Protein AF-0000000068499503 (afdb_homodimer)

Secondary structure (DSSP, 8-state):
--HHHHHHHHHHHHHHHHHHHHHHHHHHHHHHHHHHHHHHHHHHHHHH--THHHHHHHHHHHHHHHHHHHHHHHHHHHHHHHHHHHHHHHHHHTTTTGGGG-S---GGG--TT-HHHHHTT-SSTT-HHHHH----SHHHHHHHHHHHT-SS--HHHHHHHHHHHHHHHH-HHHHHHHHHHHHHHHHHHHTS-THHHHHHHHHHHSPPP---HHHHHHHHHHHHHHHHHHHHHHTTSS-HHHHHHHHHHHHHHHHHTHHHHHHHHHHHHHHHHHHHHHHHHHHHHHHS---SHHHHHHHHHHHSTT-HHHHHHHHHHHHHHHGGGGSHHHHHHHHHHH-HHHHHHHHHHHHHHHHGGGHHHHHHHHHHHHHHHHHHHHHHH-SS-B--EEE--SS-EEEEEEE--TTS-TTT---EEEEEES-EEEEEE-TTSSHHHHHHHHHHHHHHHHHT--BSSSEEEEE--EEEEES----BGGGTB-HHHHHHHHHHHHHHHHTT---EEEEEESTTTTS-HHHHHHHHHHHHHHH--TTEEEEEEES-GGGGGGGGSSSS-EEEEEE-EEEETTEEEE----EES------HHHHHHHTT--/--HHHHHHHHHHHHHHHHHHHHHHHHHHHHHHHHHHHHHHHHHHHHHH--THHHHHHHHHHHHHHHHHHHHHHHHHHHHHHHHHHHHHHHHHHTTTTGGGG-S---GGG--TT-HHHHHTT-SSTT-HHHHH----SHHHHHHHHHHHT-SS--HHHHHHHHHHHHHHHH-HHHHHHHHHHHHHHHHHHHTS-THHHHHHHHHHHSPPP---HHHHHHHHHHHHHHHHHHHHHHTTSS-HHHHHHHHHHHHHHHHHTHHHHHHHHHHHHHHHHHHHHHHHHHHHHHHS---SHHHHHHHHHHHSTT-HHHHHHHHHHHHHHHGGGGSHHHHHHHHHHH-HHHHHHHHHHHHHHHHGGGHHHHHHHHHHHHHHHHHHHHHHH-SS-B--EEE--SS-EEEEEEE--TTS-TTT---EEEEEES-EEEEEE-TTSSHHHHHHHHHHHHHHHHHT--BSSSEEEEE--EEEEES----BGGGTB-HHHHHHHHHHHHHHHHTT---EEEEEESTTTTS-HHHHHHHHHHHHHHT--TTEEEEEEES-GGGGGGGGSSSS-EEEEEE-EEEETTEEEE----EES------HHHHHHHTT--

Nearest PDB structures (foldseek):
  8r7v-assembly1_A  TM=6.347E-01  e=1.970E-17  Homo sapiens
  8oma-assembly1_A  TM=6.744E-01  e=1.283E-16  Homo sapiens
  3thz-assembly1_A  TM=5.945E-01  e=3.744E-16  Homo sapiens
  8rz9-assembly1_B  TM=5.810E-01  e=3.424E-16  Homo sapiens
  8oma-assembly1_B  TM=6.176E-01  e=1.035E-13  Homo sapiens

Foldseek 3Di:
DDLVVLVVVLVVLVVLLVVLVVVLVVLVVVLVVLVVQLVVLVVCCVPVVDPRSVVSNVVSVVVNVVSVVVSVVSVVVSLLSVLLSVLSVCLSCLLDVNLLPQPAFAPVLDDPVDPLCVLLQCGDGLRPLSNLALAQAPLQSVVLSVLLPCQFFDQVVLQLLLQVLVQVLVVVVLLSSLSSLRSSLNVLCVVPPSVLLVVLLVLLPDDFDDDDPVVVCVLAVLLVVLVVQVVCVVVVNHPCVVNVVSLVVLLVVCVVCVVVLCVLCVSCVRCLVSLVSLLVSQVSLQPDDDDRPVSVVLNCLQQPDPGVNVLSVLSNVLSVLVCCVVVVVVVSVCSSNRVSSSVSSVSVSVSSVRCSNSSVSSVNSSSVSSSSSSLSSLVVNPDAWDQAAEAADLFKWKWFAQQWASSDNPVPIGGETDIDTLAEEEEEEAPPQCLSRVLSSVSSQVSSNSSNHIGRGNYIYIYRAREAEADDFDADVVVPGDRQNSLVVSLVVLLVVVVVSAAHEYYYEARRPPDDPVVRLVVVLVSSLSQSDRRYYYYYYHNDQVNVCSCPPVSGPYFYKYFYWDDDPLRIGHPSYIGGDTDDDYCVVVVCVVVVND/DDLVVLVVVLVVLVVLLVVLVVVLVVLVVVLVVLVVQLVVLVVCCVPVVDVRSVVSNVVSVVVNVVSVVVSVVSVVSSLLSVLLSVLSVCLSCLLDVNLLPQPAFAPVLDDPVDPLCVLLQCGDGLRPLSNLALAQAPLQSVVLSVLLPCQFFDQVVLQLLLQVLVQVLVVVVLLSSLSSLRSSLNVLCVVPPSVLLVVLLVLLVDDFDDDDPVVVCVLAVLLVVLVVQVVCVVVVNDPCVVNVVSLVVLLVVCVVCVVVLCVLCVSCVRCLVSLVSLLVSQVSLQPDDDDRPVSVVLNCLQQPDPGVNVLSVLSNVLSVLVCCVVVVVVVSNCSSNRVSSSVSSVSVSVSSVRCSNSSVSSVNSSSVSSSSSSLNSLVVNPDAWDQAAEAADLKKWKWFAQQWASSDNPVPIGGETDIDTLAEEEEEEAPPQCQSRVLSSVSSQVSSNSSNHIGRGNYIYIYRAREAEADDFDADVVVPGDSQNSLVVSLVVLLVVVVVSAAHEYYYEARRPPDDPVVRLVVVLVSSLSQSDRRYYYYYYHNDQVNLCSCPPVSGPYFYKYFYWDDDPLRIGHPSYIGGDTDDDYCVVVVCVVVVND

Radius of gyration: 36.88 Å; Cα contacts (8 Å, |Δi|>4): 2017; chains: 2; bounding box: 77×113×89 Å

Solvent-accessible surface area (backbone atoms only — not comparable to full-atom values): 60510 Å² total; per-residue (Å²): 80,59,69,63,57,44,50,51,52,29,52,54,31,46,51,51,25,51,52,34,50,51,50,38,51,52,44,52,51,50,36,51,52,29,51,51,44,24,54,51,15,46,49,43,21,70,72,68,69,36,71,66,16,51,55,47,18,54,53,25,46,54,52,30,51,51,43,50,54,51,40,52,53,40,47,50,51,27,53,47,29,50,30,39,31,52,53,33,47,53,53,54,26,54,64,57,75,54,37,62,69,52,85,67,19,50,52,88,73,61,51,90,84,45,54,52,44,64,53,49,32,40,41,20,84,78,10,52,40,23,66,33,58,61,39,49,48,71,48,6,45,48,42,38,52,52,38,60,60,61,74,74,64,47,53,68,62,22,51,44,38,29,47,33,35,55,51,48,65,74,33,55,67,59,49,52,51,52,41,20,50,37,48,51,46,33,64,59,33,76,78,42,68,78,62,43,60,55,48,34,40,50,58,28,61,43,81,78,78,84,73,62,69,67,54,55,49,51,48,52,45,51,27,50,51,32,53,49,38,44,52,35,27,73,72,66,79,37,66,66,61,62,31,52,50,45,28,49,52,30,37,48,52,48,58,70,43,35,66,64,47,45,60,69,44,42,47,47,64,74,43,42,80,46,36,60,53,49,30,53,52,40,42,51,56,67,69,52,88,68,84,36,67,56,51,40,51,45,43,46,59,36,46,55,82,86,28,47,41,54,54,37,48,51,47,38,50,47,37,54,60,59,50,35,62,77,40,57,68,62,32,52,51,33,23,26,46,46,36,40,63,60,52,45,49,49,52,50,50,54,47,33,72,74,45,13,80,48,46,57,51,44,49,46,38,53,8,47,50,30,22,46,53,17,44,40,40,53,51,38,59,41,88,61,51,26,75,50,49,65,40,80,46,72,56,27,38,40,39,35,35,45,35,31,48,84,75,39,52,76,90,74,53,58,51,38,65,53,74,44,66,29,30,29,34,42,35,27,33,28,77,77,18,43,68,64,55,51,54,35,23,55,52,44,34,49,37,32,36,54,46,20,19,51,22,43,13,70,39,43,38,33,36,49,48,38,80,42,62,46,63,71,74,67,58,36,74,76,75,68,38,37,46,45,55,45,48,51,53,51,52,38,49,51,50,58,50,52,72,69,70,50,24,28,36,37,40,31,44,48,65,62,53,63,53,44,65,70,54,24,50,52,49,44,50,39,43,48,54,70,46,57,38,66,24,20,30,30,40,36,33,37,65,58,65,72,62,62,54,47,43,74,65,76,82,45,74,42,46,48,24,16,24,48,68,48,73,55,97,89,35,84,41,63,75,45,45,77,39,83,36,75,47,91,63,80,45,63,62,57,52,35,36,76,59,64,51,90,80,59,70,63,59,42,51,51,51,30,52,55,31,48,51,50,25,51,53,34,50,52,51,37,51,52,43,53,50,50,34,52,52,29,49,51,44,24,53,52,14,46,48,43,20,71,73,68,70,37,70,66,17,50,54,47,17,52,53,25,47,53,51,31,52,51,41,50,54,52,39,53,53,41,47,52,50,26,52,46,29,48,31,39,30,52,53,35,49,52,55,54,26,54,62,57,74,55,36,60,69,50,85,67,18,50,52,88,74,61,52,90,84,46,56,51,44,63,54,48,31,40,43,20,84,77,11,54,39,24,66,35,60,62,38,49,48,70,47,6,45,49,42,38,52,51,39,60,60,58,74,74,63,46,54,67,63,21,51,43,39,29,46,33,35,56,51,47,65,74,33,53,67,59,51,53,50,52,41,20,48,37,47,50,45,33,62,60,34,76,77,43,67,78,64,42,60,55,49,34,39,49,58,26,61,42,80,79,78,85,74,61,69,67,55,53,50,50,48,52,45,49,26,51,51,34,54,50,38,43,52,36,27,74,73,66,78,37,67,67,63,62,32,52,49,43,29,49,50,31,37,48,52,48,59,72,43,35,67,63,46,46,62,70,44,42,47,47,63,71,43,44,80,46,36,60,53,49,29,51,53,40,44,51,57,67,69,52,87,65,84,36,67,55,52,39,51,45,41,47,58,37,47,55,82,87,28,47,40,54,54,37,47,51,47,36,51,47,38,56,59,58,51,35,61,76,40,58,69,63,30,50,51,34,23,26,47,47,37,41,65,60,53,48,48,49,52,50,50,54,46,34,72,75,44,13,79,48,45,57,51,43,51,46,39,53,9,45,50,30,21,47,53,16,42,38,40,53,51,38,59,41,87,61,50,27,74,52,50,67,39,77,46,73,56,26,38,39,40,34,34,45,35,32,48,83,75,40,50,76,90,75,54,57,52,40,65,54,74,45,67,30,30,27,34,42,36,27,34,28,78,79,18,41,67,65,56,52,55,38,21,54,52,44,34,48,38,31,35,55,46,19,22,50,24,43,12,70,38,41,39,34,36,51,49,37,79,44,60,47,64,71,72,67,58,36,74,75,75,69,38,35,46,44,56,44,48,51,50,52,53,38,51,50,49,58,52,53,72,68,69,50,23,29,38,37,41,32,45,46,63,60,52,64,55,42,65,70,54,24,51,54,51,46,51,37,44,50,54,70,46,56,36,66,25,20,31,29,40,37,32,37,65,58,66,71,62,62,56,48,43,74,65,77,82,44,74,42,46,48,26,16,24,49,67,46,72,56,97,89,35,85,41,63,75,43,46,77,39,83,36,75,47,90,64,78,46,63,62,58,54,35,35,77,60,63,51,91

pLDDT: mean 88.37, std 8.7, range [48.41, 98.44]

Sequence (1196 aa):
MGIEYFSKLLESSTEKELLLSKKSNNISTARLISFLIVIAGFAIRFYNKNIVGIFVGVLSIIIFIALLVIHSKVKEEETYFKSKSEVLNKYIKRFGDGWKEFKIDGKEYLKDENSQAKDLDLFGRASLYQYICVANTSYGKNFLAKYLWNENPDENVILERQRAIKELLSKDDFSIHIQTLSNIIGKEQKNNSDSSIESFIEYGENKNVYIPKWMHIFTWGLPTATILSFIFCMLGFLPVLPVFLLFIIQLGFSGFGYPRLMQTLAPLFSFSRSIQVYEKMFEVLEKETFESAYLKELQDKLSKGSGVSRGVKQLNSIGNAVNLRYNQILYIIACGVLMWNYHCAEALERWKGIYGNQIRDWFESIGEFEALISLTVVSHVKENTCFPVIKYEDTPRLKVEEVYHPLIAEKSVIANSIQLNSQTCIITGSNMSGKTTFLRSIGVNLVLAYAGAPVCAKSFDATCMAIFTSMRIQDDVSQGISTFYAEILRIKSMIQYSLKELPMLVLVDEIFKGTNSADRIIGASEAVKKLSKPWVISMVTTHDFELCDLSGSGDVEVVNYHFSEYYVDDKIHFDYKIKDGRCKTTNAKQLMRMAGILMGIEYFSKLLESSTEKELLLSKKSNNISTARLISFLIVIAGFAIRFYNKNIVGIFVGVLSIIIFIALLVIHSKVKEEETYFKSKSEVLNKYIKRFGDGWKEFKIDGKEYLKDENSQAKDLDLFGRASLYQYICVANTSYGKNFLAKYLWNENPDENVILERQRAIKELLSKDDFSIHIQTLSNIIGKEQKNNSDSSIESFIEYGENKNVYIPKWMHIFTWGLPTATILSFIFCMLGFLPVLPVFLLFIIQLGFSGFGYPRLMQTLAPLFSFSRSIQVYEKMFEVLEKETFESAYLKELQDKLSKGSGVSRGVKQLNSIGNAVNLRYNQILYIIACGVLMWNYHCAEALERWKGIYGNQIRDWFESIGEFEALISLTVVSHVKENTCFPVIKYEDTPRLKVEEVYHPLIAEKSVIANSIQLNSQTCIITGSNMSGKTTFLRSIGVNLVLAYAGAPVCAKSFDATCMAIFTSMRIQDDVSQGISTFYAEILRIKSMIQYSLKELPMLVLVDEIFKGTNSADRIIGASEAVKKLSKPWVISMVTTHDFELCDLSGSGDVEVVNYHFSEYYVDDKIHFDYKIKDGRCKTTNAKQLMRMAGIL

Organism: Clostridioides difficile (strain 630) (NCBI:txid272563)

InterPro domains:
  IPR000432 DNA mismatch repair protein MutS, C-terminal [PF00488] (425-596)
  IPR000432 DNA mismatch repair protein MutS, C-terminal [SM00534] (422-597)
  IPR027417 P-loop containing nucleoside triphosphate hydrolase [G3DSA:3.40.50.300] (388-598)
  IPR027417 P-loop containing nucleoside triphosphate hydrolase [SSF52540] (393-597)
  IPR036187 DNA mismatch repair protein MutS, core domain superfamily [SSF48334] (125-185)
  IPR045076 DNA mismatch repair MutS [PTHR11361] (355-597)

Structure (mmCIF, N/CA/C/O backbone):
data_AF-0000000068499503-model_v1
#
loop_
_entity.id
_entity.type
_entity.pdbx_description
1 polymer 'DNA mismatch repair ATPase MutS'
#
loop_
_atom_site.group_PDB
_atom_site.id
_atom_site.type_symbol
_atom_site.label_atom_id
_atom_site.label_alt_id
_atom_site.label_comp_id
_atom_site.label_asym_id
_atom_site.label_entity_id
_atom_site.label_seq_id
_atom_site.pdbx_PDB_ins_code
_atom_site.Cartn_x
_atom_site.Cartn_y
_atom_site.Cartn_z
_atom_site.occupancy
_atom_site.B_iso_or_equiv
_atom_site.auth_seq_id
_atom_site.auth_comp_id
_atom_site.auth_asym_id
_atom_site.auth_atom_id
_atom_site.pdbx_PDB_model_num
ATOM 1 N N . MET A 1 1 ? 31.562 -6.883 7.07 1 72.88 1 MET A N 1
ATOM 2 C CA . MET A 1 1 ? 31.844 -6.656 8.484 1 72.88 1 MET A CA 1
ATOM 3 C C . MET A 1 1 ? 31.047 -7.613 9.359 1 72.88 1 MET A C 1
ATOM 5 O O . MET A 1 1 ? 29.969 -8.055 8.984 1 72.88 1 MET A O 1
ATOM 9 N N . GLY A 1 2 ? 31.719 -8.438 10.281 1 81.44 2 GLY A N 1
ATOM 10 C CA . GLY A 1 2 ? 31.109 -9.43 11.148 1 81.44 2 GLY A CA 1
ATOM 11 C C . GLY A 1 2 ? 30.094 -8.844 12.117 1 81.44 2 GLY A C 1
ATOM 12 O O . GLY A 1 2 ? 30.094 -7.633 12.352 1 81.44 2 GLY A O 1
ATOM 13 N N . ILE A 1 3 ? 29.078 -9.523 12.492 1 89 3 ILE A N 1
ATOM 14 C CA . ILE A 1 3 ? 28.062 -9.117 13.453 1 89 3 ILE A CA 1
ATOM 15 C C . ILE A 1 3 ? 28.719 -8.523 14.695 1 89 3 ILE A C 1
ATOM 17 O O . ILE A 1 3 ? 28.188 -7.602 15.312 1 89 3 ILE A O 1
ATOM 21 N N . GLU A 1 4 ? 29.938 -8.883 15 1 90.94 4 GLU A N 1
ATOM 22 C CA . GLU A 1 4 ? 30.656 -8.422 16.188 1 90.94 4 GLU A CA 1
ATOM 23 C C . GLU A 1 4 ? 31.062 -6.957 16.047 1 90.94 4 GLU A C 1
ATOM 25 O O . GLU A 1 4 ? 31.016 -6.199 17.016 1 90.94 4 GLU A O 1
ATOM 30 N N . TYR A 1 5 ? 31.453 -6.586 14.883 1 91.19 5 TYR A N 1
ATOM 31 C CA . TYR A 1 5 ? 31.828 -5.207 14.617 1 91.19 5 TYR A CA 1
ATOM 32 C C . TYR A 1 5 ? 30.672 -4.254 14.898 1 91.19 5 TYR A C 1
ATOM 34 O O . TYR A 1 5 ? 30.828 -3.273 15.633 1 91.19 5 TYR A O 1
ATOM 42 N N . PHE A 1 6 ? 29.547 -4.59 14.43 1 93.5 6 PHE A N 1
ATOM 43 C CA . PHE A 1 6 ? 28.391 -3.734 14.594 1 93.5 6 PHE A CA 1
ATOM 44 C C . PHE A 1 6 ? 27.875 -3.779 16.031 1 93.5 6 PHE A C 1
ATOM 46 O O . PHE A 1 6 ? 27.391 -2.773 16.562 1 93.5 6 PHE A O 1
ATOM 53 N N . SER A 1 7 ? 28 -4.926 16.656 1 94.56 7 SER A N 1
ATOM 54 C CA . SER A 1 7 ? 27.578 -5.047 18.031 1 94.56 7 SER A CA 1
ATOM 55 C C . SER A 1 7 ? 28.438 -4.184 18.953 1 94.56 7 SER A C 1
ATOM 57 O O . SER A 1 7 ? 27.906 -3.545 19.875 1 94.56 7 SER A O 1
ATOM 59 N N . LYS A 1 8 ? 29.688 -4.152 18.688 1 94.62 8 LYS A N 1
ATOM 60 C CA . LYS A 1 8 ? 30.578 -3.318 19.484 1 94.62 8 LYS A CA 1
ATOM 61 C C . LYS A 1 8 ? 30.281 -1.836 19.281 1 94.62 8 LYS A C 1
ATOM 63 O O . LYS A 1 8 ? 30.266 -1.061 20.234 1 94.62 8 LYS A O 1
ATOM 68 N N . LEU A 1 9 ? 30.125 -1.485 18.078 1 94 9 LEU A N 1
ATOM 69 C CA . LEU A 1 9 ? 29.797 -0.097 17.766 1 94 9 LEU A CA 1
ATOM 70 C C . LEU A 1 9 ? 28.469 0.303 18.391 1 94 9 LEU A C 1
ATOM 72 O O . LEU A 1 9 ? 28.312 1.435 18.859 1 94 9 LEU A O 1
ATOM 76 N N . LEU A 1 10 ? 27.531 -0.616 18.391 1 95.88 10 LEU A N 1
ATOM 77 C CA . LEU A 1 10 ? 26.219 -0.362 18.969 1 95.88 10 LEU A CA 1
ATOM 78 C C . LEU A 1 10 ? 26.328 -0.153 20.484 1 95.88 10 LEU A C 1
ATOM 80 O O . LEU A 1 10 ? 25.703 0.751 21.031 1 95.88 10 LEU A O 1
ATOM 84 N N . GLU A 1 11 ? 27.125 -0.979 21.109 1 95.56 11 GLU A N 1
ATOM 85 C CA . GLU A 1 11 ? 27.328 -0.837 22.547 1 95.56 11 GLU A CA 1
ATOM 86 C C . GLU A 1 11 ? 27.922 0.52 22.891 1 95.56 11 GLU A C 1
ATOM 88 O O . GLU A 1 11 ? 27.484 1.188 23.828 1 95.56 11 GLU A O 1
ATOM 93 N N . SER A 1 12 ? 28.906 0.936 22.156 1 95.31 12 SER A N 1
ATOM 94 C CA . SER A 1 12 ? 29.562 2.225 22.375 1 95.31 12 SER A CA 1
ATOM 95 C C . SER A 1 12 ? 28.578 3.377 22.156 1 95.31 12 SER A C 1
ATOM 97 O O . SER A 1 12 ? 28.562 4.336 22.922 1 95.31 12 SER A O 1
ATOM 99 N N . SER A 1 13 ? 27.859 3.291 21.078 1 95.25 13 SER A N 1
ATOM 100 C CA . SER A 1 13 ? 26.891 4.336 20.75 1 95.25 13 SER A CA 1
ATOM 101 C C . SER A 1 13 ? 25.781 4.426 21.797 1 95.25 13 SER A C 1
ATOM 103 O O . SER A 1 13 ? 25.375 5.52 22.188 1 95.25 13 SER A O 1
ATOM 105 N N . THR A 1 14 ? 25.328 3.312 22.312 1 95 14 THR A N 1
ATOM 106 C CA . THR A 1 14 ? 24.281 3.275 23.312 1 95 14 THR A CA 1
ATOM 107 C C . THR A 1 14 ? 24.766 3.854 24.641 1 95 14 THR A C 1
ATOM 109 O O . THR A 1 14 ? 24.016 4.539 25.344 1 95 14 THR A O 1
ATOM 112 N N . GLU A 1 15 ? 25.984 3.523 24.922 1 95.25 15 GLU A N 1
ATOM 113 C CA . GLU A 1 15 ? 26.578 4.098 26.125 1 95.25 15 GLU A CA 1
ATOM 114 C C . GLU A 1 15 ? 26.641 5.617 26.031 1 95.25 15 GLU A C 1
ATOM 116 O O . GLU A 1 15 ? 26.328 6.316 27 1 95.25 15 GLU A O 1
ATOM 121 N N . LYS A 1 16 ? 27.078 6.109 24.922 1 95.69 16 LYS A N 1
ATOM 122 C CA . LYS A 1 16 ? 27.156 7.555 24.719 1 95.69 16 LYS A CA 1
ATOM 123 C C . LYS A 1 16 ? 25.766 8.188 24.766 1 95.69 16 LYS A C 1
ATOM 125 O O . LYS A 1 16 ? 25.594 9.281 25.297 1 95.69 16 LYS A O 1
ATOM 130 N N . GLU A 1 17 ? 24.828 7.535 24.203 1 95.12 17 GLU A N 1
ATOM 131 C CA . GLU A 1 17 ? 23.438 8.008 24.234 1 95.12 17 GLU A CA 1
ATOM 132 C C . GLU A 1 17 ? 22.938 8.141 25.672 1 95.12 17 GLU A C 1
ATOM 134 O O . GLU A 1 17 ? 22.312 9.148 26.016 1 95.12 17 GLU A O 1
ATOM 139 N N . LEU A 1 18 ? 23.234 7.172 26.484 1 93.69 18 LEU A N 1
ATOM 140 C CA . LEU A 1 18 ? 22.781 7.176 27.859 1 93.69 18 LEU A CA 1
ATOM 141 C C . LEU A 1 18 ? 23.453 8.289 28.656 1 93.69 18 LEU A C 1
ATOM 143 O O . LEU A 1 18 ? 22.812 8.961 29.469 1 93.69 18 LEU A O 1
ATOM 147 N N . LEU A 1 19 ? 24.719 8.469 28.391 1 95 19 LEU A N 1
ATOM 148 C CA . LEU A 1 19 ? 25.438 9.547 29.062 1 95 19 LEU A CA 1
ATOM 149 C C . LEU A 1 19 ? 24.859 10.906 28.672 1 95 19 LEU A C 1
ATOM 151 O O . LEU A 1 19 ? 24.703 11.781 29.531 1 95 19 LEU A O 1
ATOM 155 N N . LEU A 1 20 ? 24.609 11.07 27.469 1 95.19 20 LEU A N 1
ATOM 156 C CA . LEU A 1 20 ? 24.062 12.336 26.969 1 95.19 20 LEU A CA 1
ATOM 157 C C . LEU A 1 20 ? 22.641 12.555 27.484 1 95.19 20 LEU A C 1
ATOM 159 O O . LEU A 1 20 ? 22.25 13.688 27.766 1 95.19 20 LEU A O 1
ATOM 163 N N . SER A 1 21 ? 21.859 11.5 27.625 1 93.81 21 SER A N 1
ATOM 164 C CA . SER A 1 21 ? 20.516 11.609 28.188 1 93.81 21 SER A CA 1
ATOM 165 C C . SER A 1 21 ? 20.547 12.078 29.641 1 93.81 21 SER A C 1
ATOM 167 O O . SER A 1 21 ? 19.75 12.93 30.031 1 93.81 21 SER A O 1
ATOM 169 N N . LYS A 1 22 ? 21.5 11.562 30.359 1 94.12 22 LYS A N 1
ATOM 170 C CA . LYS A 1 22 ? 21.688 11.992 31.734 1 94.12 22 LYS A CA 1
ATOM 171 C C . LYS A 1 22 ? 22.109 13.453 31.812 1 94.12 22 LYS A C 1
ATOM 173 O O . LYS A 1 22 ? 21.609 14.219 32.625 1 94.12 22 LYS A O 1
ATOM 178 N N . LYS A 1 23 ? 23.047 13.797 30.953 1 94.75 23 LYS A N 1
ATOM 179 C CA . LYS A 1 23 ? 23.516 15.18 30.891 1 94.75 23 LYS A CA 1
ATOM 180 C C . LYS A 1 23 ? 22.375 16.125 30.531 1 94.75 23 LYS A C 1
ATOM 182 O O . LYS A 1 23 ? 22.266 17.219 31.094 1 94.75 23 LYS A O 1
ATOM 187 N N . SER A 1 24 ? 21.562 15.75 29.562 1 93.38 24 SER A N 1
ATOM 188 C CA . SER A 1 24 ? 20.422 16.547 29.141 1 93.38 24 SER A CA 1
ATOM 189 C C . SER A 1 24 ? 19.438 16.766 30.281 1 93.38 24 SER A C 1
ATOM 191 O O . SER A 1 24 ? 18.953 17.875 30.484 1 93.38 24 SER A O 1
ATOM 193 N N . ASN A 1 25 ? 19.25 15.719 31.047 1 91.38 25 ASN A N 1
ATOM 194 C CA . ASN A 1 25 ? 18.328 15.82 32.188 1 91.38 25 ASN A CA 1
ATOM 195 C C . ASN A 1 25 ? 18.891 16.734 33.25 1 91.38 25 ASN A C 1
ATOM 197 O O . ASN A 1 25 ? 18.156 17.5 33.875 1 91.38 25 ASN A O 1
ATOM 201 N N . ASN A 1 26 ? 20.172 16.625 33.469 1 93.06 26 ASN A N 1
ATOM 202 C CA . ASN A 1 26 ? 20.812 17.484 34.438 1 93.06 26 ASN A CA 1
ATOM 203 C C . ASN A 1 26 ? 20.734 18.953 34.031 1 93.06 26 ASN A C 1
ATOM 205 O O . ASN A 1 26 ? 20.469 19.812 34.875 1 93.06 26 ASN A O 1
ATOM 209 N N . ILE A 1 27 ? 20.906 19.172 32.781 1 92.44 27 ILE A N 1
ATOM 210 C CA . ILE A 1 27 ? 20.859 20.547 32.312 1 92.44 27 ILE A CA 1
ATOM 211 C C . ILE A 1 27 ? 19.422 21.062 32.375 1 92.44 27 ILE A C 1
ATOM 213 O O . ILE A 1 27 ? 19.203 22.234 32.688 1 92.44 27 ILE A O 1
ATOM 217 N N . SER A 1 28 ? 18.484 20.188 32.094 1 90 28 SER A N 1
ATOM 218 C CA . SER A 1 28 ? 17.078 20.562 32.188 1 90 28 SER A CA 1
ATOM 219 C C . SER A 1 28 ? 16.703 20.969 33.625 1 90 28 SER A C 1
ATOM 221 O O . SER A 1 28 ? 15.992 21.969 33.812 1 90 28 SER A O 1
ATOM 223 N N . THR A 1 29 ? 17.25 20.281 34.594 1 89.38 29 THR A N 1
ATOM 224 C CA . THR A 1 29 ? 17.016 20.609 36 1 89.38 29 THR A CA 1
ATOM 225 C C . THR A 1 29 ? 17.688 21.922 36.344 1 89.38 29 THR A C 1
ATOM 227 O O . THR A 1 29 ? 17.109 22.75 37.062 1 89.38 29 THR A O 1
ATOM 230 N N . ALA A 1 30 ? 18.844 22.109 35.844 1 91.38 30 ALA A N 1
ATOM 231 C CA . ALA A 1 30 ? 19.562 23.359 36.094 1 91.38 30 ALA A CA 1
ATOM 232 C C . ALA A 1 30 ? 18.828 24.547 35.5 1 91.38 30 ALA A C 1
ATOM 234 O O . ALA A 1 30 ? 18.812 25.625 36.094 1 91.38 30 ALA A O 1
ATOM 235 N N . ARG A 1 31 ? 18.234 24.312 34.375 1 89.19 31 ARG A N 1
ATOM 236 C CA . ARG A 1 31 ? 17.422 25.359 33.719 1 89.19 31 ARG A CA 1
ATOM 237 C C . ARG A 1 31 ? 16.219 25.719 34.594 1 89.19 31 ARG A C 1
ATOM 239 O O . ARG A 1 31 ? 15.891 26.891 34.75 1 89.19 31 ARG A O 1
ATOM 246 N N . LEU A 1 32 ? 15.68 24.703 35.188 1 87.69 32 LEU A N 1
ATOM 247 C CA . LEU A 1 32 ? 14.523 24.938 36.062 1 87.69 32 LEU A CA 1
ATOM 248 C C . LEU A 1 32 ? 14.914 25.734 37.281 1 87.69 32 LEU A C 1
ATOM 250 O O . LEU A 1 32 ? 14.219 26.656 37.688 1 87.69 32 LEU A O 1
ATOM 254 N N . ILE A 1 33 ? 16 25.391 37.844 1 89.56 33 ILE A N 1
ATOM 255 C CA . ILE A 1 33 ? 16.5 26.062 39.031 1 89.56 33 ILE A CA 1
ATOM 256 C C . ILE A 1 33 ? 16.844 27.516 38.688 1 89.56 33 ILE A C 1
ATOM 258 O O . ILE A 1 33 ? 16.484 28.422 39.438 1 89.56 33 ILE A O 1
ATOM 262 N N . SER A 1 34 ? 17.5 27.719 37.594 1 89.94 34 SER A N 1
ATOM 263 C CA . SER A 1 34 ? 17.859 29.062 37.188 1 89.94 34 SER A CA 1
ATOM 264 C C . SER A 1 34 ? 16.625 29.922 36.938 1 89.94 34 SER A C 1
ATOM 266 O O . SER A 1 34 ? 16.625 31.109 37.25 1 89.94 34 SER A O 1
ATOM 268 N N . PHE A 1 35 ? 15.656 29.281 36.406 1 86.31 35 PHE A N 1
ATOM 269 C CA . PHE A 1 35 ? 14.406 29.969 36.156 1 86.31 35 PHE A CA 1
ATOM 270 C C . PHE A 1 35 ? 13.734 30.391 37.469 1 86.31 35 PHE A C 1
ATOM 272 O O . PHE A 1 35 ? 13.219 31.5 37.562 1 86.31 35 PHE A O 1
ATOM 279 N N . LEU A 1 36 ? 13.828 29.562 38.531 1 85.5 36 LEU A N 1
ATOM 280 C CA . LEU A 1 36 ? 13.266 29.859 39.844 1 85.5 36 LEU A CA 1
ATOM 281 C C . LEU A 1 36 ? 14.039 30.984 40.5 1 85.5 36 LEU A C 1
ATOM 283 O O . LEU A 1 36 ? 13.445 31.828 41.188 1 85.5 36 LEU A O 1
ATOM 287 N N . ILE A 1 37 ? 15.211 31.094 40.25 1 88.88 37 ILE A N 1
ATOM 288 C CA . ILE A 1 37 ? 16.047 32.125 40.812 1 88.88 37 ILE A CA 1
ATOM 289 C C . ILE A 1 37 ? 15.727 33.469 40.156 1 88.88 37 ILE A C 1
ATOM 291 O O . ILE A 1 37 ? 15.758 34.531 40.812 1 88.88 37 ILE A O 1
ATOM 295 N N . VAL A 1 38 ? 15.438 33.438 38.875 1 83.44 38 VAL A N 1
ATOM 296 C CA . VAL A 1 38 ? 15.031 34.656 38.156 1 83.44 38 VAL A CA 1
ATOM 297 C C . VAL A 1 38 ? 13.766 35.219 38.812 1 83.44 38 VAL A C 1
ATOM 299 O O . VAL A 1 38 ? 13.703 36.406 39.125 1 83.44 38 VAL A O 1
ATOM 302 N N . ILE A 1 39 ? 12.805 34.344 39.094 1 81.88 39 ILE A N 1
ATOM 303 C CA . ILE A 1 39 ? 11.531 34.75 39.688 1 81.88 39 ILE A CA 1
ATOM 304 C C . ILE A 1 39 ? 11.766 35.281 41.094 1 81.88 39 ILE A C 1
ATOM 306 O O . ILE A 1 39 ? 11.234 36.312 41.469 1 81.88 39 ILE A O 1
ATOM 310 N N . ALA A 1 40 ? 12.586 34.562 41.812 1 83.88 40 ALA A N 1
ATOM 311 C CA . ALA A 1 40 ? 12.883 34.969 43.188 1 83.88 40 ALA A CA 1
ATOM 312 C C . ALA A 1 40 ? 13.617 36.312 43.219 1 83.88 40 ALA A C 1
ATOM 314 O O . ALA A 1 40 ? 13.336 37.125 44.094 1 83.88 40 ALA A O 1
ATOM 315 N N . GLY A 1 41 ? 14.469 36.5 42.312 1 82.69 41 GLY A N 1
ATOM 316 C CA . GLY A 1 41 ? 15.195 37.781 42.25 1 82.69 41 GLY A CA 1
ATOM 317 C C . GLY A 1 41 ? 14.312 38.969 41.969 1 82.69 41 GLY A C 1
ATOM 318 O O . GLY A 1 41 ? 14.375 39.969 42.688 1 82.69 41 GLY A O 1
ATOM 319 N N . PHE A 1 42 ? 13.391 38.812 41.094 1 80.81 42 PHE A N 1
ATOM 320 C CA . PHE A 1 42 ? 12.492 39.938 40.75 1 80.81 42 PHE A CA 1
ATOM 321 C C . PHE A 1 42 ? 11.445 40.125 41.844 1 80.81 42 PHE A C 1
ATOM 323 O O . PHE A 1 42 ? 11.016 41.25 42.094 1 80.81 42 PHE A O 1
ATOM 330 N N . ALA A 1 43 ? 11.07 39 42.531 1 80.81 43 ALA A N 1
ATOM 331 C CA . ALA A 1 43 ? 10.141 39.125 43.656 1 80.81 43 ALA A CA 1
ATOM 332 C C . ALA A 1 43 ? 10.758 39.875 44.812 1 80.81 43 ALA A C 1
ATOM 334 O O . ALA A 1 43 ? 10.086 40.719 45.469 1 80.81 43 ALA A O 1
ATOM 335 N N . ILE A 1 44 ? 11.969 39.719 45.094 1 82.38 44 ILE A N 1
ATOM 336 C CA . ILE A 1 44 ? 12.68 40.406 46.156 1 82.38 44 ILE A CA 1
ATOM 337 C C . ILE A 1 44 ? 12.758 41.906 45.844 1 82.38 44 ILE A C 1
ATOM 339 O O . ILE A 1 44 ? 12.586 42.719 46.75 1 82.38 44 ILE A O 1
ATOM 343 N N . ARG A 1 45 ? 12.93 42.219 44.625 1 78 45 ARG A N 1
ATOM 344 C CA . ARG A 1 45 ? 12.945 43.625 44.219 1 78 45 ARG A CA 1
ATOM 345 C C . ARG A 1 45 ? 11.562 44.25 44.406 1 78 45 ARG A C 1
ATOM 347 O O . ARG A 1 45 ? 11.445 45.375 44.875 1 78 45 ARG A O 1
ATOM 354 N N . PHE A 1 46 ? 10.617 43.562 44 1 75.94 46 PHE A N 1
ATOM 355 C CA . PHE A 1 46 ? 9.258 44.094 44.031 1 75.94 46 PHE A CA 1
ATOM 356 C C . PHE A 1 46 ? 8.773 44.281 45.469 1 75.94 46 PHE A C 1
ATOM 358 O O . PHE A 1 46 ? 8.141 45.281 45.781 1 75.94 46 PHE A O 1
ATOM 365 N N . TYR A 1 47 ? 9.156 43.375 46.25 1 77.12 47 TYR A N 1
ATOM 366 C CA . TYR A 1 47 ? 8.633 43.438 47.625 1 77.12 47 TYR A CA 1
ATOM 367 C C . TYR A 1 47 ? 9.547 44.25 48.531 1 77.12 47 TYR A C 1
ATOM 369 O O . TYR A 1 47 ? 9.086 45.031 49.344 1 77.12 47 TYR A O 1
ATOM 377 N N . ASN A 1 48 ? 10.82 44.188 48.438 1 79.12 48 ASN A N 1
ATOM 378 C CA . ASN A 1 48 ? 11.734 44.781 49.375 1 79.12 48 ASN A CA 1
ATOM 379 C C . ASN A 1 48 ? 12.438 46 48.781 1 79.12 48 ASN A C 1
ATOM 381 O O . ASN A 1 48 ? 13.227 46.688 49.438 1 79.12 48 ASN A O 1
ATOM 385 N N . LYS A 1 49 ? 12.062 46.344 47.406 1 75.44 49 LYS A N 1
ATOM 386 C CA . LYS A 1 49 ? 12.633 47.469 46.656 1 75.44 49 LYS A CA 1
ATOM 387 C C . LYS A 1 49 ? 14.156 47.406 46.688 1 75.44 49 LYS A C 1
ATOM 389 O O . LYS A 1 49 ? 14.82 48.438 46.719 1 75.44 49 LYS A O 1
ATOM 394 N N . ASN A 1 50 ? 14.75 46.25 46.969 1 79.69 50 ASN A N 1
ATOM 395 C CA . ASN A 1 50 ? 16.188 46.031 47 1 79.69 50 ASN A CA 1
ATOM 396 C C . ASN A 1 50 ? 16.766 45.875 45.625 1 79.69 50 ASN A C 1
ATOM 398 O O . ASN A 1 50 ? 16.297 45.031 44.844 1 79.69 50 ASN A O 1
ATOM 402 N N . ILE A 1 51 ? 17.734 46.688 45.188 1 79.75 51 ILE A N 1
ATOM 403 C CA . ILE A 1 51 ? 18.359 46.75 43.875 1 79.75 51 ILE A CA 1
ATOM 404 C C . ILE A 1 51 ? 19.094 45.438 43.594 1 79.75 51 ILE A C 1
ATOM 406 O O . ILE A 1 51 ? 19.266 45.031 42.438 1 79.75 51 ILE A O 1
ATOM 410 N N . VAL A 1 52 ? 19.516 44.719 44.688 1 82.62 52 VAL A N 1
ATOM 411 C CA . VAL A 1 52 ? 20.25 43.438 44.562 1 82.62 52 VAL A CA 1
ATOM 412 C C . VAL A 1 52 ? 19.375 42.406 43.875 1 82.62 52 VAL A C 1
ATOM 414 O O . VAL A 1 52 ? 19.875 41.594 43.094 1 82.62 52 VAL A O 1
ATOM 417 N N . GLY A 1 53 ? 18.141 42.531 44 1 82.94 53 GLY A N 1
ATOM 418 C CA . GLY A 1 53 ? 17.203 41.625 43.375 1 82.94 53 GLY A CA 1
ATOM 419 C C . GLY A 1 53 ? 17.219 41.719 41.844 1 82.94 53 GLY A C 1
ATOM 420 O O . GLY A 1 53 ? 17.125 40.719 41.156 1 82.94 53 GLY A O 1
ATOM 421 N N . ILE A 1 54 ? 17.422 42.875 41.375 1 81.38 54 ILE A N 1
ATOM 422 C CA . ILE A 1 54 ? 17.453 43.062 39.938 1 81.38 54 ILE A CA 1
ATOM 423 C C . ILE A 1 54 ? 18.734 42.438 39.344 1 81.38 54 ILE A C 1
ATOM 425 O O . ILE A 1 54 ? 18.688 41.812 38.281 1 81.38 54 ILE A O 1
ATOM 429 N N . PHE A 1 55 ? 19.812 42.625 40.125 1 85.81 55 PHE A N 1
ATOM 430 C CA . PHE A 1 55 ? 21.078 42.094 39.656 1 85.81 55 PHE A CA 1
ATOM 431 C C . PHE A 1 55 ? 21.031 40.562 39.594 1 85.81 55 PHE A C 1
ATOM 433 O O . PHE A 1 55 ? 21.484 39.938 38.625 1 85.81 55 PHE A O 1
ATOM 440 N N . VAL A 1 56 ? 20.5 39.969 40.594 1 86 56 VAL A N 1
ATOM 441 C CA . VAL A 1 56 ? 20.375 38.5 40.656 1 86 56 VAL A CA 1
ATOM 442 C C . VAL A 1 56 ? 19.422 38.031 39.562 1 86 56 VAL A C 1
ATOM 444 O O . VAL A 1 56 ? 19.672 37 38.938 1 86 56 VAL A O 1
ATOM 447 N N . GLY A 1 57 ? 18.453 38.688 39.312 1 84.88 57 GLY A N 1
ATOM 448 C CA . GLY A 1 57 ? 17.5 38.344 38.281 1 84.88 57 GLY A CA 1
ATOM 449 C C . GLY A 1 57 ? 18.094 38.375 36.875 1 84.88 57 GLY A C 1
ATOM 450 O O . GLY A 1 57 ? 17.953 37.438 36.125 1 84.88 57 GLY A O 1
ATOM 451 N N . VAL A 1 58 ? 18.797 39.438 36.656 1 83.62 58 VAL A N 1
ATOM 452 C CA . VAL A 1 58 ? 19.391 39.594 35.312 1 83.62 58 VAL A CA 1
ATOM 453 C C . VAL A 1 58 ? 20.484 38.562 35.094 1 83.62 58 VAL A C 1
ATOM 455 O O . VAL A 1 58 ? 20.578 37.969 34.031 1 83.62 58 VAL A O 1
ATOM 458 N N . LEU A 1 59 ? 21.297 38.344 36.125 1 89.19 59 LEU A N 1
ATOM 459 C CA . LEU A 1 59 ? 22.344 37.312 36.031 1 89.19 59 LEU A CA 1
ATOM 460 C C . LEU A 1 59 ? 21.75 35.938 35.781 1 89.19 59 LEU A C 1
ATOM 462 O O . LEU A 1 59 ? 22.266 35.156 35 1 89.19 59 LEU A O 1
ATOM 466 N N . SER A 1 60 ? 20.688 35.656 36.406 1 89.5 60 SER A N 1
ATOM 467 C CA . SER A 1 60 ? 20.031 34.344 36.281 1 89.5 60 SER A CA 1
ATOM 468 C C . SER A 1 60 ? 19.406 34.188 34.906 1 89.5 60 SER A C 1
ATOM 470 O O . SER A 1 60 ? 19.328 33.062 34.375 1 89.5 60 SER A O 1
ATOM 472 N N . ILE A 1 61 ? 19.031 35.188 34.344 1 86 61 ILE A N 1
ATOM 473 C CA . ILE A 1 61 ? 18.484 35.125 33 1 86 61 ILE A CA 1
ATOM 474 C C . ILE A 1 61 ? 19.594 34.781 32 1 86 61 ILE A C 1
ATOM 476 O O . ILE A 1 61 ? 19.391 33.969 31.109 1 86 61 ILE A O 1
ATOM 480 N N . ILE A 1 62 ? 20.766 35.406 32.219 1 89.19 62 ILE A N 1
ATOM 481 C CA . ILE A 1 62 ? 21.906 35.125 31.359 1 89.19 62 ILE A CA 1
ATOM 482 C C . ILE A 1 62 ? 22.281 33.656 31.484 1 89.19 62 ILE A C 1
ATOM 484 O O . ILE A 1 62 ? 22.516 32.969 30.484 1 89.19 62 ILE A O 1
ATOM 488 N N . ILE A 1 63 ? 22.297 33.188 32.688 1 91.56 63 ILE A N 1
ATOM 489 C CA . ILE A 1 63 ? 22.625 31.781 32.906 1 91.56 63 ILE A CA 1
ATOM 490 C C . ILE A 1 63 ? 21.562 30.875 32.312 1 91.56 63 ILE A C 1
ATOM 492 O O . ILE A 1 63 ? 21.891 29.844 31.703 1 91.56 63 ILE A O 1
ATOM 496 N N . PHE A 1 64 ? 20.359 31.188 32.375 1 88.62 64 PHE A N 1
ATOM 497 C CA . PHE A 1 64 ? 19.25 30.422 31.812 1 88.62 64 PHE A CA 1
ATOM 498 C C . PHE A 1 64 ? 19.406 30.328 30.297 1 88.62 64 PHE A C 1
ATOM 500 O O . PHE A 1 64 ? 19.25 29.234 29.734 1 88.62 64 PHE A O 1
ATOM 507 N N . ILE A 1 65 ? 19.719 31.391 29.719 1 84.81 65 ILE A N 1
ATOM 508 C CA . ILE A 1 65 ? 19.875 31.406 28.266 1 84.81 65 ILE A CA 1
ATOM 509 C C . ILE A 1 65 ? 21.078 30.547 27.875 1 84.81 65 ILE A C 1
ATOM 511 O O . ILE A 1 65 ? 21.016 29.781 26.891 1 84.81 65 ILE A O 1
ATOM 515 N N . ALA A 1 66 ? 22.094 30.734 28.641 1 89.81 66 ALA A N 1
ATOM 516 C CA . ALA A 1 66 ? 23.281 29.922 28.359 1 89.81 66 ALA A CA 1
ATOM 517 C C . ALA A 1 66 ? 22.969 28.438 28.484 1 89.81 66 ALA A C 1
ATOM 519 O O . ALA A 1 66 ? 23.391 27.625 27.656 1 89.81 66 ALA A O 1
ATOM 520 N N . LEU A 1 67 ? 22.234 28.094 29.484 1 89.62 67 LEU A N 1
ATOM 521 C CA . LEU A 1 67 ? 21.859 26.688 29.703 1 89.62 67 LEU A CA 1
ATOM 522 C C . LEU A 1 67 ? 20.938 26.203 28.594 1 89.62 67 LEU A C 1
ATOM 524 O O . LEU A 1 67 ? 20.984 25.031 28.219 1 89.62 67 LEU A O 1
ATOM 528 N N . LEU A 1 68 ? 20.203 27.062 28.109 1 86.75 68 LEU A N 1
ATOM 529 C CA . LEU A 1 68 ? 19.297 26.719 27 1 86.75 68 LEU A CA 1
ATOM 530 C C . LEU A 1 68 ? 20.094 26.359 25.75 1 86.75 68 LEU A C 1
ATOM 532 O O . LEU A 1 68 ? 19.766 25.391 25.062 1 86.75 68 LEU A O 1
ATOM 536 N N . VAL A 1 69 ? 21.062 27.094 25.469 1 86.12 69 VAL A N 1
ATOM 537 C CA . VAL A 1 69 ? 21.891 26.859 24.297 1 86.12 69 VAL A CA 1
ATOM 538 C C . VAL A 1 69 ? 22.656 25.547 24.453 1 86.12 69 VAL A C 1
ATOM 540 O O . VAL A 1 69 ? 22.703 24.734 23.531 1 86.12 69 VAL A O 1
ATOM 543 N N . ILE A 1 70 ? 23.141 25.406 25.656 1 91.56 70 ILE A N 1
ATOM 544 C CA . ILE A 1 70 ? 23.891 24.172 25.922 1 91.56 70 ILE A CA 1
ATOM 545 C C . ILE A 1 70 ? 22.953 22.969 25.844 1 91.56 70 ILE A C 1
ATOM 547 O O . ILE A 1 70 ? 23.328 21.922 25.297 1 91.56 70 ILE A O 1
ATOM 551 N N . HIS A 1 71 ? 21.797 23.109 26.359 1 89.88 71 HIS A N 1
ATOM 552 C CA . HIS A 1 71 ? 20.812 22.031 26.344 1 89.88 71 HIS A CA 1
ATOM 553 C C . HIS A 1 71 ? 20.469 21.641 24.906 1 89.88 71 HIS A C 1
ATOM 555 O O . HIS A 1 71 ? 20.328 20.453 24.594 1 89.88 71 HIS A O 1
ATOM 561 N N . SER A 1 72 ? 20.344 22.609 24.062 1 86.69 72 SER A N 1
ATOM 562 C CA . SER A 1 72 ? 20.016 22.344 22.672 1 86.69 72 SER A CA 1
ATOM 563 C C . SER A 1 72 ? 21.109 21.547 21.969 1 86.69 72 SER A C 1
ATOM 565 O O . SER A 1 72 ? 20.828 20.641 21.188 1 86.69 72 SER A O 1
ATOM 567 N N . LYS A 1 73 ? 22.266 21.875 22.281 1 89.19 73 LYS A N 1
ATOM 568 C CA . LYS A 1 73 ? 23.406 21.188 21.688 1 89.19 73 LYS A CA 1
ATOM 569 C C . LYS A 1 73 ? 23.484 19.75 22.172 1 89.19 73 LYS A C 1
ATOM 571 O O . LYS A 1 73 ? 23.734 18.828 21.391 1 89.19 73 LYS A O 1
ATOM 576 N N . VAL A 1 74 ? 23.25 19.609 23.438 1 92.44 74 VAL A N 1
ATOM 577 C CA . VAL A 1 74 ? 23.312 18.266 24.031 1 92.44 74 VAL A CA 1
ATOM 578 C C . VAL A 1 74 ? 22.172 17.406 23.484 1 92.44 74 VAL A C 1
ATOM 580 O O . VAL A 1 74 ? 22.359 16.219 23.203 1 92.44 74 VAL A O 1
ATOM 583 N N . LYS A 1 75 ? 21.062 17.984 23.344 1 90.62 75 LYS A N 1
ATOM 584 C CA . LYS A 1 75 ? 19.906 17.25 22.812 1 90.62 75 LYS A CA 1
ATOM 585 C C . LYS A 1 75 ? 20.156 16.844 21.359 1 90.62 75 LYS A C 1
ATOM 587 O O . LYS A 1 75 ? 19.734 15.75 20.953 1 90.62 75 LYS A O 1
ATOM 592 N N . GLU A 1 76 ? 20.75 17.672 20.656 1 90.31 76 GLU A N 1
ATOM 593 C CA . GLU A 1 76 ? 21.109 17.359 19.281 1 90.31 76 GLU A CA 1
ATOM 594 C C . GLU A 1 76 ? 22.062 16.172 19.203 1 90.31 76 GLU A C 1
ATOM 596 O O . GLU A 1 76 ? 21.891 15.281 18.359 1 90.31 76 GLU A O 1
ATOM 601 N N . GLU A 1 77 ? 22.984 16.172 20.078 1 93.75 77 GLU A N 1
ATOM 602 C CA . GLU A 1 77 ? 23.938 15.07 20.125 1 93.75 77 GLU A CA 1
ATOM 603 C C . GLU A 1 77 ? 23.25 13.781 20.562 1 93.75 77 GLU A C 1
ATOM 605 O O . GLU A 1 77 ? 23.562 12.703 20.047 1 93.75 77 GLU A O 1
ATOM 610 N N . GLU A 1 78 ? 22.438 13.93 21.469 1 94.81 78 GLU A N 1
ATOM 611 C CA . GLU A 1 78 ? 21.672 12.773 21.938 1 94.81 78 GLU A CA 1
ATOM 612 C C . GLU A 1 78 ? 20.859 12.156 20.812 1 94.81 78 GLU A C 1
ATOM 614 O O . GLU A 1 78 ? 20.844 10.938 20.641 1 94.81 78 GLU A O 1
ATOM 619 N N . THR A 1 79 ? 20.203 13.008 20.047 1 93.69 79 THR A N 1
ATOM 620 C CA . THR A 1 79 ? 19.391 12.547 18.922 1 93.69 79 THR A CA 1
ATOM 621 C C . THR A 1 79 ? 20.266 11.844 17.891 1 93.69 79 THR A C 1
ATOM 623 O O . THR A 1 79 ? 19.859 10.836 17.297 1 93.69 79 THR A O 1
ATOM 626 N N . TYR A 1 80 ? 21.406 12.344 17.75 1 94.81 80 TYR A N 1
ATOM 627 C CA . TYR A 1 80 ? 22.344 11.758 16.797 1 94.81 80 TYR A CA 1
ATOM 628 C C . TYR A 1 80 ? 22.719 10.336 17.203 1 94.81 80 TYR A C 1
ATOM 630 O O . TYR A 1 80 ? 22.656 9.406 16.406 1 94.81 80 TYR A O 1
ATOM 638 N N . PHE A 1 81 ? 23.078 10.164 18.438 1 96.31 81 PHE A N 1
ATOM 639 C CA . PHE A 1 81 ? 23.562 8.859 18.875 1 96.31 81 PHE A CA 1
ATOM 640 C C . PHE A 1 81 ? 22.406 7.875 19 1 96.31 81 PHE A C 1
ATOM 642 O O . PHE A 1 81 ? 22.578 6.676 18.766 1 96.31 81 PHE A O 1
ATOM 649 N N . LYS A 1 82 ? 21.297 8.375 19.297 1 96.25 82 LYS A N 1
ATOM 650 C CA . LYS A 1 82 ? 20.125 7.512 19.25 1 96.25 82 LYS A CA 1
ATOM 651 C C . LYS A 1 82 ? 19.875 6.988 17.844 1 96.25 82 LYS A C 1
ATOM 653 O O . LYS A 1 82 ? 19.625 5.793 17.656 1 96.25 82 LYS A O 1
ATOM 658 N N . SER A 1 83 ? 19.969 7.875 16.891 1 96.56 83 SER A N 1
ATOM 659 C CA . SER A 1 83 ? 19.812 7.496 15.492 1 96.56 83 SER A CA 1
ATOM 660 C C . SER A 1 83 ? 20.906 6.531 15.055 1 96.56 83 SER A C 1
ATOM 662 O O . SER A 1 83 ? 20.641 5.566 14.336 1 96.56 83 SER A O 1
ATOM 664 N N . LYS A 1 84 ? 22.094 6.809 15.508 1 97.06 84 LYS A N 1
ATOM 665 C CA . LYS A 1 84 ? 23.219 5.93 15.172 1 97.06 84 LYS A CA 1
ATOM 666 C C . LYS A 1 84 ? 22.984 4.52 15.711 1 97.06 84 LYS A C 1
ATOM 668 O O . LYS A 1 84 ? 23.234 3.533 15.008 1 97.06 84 LYS A O 1
ATOM 673 N N . SER A 1 85 ? 22.484 4.449 16.891 1 96.94 85 SER A N 1
ATOM 674 C CA . SER A 1 85 ? 22.172 3.152 17.484 1 96.94 85 SER A CA 1
ATOM 675 C C . SER A 1 85 ? 21.109 2.414 16.672 1 96.94 85 SER A C 1
ATOM 677 O O . SER A 1 85 ? 21.188 1.196 16.5 1 96.94 85 SER A O 1
ATOM 679 N N . GLU A 1 86 ? 20.172 3.115 16.188 1 96.62 86 GLU A N 1
ATOM 680 C CA . GLU A 1 86 ? 19.125 2.508 15.383 1 96.62 86 GLU A CA 1
ATOM 681 C C . GLU A 1 86 ? 19.688 1.973 14.062 1 96.62 86 GLU A C 1
ATOM 683 O O . GLU A 1 86 ? 19.312 0.881 13.625 1 96.62 86 GLU A O 1
ATOM 688 N N . VAL A 1 87 ? 20.547 2.756 13.453 1 97.38 87 VAL A N 1
ATOM 689 C CA . VAL A 1 87 ? 21.172 2.361 12.195 1 97.38 87 VAL A CA 1
ATOM 690 C C . VAL A 1 87 ? 22 1.094 12.398 1 97.38 87 VAL A C 1
ATOM 692 O O . VAL A 1 87 ? 21.891 0.143 11.617 1 97.38 87 VAL A O 1
ATOM 695 N N . LEU A 1 88 ? 22.734 1.062 13.484 1 97.19 88 LEU A N 1
ATOM 696 C CA . LEU A 1 88 ? 23.578 -0.088 13.781 1 97.19 88 LEU A CA 1
ATOM 697 C C . LEU A 1 88 ? 22.734 -1.313 14.117 1 97.19 88 LEU A C 1
ATOM 699 O O . LEU A 1 88 ? 23.078 -2.434 13.734 1 97.19 88 LEU A O 1
ATOM 703 N N . ASN A 1 89 ? 21.688 -1.089 14.773 1 96.56 89 ASN A N 1
ATOM 704 C CA . ASN A 1 89 ? 20.781 -2.186 15.07 1 96.56 89 ASN A CA 1
ATOM 705 C C . ASN A 1 89 ? 20.188 -2.781 13.805 1 96.56 89 ASN A C 1
ATOM 707 O O . ASN A 1 89 ? 19.938 -3.99 13.727 1 96.56 89 ASN A O 1
ATOM 711 N N . LYS A 1 90 ? 19.875 -2.004 12.836 1 96.56 90 LYS A N 1
ATOM 712 C CA . LYS A 1 90 ? 19.344 -2.492 11.562 1 96.56 90 LYS A CA 1
ATOM 713 C C . LYS A 1 90 ? 20.375 -3.379 10.852 1 96.56 90 LYS A C 1
ATOM 715 O O . LYS A 1 90 ? 20 -4.367 10.219 1 96.56 90 LYS A O 1
ATOM 720 N N . TYR A 1 91 ? 21.625 -3.039 10.969 1 96.44 91 TYR A N 1
ATOM 721 C CA . TYR A 1 91 ? 22.656 -3.902 10.406 1 96.44 91 TYR A CA 1
ATOM 722 C C . TYR A 1 91 ? 22.672 -5.258 11.102 1 96.44 91 TYR A C 1
ATOM 724 O O . TYR A 1 91 ? 22.75 -6.297 10.445 1 96.44 91 TYR A O 1
ATOM 732 N N . ILE A 1 92 ? 22.531 -5.234 12.398 1 95.69 92 ILE A N 1
ATOM 733 C CA . ILE A 1 92 ? 22.562 -6.465 13.18 1 95.69 92 ILE A CA 1
ATOM 734 C C . ILE A 1 92 ? 21.375 -7.344 12.812 1 95.69 92 ILE A C 1
ATOM 736 O O . ILE A 1 92 ? 21.5 -8.562 12.664 1 95.69 92 ILE A O 1
ATOM 740 N N . LYS A 1 93 ? 20.234 -6.766 12.594 1 95.19 93 LYS A N 1
ATOM 741 C CA . LYS A 1 93 ? 19.016 -7.496 12.25 1 95.19 93 LYS A CA 1
ATOM 742 C C . LYS A 1 93 ? 19.156 -8.188 10.891 1 95.19 93 LYS A C 1
ATOM 744 O O . LYS A 1 93 ? 18.5 -9.188 10.625 1 95.19 93 LYS A O 1
ATOM 749 N N . ARG A 1 94 ? 20.016 -7.719 10.062 1 94.69 94 ARG A N 1
ATOM 750 C CA . ARG A 1 94 ? 20.188 -8.258 8.719 1 94.69 94 ARG A CA 1
ATOM 751 C C . ARG A 1 94 ? 20.953 -9.57 8.742 1 94.69 94 ARG A C 1
ATOM 753 O O . ARG A 1 94 ? 20.969 -10.305 7.758 1 94.69 94 ARG A O 1
ATOM 760 N N . PHE A 1 95 ? 21.625 -9.836 9.883 1 92.88 95 PHE A N 1
ATOM 761 C CA . PHE A 1 95 ? 22.344 -11.102 10.016 1 92.88 95 PHE A CA 1
ATOM 762 C C . PHE A 1 95 ? 21.359 -12.234 10.328 1 92.88 95 PHE A C 1
ATOM 764 O O . PHE A 1 95 ? 21.703 -13.406 10.172 1 92.88 95 PHE A O 1
ATOM 771 N N . GLY A 1 96 ? 20.172 -11.859 10.711 1 88.94 96 GLY A N 1
ATOM 772 C CA . GLY A 1 96 ? 19.078 -12.789 10.953 1 88.94 96 GLY A CA 1
ATOM 773 C C . GLY A 1 96 ? 17.844 -12.492 10.133 1 88.94 96 GLY A C 1
ATOM 774 O O . GLY A 1 96 ? 17.938 -12.078 8.977 1 88.94 96 GLY A O 1
ATOM 775 N N . ASP A 1 97 ? 16.656 -12.766 10.672 1 89 97 ASP A N 1
ATOM 776 C CA . ASP A 1 97 ? 15.398 -12.57 9.938 1 89 97 ASP A CA 1
ATOM 777 C C . ASP A 1 97 ? 14.695 -11.289 10.391 1 89 97 ASP A C 1
ATOM 779 O O . ASP A 1 97 ? 13.57 -11.008 9.969 1 89 97 ASP A O 1
ATOM 783 N N . GLY A 1 98 ? 15.43 -10.531 11.156 1 92.81 98 GLY A N 1
ATOM 784 C CA . GLY A 1 98 ? 14.797 -9.344 11.703 1 92.81 98 GLY A CA 1
ATOM 785 C C . GLY A 1 98 ? 14.508 -8.281 10.656 1 92.81 98 GLY A C 1
ATOM 786 O O . GLY A 1 98 ? 13.648 -7.426 10.859 1 92.81 98 GLY A O 1
ATOM 787 N N . TRP A 1 99 ? 15.242 -8.328 9.539 1 94.62 99 TRP A N 1
ATOM 788 C CA . TRP A 1 99 ? 15.102 -7.324 8.492 1 94.62 99 TRP A CA 1
ATOM 789 C C . TRP A 1 99 ? 13.719 -7.402 7.848 1 94.62 99 TRP A C 1
ATOM 791 O O . TRP A 1 99 ? 13.25 -6.43 7.25 1 94.62 99 TRP A O 1
ATOM 801 N N . LYS A 1 100 ? 12.969 -8.469 7.988 1 92.88 100 LYS A N 1
ATOM 802 C CA . LYS A 1 100 ? 11.656 -8.664 7.375 1 92.88 100 LYS A CA 1
ATOM 803 C C . LYS A 1 100 ? 10.602 -7.773 8.031 1 92.88 100 LYS A C 1
ATOM 805 O O . LYS A 1 100 ? 9.508 -7.594 7.488 1 92.88 100 LYS A O 1
ATOM 810 N N . GLU A 1 101 ? 11.016 -7.203 9.102 1 92.81 101 GLU A N 1
ATOM 811 C CA . GLU A 1 101 ? 10.094 -6.336 9.82 1 92.81 101 GLU A CA 1
ATOM 812 C C . GLU A 1 101 ? 10.305 -4.871 9.445 1 92.81 101 GLU A C 1
ATOM 814 O O . GLU A 1 101 ? 9.555 -3.998 9.891 1 92.81 101 GLU A O 1
ATOM 819 N N . PHE A 1 102 ? 11.359 -4.648 8.641 1 95.69 102 PHE A N 1
ATOM 820 C CA . PHE A 1 102 ? 11.617 -3.271 8.242 1 95.69 102 PHE A CA 1
ATOM 821 C C . PHE A 1 102 ? 10.406 -2.674 7.535 1 95.69 102 PHE A C 1
ATOM 823 O O . PHE A 1 102 ? 9.75 -3.348 6.734 1 95.69 102 PHE A O 1
ATOM 830 N N . LYS A 1 103 ? 10.086 -1.432 7.73 1 91.56 103 LYS A N 1
ATOM 831 C CA . LYS A 1 103 ? 8.891 -0.781 7.199 1 91.56 103 LYS A CA 1
ATOM 832 C C . LYS A 1 103 ? 9.07 -0.415 5.73 1 91.56 103 LYS A C 1
ATOM 834 O O . LYS A 1 103 ? 8.125 -0.48 4.949 1 91.56 103 LYS A O 1
ATOM 839 N N . ILE A 1 104 ? 10.305 -0.003 5.355 1 94.69 104 ILE A N 1
ATOM 840 C CA . ILE A 1 104 ? 10.586 0.377 3.973 1 94.69 104 ILE A CA 1
ATOM 841 C C . ILE A 1 104 ? 10.891 -0.871 3.146 1 94.69 104 ILE A C 1
ATOM 843 O O . ILE A 1 104 ? 11.992 -1.419 3.219 1 94.69 104 ILE A O 1
ATOM 847 N N . ASP A 1 105 ? 9.898 -1.328 2.332 1 94 105 ASP A N 1
ATOM 848 C CA . ASP A 1 105 ? 10.078 -2.572 1.59 1 94 105 ASP A CA 1
ATOM 849 C C . ASP A 1 105 ? 9.961 -2.338 0.086 1 94 105 ASP A C 1
ATOM 851 O O . ASP A 1 105 ? 10.148 -3.262 -0.709 1 94 105 ASP A O 1
ATOM 855 N N . GLY A 1 106 ? 9.602 -1.14 -0.382 1 93.88 106 GLY A N 1
ATOM 856 C CA . GLY A 1 106 ? 9.555 -0.78 -1.79 1 93.88 106 GLY A CA 1
ATOM 857 C C . GLY A 1 106 ? 8.344 -1.336 -2.51 1 93.88 106 GLY A C 1
ATOM 858 O O . GLY A 1 106 ? 8.344 -1.466 -3.734 1 93.88 106 GLY A O 1
ATOM 859 N N . LYS A 1 107 ? 7.25 -1.679 -1.843 1 89.75 107 LYS A N 1
ATOM 860 C CA . LYS A 1 107 ? 6.035 -2.234 -2.436 1 89.75 107 LYS A CA 1
ATOM 861 C C . LYS A 1 107 ? 5.453 -1.292 -3.482 1 89.75 107 LYS A C 1
ATOM 863 O O . LYS A 1 107 ? 4.855 -1.738 -4.465 1 89.75 107 LYS A O 1
ATOM 868 N N . GLU A 1 108 ? 5.676 -0.021 -3.363 1 87.25 108 GLU A N 1
ATOM 869 C CA . GLU A 1 108 ? 5.141 0.985 -4.277 1 87.25 108 GLU A CA 1
ATOM 870 C C . GLU A 1 108 ? 5.812 0.905 -5.645 1 87.25 108 GLU A C 1
ATOM 872 O O . GLU A 1 108 ? 5.277 1.407 -6.633 1 87.25 108 GLU A O 1
ATOM 877 N N . TYR A 1 109 ? 6.941 0.247 -5.703 1 91.5 109 TYR A N 1
ATOM 878 C CA . TYR A 1 109 ? 7.688 0.189 -6.953 1 91.5 109 TYR A CA 1
ATOM 879 C C . TYR A 1 109 ? 7.332 -1.065 -7.742 1 91.5 109 TYR A C 1
ATOM 881 O O . TYR A 1 109 ? 7.793 -1.248 -8.867 1 91.5 109 TYR A O 1
ATOM 889 N N . LEU A 1 110 ? 6.496 -1.889 -7.066 1 87.25 110 LEU A N 1
ATOM 890 C CA . LEU A 1 110 ? 6.051 -3.104 -7.742 1 87.25 110 LEU A CA 1
ATOM 891 C C . LEU A 1 110 ? 4.914 -2.801 -8.711 1 87.25 110 LEU A C 1
ATOM 893 O O . LEU A 1 110 ? 3.816 -2.428 -8.289 1 87.25 110 LEU A O 1
ATOM 897 N N . LYS A 1 111 ? 5.219 -2.758 -9.938 1 76.25 111 LYS A N 1
ATOM 898 C CA . LYS A 1 111 ? 4.203 -2.555 -10.969 1 76.25 111 LYS A CA 1
ATOM 899 C C . LYS A 1 111 ? 3.738 -3.887 -11.555 1 76.25 111 LYS A C 1
ATOM 901 O O . LYS A 1 111 ? 4.516 -4.84 -11.633 1 76.25 111 LYS A O 1
ATOM 906 N N . ASP A 1 112 ? 2.547 -4.051 -11.953 1 67.56 112 ASP A N 1
ATOM 907 C CA . ASP A 1 112 ? 1.93 -5.289 -12.406 1 67.56 112 ASP A CA 1
ATOM 908 C C . ASP A 1 112 ? 2.617 -5.812 -13.672 1 67.56 112 ASP A C 1
ATOM 910 O O . ASP A 1 112 ? 2.719 -7.023 -13.867 1 67.56 112 ASP A O 1
ATOM 914 N N . GLU A 1 113 ? 3.152 -4.926 -14.367 1 69.94 113 GLU A N 1
ATOM 915 C CA . GLU A 1 113 ? 3.703 -5.324 -15.664 1 69.94 113 GLU A CA 1
ATOM 916 C C . GLU A 1 113 ? 5.105 -5.91 -15.508 1 69.94 113 GLU A C 1
ATOM 918 O O . GLU A 1 113 ? 5.598 -6.602 -16.406 1 69.94 113 GLU A O 1
ATOM 923 N N . ASN A 1 114 ? 5.66 -5.773 -14.359 1 79.19 114 ASN A N 1
ATOM 924 C CA . ASN A 1 114 ? 7.043 -6.211 -14.203 1 79.19 114 ASN A CA 1
ATOM 925 C C . ASN A 1 114 ? 7.125 -7.59 -13.562 1 79.19 114 ASN A C 1
ATOM 927 O O . ASN A 1 114 ? 7.32 -7.707 -12.352 1 79.19 114 ASN A O 1
ATOM 931 N N . SER A 1 115 ? 7.129 -8.531 -14.32 1 85.5 115 SER A N 1
ATOM 932 C CA . SER A 1 115 ? 7.129 -9.922 -13.875 1 85.5 115 SER A CA 1
ATOM 933 C C . SER A 1 115 ? 8.484 -10.312 -13.289 1 85.5 115 SER A C 1
ATOM 935 O O . SER A 1 115 ? 8.547 -11.102 -12.344 1 85.5 115 SER A O 1
ATOM 937 N N . GLN A 1 116 ? 9.539 -9.695 -13.773 1 90.44 116 GLN A N 1
ATOM 938 C CA . GLN A 1 116 ? 10.883 -10.008 -13.305 1 90.44 116 GLN A CA 1
ATOM 939 C C . GLN A 1 116 ? 11.047 -9.633 -11.836 1 90.44 116 GLN A C 1
ATOM 941 O O . GLN A 1 116 ? 11.602 -10.406 -11.055 1 90.44 116 GLN A O 1
ATOM 946 N N . ALA A 1 117 ? 10.516 -8.469 -11.508 1 92.44 117 ALA A N 1
ATOM 947 C CA . ALA A 1 117 ? 10.633 -7.984 -10.141 1 92.44 117 ALA A CA 1
ATOM 948 C C . ALA A 1 117 ? 9.883 -8.883 -9.164 1 92.44 117 ALA A C 1
ATOM 950 O O . ALA A 1 117 ? 10.359 -9.133 -8.055 1 92.44 117 ALA A O 1
ATOM 951 N N . LYS A 1 118 ? 8.789 -9.422 -9.594 1 90.38 118 LYS A N 1
ATOM 952 C CA . LYS A 1 118 ? 8.008 -10.32 -8.758 1 90.38 118 LYS A CA 1
ATOM 953 C C . LYS A 1 118 ? 8.68 -11.688 -8.641 1 90.38 118 LYS A C 1
ATOM 955 O O . LYS A 1 118 ? 8.781 -12.234 -7.539 1 90.38 118 LYS A O 1
ATOM 960 N N . ASP A 1 119 ? 9.164 -12.125 -9.703 1 93 119 ASP A N 1
ATOM 961 C CA . ASP A 1 119 ? 9.766 -13.453 -9.75 1 93 119 ASP A CA 1
ATOM 962 C C . ASP A 1 119 ? 11.039 -13.508 -8.914 1 93 119 ASP A C 1
ATOM 964 O O . ASP A 1 119 ? 11.336 -14.531 -8.289 1 93 119 ASP A O 1
ATOM 968 N N . LEU A 1 120 ? 11.766 -12.398 -8.844 1 94.56 120 LEU A N 1
ATOM 969 C CA . LEU A 1 120 ? 13.07 -12.391 -8.188 1 94.56 120 LEU A CA 1
ATOM 970 C C . LEU A 1 120 ? 12.977 -11.758 -6.805 1 94.56 120 LEU A C 1
ATOM 972 O O . LEU A 1 120 ? 14 -11.539 -6.148 1 94.56 120 LEU A O 1
ATOM 976 N N . ASP A 1 121 ? 11.812 -11.367 -6.359 1 93.44 121 ASP A N 1
ATOM 977 C CA . ASP A 1 121 ? 11.578 -10.75 -5.055 1 93.44 121 ASP A CA 1
ATOM 978 C C . ASP A 1 121 ? 12.398 -9.469 -4.898 1 93.44 121 ASP A C 1
ATOM 980 O O . ASP A 1 121 ? 13.102 -9.297 -3.898 1 93.44 121 ASP A O 1
ATOM 984 N N . LEU A 1 122 ? 12.289 -8.617 -5.871 1 95.69 122 LEU A N 1
ATOM 985 C CA . LEU A 1 122 ? 13.086 -7.395 -5.84 1 95.69 122 LEU A CA 1
ATOM 986 C C . LEU A 1 122 ? 12.453 -6.355 -4.922 1 95.69 122 LEU A C 1
ATOM 988 O O . LEU A 1 122 ? 13.164 -5.613 -4.234 1 95.69 122 LEU A O 1
ATOM 992 N N . PHE A 1 123 ? 11.141 -6.312 -4.922 1 94.75 123 PHE A N 1
ATOM 993 C CA . PHE A 1 123 ? 10.406 -5.34 -4.121 1 94.75 123 PHE A CA 1
ATOM 994 C C . PHE A 1 123 ? 9.32 -6.02 -3.309 1 94.75 123 PHE A C 1
ATOM 996 O O . PHE A 1 123 ? 8.914 -7.141 -3.623 1 94.75 123 PHE A O 1
ATOM 1003 N N . GLY A 1 124 ? 8.883 -5.371 -2.197 1 91.31 124 GLY A N 1
ATOM 1004 C CA . GLY A 1 124 ? 7.824 -5.91 -1.356 1 91.31 124 GLY A CA 1
ATOM 1005 C C . GLY A 1 124 ? 8.344 -6.559 -0.087 1 91.31 124 GLY A C 1
ATOM 1006 O O . GLY A 1 124 ? 9.492 -6.336 0.306 1 91.31 124 GLY A O 1
ATOM 1007 N N . ARG A 1 125 ? 7.484 -7.359 0.487 1 88.5 125 ARG A N 1
ATOM 1008 C CA . ARG A 1 125 ? 7.859 -8.008 1.74 1 88.5 125 ARG A CA 1
ATOM 1009 C C . ARG A 1 125 ? 8.898 -9.102 1.503 1 88.5 125 ARG A C 1
ATOM 1011 O O . ARG A 1 125 ? 8.789 -9.875 0.548 1 88.5 125 ARG A O 1
ATOM 1018 N N . ALA A 1 126 ? 9.898 -9.07 2.348 1 91.5 126 ALA A N 1
ATOM 1019 C CA . ALA A 1 126 ? 10.969 -10.062 2.297 1 91.5 126 ALA A CA 1
ATOM 1020 C C . ALA A 1 126 ? 11.68 -10.031 0.946 1 91.5 126 ALA A C 1
ATOM 1022 O O . ALA A 1 126 ? 11.938 -11.078 0.348 1 91.5 126 ALA A O 1
ATOM 1023 N N . SER A 1 127 ? 11.922 -8.812 0.467 1 94.88 127 SER A N 1
ATOM 1024 C CA . SER A 1 127 ? 12.516 -8.609 -0.85 1 94.88 127 SER A CA 1
ATOM 1025 C C . SER A 1 127 ? 13.945 -8.086 -0.737 1 94.88 127 SER A C 1
ATOM 1027 O O . SER A 1 127 ? 14.398 -7.742 0.355 1 94.88 127 SER A O 1
ATOM 1029 N N . LEU A 1 128 ? 14.609 -8.039 -1.881 1 96.81 128 LEU A N 1
ATOM 1030 C CA . LEU A 1 128 ? 15.969 -7.523 -1.948 1 96.81 128 LEU A CA 1
ATOM 1031 C C . LEU A 1 128 ? 16.016 -6.051 -1.547 1 96.81 128 LEU A C 1
ATOM 1033 O O . LEU A 1 128 ? 16.891 -5.637 -0.785 1 96.81 128 LEU A O 1
ATOM 1037 N N . TYR A 1 129 ? 15.07 -5.277 -1.963 1 97.69 129 TYR A N 1
ATOM 1038 C CA . TYR A 1 129 ? 14.969 -3.861 -1.628 1 97.69 129 TYR A CA 1
ATOM 1039 C C . TYR A 1 129 ? 14.859 -3.664 -0.121 1 97.69 129 TYR A C 1
ATOM 1041 O O . TYR A 1 129 ? 15.578 -2.852 0.462 1 97.69 129 TYR A O 1
ATOM 1049 N N . GLN A 1 130 ? 13.961 -4.371 0.483 1 96.56 130 GLN A N 1
ATOM 1050 C CA . GLN A 1 130 ? 13.766 -4.27 1.926 1 96.56 130 GLN A CA 1
ATOM 1051 C C . GLN A 1 130 ? 15.039 -4.641 2.68 1 96.56 130 GLN A C 1
ATOM 1053 O O . GLN A 1 130 ? 15.352 -4.039 3.709 1 96.56 130 GLN A O 1
ATOM 1058 N N . TYR A 1 131 ? 15.75 -5.555 2.131 1 96.75 131 TYR A N 1
ATOM 1059 C CA . TYR A 1 131 ? 16.938 -6.086 2.775 1 96.75 131 TYR A CA 1
ATOM 1060 C C . TYR A 1 131 ? 18.078 -5.074 2.729 1 96.75 131 TYR A C 1
ATOM 1062 O O . TYR A 1 131 ? 18.781 -4.871 3.725 1 96.75 131 TYR A O 1
ATOM 1070 N N . ILE A 1 132 ? 18.203 -4.344 1.626 1 97.88 132 ILE A N 1
ATOM 1071 C CA . ILE A 1 132 ? 19.438 -3.578 1.458 1 97.88 132 ILE A CA 1
ATOM 1072 C C . ILE A 1 132 ? 19.156 -2.09 1.653 1 97.88 132 ILE A C 1
ATOM 1074 O O . ILE A 1 132 ? 20.078 -1.29 1.82 1 97.88 132 ILE A O 1
ATOM 1078 N N . CYS A 1 133 ? 17.984 -1.641 1.681 1 98.19 133 CYS A N 1
ATOM 1079 C CA . CYS A 1 133 ? 17.641 -0.222 1.652 1 98.19 133 CYS A CA 1
ATOM 1080 C C . CYS A 1 133 ? 18 0.448 2.975 1 98.19 133 CYS A C 1
ATOM 1082 O O . CYS A 1 133 ? 17.516 0.039 4.031 1 98.19 133 CYS A O 1
ATOM 1084 N N . VAL A 1 134 ? 18.766 1.467 2.898 1 97.62 134 VAL A N 1
ATOM 1085 C CA . VAL A 1 134 ? 19.078 2.289 4.062 1 97.62 134 VAL A CA 1
ATOM 1086 C C . VAL A 1 134 ? 18.656 3.736 3.799 1 97.62 134 VAL A C 1
ATOM 1088 O O . VAL A 1 134 ? 18.938 4.625 4.609 1 97.62 134 VAL A O 1
ATOM 1091 N N . ALA A 1 135 ? 18.094 3.943 2.631 1 96.94 135 ALA A N 1
ATOM 1092 C CA . ALA A 1 135 ? 17.641 5.281 2.266 1 96.94 135 ALA A CA 1
ATOM 1093 C C . ALA A 1 135 ? 16.359 5.648 3.018 1 96.94 135 ALA A C 1
ATOM 1095 O O . ALA A 1 135 ? 15.5 4.797 3.234 1 96.94 135 ALA A O 1
ATOM 1096 N N . ASN A 1 136 ? 16.281 6.891 3.404 1 94.38 136 ASN A N 1
ATOM 1097 C CA . ASN A 1 136 ? 15.094 7.367 4.098 1 94.38 136 ASN A CA 1
ATOM 1098 C C . ASN A 1 136 ? 14.406 8.484 3.326 1 94.38 136 ASN A C 1
ATOM 1100 O O . ASN A 1 136 ? 13.211 8.727 3.506 1 94.38 136 ASN A O 1
ATOM 1104 N N . THR A 1 137 ? 15.133 9.164 2.48 1 92.44 137 THR A N 1
ATOM 1105 C CA . THR A 1 137 ? 14.547 10.227 1.674 1 92.44 137 THR A CA 1
ATOM 1106 C C . THR A 1 137 ? 13.82 9.648 0.463 1 92.44 137 THR A C 1
ATOM 1108 O O . THR A 1 137 ? 14.148 8.555 0.001 1 92.44 137 THR A O 1
ATOM 1111 N N . SER A 1 138 ? 12.883 10.328 -0.082 1 91.56 138 SER A N 1
ATOM 1112 C CA . SER A 1 138 ? 12.148 9.875 -1.26 1 91.56 138 SER A CA 1
ATOM 1113 C C . SER A 1 138 ? 13.078 9.688 -2.453 1 91.56 138 SER A C 1
ATOM 1115 O O . SER A 1 138 ? 12.969 8.711 -3.191 1 91.56 138 SER A O 1
ATOM 1117 N N . TYR A 1 139 ? 14.008 10.594 -2.561 1 93.81 139 TYR A N 1
ATOM 1118 C CA . TYR A 1 139 ? 14.961 10.508 -3.666 1 93.81 139 TYR A CA 1
ATOM 1119 C C . TYR A 1 139 ? 15.852 9.281 -3.521 1 93.81 139 TYR A C 1
ATOM 1121 O O . TYR A 1 139 ? 16.094 8.562 -4.496 1 93.81 139 TYR A O 1
ATOM 1129 N N . GLY A 1 140 ? 16.297 9.094 -2.301 1 96.75 140 GLY A N 1
ATOM 1130 C CA . GLY A 1 140 ? 17.125 7.926 -2.072 1 96.75 140 GLY A CA 1
ATOM 1131 C C . GLY A 1 140 ? 16.422 6.617 -2.367 1 96.75 140 GLY A C 1
ATOM 1132 O O . GLY A 1 140 ? 16.984 5.738 -3.021 1 96.75 140 GLY A O 1
ATOM 1133 N N . LYS A 1 141 ? 15.258 6.52 -1.934 1 96.44 141 LYS A N 1
ATOM 1134 C CA . LYS A 1 141 ? 14.461 5.324 -2.17 1 96.44 141 LYS A CA 1
ATOM 1135 C C . LYS A 1 141 ? 14.211 5.113 -3.66 1 96.44 141 LYS A C 1
ATOM 1137 O O . LYS A 1 141 ? 14.359 3.998 -4.168 1 96.44 141 LYS A O 1
ATOM 1142 N N . ASN A 1 142 ? 13.922 6.191 -4.348 1 95.81 142 ASN A N 1
ATOM 1143 C CA . ASN A 1 142 ? 13.641 6.125 -5.777 1 95.81 142 ASN A CA 1
ATOM 1144 C C . ASN A 1 142 ? 14.875 5.727 -6.578 1 95.81 142 ASN A C 1
ATOM 1146 O O . ASN A 1 142 ? 14.781 4.922 -7.508 1 95.81 142 ASN A O 1
ATOM 1150 N N . PHE A 1 143 ? 15.938 6.277 -6.215 1 96.69 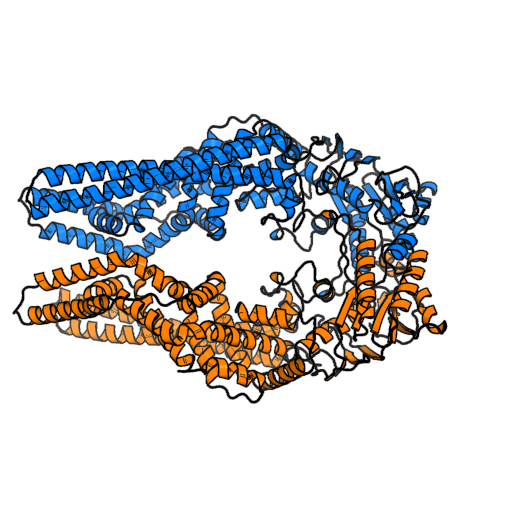143 PHE A N 1
ATOM 1151 C CA . PHE A 1 143 ? 17.156 5.957 -6.938 1 96.69 143 PHE A CA 1
ATOM 1152 C C . PHE A 1 143 ? 17.547 4.496 -6.738 1 96.69 143 PHE A C 1
ATOM 1154 O O . PHE A 1 143 ? 17.953 3.82 -7.688 1 96.69 143 PHE A O 1
ATOM 1161 N N . LEU A 1 144 ? 17.422 4.035 -5.523 1 97.94 144 LEU A N 1
ATOM 1162 C CA . LEU A 1 144 ? 17.719 2.631 -5.281 1 97.94 144 LEU A CA 1
ATOM 1163 C C . LEU A 1 144 ? 16.828 1.727 -6.117 1 97.94 144 LEU A C 1
ATOM 1165 O O . LEU A 1 144 ? 17.297 0.756 -6.715 1 97.94 144 LEU A O 1
ATOM 1169 N N . ALA A 1 145 ? 15.531 2.043 -6.168 1 96.81 145 ALA A N 1
ATOM 1170 C CA . ALA A 1 145 ? 14.586 1.276 -6.98 1 96.81 145 ALA A CA 1
ATOM 1171 C C . ALA A 1 145 ? 15 1.279 -8.445 1 96.81 145 ALA A C 1
ATOM 1173 O O . ALA A 1 145 ? 14.969 0.24 -9.109 1 96.81 145 ALA A O 1
ATOM 1174 N N . LYS A 1 146 ? 15.445 2.416 -8.898 1 95.19 146 LYS A N 1
ATOM 1175 C CA . LYS A 1 146 ? 15.883 2.553 -10.289 1 95.19 146 LYS A CA 1
ATOM 1176 C C . LYS A 1 146 ? 17.109 1.688 -10.57 1 95.19 146 LYS A C 1
ATOM 1178 O O . LYS A 1 146 ? 17.203 1.078 -11.633 1 95.19 146 LYS A O 1
ATOM 1183 N N . TYR A 1 147 ? 17.984 1.646 -9.609 1 96.12 147 TYR A N 1
ATOM 1184 C CA . TYR A 1 147 ? 19.188 0.84 -9.773 1 96.12 147 TYR A CA 1
ATOM 1185 C C . TYR A 1 147 ? 18.844 -0.641 -9.883 1 96.12 147 TYR A C 1
ATOM 1187 O O . TYR A 1 147 ? 19.484 -1.383 -10.625 1 96.12 147 TYR A O 1
ATOM 1195 N N . LEU A 1 148 ? 17.797 -1.074 -9.219 1 95.5 148 LEU A N 1
ATOM 1196 C CA . LEU A 1 148 ? 17.438 -2.486 -9.188 1 95.5 148 LEU A CA 1
ATOM 1197 C C . LEU A 1 148 ? 16.578 -2.859 -10.391 1 95.5 148 LEU A C 1
ATOM 1199 O O . LEU A 1 148 ? 16.547 -4.023 -10.805 1 95.5 148 LEU A O 1
ATOM 1203 N N . TRP A 1 149 ? 15.883 -1.866 -10.938 1 87.62 149 TRP A N 1
ATOM 1204 C CA . TRP A 1 149 ? 15.039 -2.08 -12.109 1 87.62 149 TRP A CA 1
ATOM 1205 C C . TRP A 1 149 ? 15.836 -1.924 -13.391 1 87.62 149 TRP A C 1
ATOM 1207 O O . TRP A 1 149 ? 15.273 -1.873 -14.484 1 87.62 149 TRP A O 1
ATOM 1217 N N . ASN A 1 150 ? 17.016 -2.164 -13.492 1 77.69 150 ASN A N 1
ATOM 1218 C CA . ASN A 1 150 ? 17.859 -1.891 -14.656 1 77.69 150 ASN A CA 1
ATOM 1219 C C . ASN A 1 150 ? 17.594 -2.883 -15.781 1 77.69 150 ASN A C 1
ATOM 1221 O O . ASN A 1 150 ? 18.141 -3.984 -15.789 1 77.69 150 ASN A O 1
ATOM 1225 N N . GLU A 1 151 ? 16.766 -2.449 -16.766 1 75.44 151 GLU A N 1
ATOM 1226 C CA . GLU A 1 151 ? 16.391 -3.281 -17.906 1 75.44 151 GLU A CA 1
ATOM 1227 C C . GLU A 1 151 ? 17.469 -3.248 -18.984 1 75.44 151 GLU A C 1
ATOM 1229 O O . GLU A 1 151 ? 17.594 -4.18 -19.781 1 75.44 151 GLU A O 1
ATOM 1234 N N . ASN A 1 152 ? 18.266 -2.176 -19 1 83.94 152 ASN A N 1
ATOM 1235 C CA . ASN A 1 152 ? 19.312 -2.025 -20 1 83.94 152 ASN A CA 1
ATOM 1236 C C . ASN A 1 152 ? 20.672 -1.771 -19.344 1 83.94 152 ASN A C 1
ATOM 1238 O O . ASN A 1 152 ? 21.156 -0.634 -19.312 1 83.94 152 ASN A O 1
ATOM 1242 N N . PRO A 1 153 ? 21.203 -2.893 -18.984 1 91.25 153 PRO A N 1
ATOM 1243 C CA . PRO A 1 153 ? 22.5 -2.721 -18.312 1 91.25 153 PRO A CA 1
ATOM 1244 C C . PRO A 1 153 ? 23.578 -2.203 -19.266 1 91.25 153 PRO A C 1
ATOM 1246 O O . PRO A 1 153 ? 23.656 -2.627 -20.422 1 91.25 153 PRO A O 1
ATOM 1249 N N . ASP A 1 154 ? 24.328 -1.236 -18.797 1 93.31 154 ASP A N 1
ATOM 1250 C CA . ASP A 1 154 ? 25.469 -0.659 -19.5 1 93.31 154 ASP A CA 1
ATOM 1251 C C . ASP A 1 154 ? 26.766 -0.892 -18.734 1 93.31 154 ASP A C 1
ATOM 1253 O O . ASP A 1 154 ? 26.891 -0.517 -17.562 1 93.31 154 ASP A O 1
ATOM 1257 N N . GLU A 1 155 ? 27.703 -1.487 -19.469 1 95.12 155 GLU A N 1
ATOM 1258 C CA . GLU A 1 155 ? 28.969 -1.884 -18.844 1 95.12 155 GLU A CA 1
ATOM 1259 C C . GLU A 1 155 ? 29.656 -0.695 -18.188 1 95.12 155 GLU A C 1
ATOM 1261 O O . GLU A 1 155 ? 30.094 -0.793 -17.031 1 95.12 155 GLU A O 1
ATOM 1266 N N . ASN A 1 156 ? 29.688 0.451 -18.797 1 95.31 156 ASN A N 1
ATOM 1267 C CA . ASN A 1 156 ? 30.391 1.622 -18.281 1 95.31 156 ASN A CA 1
ATOM 1268 C C . ASN A 1 156 ? 29.703 2.184 -17.047 1 95.31 156 ASN A C 1
ATOM 1270 O O . ASN A 1 156 ? 30.375 2.562 -16.078 1 95.31 156 ASN A O 1
ATOM 1274 N N . VAL A 1 157 ? 28.453 2.223 -17.078 1 95 157 VAL A N 1
ATOM 1275 C CA . VAL A 1 157 ? 27.688 2.74 -15.961 1 95 157 VAL A CA 1
ATOM 1276 C C . VAL A 1 157 ? 27.875 1.838 -14.742 1 95 157 VAL A C 1
ATOM 1278 O O . VAL A 1 157 ? 28.047 2.324 -13.625 1 95 157 VAL A O 1
ATOM 1281 N N . ILE A 1 158 ? 27.859 0.556 -15.008 1 96.62 158 ILE A N 1
ATOM 1282 C CA . ILE A 1 158 ? 28.016 -0.423 -13.938 1 96.62 158 ILE A CA 1
ATOM 1283 C C . ILE A 1 158 ? 29.391 -0.299 -13.312 1 96.62 158 ILE A C 1
ATOM 1285 O O . ILE A 1 158 ? 29.531 -0.267 -12.086 1 96.62 158 ILE A O 1
ATOM 1289 N N . LEU A 1 159 ? 30.375 -0.163 -14.148 1 96.75 159 LEU A N 1
ATOM 1290 C CA . LEU A 1 159 ? 31.75 -0.068 -13.672 1 96.75 159 LEU A CA 1
ATOM 1291 C C . LEU A 1 159 ? 31.953 1.201 -12.852 1 96.75 159 LEU A C 1
ATOM 1293 O O . LEU A 1 159 ? 32.656 1.179 -11.828 1 96.75 159 LEU A O 1
ATOM 1297 N N . GLU A 1 160 ? 31.422 2.275 -13.312 1 96.75 160 GLU A N 1
ATOM 1298 C CA . GLU A 1 160 ? 31.531 3.535 -12.586 1 96.75 160 GLU A CA 1
ATOM 1299 C C . GLU A 1 160 ? 30.875 3.434 -11.211 1 96.75 160 GLU A C 1
ATOM 1301 O O . GLU A 1 160 ? 31.406 3.928 -10.219 1 96.75 160 GLU A O 1
ATOM 1306 N N . ARG A 1 161 ? 29.781 2.836 -11.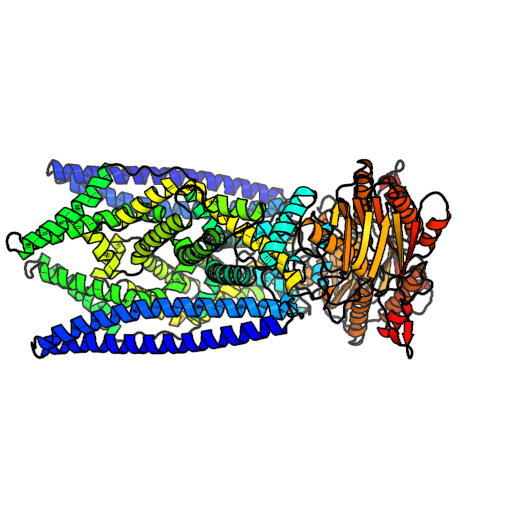18 1 97.19 161 ARG A N 1
ATOM 1307 C CA . ARG A 1 161 ? 29.094 2.672 -9.914 1 97.19 161 ARG A CA 1
ATOM 1308 C C . ARG A 1 161 ? 29.844 1.729 -8.984 1 97.19 161 ARG A C 1
ATOM 1310 O O . ARG A 1 161 ? 29.875 1.934 -7.77 1 97.19 161 ARG A O 1
ATOM 1317 N N . GLN A 1 162 ? 30.438 0.705 -9.57 1 97.94 162 GLN A N 1
ATOM 1318 C CA . GLN A 1 162 ? 31.234 -0.22 -8.773 1 97.94 162 GLN A CA 1
ATOM 1319 C C . GLN A 1 162 ? 32.375 0.502 -8.094 1 97.94 162 GLN A C 1
ATOM 1321 O O . GLN A 1 162 ? 32.656 0.262 -6.914 1 97.94 162 GLN A O 1
ATOM 1326 N N . ARG A 1 163 ? 33 1.352 -8.82 1 97.94 163 ARG A N 1
ATOM 1327 C CA . ARG A 1 163 ? 34.125 2.115 -8.258 1 97.94 163 ARG A CA 1
ATOM 1328 C C . ARG A 1 163 ? 33.656 2.996 -7.105 1 97.94 163 ARG A C 1
ATOM 1330 O O . ARG A 1 163 ? 34.312 3.107 -6.082 1 97.94 163 ARG A O 1
ATOM 1337 N N . ALA A 1 164 ? 32.531 3.588 -7.312 1 98.12 164 ALA A N 1
ATOM 1338 C CA . ALA A 1 164 ? 31.969 4.43 -6.266 1 98.12 164 ALA A CA 1
ATOM 1339 C C . ALA A 1 164 ? 31.656 3.617 -5.012 1 98.12 164 ALA A C 1
ATOM 1341 O O . ALA A 1 164 ? 31.969 4.039 -3.898 1 98.12 164 ALA A O 1
ATOM 1342 N N . ILE A 1 165 ? 31.062 2.447 -5.184 1 98.12 165 ILE A N 1
ATOM 1343 C CA . ILE A 1 165 ? 30.656 1.599 -4.07 1 98.12 165 ILE A CA 1
ATOM 1344 C C . ILE A 1 165 ? 31.906 1.075 -3.35 1 98.12 165 ILE A C 1
ATOM 1346 O O . ILE A 1 165 ? 31.938 1.035 -2.117 1 98.12 165 ILE A O 1
ATOM 1350 N N . LYS A 1 166 ? 32.938 0.704 -4.102 1 97.38 166 LYS A N 1
ATOM 1351 C CA . LYS A 1 166 ? 34.219 0.262 -3.514 1 97.38 166 LYS A CA 1
ATOM 1352 C C . LYS A 1 166 ? 34.812 1.346 -2.621 1 97.38 166 LYS A C 1
ATOM 1354 O O . LYS A 1 166 ? 35.312 1.054 -1.533 1 97.38 166 LYS A O 1
ATOM 1359 N N . GLU A 1 167 ? 34.75 2.514 -3.09 1 97.75 167 GLU A N 1
ATOM 1360 C CA . GLU A 1 167 ? 35.25 3.631 -2.309 1 97.75 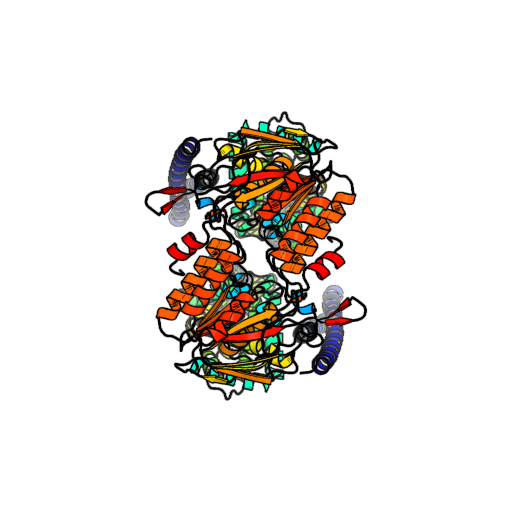167 GLU A CA 1
ATOM 1361 C C . GLU A 1 167 ? 34.438 3.842 -1.035 1 97.75 167 GLU A C 1
ATOM 1363 O O . GLU A 1 167 ? 35 4.039 0.043 1 97.75 167 GLU A O 1
ATOM 1368 N N . LEU A 1 168 ? 33.188 3.779 -1.142 1 97.12 168 LEU A N 1
ATOM 1369 C CA . LEU A 1 168 ? 32.312 3.965 0.016 1 97.12 168 LEU A CA 1
ATOM 1370 C C . LEU A 1 168 ? 32.531 2.85 1.036 1 97.12 168 LEU A C 1
ATOM 1372 O O . LEU A 1 168 ? 32.406 3.076 2.242 1 97.12 168 LEU A O 1
ATOM 1376 N N . LEU A 1 169 ? 32.812 1.671 0.545 1 95.88 169 LEU A N 1
ATOM 1377 C CA . LEU A 1 169 ? 33.062 0.538 1.426 1 95.88 169 LEU A CA 1
ATOM 1378 C C . LEU A 1 169 ? 34.344 0.759 2.236 1 95.88 169 LEU A C 1
ATOM 1380 O O . LEU A 1 169 ? 34.469 0.215 3.332 1 95.88 169 LEU A O 1
ATOM 1384 N N . SER A 1 170 ? 35.219 1.564 1.711 1 95.12 170 SER A N 1
ATOM 1385 C CA . SER A 1 170 ? 36.438 1.884 2.426 1 95.12 170 SER A CA 1
ATOM 1386 C C . SER A 1 170 ? 36.219 3.02 3.42 1 95.12 170 SER A C 1
ATOM 1388 O O . SER A 1 170 ? 37.094 3.283 4.266 1 95.12 170 SER A O 1
ATOM 1390 N N . LYS A 1 171 ? 35.094 3.643 3.33 1 94.88 171 LYS A N 1
ATOM 1391 C CA . LYS A 1 171 ? 34.75 4.766 4.203 1 94.88 171 LYS A CA 1
ATOM 1392 C C . LYS A 1 171 ? 33.531 4.441 5.07 1 94.88 171 LYS A C 1
ATOM 1394 O O . LYS A 1 171 ? 32.5 5.121 4.996 1 94.88 171 LYS A O 1
ATOM 1399 N N . ASP A 1 172 ? 33.688 3.588 5.977 1 92.12 172 ASP A N 1
ATOM 1400 C CA . ASP A 1 172 ? 32.594 3.074 6.781 1 92.12 172 ASP A CA 1
ATOM 1401 C C . ASP A 1 172 ? 32.031 4.156 7.707 1 92.12 172 ASP A C 1
ATOM 1403 O O . ASP A 1 172 ? 30.828 4.285 7.859 1 92.12 172 ASP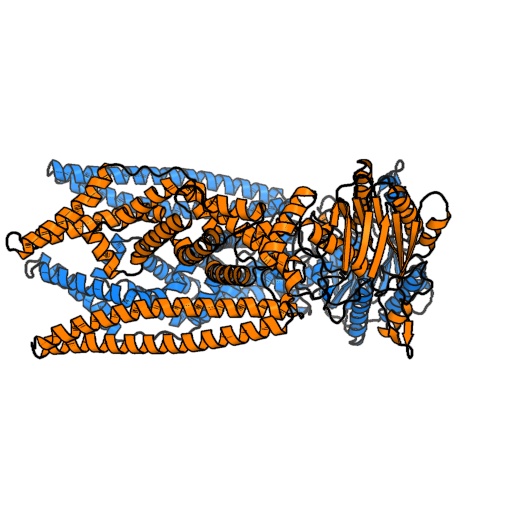 A O 1
ATOM 1407 N N . ASP A 1 173 ? 32.906 4.922 8.25 1 93.25 173 ASP A N 1
ATOM 1408 C CA . ASP A 1 173 ? 32.469 5.969 9.172 1 93.25 173 ASP A CA 1
ATOM 1409 C C . ASP A 1 173 ? 31.625 7.008 8.453 1 93.25 173 ASP A C 1
ATOM 1411 O O . ASP A 1 173 ? 30.625 7.48 9.008 1 93.25 173 ASP A O 1
ATOM 1415 N N . PHE A 1 174 ? 32.125 7.254 7.227 1 95.56 174 PHE A N 1
ATOM 1416 C CA . PHE A 1 174 ? 31.375 8.211 6.414 1 95.56 174 PHE A CA 1
ATOM 1417 C C . PHE A 1 174 ? 29.969 7.691 6.109 1 95.56 174 PHE A C 1
ATOM 1419 O O . PHE A 1 174 ? 28.984 8.406 6.285 1 95.56 174 PHE A O 1
ATOM 1426 N N . SER A 1 175 ? 29.875 6.43 5.723 1 95.56 175 SER A N 1
ATOM 1427 C CA . SER A 1 175 ? 28.609 5.832 5.332 1 95.56 175 SER A CA 1
ATOM 1428 C C . SER A 1 175 ? 27.656 5.742 6.516 1 95.56 175 SER A C 1
ATOM 1430 O O . SER A 1 175 ? 26.469 6.055 6.387 1 95.56 175 SER A O 1
ATOM 1432 N N . ILE A 1 176 ? 28.141 5.359 7.648 1 95.56 176 ILE A N 1
ATOM 1433 C CA . ILE A 1 176 ? 27.312 5.238 8.844 1 95.56 176 ILE A CA 1
ATOM 1434 C C . ILE A 1 176 ? 26.828 6.617 9.281 1 95.56 176 ILE A C 1
ATOM 1436 O O . ILE A 1 176 ? 25.688 6.777 9.695 1 95.56 176 ILE A O 1
ATOM 1440 N N . HIS A 1 177 ? 27.75 7.609 9.18 1 96.56 177 HIS A N 1
ATOM 1441 C CA . HIS A 1 177 ? 27.391 8.977 9.547 1 96.56 177 HIS A CA 1
ATOM 1442 C C . HIS A 1 177 ? 26.266 9.508 8.68 1 96.56 177 HIS A C 1
ATOM 1444 O O . HIS A 1 177 ? 25.297 10.078 9.195 1 96.56 177 HIS A O 1
ATOM 1450 N N . ILE A 1 178 ? 26.344 9.273 7.375 1 96.94 178 ILE A N 1
ATOM 1451 C CA . ILE A 1 178 ? 25.328 9.734 6.449 1 96.94 178 ILE A CA 1
ATOM 1452 C C . ILE A 1 178 ? 24.016 9.008 6.73 1 96.94 178 ILE A C 1
ATOM 1454 O O . ILE A 1 178 ? 22.938 9.625 6.734 1 96.94 178 ILE A O 1
ATOM 1458 N N . GLN A 1 179 ? 24.078 7.73 6.984 1 97.25 179 GLN A N 1
ATOM 1459 C CA . GLN A 1 179 ? 22.891 6.949 7.293 1 97.25 179 GLN A CA 1
ATOM 1460 C C . GLN A 1 179 ? 22.219 7.449 8.57 1 97.25 179 GLN A C 1
ATOM 1462 O O . GLN A 1 179 ? 21 7.492 8.656 1 97.25 179 GLN A O 1
ATOM 1467 N N . THR A 1 180 ? 23.047 7.766 9.531 1 97.19 180 THR A N 1
ATOM 1468 C CA . THR A 1 180 ? 22.531 8.258 10.812 1 97.19 180 THR A CA 1
ATOM 1469 C C . THR A 1 180 ? 21.75 9.555 10.617 1 97.19 180 THR A C 1
ATOM 1471 O O . THR A 1 180 ? 20.641 9.695 11.133 1 97.19 180 THR A O 1
ATOM 1474 N N . LEU A 1 181 ? 22.359 10.445 9.859 1 95.81 181 LEU A N 1
ATOM 1475 C CA . LEU A 1 181 ? 21.688 11.711 9.578 1 95.81 181 LEU A CA 1
ATOM 1476 C C . LEU A 1 181 ? 20.422 11.492 8.758 1 95.81 181 LEU A C 1
ATOM 1478 O O . LEU A 1 181 ? 19.391 12.094 9.039 1 95.81 181 LEU A O 1
ATOM 1482 N N . SER A 1 182 ? 20.516 10.617 7.77 1 95.38 182 SER A N 1
ATOM 1483 C CA . SER A 1 182 ? 19.375 10.281 6.934 1 95.38 182 SER A CA 1
ATOM 1484 C C . SER A 1 182 ? 18.234 9.703 7.766 1 95.38 182 SER A C 1
ATOM 1486 O O . SER A 1 182 ? 17.062 10 7.516 1 95.38 182 SER A O 1
ATOM 1488 N N . ASN A 1 183 ? 18.578 8.875 8.703 1 95.5 183 ASN A N 1
ATOM 1489 C CA . ASN A 1 183 ? 17.578 8.266 9.578 1 95.5 183 ASN A CA 1
ATOM 1490 C C . ASN A 1 183 ? 16.828 9.312 10.391 1 95.5 183 ASN A C 1
ATOM 1492 O O . ASN A 1 183 ? 15.633 9.156 10.648 1 95.5 183 ASN A O 1
ATOM 1496 N N . ILE A 1 184 ? 17.516 10.375 10.82 1 93.44 184 ILE A N 1
ATOM 1497 C CA . ILE A 1 184 ? 16.875 11.469 11.547 1 93.44 184 ILE A CA 1
ATOM 1498 C C . ILE A 1 184 ? 15.859 12.156 10.656 1 93.44 184 ILE A C 1
ATOM 1500 O O . ILE A 1 184 ? 14.734 12.438 11.078 1 93.44 184 ILE A O 1
ATOM 1504 N N . ILE A 1 185 ? 16.25 12.352 9.406 1 88.75 185 ILE A N 1
ATOM 1505 C CA . ILE A 1 185 ? 15.367 12.984 8.43 1 88.75 185 ILE A CA 1
ATOM 1506 C C . ILE A 1 185 ? 14.117 12.141 8.242 1 88.75 185 ILE A C 1
ATOM 1508 O O . ILE A 1 185 ? 13 12.672 8.211 1 88.75 185 ILE A O 1
ATOM 1512 N N . GLY A 1 186 ? 14.281 10.852 8.133 1 87.19 186 GLY A N 1
ATOM 1513 C CA . GLY A 1 186 ? 13.164 9.938 7.93 1 87.19 186 GLY A CA 1
ATOM 1514 C C . GLY A 1 186 ? 12.18 9.945 9.078 1 87.19 186 GLY A C 1
ATOM 1515 O O . GLY A 1 186 ? 10.969 9.859 8.867 1 87.19 186 GLY A O 1
ATOM 1516 N N . LYS A 1 187 ? 12.57 10.07 10.219 1 84.38 187 LYS A N 1
ATOM 1517 C CA . LYS A 1 187 ? 11.711 10.07 11.398 1 84.38 187 LYS A CA 1
ATOM 1518 C C . LYS A 1 187 ? 10.906 11.367 11.484 1 84.38 187 LYS A C 1
ATOM 1520 O O . LYS A 1 187 ? 9.75 11.359 11.906 1 84.38 187 LYS A O 1
ATOM 1525 N N . GLU A 1 188 ? 11.578 12.398 11.055 1 72.75 188 GLU A N 1
ATOM 1526 C CA . GLU A 1 188 ? 10.914 13.703 11.078 1 72.75 188 GLU A CA 1
ATOM 1527 C C . GLU A 1 188 ? 9.852 13.797 9.992 1 72.75 188 GLU A C 1
ATOM 1529 O O . GLU A 1 188 ? 8.797 14.406 10.195 1 72.75 188 GLU A O 1
ATOM 1534 N N . GLN A 1 189 ? 10.078 13.203 8.867 1 63.34 189 GLN A N 1
ATOM 1535 C CA . GLN A 1 189 ? 9.18 13.266 7.719 1 63.34 189 GLN A CA 1
ATOM 1536 C C . GLN A 1 189 ? 7.977 12.352 7.91 1 63.34 189 GLN A C 1
ATOM 1538 O O . GLN A 1 189 ? 6.918 12.57 7.32 1 63.34 189 GLN A O 1
ATOM 1543 N N . LYS A 1 190 ? 8.094 11.234 8.461 1 59.03 190 LYS A N 1
ATOM 1544 C CA . LYS A 1 190 ? 6.949 10.359 8.703 1 59.03 190 LYS A CA 1
ATOM 1545 C C . LYS A 1 190 ? 5.77 11.141 9.273 1 59.03 190 LYS A C 1
ATOM 1547 O O . LYS A 1 190 ? 4.613 10.844 8.961 1 59.03 190 LYS A O 1
ATOM 1552 N N . ASN A 1 191 ? 6.199 12.109 9.891 1 48.47 191 ASN A N 1
ATOM 1553 C CA . ASN A 1 191 ? 5.164 12.953 10.477 1 48.47 191 ASN A CA 1
ATOM 1554 C C . ASN A 1 191 ? 4.645 13.984 9.477 1 48.47 191 ASN A C 1
ATOM 1556 O O . ASN A 1 191 ? 3.584 14.578 9.68 1 48.47 191 ASN A O 1
ATOM 1560 N N . ASN A 1 192 ? 5.531 14.164 8.367 1 50.91 192 ASN A N 1
ATOM 1561 C CA . ASN A 1 192 ? 5.176 15.148 7.344 1 50.91 192 ASN A CA 1
ATOM 1562 C C . ASN A 1 192 ? 5.18 14.531 5.949 1 50.91 192 ASN A C 1
ATOM 1564 O O . ASN A 1 192 ? 5.945 13.602 5.676 1 50.91 192 ASN A O 1
ATOM 1568 N N . SER A 1 193 ? 4.211 14.531 5.16 1 53.09 193 SER A N 1
ATOM 1569 C CA . SER A 1 193 ? 3.959 13.914 3.861 1 53.09 193 SER A CA 1
ATOM 1570 C C . SER A 1 193 ? 5.086 14.219 2.879 1 53.09 193 SER A C 1
ATOM 1572 O O . SER A 1 193 ? 5.723 15.266 2.961 1 53.09 193 SER A O 1
ATOM 1574 N N . ASP A 1 194 ? 5.812 13.305 2.139 1 57.28 194 ASP A N 1
ATOM 1575 C CA . ASP A 1 194 ? 6.68 13.398 0.969 1 57.28 194 ASP A CA 1
ATOM 1576 C C . ASP A 1 194 ? 6.293 14.586 0.092 1 57.28 194 ASP A C 1
ATOM 1578 O O . ASP A 1 194 ? 7.145 15.18 -0.57 1 57.28 194 ASP A O 1
ATOM 1582 N N . SER A 1 195 ? 5.234 15.016 0.307 1 61.53 195 SER A N 1
ATOM 1583 C CA . SER A 1 195 ? 4.688 16.109 -0.487 1 61.53 195 SER A CA 1
ATOM 1584 C C . SER A 1 195 ? 5.332 17.438 -0.11 1 61.53 195 SER A C 1
ATOM 1586 O O . SER A 1 195 ? 5.441 18.344 -0.943 1 61.53 195 SER A O 1
ATOM 1588 N N . SER A 1 196 ? 6.094 17.453 0.946 1 70.12 196 SER A N 1
ATOM 1589 C CA . SER A 1 196 ? 6.648 18.719 1.423 1 70.12 196 SER A CA 1
ATOM 1590 C C . SER A 1 196 ? 7.926 19.078 0.673 1 70.12 196 SER A C 1
ATOM 1592 O O . SER A 1 196 ? 8.117 20.234 0.29 1 70.12 196 SER A O 1
ATOM 1594 N N . ILE A 1 197 ? 8.781 18.109 0.312 1 78.25 197 ILE A N 1
ATOM 1595 C CA . ILE A 1 197 ? 10.047 18.375 -0.367 1 78.25 197 ILE A CA 1
ATOM 1596 C C . ILE A 1 197 ? 9.781 18.781 -1.812 1 78.25 197 ILE A C 1
ATOM 1598 O O . ILE A 1 197 ? 10.414 19.703 -2.328 1 78.25 197 ILE A O 1
ATOM 1602 N N . GLU A 1 198 ? 8.836 18.125 -2.344 1 78.69 198 GLU A N 1
ATOM 1603 C CA . GLU A 1 198 ? 8.5 18.453 -3.727 1 78.69 198 GLU A CA 1
ATOM 1604 C C . GLU A 1 198 ? 7.934 19.859 -3.836 1 78.69 198 GLU A C 1
ATOM 1606 O O . GLU A 1 198 ? 8.242 20.594 -4.785 1 78.69 198 GLU A O 1
ATOM 1611 N N . SER A 1 199 ? 7.145 20.219 -2.846 1 76.69 199 SER A N 1
ATOM 1612 C CA . SER A 1 199 ? 6.586 21.562 -2.826 1 76.69 199 SER A CA 1
ATOM 1613 C C . SER A 1 199 ? 7.684 22.609 -2.658 1 76.69 199 SER A C 1
ATOM 1615 O O . SER A 1 199 ? 7.617 23.688 -3.258 1 76.69 199 SER A O 1
ATOM 1617 N N . PHE A 1 200 ? 8.648 22.25 -1.89 1 83.19 200 PHE A N 1
ATOM 1618 C CA . PHE A 1 200 ? 9.766 23.172 -1.677 1 83.19 200 PHE A CA 1
ATOM 1619 C C . PHE A 1 200 ? 10.602 23.312 -2.941 1 83.19 200 PHE A C 1
ATOM 1621 O O . PHE A 1 200 ? 11.062 24.406 -3.275 1 83.19 200 PHE A O 1
ATOM 1628 N N . ILE A 1 201 ? 10.781 22.234 -3.621 1 86.19 201 ILE A N 1
ATOM 1629 C CA . ILE A 1 201 ? 11.531 22.25 -4.875 1 86.19 201 ILE A CA 1
ATOM 1630 C C . ILE A 1 201 ? 10.781 23.062 -5.918 1 86.19 201 ILE A C 1
ATOM 1632 O O . ILE A 1 201 ? 11.375 23.891 -6.617 1 86.19 201 ILE A O 1
ATOM 1636 N N . GLU A 1 202 ? 9.539 22.844 -5.949 1 82.31 202 GLU A N 1
ATOM 1637 C CA . GLU A 1 202 ? 8.711 23.609 -6.883 1 82.31 202 GLU A CA 1
ATOM 1638 C C . GLU A 1 202 ? 8.773 25.094 -6.574 1 82.31 202 GLU A C 1
ATOM 1640 O O . GLU A 1 202 ? 8.828 25.922 -7.488 1 82.31 202 GLU A O 1
ATOM 1645 N N . TYR A 1 203 ? 8.727 25.391 -5.328 1 82.5 203 TYR A N 1
ATOM 1646 C CA . TYR A 1 203 ? 8.867 26.766 -4.895 1 82.5 203 TYR A CA 1
ATOM 1647 C C . TYR A 1 203 ? 10.18 27.359 -5.395 1 82.5 203 TYR A C 1
ATOM 1649 O O . TYR A 1 203 ? 10.211 28.484 -5.918 1 82.5 203 TYR A O 1
ATOM 1657 N N . GLY A 1 204 ? 11.219 26.625 -5.219 1 84.44 204 GLY A N 1
ATOM 1658 C CA . GLY A 1 204 ? 12.523 27.109 -5.645 1 84.44 204 GLY A CA 1
ATOM 1659 C C . GLY A 1 204 ? 12.617 27.328 -7.145 1 84.44 204 GLY A C 1
ATOM 1660 O O . GLY A 1 204 ? 13.273 28.266 -7.605 1 84.44 204 GLY A O 1
ATOM 1661 N N . GLU A 1 205 ? 11.953 26.453 -7.844 1 86.19 205 GLU A N 1
ATOM 1662 C CA . GLU A 1 205 ? 12.062 26.484 -9.297 1 86.19 205 GLU A CA 1
ATOM 1663 C C . GLU A 1 205 ? 11.117 27.5 -9.914 1 86.19 205 GLU A C 1
ATOM 1665 O O . GLU A 1 205 ? 11.289 27.906 -11.062 1 86.19 205 GLU A O 1
ATOM 1670 N N . ASN A 1 206 ? 10.148 27.844 -9.172 1 80.06 206 ASN A N 1
ATOM 1671 C CA . ASN A 1 206 ? 9.195 28.844 -9.672 1 80.06 206 ASN A CA 1
ATOM 1672 C C . ASN A 1 206 ? 9.828 30.234 -9.742 1 80.06 206 ASN A C 1
ATOM 1674 O O . ASN A 1 206 ? 10.891 30.469 -9.172 1 80.06 206 ASN A O 1
ATOM 1678 N N . LYS A 1 207 ? 9.148 31.125 -10.57 1 75.81 207 LYS A N 1
ATOM 1679 C CA . LYS A 1 207 ? 9.656 32.469 -10.75 1 75.81 207 LYS A CA 1
ATOM 1680 C C . LYS A 1 207 ? 9.578 33.281 -9.445 1 75.81 207 LYS A C 1
ATOM 1682 O O . LYS A 1 207 ? 8.672 33.062 -8.641 1 75.81 207 LYS A O 1
ATOM 1687 N N . ASN A 1 208 ? 10.586 34 -9.219 1 70.56 208 ASN A N 1
ATOM 1688 C CA . ASN A 1 208 ? 10.648 34.844 -8.031 1 70.56 208 ASN A CA 1
ATOM 1689 C C . ASN A 1 208 ? 9.484 35.812 -7.977 1 70.56 208 ASN A C 1
ATOM 1691 O O . ASN A 1 208 ? 9.055 36.344 -9.008 1 70.56 208 ASN A O 1
ATOM 1695 N N . VAL A 1 209 ? 8.93 35.844 -6.77 1 65.38 209 VAL A N 1
ATOM 1696 C CA . VAL A 1 209 ? 7.887 36.844 -6.578 1 65.38 209 VAL A CA 1
ATOM 1697 C C . VAL A 1 209 ? 8.516 38.219 -6.457 1 65.38 209 VAL A C 1
ATOM 1699 O O . VAL A 1 209 ? 9.516 38.406 -5.754 1 65.38 209 VAL A O 1
ATOM 1702 N N . TYR A 1 210 ? 8.148 39.094 -7.375 1 62.03 210 TYR A N 1
ATOM 1703 C CA . TYR A 1 210 ? 8.633 40.469 -7.371 1 62.03 210 TYR A CA 1
ATOM 1704 C C . TYR A 1 210 ? 8.172 41.188 -6.121 1 62.03 210 TYR A C 1
ATOM 1706 O O . TYR A 1 210 ? 6.969 41.281 -5.848 1 62.03 210 TYR A O 1
ATOM 1714 N N . ILE A 1 211 ? 9.141 41.469 -5.227 1 66.31 211 ILE A N 1
ATOM 1715 C CA . ILE A 1 211 ? 8.836 42.312 -4.09 1 66.31 211 ILE A CA 1
ATOM 1716 C C . ILE A 1 211 ? 9.07 43.781 -4.473 1 66.31 211 ILE A C 1
ATOM 1718 O O . ILE A 1 211 ? 10.203 44.188 -4.758 1 66.31 211 ILE A O 1
ATOM 1722 N N . PRO A 1 212 ? 8.047 44.562 -4.633 1 66.44 212 PRO A N 1
ATOM 1723 C CA . PRO A 1 212 ? 8.211 45.969 -5.039 1 66.44 212 PRO A CA 1
ATOM 1724 C C . PRO A 1 212 ? 9.188 46.719 -4.148 1 66.44 212 PRO A C 1
ATOM 1726 O O . PRO A 1 212 ? 9.281 46.438 -2.949 1 66.44 212 PRO A O 1
ATOM 1729 N N . LYS A 1 213 ? 9.938 47.625 -4.676 1 70.88 213 LYS A N 1
ATOM 1730 C CA . LYS A 1 213 ? 10.977 48.406 -4.004 1 70.88 213 LYS A CA 1
ATOM 1731 C C . LYS A 1 213 ? 10.398 49.219 -2.855 1 70.88 213 LYS A C 1
ATOM 1733 O O . LYS A 1 213 ? 11.07 49.438 -1.84 1 70.88 213 LYS A O 1
ATOM 1738 N N . TRP A 1 214 ? 9.141 49.625 -3.094 1 69.44 214 TRP A N 1
ATOM 1739 C CA . TRP A 1 214 ? 8.539 50.469 -2.061 1 69.44 214 TRP A CA 1
ATOM 1740 C C . TRP A 1 214 ? 8.352 49.688 -0.765 1 69.44 214 TRP A C 1
ATOM 1742 O O . TRP A 1 214 ? 8.359 50.25 0.324 1 69.44 214 TRP A O 1
ATOM 1752 N N . MET A 1 215 ? 8.25 48.406 -0.861 1 73.44 215 MET A N 1
ATOM 1753 C CA . MET A 1 215 ? 8.102 47.562 0.329 1 73.44 215 MET A CA 1
ATOM 1754 C C . MET A 1 215 ? 9.375 47.562 1.157 1 73.44 215 MET A C 1
ATOM 1756 O O . MET A 1 215 ? 9.328 47.5 2.387 1 73.44 215 MET A O 1
ATOM 1760 N N . HIS A 1 216 ? 10.484 47.812 0.445 1 77.31 216 HIS A N 1
ATOM 1761 C CA . HIS A 1 216 ? 11.766 47.875 1.147 1 77.31 216 HIS A CA 1
ATOM 1762 C C . HIS A 1 216 ? 11.852 49.156 1.995 1 77.31 216 HIS A C 1
ATOM 1764 O O . HIS A 1 216 ? 12.352 49.125 3.121 1 77.31 216 HIS A O 1
ATOM 1770 N N . ILE A 1 217 ? 11.25 50.125 1.457 1 77 217 ILE A N 1
ATOM 1771 C CA . ILE A 1 217 ? 11.273 51.406 2.17 1 77 217 ILE A CA 1
ATOM 1772 C C . ILE A 1 217 ? 10.438 51.312 3.438 1 77 217 ILE A C 1
ATOM 1774 O O . ILE A 1 217 ? 10.859 51.75 4.508 1 77 217 ILE A O 1
ATOM 1778 N N . PHE A 1 218 ? 9.422 50.625 3.252 1 79.19 218 PHE A N 1
ATOM 1779 C CA . PHE A 1 218 ? 8.508 50.5 4.383 1 79.19 218 PHE A CA 1
ATOM 1780 C C . PHE A 1 218 ? 9.055 49.531 5.414 1 79.19 218 PHE A C 1
ATOM 1782 O O . PHE A 1 218 ? 8.945 49.75 6.621 1 79.19 218 PHE A O 1
ATOM 1789 N N . THR A 1 219 ? 9.68 48.531 4.922 1 84.31 219 THR A N 1
ATOM 1790 C CA . THR A 1 219 ? 10.133 47.438 5.809 1 84.31 219 THR A CA 1
ATOM 1791 C C . THR A 1 219 ? 11.32 47.906 6.645 1 84.31 219 THR A C 1
ATOM 1793 O O . THR A 1 219 ? 11.492 47.469 7.785 1 84.31 219 THR A O 1
ATOM 1796 N N . TRP A 1 220 ? 12.07 48.844 6.152 1 85.81 220 TRP A N 1
ATOM 1797 C CA . TRP A 1 220 ? 13.219 49.344 6.902 1 85.81 220 TRP A CA 1
ATOM 1798 C C . TRP A 1 220 ? 12.891 50.688 7.555 1 85.81 220 TRP A C 1
ATOM 1800 O O . TRP A 1 220 ? 13.406 51 8.633 1 85.81 220 TRP A O 1
ATOM 1810 N N . GLY A 1 221 ? 12.008 51.438 6.902 1 86.56 221 GLY A N 1
ATOM 1811 C CA . GLY A 1 221 ? 11.672 52.75 7.371 1 86.56 221 GLY A CA 1
ATOM 1812 C C . GLY A 1 221 ? 10.875 52.75 8.656 1 86.56 221 GLY A C 1
ATOM 1813 O O . GLY A 1 221 ? 11.211 53.469 9.609 1 86.56 221 GLY A O 1
ATOM 1814 N N . LEU A 1 222 ? 9.914 51.938 8.656 1 87.94 222 LEU A N 1
ATOM 1815 C CA . LEU A 1 222 ? 9 51.969 9.797 1 87.94 222 LEU A CA 1
ATOM 1816 C C . LEU A 1 222 ? 9.711 51.5 11.062 1 87.94 222 LEU A C 1
ATOM 1818 O O . LEU A 1 222 ? 9.602 52.125 12.117 1 87.94 222 LEU A O 1
ATOM 1822 N N . PRO A 1 223 ? 10.438 50.406 10.984 1 90.75 223 PRO A N 1
ATOM 1823 C CA . PRO A 1 223 ? 11.188 50 12.172 1 90.75 223 PRO A CA 1
ATOM 1824 C C . PRO A 1 223 ? 12.188 51.031 12.648 1 90.75 223 PRO A C 1
ATOM 1826 O O . PRO A 1 223 ? 12.328 51.25 13.852 1 90.75 223 PRO A O 1
ATOM 1829 N N . THR A 1 224 ? 12.828 51.719 11.727 1 90.12 224 THR A N 1
ATOM 1830 C CA . THR A 1 224 ? 13.766 52.781 12.086 1 90.12 224 THR A CA 1
ATOM 1831 C C . THR A 1 224 ? 13.047 53.906 12.781 1 90.12 224 THR A C 1
ATOM 1833 O O . THR A 1 224 ? 13.523 54.438 13.797 1 90.12 224 THR A O 1
ATOM 1836 N N . ALA A 1 225 ? 11.914 54.25 12.281 1 89.38 225 ALA A N 1
ATOM 1837 C CA . ALA A 1 225 ? 11.102 55.281 12.883 1 89.38 225 ALA A CA 1
ATOM 1838 C C . ALA A 1 225 ? 10.648 54.906 14.289 1 89.38 225 ALA A C 1
ATOM 1840 O O . ALA A 1 225 ? 10.633 55.719 15.203 1 89.38 225 ALA A O 1
ATOM 1841 N N . THR A 1 226 ? 10.359 53.656 14.422 1 89.94 226 THR A N 1
ATOM 1842 C CA . THR A 1 226 ? 9.898 53.156 15.719 1 89.94 226 THR A CA 1
ATOM 1843 C C . THR A 1 226 ? 11.039 53.188 16.734 1 89.94 226 THR A C 1
ATOM 1845 O O . THR A 1 226 ? 10.859 53.625 17.875 1 89.94 226 THR A O 1
ATOM 1848 N N . ILE A 1 227 ? 12.164 52.75 16.344 1 89.19 227 ILE A N 1
ATOM 1849 C CA . ILE A 1 227 ? 13.32 52.719 17.234 1 89.19 227 ILE A CA 1
ATOM 1850 C C . ILE A 1 227 ? 13.75 54.125 17.609 1 89.19 227 ILE A C 1
ATOM 1852 O O . ILE A 1 227 ? 14.023 54.406 18.766 1 89.19 227 ILE A O 1
ATOM 1856 N N . LEU A 1 228 ? 13.711 55.031 16.625 1 89.62 228 LEU A N 1
ATOM 1857 C CA . LEU A 1 228 ? 14.07 56.438 16.875 1 89.62 228 LEU A CA 1
ATOM 1858 C C . LEU A 1 228 ? 13.07 57.094 17.812 1 89.62 228 LEU A C 1
ATOM 1860 O O . LEU A 1 228 ? 13.453 57.844 18.719 1 89.62 228 LEU A O 1
ATOM 1864 N N . SER A 1 229 ? 11.805 56.781 17.547 1 89.88 229 SER A N 1
ATOM 1865 C CA . SER A 1 229 ? 10.773 57.375 18.406 1 89.88 229 SER A CA 1
ATOM 1866 C C . SER A 1 229 ? 10.906 56.844 19.828 1 89.88 229 SER A C 1
ATOM 1868 O O . SER A 1 229 ? 10.648 57.594 20.781 1 89.88 229 SER A O 1
ATOM 1870 N N . PHE A 1 230 ? 11.328 55.688 19.906 1 87.38 230 PHE A N 1
ATOM 1871 C CA . PHE A 1 230 ? 11.531 55.094 21.219 1 87.38 230 PHE A CA 1
ATOM 1872 C C . PHE A 1 230 ? 12.711 55.75 21.922 1 87.38 230 PHE A C 1
ATOM 1874 O O . PHE A 1 230 ? 12.625 56.094 23.109 1 87.38 230 PHE A O 1
ATOM 1881 N N . ILE A 1 231 ? 13.773 56 21.234 1 85.69 231 ILE A N 1
ATOM 1882 C CA . ILE A 1 231 ? 14.961 56.656 21.781 1 85.69 231 ILE A CA 1
ATOM 1883 C C . ILE A 1 231 ? 14.633 58.062 22.203 1 85.69 231 ILE A C 1
ATOM 1885 O O . ILE A 1 231 ? 15 58.5 23.297 1 85.69 231 ILE A O 1
ATOM 1889 N N . PHE A 1 232 ? 13.844 58.781 21.359 1 87.69 232 PHE A N 1
ATOM 1890 C CA . PHE A 1 232 ? 13.477 60.156 21.656 1 87.69 232 PHE A CA 1
ATOM 1891 C C . PHE A 1 232 ? 12.539 60.219 22.859 1 87.69 232 PHE A C 1
ATOM 1893 O O . PHE A 1 232 ? 12.586 61.188 23.641 1 87.69 232 PHE A O 1
ATOM 1900 N N . CYS A 1 233 ? 11.82 59.188 22.984 1 84.12 233 CYS A N 1
ATOM 1901 C CA . CYS A 1 233 ? 10.938 59.125 24.141 1 84.12 233 CYS A CA 1
ATOM 1902 C C . CYS A 1 233 ? 11.727 58.906 25.422 1 84.12 233 CYS A C 1
ATOM 1904 O O . CYS A 1 233 ? 11.469 59.562 26.438 1 84.12 233 CYS A O 1
ATOM 1906 N N . MET A 1 234 ? 12.734 58.125 25.328 1 80.94 234 MET A N 1
ATOM 1907 C CA . MET A 1 234 ? 13.57 57.844 26.484 1 80.94 234 MET A CA 1
ATOM 1908 C C . MET A 1 234 ? 14.383 59.062 26.891 1 80.94 234 MET A C 1
ATOM 1910 O O . MET A 1 234 ? 14.664 59.25 28.062 1 80.94 234 MET A O 1
ATOM 1914 N N . LEU A 1 235 ? 14.656 59.875 25.922 1 82.19 235 LEU A N 1
ATOM 1915 C CA . LEU A 1 235 ? 15.43 61.094 26.172 1 82.19 235 LEU A CA 1
ATOM 1916 C C . LEU A 1 235 ? 14.516 62.219 26.609 1 82.19 235 LEU A C 1
ATOM 1918 O O . LEU A 1 235 ? 15 63.312 26.969 1 82.19 235 LEU A O 1
ATOM 1922 N N . GLY A 1 236 ? 13.188 62.031 26.594 1 79.75 236 GLY A N 1
ATOM 1923 C CA . GLY A 1 236 ? 12.227 62.969 27.094 1 79.75 236 GLY A CA 1
ATOM 1924 C C . GLY A 1 236 ? 11.734 63.938 26.047 1 79.75 236 GLY A C 1
ATOM 1925 O O . GLY A 1 236 ? 11.016 64.875 26.344 1 79.75 236 GLY A O 1
ATOM 1926 N N . PHE A 1 237 ? 12.078 63.75 24.797 1 84.5 237 PHE A N 1
ATOM 1927 C CA . PHE A 1 237 ? 11.758 64.688 23.734 1 84.5 237 PHE A CA 1
ATOM 1928 C C . PHE A 1 237 ? 10.383 64.375 23.141 1 84.5 237 PHE A C 1
ATOM 1930 O O . PHE A 1 237 ? 9.75 65.25 22.547 1 84.5 237 PHE A O 1
ATOM 1937 N N . LEU A 1 238 ? 9.945 63.125 23.219 1 84.44 238 LEU A N 1
ATOM 1938 C CA . LEU A 1 238 ? 8.68 62.688 22.641 1 84.44 238 LEU A CA 1
ATOM 1939 C C . LEU A 1 238 ? 7.848 61.906 23.656 1 84.44 238 LEU A C 1
ATOM 1941 O O . LEU A 1 238 ? 8.398 61.219 24.5 1 84.44 238 LEU A O 1
ATOM 1945 N N . PRO A 1 239 ? 6.559 62.188 23.609 1 82.88 239 PRO A N 1
ATOM 1946 C CA . PRO A 1 239 ? 5.719 61.344 24.453 1 82.88 239 PRO A CA 1
ATOM 1947 C C . PRO A 1 239 ? 5.652 59.906 23.969 1 82.88 239 PRO A C 1
ATOM 1949 O O . PRO A 1 239 ? 6.117 59.594 22.875 1 82.88 239 PRO A O 1
ATOM 1952 N N . VAL A 1 240 ? 5.148 58.969 24.75 1 80.69 240 VAL A N 1
ATOM 1953 C CA . VAL A 1 240 ? 5.133 57.531 24.5 1 80.69 240 VAL A CA 1
ATOM 1954 C C . VAL A 1 240 ? 4.117 57.219 23.406 1 80.69 240 VAL A C 1
ATOM 1956 O O . VAL A 1 240 ? 4.25 56.219 22.703 1 80.69 240 VAL A O 1
ATOM 1959 N N . LEU A 1 241 ? 3.215 58.094 23.125 1 80.06 241 LEU A N 1
ATOM 1960 C CA . LEU A 1 241 ? 2.09 57.844 22.234 1 80.06 241 LEU A CA 1
ATOM 1961 C C . LEU A 1 241 ? 2.574 57.594 20.812 1 80.06 241 LEU A C 1
ATOM 1963 O O . LEU A 1 241 ? 2.139 56.656 20.172 1 80.06 241 LEU A O 1
ATOM 1967 N N . PRO A 1 242 ? 3.502 58.375 20.359 1 81.31 242 PRO A N 1
ATOM 1968 C CA . PRO A 1 242 ? 3.973 58.125 18.984 1 81.31 242 PRO A CA 1
ATOM 1969 C C . PRO A 1 242 ? 4.633 56.75 18.859 1 81.31 242 PRO A C 1
ATOM 1971 O O . PRO A 1 242 ? 4.5 56.094 17.812 1 81.31 242 PRO A O 1
ATOM 1974 N N . VAL A 1 243 ? 5.336 56.344 19.859 1 83.12 243 VAL A N 1
ATOM 1975 C CA . VAL A 1 243 ? 5.988 55.031 19.828 1 83.12 243 VAL A CA 1
ATOM 1976 C C . VAL A 1 243 ? 4.934 53.938 19.734 1 83.12 243 VAL A C 1
ATOM 1978 O O . VAL A 1 243 ? 5.062 53 18.938 1 83.12 243 VAL A O 1
ATOM 1981 N N . PHE A 1 244 ? 3.902 54.094 20.406 1 82.94 244 PHE A N 1
ATOM 1982 C CA . PHE A 1 244 ? 2.824 53.125 20.453 1 82.94 244 PHE A CA 1
ATOM 1983 C C . PHE A 1 244 ? 2.066 53.094 19.125 1 82.94 244 PHE A C 1
ATOM 1985 O O . PHE A 1 244 ? 1.68 52.031 18.641 1 82.94 244 PHE A O 1
ATOM 1992 N N . LEU A 1 245 ? 1.902 54.219 18.562 1 79.88 245 LEU A N 1
ATOM 1993 C CA . LEU A 1 245 ? 1.196 54.312 17.297 1 79.88 245 LEU A CA 1
ATOM 1994 C C . LEU A 1 245 ? 1.984 53.625 16.188 1 79.88 245 LEU A C 1
ATOM 1996 O O . LEU A 1 245 ? 1.412 52.906 15.367 1 79.88 245 LEU A O 1
ATOM 2000 N N . LEU A 1 246 ? 3.236 53.875 16.234 1 85.31 246 LEU A N 1
ATOM 2001 C CA . LEU A 1 246 ? 4.074 53.219 15.227 1 85.31 246 LEU A CA 1
ATOM 2002 C C . LEU A 1 246 ? 4.098 51.719 15.414 1 85.31 246 LEU A C 1
ATOM 2004 O O . LEU A 1 246 ? 4.102 50.969 14.438 1 85.31 246 LEU A O 1
ATOM 2008 N N . PHE A 1 247 ? 4.082 51.25 16.609 1 86.94 247 PHE A N 1
ATOM 2009 C CA . PHE A 1 247 ? 4.039 49.812 16.938 1 86.94 247 PHE A CA 1
ATOM 2010 C C . PHE A 1 247 ? 2.758 49.188 16.422 1 86.94 247 PHE A C 1
ATOM 2012 O O . PHE A 1 247 ? 2.797 48.125 15.781 1 86.94 247 PHE A O 1
ATOM 2019 N N . ILE A 1 248 ? 1.684 49.906 16.5 1 77 248 ILE A N 1
ATOM 2020 C CA . ILE A 1 248 ? 0.382 49.375 16.094 1 77 248 ILE A CA 1
ATOM 2021 C C . ILE A 1 248 ? 0.292 49.375 14.562 1 77 248 ILE A C 1
ATOM 2023 O O . ILE A 1 248 ? -0.267 48.469 13.977 1 77 248 ILE A O 1
ATOM 2027 N N . ILE A 1 249 ? 0.85 50.406 14.016 1 78.81 249 ILE A N 1
ATOM 2028 C CA . ILE A 1 249 ? 0.843 50.5 12.555 1 78.81 249 ILE A CA 1
ATOM 2029 C C . ILE A 1 249 ? 1.621 49.312 11.969 1 78.81 249 ILE A C 1
ATOM 2031 O O . ILE A 1 249 ? 1.163 48.688 11.016 1 78.81 249 ILE A O 1
ATOM 2035 N N . GLN A 1 250 ? 2.648 49 12.609 1 83.38 250 GLN A N 1
ATOM 2036 C CA . GLN A 1 250 ? 3.473 47.906 12.117 1 83.38 250 GLN A CA 1
ATOM 2037 C C . GLN A 1 250 ? 2.791 46.562 12.344 1 83.38 250 GLN A C 1
ATOM 2039 O O . GLN A 1 250 ? 2.869 45.688 11.492 1 83.38 250 GLN A O 1
ATOM 2044 N N . LEU A 1 251 ? 2.141 46.469 13.383 1 80.88 251 LEU A N 1
ATOM 2045 C CA . LEU A 1 251 ? 1.387 45.25 13.641 1 80.88 251 LEU A CA 1
ATOM 2046 C C . LEU A 1 251 ? 0.246 45.062 12.641 1 80.88 251 LEU A C 1
ATOM 2048 O O . LEU A 1 251 ? -0.046 43.969 12.203 1 80.88 251 LEU A O 1
ATOM 2052 N N . GLY A 1 252 ? -0.308 46.188 12.359 1 74.69 252 GLY A N 1
ATOM 2053 C CA . GLY A 1 252 ? -1.355 46.188 11.352 1 74.69 252 GLY A CA 1
ATOM 2054 C C . GLY A 1 252 ? -0.865 45.75 9.984 1 74.69 252 GLY A C 1
ATOM 2055 O O . GLY A 1 252 ? -1.488 44.906 9.336 1 74.69 252 GLY A O 1
ATOM 2056 N N . PHE A 1 253 ? 0.257 46.281 9.672 1 76.5 253 PHE A N 1
ATOM 2057 C CA . PHE A 1 253 ? 0.847 45.875 8.391 1 76.5 253 PHE A CA 1
ATOM 2058 C C . PHE A 1 253 ? 1.2 44.406 8.383 1 76.5 253 PHE A C 1
ATOM 2060 O O . PHE A 1 253 ? 0.99 43.719 7.379 1 76.5 253 PHE A O 1
ATOM 2067 N N . SER A 1 254 ? 1.754 43.938 9.43 1 79.19 254 SER A N 1
ATOM 2068 C CA . SER A 1 254 ? 2.115 42.531 9.547 1 79.19 254 SER A CA 1
ATOM 2069 C C . SER A 1 254 ? 0.879 41.625 9.5 1 79.19 254 SER A C 1
ATOM 2071 O O . SER A 1 254 ? 0.914 40.562 8.922 1 79.19 254 SER A O 1
ATOM 2073 N N . GLY A 1 255 ? -0.128 42.094 10.07 1 73.25 255 GLY A N 1
ATOM 2074 C CA . GLY A 1 255 ? -1.369 41.344 10.07 1 73.25 255 GLY A CA 1
ATOM 2075 C C . GLY A 1 255 ? -2.041 41.312 8.711 1 73.25 255 GLY A C 1
ATOM 2076 O O . GLY A 1 255 ? -2.482 40.219 8.273 1 73.25 255 GLY A O 1
ATOM 2077 N N . PHE A 1 256 ? -1.992 42.438 8.047 1 67.75 256 PHE A N 1
ATOM 2078 C CA . PHE A 1 256 ? -2.645 42.531 6.746 1 67.75 256 PHE A CA 1
ATOM 2079 C C . PHE A 1 256 ? -1.893 41.719 5.699 1 67.75 256 PHE A C 1
ATOM 2081 O O . PHE A 1 256 ? -2.502 41.125 4.801 1 67.75 256 PHE A O 1
ATOM 2088 N N . GLY A 1 257 ? -0.679 41.688 5.812 1 72 257 GLY A N 1
ATOM 2089 C CA . GLY A 1 257 ? 0.113 40.938 4.844 1 72 257 GLY A CA 1
ATOM 2090 C C . GLY A 1 257 ? 0.338 39.5 5.234 1 72 257 GLY A C 1
ATOM 2091 O O . GLY A 1 257 ? 0.943 38.719 4.48 1 72 257 GLY A O 1
ATOM 2092 N N . TYR A 1 258 ? -0.195 39.125 6.285 1 76.62 258 TYR A N 1
ATOM 2093 C CA . TYR A 1 258 ? 0.141 37.844 6.898 1 76.62 258 TYR A CA 1
ATOM 2094 C C . TYR A 1 258 ? -0.197 36.688 5.965 1 76.62 258 TYR A C 1
ATOM 2096 O O . TYR A 1 258 ? 0.649 35.812 5.699 1 76.62 258 TYR A O 1
ATOM 2104 N N . PRO A 1 259 ? -1.384 36.625 5.32 1 68.06 259 PRO A N 1
ATOM 2105 C CA . PRO A 1 259 ? -1.697 35.469 4.48 1 68.06 259 PRO A CA 1
ATOM 2106 C C . PRO A 1 259 ? -0.752 35.344 3.291 1 68.06 259 PRO A C 1
ATOM 2108 O O . PRO A 1 259 ? -0.322 34.219 2.965 1 68.06 259 PRO A O 1
ATOM 2111 N N . ARG A 1 260 ? -0.485 36.375 2.713 1 72.94 260 ARG A N 1
ATOM 2112 C CA . ARG A 1 260 ? 0.409 36.344 1.56 1 72.94 260 ARG A CA 1
ATOM 2113 C C . ARG A 1 260 ? 1.825 35.969 1.976 1 72.94 260 ARG A C 1
ATOM 2115 O O . ARG A 1 260 ? 2.488 35.188 1.291 1 72.94 260 ARG A O 1
ATOM 2122 N N . LEU A 1 261 ? 2.193 36.594 3.111 1 79.25 261 LEU A N 1
ATOM 2123 C CA . LEU A 1 261 ? 3.541 36.312 3.592 1 79.25 261 LEU A CA 1
ATOM 2124 C C . LEU A 1 261 ? 3.662 34.875 4.047 1 79.25 261 LEU A C 1
ATOM 2126 O O . LEU A 1 261 ? 4.672 34.219 3.783 1 79.25 261 LEU A O 1
ATOM 2130 N N . MET A 1 262 ? 2.621 34.406 4.629 1 76.06 262 MET A N 1
ATOM 2131 C CA . MET A 1 262 ? 2.635 33 5.098 1 76.06 262 MET A CA 1
ATOM 2132 C C . MET A 1 262 ? 2.604 32.031 3.928 1 76.06 262 MET A C 1
ATOM 2134 O O . MET A 1 262 ? 3.223 30.969 3.982 1 76.06 262 MET A O 1
ATOM 2138 N N . GLN A 1 263 ? 1.959 32.344 2.873 1 74.75 263 GLN A N 1
ATOM 2139 C CA . GLN A 1 263 ? 1.971 31.531 1.669 1 74.75 263 GLN A CA 1
ATOM 2140 C C . GLN A 1 263 ? 3.373 31.453 1.072 1 74.75 263 GLN A C 1
ATOM 2142 O O . GLN A 1 263 ? 3.791 30.391 0.601 1 74.75 263 GLN A O 1
ATOM 2147 N N . THR A 1 264 ? 4.016 32.594 1.201 1 77.38 264 THR A N 1
ATOM 2148 C CA . THR A 1 264 ? 5.379 32.656 0.685 1 77.38 264 THR A CA 1
ATOM 2149 C C . THR A 1 264 ? 6.316 31.828 1.564 1 77.38 264 THR A C 1
ATOM 2151 O O . THR A 1 264 ? 7.246 31.188 1.064 1 77.38 264 THR A O 1
ATOM 2154 N N . LEU A 1 265 ? 6 31.766 2.838 1 83.44 265 LEU A N 1
ATOM 2155 C CA . LEU A 1 265 ? 6.902 31.109 3.781 1 83.44 265 LEU A CA 1
ATOM 2156 C C . LEU A 1 265 ? 6.484 29.672 4.023 1 83.44 265 LEU A C 1
ATOM 2158 O O . LEU A 1 265 ? 7.23 28.891 4.621 1 83.44 265 LEU A O 1
ATOM 2162 N N . ALA A 1 266 ? 5.406 29.297 3.486 1 77.62 266 ALA A N 1
ATOM 2163 C CA . ALA A 1 266 ? 4.777 28.016 3.762 1 77.62 266 ALA A CA 1
ATOM 2164 C C . ALA A 1 266 ? 5.715 26.859 3.416 1 77.62 266 ALA A C 1
ATOM 2166 O O . ALA A 1 266 ? 5.863 25.906 4.195 1 77.62 266 ALA A O 1
ATOM 2167 N N . PRO A 1 267 ? 6.352 26.906 2.289 1 76.31 267 PRO A N 1
ATOM 2168 C CA . PRO A 1 267 ? 7.234 25.797 1.946 1 76.31 267 PRO A CA 1
ATOM 2169 C C . PRO A 1 267 ? 8.344 25.578 2.971 1 76.31 267 PRO A C 1
ATOM 2171 O O . PRO A 1 267 ? 8.812 24.453 3.158 1 76.31 267 PRO A O 1
ATOM 2174 N N . LEU A 1 268 ? 8.672 26.656 3.609 1 79.81 268 LEU A N 1
ATOM 2175 C CA . LEU A 1 268 ? 9.758 26.578 4.582 1 79.81 268 LEU A CA 1
ATOM 2176 C C . LEU A 1 268 ? 9.273 25.953 5.887 1 79.81 268 LEU A C 1
ATOM 2178 O O . LEU A 1 268 ? 10.055 25.344 6.617 1 79.81 268 LEU A O 1
ATOM 2182 N N . PHE A 1 269 ? 7.953 26.062 6.137 1 73.81 269 PHE A N 1
ATOM 2183 C CA . PHE A 1 269 ? 7.391 25.547 7.375 1 73.81 269 PHE A CA 1
ATOM 2184 C C . PHE A 1 269 ? 7.488 24.016 7.418 1 73.81 269 PHE A C 1
ATOM 2186 O O . PHE A 1 269 ? 7.836 23.438 8.453 1 73.81 269 PHE A O 1
ATOM 2193 N N . SER A 1 270 ? 7.145 23.453 6.352 1 68.19 270 SER A N 1
ATOM 2194 C CA . SER A 1 270 ? 7.117 21.984 6.309 1 68.19 270 SER A CA 1
ATOM 2195 C C . SER A 1 270 ? 8.531 21.406 6.273 1 68.19 270 SER A C 1
ATOM 2197 O O . SER A 1 270 ? 8.758 20.297 6.758 1 68.19 270 SER A O 1
ATOM 2199 N N . PHE A 1 271 ? 9.469 22.25 5.836 1 73.94 271 PHE A N 1
ATOM 2200 C CA . PHE A 1 271 ? 10.836 21.781 5.602 1 73.94 271 PHE A CA 1
ATOM 2201 C C . PHE A 1 271 ? 11.758 22.219 6.734 1 73.94 271 PHE A C 1
ATOM 2203 O O . PHE A 1 271 ? 12.828 21.641 6.93 1 73.94 271 PHE A O 1
ATOM 2210 N N . SER A 1 272 ? 11.336 23.109 7.617 1 72.19 272 SER A N 1
ATOM 2211 C CA . SER A 1 272 ? 12.219 23.797 8.555 1 72.19 272 SER A CA 1
ATOM 2212 C C . SER A 1 272 ? 12.797 22.828 9.586 1 72.19 272 SER A C 1
ATOM 2214 O O . SER A 1 272 ? 13.93 22.984 10.031 1 72.19 272 SER A O 1
ATOM 2216 N N . ARG A 1 273 ? 12.109 21.781 9.836 1 71.31 273 ARG A N 1
ATOM 2217 C CA . ARG A 1 273 ? 12.57 20.875 10.883 1 71.31 273 ARG A CA 1
ATOM 2218 C C . ARG A 1 273 ? 13.727 20.016 10.391 1 71.31 273 ARG A C 1
ATOM 2220 O O . ARG A 1 273 ? 14.586 19.625 11.18 1 71.31 273 ARG A O 1
ATOM 2227 N N . SER A 1 274 ? 13.781 19.797 9.125 1 81.06 274 SER A N 1
ATOM 2228 C CA . SER A 1 274 ? 14.789 18.891 8.586 1 81.06 274 SER A CA 1
ATOM 2229 C C . SER A 1 274 ? 15.977 19.641 8.016 1 81.06 274 SER A C 1
ATOM 2231 O O . SER A 1 274 ? 17 19.047 7.668 1 81.06 274 SER A O 1
ATOM 2233 N N . ILE A 1 275 ? 15.906 20.969 7.973 1 84.5 275 ILE A N 1
ATOM 2234 C CA . ILE A 1 275 ? 16.922 21.766 7.289 1 84.5 275 ILE A CA 1
ATOM 2235 C C . ILE A 1 275 ? 18.25 21.656 8.039 1 84.5 275 ILE A C 1
ATOM 2237 O O . ILE A 1 275 ? 19.312 21.625 7.418 1 84.5 275 ILE A O 1
ATOM 2241 N N . GLN A 1 276 ? 18.141 21.641 9.305 1 85.38 276 GLN A N 1
ATOM 2242 C CA . GLN A 1 276 ? 19.359 21.594 10.102 1 85.38 276 GLN A CA 1
ATOM 2243 C C . GLN A 1 276 ? 20.125 20.297 9.828 1 85.38 276 GLN A C 1
ATOM 2245 O O . GLN A 1 276 ? 21.359 20.312 9.734 1 85.38 276 GLN A O 1
ATOM 2250 N N . VAL A 1 277 ? 19.422 19.219 9.727 1 89.69 277 VAL A N 1
ATOM 2251 C CA . VAL A 1 277 ? 20.062 17.938 9.492 1 89.69 277 VAL A CA 1
ATOM 2252 C C . VAL A 1 277 ? 20.609 17.891 8.078 1 89.69 277 VAL A C 1
ATOM 2254 O O . VAL A 1 277 ? 21.719 17.375 7.848 1 89.69 277 VAL A O 1
ATOM 2257 N N . TYR A 1 278 ? 19.906 18.453 7.125 1 89.62 278 TYR A N 1
ATOM 2258 C CA . TYR A 1 278 ? 20.406 18.547 5.758 1 89.62 278 TYR A CA 1
ATOM 2259 C C . TYR A 1 278 ? 21.688 19.375 5.688 1 89.62 278 TYR A C 1
ATOM 2261 O O . TYR A 1 278 ? 22.594 19.062 4.926 1 89.62 278 TYR A O 1
ATOM 2269 N N . GLU A 1 279 ? 21.625 20.438 6.469 1 90.69 279 GLU A N 1
ATOM 2270 C CA . GLU A 1 279 ? 22.812 21.266 6.531 1 90.69 279 GLU A CA 1
ATOM 2271 C C . GLU A 1 279 ? 24.047 20.453 6.941 1 90.69 279 GLU A C 1
ATOM 2273 O O . GLU A 1 279 ? 25.094 20.547 6.316 1 90.69 279 GLU A O 1
ATOM 2278 N N . LYS A 1 280 ? 23.906 19.625 7.918 1 91.69 280 LYS A N 1
ATOM 2279 C CA . LYS A 1 280 ? 25 18.781 8.383 1 91.69 280 LYS A CA 1
ATOM 2280 C C . LYS A 1 280 ? 25.406 17.75 7.328 1 91.69 280 LYS A C 1
ATOM 2282 O O . LYS A 1 280 ? 26.594 17.5 7.125 1 91.69 280 LYS A O 1
ATOM 2287 N N . MET A 1 281 ? 24.453 17.188 6.684 1 92.62 281 MET A N 1
ATOM 2288 C CA . MET A 1 281 ? 24.719 16.188 5.641 1 92.62 281 MET A CA 1
ATOM 2289 C C . MET A 1 281 ? 25.516 16.812 4.496 1 92.62 281 MET A C 1
ATOM 2291 O O . MET A 1 281 ? 26.484 16.219 4.023 1 92.62 281 MET A O 1
ATOM 2295 N N . PHE A 1 282 ? 25.125 18.016 4.133 1 92.38 282 PHE A N 1
ATOM 2296 C CA . PHE A 1 282 ? 25.812 18.688 3.035 1 92.38 282 PHE A CA 1
ATOM 2297 C C . PHE A 1 282 ? 27.219 19.094 3.438 1 92.38 282 PHE A C 1
ATOM 2299 O O . PHE A 1 282 ? 28.141 19.047 2.619 1 92.38 282 PHE A O 1
ATOM 2306 N N . GLU A 1 283 ? 27.344 19.484 4.656 1 91.75 283 GLU A N 1
ATOM 2307 C CA . GLU A 1 283 ? 28.672 19.844 5.145 1 91.75 283 GLU A CA 1
ATOM 2308 C C . GLU A 1 283 ? 29.625 18.656 5.074 1 91.75 283 GLU A C 1
ATOM 2310 O O . GLU A 1 283 ? 30.781 18.797 4.637 1 91.75 283 GLU A O 1
ATOM 2315 N N . VAL A 1 284 ? 29.125 17.516 5.418 1 93.19 284 VAL A N 1
ATOM 2316 C CA . VAL A 1 284 ? 29.938 16.297 5.402 1 93.19 284 VAL A CA 1
ATOM 2317 C C . VAL A 1 284 ? 30.266 15.906 3.963 1 93.19 284 VAL A C 1
ATOM 2319 O O . VAL A 1 284 ? 31.391 15.539 3.656 1 93.19 284 VAL A O 1
ATOM 2322 N N . LEU A 1 285 ? 29.328 16.016 3.068 1 93.62 285 LEU A N 1
ATOM 2323 C CA . LEU A 1 285 ? 29.5 15.633 1.672 1 93.62 285 LEU A CA 1
ATOM 2324 C C . LEU A 1 285 ? 30.484 16.578 0.968 1 93.62 285 LEU A C 1
ATOM 2326 O O . LEU A 1 285 ? 31.266 16.141 0.117 1 93.62 285 LEU A O 1
ATOM 2330 N N . GLU A 1 286 ? 30.422 17.812 1.378 1 90.81 286 GLU A N 1
ATOM 2331 C CA . GLU A 1 286 ? 31.297 18.812 0.766 1 90.81 286 GLU A CA 1
ATOM 2332 C C . GLU A 1 286 ? 32.719 18.656 1.261 1 90.81 286 GLU A C 1
ATOM 2334 O O . GLU A 1 286 ? 33.688 18.875 0.505 1 90.81 286 GLU A O 1
ATOM 2339 N N . LYS A 1 287 ? 32.875 18.281 2.508 1 90.06 287 LYS A N 1
ATOM 2340 C CA . LYS A 1 287 ? 34.219 18.25 3.121 1 90.06 287 LYS A CA 1
ATOM 2341 C C . LYS A 1 287 ? 34.938 16.938 2.811 1 90.06 287 LYS A C 1
ATOM 2343 O O . LYS A 1 287 ? 36.156 16.875 2.809 1 90.06 287 LYS A O 1
ATOM 2348 N N . GLU A 1 288 ? 34.188 15.922 2.498 1 94 288 GLU A N 1
ATOM 2349 C CA . GLU A 1 288 ? 34.781 14.617 2.225 1 94 288 GLU A CA 1
ATOM 2350 C C . GLU A 1 288 ? 35.531 14.625 0.901 1 94 288 GLU A C 1
ATOM 2352 O O . GLU A 1 288 ? 35.188 15.352 -0.023 1 94 288 GLU A O 1
ATOM 2357 N N . THR A 1 289 ? 36.656 13.82 0.795 1 95.12 289 THR A N 1
ATOM 2358 C CA . THR A 1 289 ? 37.406 13.688 -0.44 1 95.12 289 THR A CA 1
ATOM 2359 C C . THR A 1 289 ? 37.094 12.367 -1.132 1 95.12 289 THR A C 1
ATOM 2361 O O . THR A 1 289 ? 37.25 11.297 -0.537 1 95.12 289 THR A O 1
ATOM 2364 N N . PHE A 1 290 ? 36.625 12.523 -2.352 1 96.44 290 PHE A N 1
ATOM 2365 C CA . PHE A 1 290 ? 36.281 11.336 -3.127 1 96.44 290 PHE A CA 1
ATOM 2366 C C . PHE A 1 290 ? 37.281 11.141 -4.27 1 96.44 290 PHE A C 1
ATOM 2368 O O . PHE A 1 290 ? 37.812 12.117 -4.797 1 96.44 290 PHE A O 1
ATOM 2375 N N . GLU A 1 291 ? 37.5 9.922 -4.668 1 96.38 291 GLU A N 1
ATOM 2376 C CA . GLU A 1 291 ? 38.438 9.586 -5.746 1 96.38 291 GLU A CA 1
ATOM 2377 C C . GLU A 1 291 ? 37.688 9.133 -6.996 1 96.38 291 GLU A C 1
ATOM 2379 O O . GLU A 1 291 ? 38.094 9.438 -8.117 1 96.38 291 GLU A O 1
ATOM 2384 N N . SER A 1 292 ? 36.594 8.43 -6.797 1 96.75 292 SER A N 1
ATOM 2385 C CA . SER A 1 292 ? 35.844 7.922 -7.934 1 96.75 292 SER A CA 1
ATOM 2386 C C . SER A 1 292 ? 35.156 9.055 -8.703 1 96.75 292 SER A C 1
ATOM 2388 O O . SER A 1 292 ? 34.688 10.023 -8.102 1 96.75 292 SER A O 1
ATOM 2390 N N . ALA A 1 293 ? 35.062 8.891 -10 1 96.44 293 ALA A N 1
ATOM 2391 C CA . ALA A 1 293 ? 34.5 9.922 -10.875 1 96.44 293 ALA A CA 1
ATOM 2392 C C . ALA A 1 293 ? 33.031 10.172 -10.547 1 96.44 293 ALA A C 1
ATOM 2394 O O . ALA A 1 293 ? 32.594 11.312 -10.547 1 96.44 293 ALA A O 1
ATOM 2395 N N . TYR A 1 294 ? 32.344 9.102 -10.258 1 96.62 294 TYR A N 1
ATOM 2396 C CA . TYR A 1 294 ? 30.922 9.211 -9.992 1 96.62 294 TYR A CA 1
ATOM 2397 C C . TYR A 1 294 ? 30.656 10.016 -8.727 1 96.62 294 TYR A C 1
ATOM 2399 O O . TYR A 1 294 ? 29.812 10.922 -8.727 1 96.62 294 TYR A O 1
ATOM 2407 N N . LEU A 1 295 ? 31.344 9.734 -7.688 1 97.06 295 LEU A N 1
ATOM 2408 C CA . LEU A 1 295 ? 31.156 10.445 -6.426 1 97.06 295 LEU A CA 1
ATOM 2409 C C . LEU A 1 295 ? 31.625 11.891 -6.543 1 97.06 295 LEU A C 1
ATOM 2411 O O . LEU A 1 295 ? 31.031 12.789 -5.945 1 97.06 295 LEU A O 1
ATOM 2415 N N . LYS A 1 296 ? 32.625 12.102 -7.305 1 95.75 296 LYS A N 1
ATOM 2416 C CA . LYS A 1 296 ? 33.094 13.469 -7.543 1 95.75 296 LYS A CA 1
ATOM 2417 C C . LYS A 1 296 ? 32.062 14.281 -8.297 1 95.75 296 LYS A C 1
ATOM 2419 O O . LYS A 1 296 ? 31.844 15.461 -8.008 1 95.75 296 LYS A O 1
ATOM 2424 N N . GLU A 1 297 ? 31.516 13.656 -9.234 1 95.06 297 GLU A N 1
ATOM 2425 C CA . GLU A 1 297 ? 30.453 14.328 -9.984 1 95.06 297 GLU A CA 1
ATOM 2426 C C . GLU A 1 297 ? 29.297 14.727 -9.07 1 95.06 297 GLU A C 1
ATOM 2428 O O . GLU A 1 297 ? 28.766 15.836 -9.188 1 95.06 297 GLU A O 1
ATOM 2433 N N . LEU A 1 298 ? 28.906 13.844 -8.188 1 94.5 298 LEU A N 1
ATOM 2434 C CA . LEU A 1 298 ? 27.828 14.133 -7.246 1 94.5 298 LEU A CA 1
ATOM 2435 C C . LEU A 1 298 ? 28.219 15.273 -6.312 1 94.5 298 LEU A C 1
ATOM 2437 O O . LEU A 1 298 ? 27.406 16.156 -6.027 1 94.5 298 LEU A O 1
ATOM 2441 N N . GLN A 1 299 ? 29.422 15.234 -5.898 1 93.69 299 GLN A N 1
ATOM 2442 C CA . GLN A 1 299 ? 29.922 16.297 -5.023 1 93.69 299 GLN A CA 1
ATOM 2443 C C . GLN A 1 299 ? 29.984 17.625 -5.754 1 93.69 299 GLN A C 1
ATOM 2445 O O . GLN A 1 299 ? 29.688 18.672 -5.168 1 93.69 299 GLN A O 1
ATOM 2450 N N . ASP A 1 300 ? 30.344 17.594 -6.992 1 90.94 300 ASP A N 1
ATOM 2451 C CA . ASP A 1 300 ? 30.422 18.812 -7.797 1 90.94 300 ASP A CA 1
ATOM 2452 C C . ASP A 1 300 ? 29.047 19.453 -7.965 1 90.94 300 ASP A C 1
ATOM 2454 O O . ASP A 1 300 ? 28.922 20.672 -7.996 1 90.94 300 ASP A O 1
ATOM 2458 N N . LYS A 1 301 ? 28.062 18.641 -8.047 1 89.19 301 LYS A N 1
ATOM 2459 C CA . LYS A 1 301 ? 26.703 19.156 -8.141 1 89.19 301 LYS A CA 1
ATOM 2460 C C . LYS A 1 301 ? 26.312 19.906 -6.875 1 89.19 301 LYS A C 1
ATOM 2462 O O . LYS A 1 301 ? 25.531 20.859 -6.926 1 89.19 301 LYS A O 1
ATOM 2467 N N . LEU A 1 302 ? 26.891 19.531 -5.797 1 88.5 302 LEU A N 1
ATOM 2468 C CA . LEU A 1 302 ? 26.594 20.156 -4.512 1 88.5 302 LEU A CA 1
ATOM 2469 C C . LEU A 1 302 ? 27.453 21.406 -4.309 1 88.5 302 LEU A C 1
ATOM 2471 O O . LEU A 1 302 ? 27.062 22.297 -3.561 1 88.5 302 LEU A O 1
ATOM 2475 N N . SER A 1 303 ? 28.594 21.391 -4.957 1 79.56 303 SER A N 1
ATOM 2476 C CA . SER A 1 303 ? 29.531 22.484 -4.727 1 79.56 303 SER A CA 1
ATOM 2477 C C . SER A 1 303 ? 29.375 23.578 -5.781 1 79.56 303 SER A C 1
ATOM 2479 O O . SER A 1 303 ? 30.062 24.609 -5.734 1 79.56 303 SER A O 1
ATOM 2481 N N . LYS A 1 304 ? 28.453 23.469 -6.652 1 72.44 304 LYS A N 1
ATOM 2482 C CA . LYS A 1 304 ? 28.266 24.484 -7.691 1 72.44 304 LYS A CA 1
ATOM 2483 C C . LYS A 1 304 ? 27.875 25.828 -7.082 1 72.44 304 LYS A C 1
ATOM 2485 O O . LYS A 1 304 ? 27.016 25.891 -6.203 1 72.44 304 LYS A O 1
ATOM 2490 N N . GLY A 1 305 ? 28.578 26.859 -7.516 1 61.84 305 GLY A N 1
ATOM 2491 C CA . GLY A 1 305 ? 28.297 28.219 -7.09 1 61.84 305 GLY A CA 1
ATOM 2492 C C . GLY A 1 305 ? 28.906 28.562 -5.742 1 61.84 305 GLY A C 1
ATOM 2493 O O . GLY A 1 305 ? 30.109 28.375 -5.527 1 61.84 305 GLY A O 1
ATOM 2494 N N . SER A 1 306 ? 28.047 29.141 -4.777 1 64.81 306 SER A N 1
ATOM 2495 C CA . SER A 1 306 ? 28.516 29.609 -3.473 1 64.81 306 SER A CA 1
ATOM 2496 C C . SER A 1 306 ? 28.578 28.453 -2.473 1 64.81 306 SER A C 1
ATOM 2498 O O . SER A 1 306 ? 29.031 28.641 -1.338 1 64.81 306 SER A O 1
ATOM 2500 N N . GLY A 1 307 ? 28.438 27.203 -2.951 1 74.94 307 GLY A N 1
ATOM 2501 C CA . GLY A 1 307 ? 28.5 26.047 -2.078 1 74.94 307 GLY A CA 1
ATOM 2502 C C . GLY A 1 307 ? 27.172 25.703 -1.428 1 74.94 307 GLY A C 1
ATOM 2503 O O . GLY A 1 307 ? 26.469 26.609 -0.932 1 74.94 307 GLY A O 1
ATOM 2504 N N . VAL A 1 308 ? 26.703 24.547 -1.383 1 83.62 308 VAL A N 1
ATOM 2505 C CA . VAL A 1 308 ? 25.422 24.078 -0.859 1 83.62 308 VAL A CA 1
ATOM 2506 C C . VAL A 1 308 ? 25.359 24.312 0.649 1 83.62 308 VAL A C 1
ATOM 2508 O O . VAL A 1 308 ? 24.312 24.688 1.186 1 83.62 308 VAL A O 1
ATOM 2511 N N . SER A 1 309 ? 26.484 24.156 1.271 1 85.69 309 SER A N 1
ATOM 2512 C CA . SER A 1 309 ? 26.5 24.297 2.723 1 85.69 309 SER A CA 1
ATOM 2513 C C . SER A 1 309 ? 26.156 25.734 3.135 1 85.69 309 SER A C 1
ATOM 2515 O O . SER A 1 309 ? 25.375 25.938 4.074 1 85.69 309 SER A O 1
ATOM 2517 N N . ARG A 1 310 ? 26.672 26.688 2.387 1 85.69 310 ARG A N 1
ATOM 2518 C CA . ARG A 1 310 ? 26.359 28.094 2.68 1 85.69 310 ARG A CA 1
ATOM 2519 C C . ARG A 1 310 ? 24.891 28.391 2.404 1 85.69 310 ARG A C 1
ATOM 2521 O O . ARG A 1 310 ? 24.234 29.062 3.195 1 85.69 310 ARG A O 1
ATOM 2528 N N . GLY A 1 311 ? 24.438 27.906 1.323 1 88.25 311 GLY A N 1
ATOM 2529 C CA . GLY A 1 311 ? 23.047 28.125 0.972 1 88.25 311 GLY A CA 1
ATOM 2530 C C . GLY A 1 311 ? 22.078 27.516 1.978 1 88.25 311 GLY A C 1
ATOM 2531 O O . GLY A 1 311 ? 21.125 28.172 2.393 1 88.25 311 GLY A O 1
ATOM 2532 N N . VAL A 1 312 ? 22.406 26.391 2.406 1 89.5 312 VAL A N 1
ATOM 2533 C CA . VAL A 1 312 ? 21.516 25.703 3.334 1 89.5 312 VAL A CA 1
ATOM 2534 C C . VAL A 1 312 ? 21.625 26.328 4.723 1 89.5 312 VAL A C 1
ATOM 2536 O O . VAL A 1 312 ? 20.641 26.406 5.453 1 89.5 312 VAL A O 1
ATOM 2539 N N . LYS A 1 313 ? 22.797 26.75 5.027 1 88.88 313 LYS A N 1
ATOM 2540 C CA . LYS A 1 313 ? 22.969 27.453 6.289 1 88.88 313 LYS A CA 1
ATOM 2541 C C . LYS A 1 313 ? 22.141 28.734 6.328 1 88.88 313 LYS A C 1
ATOM 2543 O O . LYS A 1 313 ? 21.516 29.047 7.348 1 88.88 313 LYS A O 1
ATOM 2548 N N . GLN A 1 314 ? 22.156 29.438 5.23 1 90.38 314 GLN A N 1
ATOM 2549 C CA . GLN A 1 314 ? 21.328 30.625 5.117 1 90.38 314 GLN A CA 1
ATOM 2550 C C . GLN A 1 314 ? 19.844 30.281 5.234 1 90.38 314 GLN A C 1
ATOM 2552 O O . GLN A 1 314 ? 19.094 30.984 5.902 1 90.38 314 GLN A O 1
ATOM 2557 N N . LEU A 1 315 ? 19.547 29.266 4.594 1 89.88 315 LEU A N 1
ATOM 2558 C CA . LEU A 1 315 ? 18.172 28.812 4.656 1 89.88 315 LEU A CA 1
ATOM 2559 C C . LEU A 1 315 ? 17.781 28.438 6.082 1 89.88 315 LEU A C 1
ATOM 2561 O O . LEU A 1 315 ? 16.672 28.734 6.531 1 89.88 315 LEU A O 1
ATOM 2565 N N . ASN A 1 316 ? 18.688 27.75 6.715 1 89 316 ASN A N 1
ATOM 2566 C CA . ASN A 1 316 ? 18.453 27.375 8.109 1 89 316 ASN A CA 1
ATOM 2567 C C . ASN A 1 316 ? 18.266 28.609 8.992 1 89 316 ASN A C 1
ATOM 2569 O O . ASN A 1 316 ? 17.422 28.609 9.891 1 89 316 ASN A O 1
ATOM 2573 N N . SER A 1 317 ? 19.031 29.594 8.75 1 89.19 317 SER A N 1
ATOM 2574 C CA . SER A 1 317 ? 18.906 30.844 9.5 1 89.19 317 SER A CA 1
ATOM 2575 C C . SER A 1 317 ? 17.547 31.5 9.25 1 89.19 317 SER A C 1
ATOM 2577 O O . SER A 1 317 ? 16.906 31.984 10.188 1 89.19 317 SER A O 1
ATOM 2579 N N . ILE A 1 318 ? 17.141 31.469 8.016 1 89.62 318 ILE A N 1
ATOM 2580 C CA . ILE A 1 318 ? 15.836 32.031 7.672 1 89.62 318 ILE A CA 1
ATOM 2581 C C . ILE A 1 318 ? 14.742 31.203 8.344 1 89.62 318 ILE A C 1
ATOM 2583 O O . ILE A 1 318 ? 13.789 31.766 8.906 1 89.62 318 ILE A O 1
ATOM 2587 N N . GLY A 1 319 ? 14.938 29.891 8.266 1 88.06 319 GLY A N 1
ATOM 2588 C CA . GLY A 1 319 ? 13.984 29.016 8.914 1 88.06 319 GLY A CA 1
ATOM 2589 C C . GLY A 1 319 ? 13.859 29.281 10.406 1 88.06 319 GLY A C 1
ATOM 2590 O O . GLY A 1 319 ? 12.758 29.312 10.945 1 88.06 319 GLY A O 1
ATOM 2591 N N . ASN A 1 320 ? 14.961 29.5 11.047 1 83.44 320 ASN A N 1
ATOM 2592 C CA . ASN A 1 320 ? 14.961 29.797 12.477 1 83.44 320 ASN A CA 1
ATOM 2593 C C . ASN A 1 320 ? 14.266 31.125 12.766 1 83.44 320 ASN A C 1
ATOM 2595 O O . ASN A 1 320 ? 13.562 31.25 13.773 1 83.44 320 ASN A O 1
ATOM 2599 N N . ALA A 1 321 ? 14.5 32.031 11.898 1 86.38 321 ALA A N 1
ATOM 2600 C CA . ALA A 1 321 ? 13.836 33.344 12.047 1 86.38 321 ALA A CA 1
ATOM 2601 C C . ALA A 1 321 ? 12.32 33.188 11.922 1 86.38 321 ALA A C 1
ATOM 2603 O O . ALA A 1 321 ? 11.57 33.781 12.703 1 86.38 321 ALA A O 1
ATOM 2604 N N . VAL A 1 322 ? 11.961 32.406 11 1 85.12 322 VAL A N 1
ATOM 2605 C CA . VAL A 1 322 ? 10.539 32.219 10.742 1 85.12 322 VAL A CA 1
ATOM 2606 C C . VAL A 1 322 ? 9.906 31.453 11.914 1 85.12 322 VAL A C 1
ATOM 2608 O O . VAL A 1 322 ? 8.742 31.688 12.25 1 85.12 322 VAL A O 1
ATOM 2611 N N . ASN A 1 323 ? 10.68 30.625 12.578 1 81 323 ASN A N 1
ATOM 2612 C CA . ASN A 1 323 ? 10.18 29.812 13.68 1 81 323 ASN A CA 1
ATOM 2613 C C . ASN A 1 323 ? 9.906 30.656 14.922 1 81 323 ASN A C 1
ATOM 2615 O O . ASN A 1 323 ? 9.297 30.188 15.883 1 81 323 ASN A O 1
ATOM 2619 N N . LEU A 1 324 ? 10.281 31.875 14.859 1 77.56 324 LEU A N 1
ATOM 2620 C CA . LEU A 1 324 ? 9.93 32.781 15.945 1 77.56 324 LEU A CA 1
ATOM 2621 C C . LEU A 1 324 ? 8.422 32.875 16.125 1 77.56 324 LEU A C 1
ATOM 2623 O O . LEU A 1 324 ? 7.938 33.25 17.188 1 77.56 324 LEU A O 1
ATOM 2627 N N . ARG A 1 325 ? 7.77 32.469 15.062 1 74.69 325 ARG A N 1
ATOM 2628 C CA . ARG A 1 325 ? 6.309 32.531 15.078 1 74.69 325 ARG A CA 1
ATOM 2629 C C . ARG A 1 325 ? 5.75 31.594 16.156 1 74.69 325 ARG A C 1
ATOM 2631 O O . ARG A 1 325 ? 4.637 31.797 16.641 1 74.69 325 ARG A O 1
ATOM 2638 N N . TYR A 1 326 ? 6.586 30.641 16.469 1 66.75 326 TYR A N 1
ATOM 2639 C CA . TYR A 1 326 ? 6.133 29.703 17.484 1 66.75 326 TYR A CA 1
ATOM 2640 C C . TYR A 1 326 ? 6.266 30.312 18.891 1 66.75 326 TYR A C 1
ATOM 2642 O O . TYR A 1 326 ? 5.656 29.812 19.844 1 66.75 326 TYR A O 1
ATOM 2650 N N . ASN A 1 327 ? 7.168 31.375 19 1 67.88 327 ASN A N 1
ATOM 2651 C CA . ASN A 1 327 ? 7.234 32.188 20.219 1 67.88 327 ASN A CA 1
ATOM 2652 C C . ASN A 1 327 ? 6.336 33.406 20.109 1 67.88 327 ASN A C 1
ATOM 2654 O O . ASN A 1 327 ? 6.75 34.469 19.578 1 67.88 327 ASN A O 1
ATOM 2658 N N . GLN A 1 328 ? 5.219 33.219 20.547 1 62.94 328 GLN A N 1
ATOM 2659 C CA . GLN A 1 328 ? 4.152 34.188 20.281 1 62.94 328 GLN A CA 1
ATOM 2660 C C . GLN A 1 328 ? 4.543 35.562 20.766 1 62.94 328 GLN A C 1
ATOM 2662 O O . GLN A 1 328 ? 4.336 36.562 20.047 1 62.94 328 GLN A O 1
ATOM 2667 N N . ILE A 1 329 ? 5.148 35.75 21.938 1 66.25 329 ILE A N 1
ATOM 2668 C CA . ILE A 1 329 ? 5.477 37.031 22.516 1 66.25 329 ILE A CA 1
ATOM 2669 C C . ILE A 1 329 ? 6.57 37.719 21.688 1 66.25 329 ILE A C 1
ATOM 2671 O O . ILE A 1 329 ? 6.406 38.844 21.234 1 66.25 329 ILE A O 1
ATOM 2675 N N . LEU A 1 330 ? 7.582 36.969 21.5 1 75.5 330 LEU A N 1
ATOM 2676 C CA . LEU A 1 330 ? 8.695 37.5 20.734 1 75.5 330 LEU A CA 1
ATOM 2677 C C . LEU A 1 330 ? 8.289 37.812 19.297 1 75.5 330 LEU A C 1
ATOM 2679 O O . LEU A 1 330 ? 8.758 38.75 18.688 1 75.5 330 LEU A O 1
ATOM 2683 N N . TYR A 1 331 ? 7.367 37 18.875 1 81.62 331 TYR A N 1
ATOM 2684 C CA . TYR A 1 331 ? 6.887 37.125 17.5 1 81.62 331 TYR A CA 1
ATOM 2685 C C . TYR A 1 331 ? 6.113 38.438 17.344 1 81.62 331 TYR A C 1
ATOM 2687 O O . TYR A 1 331 ? 6.324 39.188 16.375 1 81.62 331 TYR A O 1
ATOM 2695 N N . ILE A 1 332 ? 5.305 38.812 18.312 1 78.31 332 ILE A N 1
ATOM 2696 C CA . ILE A 1 332 ? 4.504 40.031 18.25 1 78.31 332 ILE A CA 1
ATOM 2697 C C . ILE A 1 332 ? 5.418 41.25 18.359 1 78.31 332 ILE A C 1
ATOM 2699 O O . ILE A 1 332 ? 5.258 42.219 17.609 1 78.31 332 ILE A O 1
ATOM 2703 N N . ILE A 1 333 ? 6.367 41.188 19.234 1 80.75 333 ILE A N 1
ATOM 2704 C CA . ILE A 1 333 ? 7.324 42.25 19.406 1 80.75 333 ILE A CA 1
ATOM 2705 C C . ILE A 1 333 ? 8.133 42.438 18.125 1 80.75 333 ILE A C 1
ATOM 2707 O O . ILE A 1 333 ? 8.297 43.562 17.641 1 80.75 333 ILE A O 1
ATOM 2711 N N . ALA A 1 334 ? 8.469 41.344 17.547 1 88.5 334 ALA A N 1
ATOM 2712 C CA . ALA A 1 334 ? 9.281 41.406 16.344 1 88.5 334 ALA A CA 1
ATOM 2713 C C . ALA A 1 334 ? 8.484 41.969 15.172 1 88.5 334 ALA A C 1
ATOM 2715 O O . ALA A 1 334 ? 9.008 42.75 14.367 1 88.5 334 ALA A O 1
ATOM 2716 N N . CYS A 1 335 ? 7.293 41.656 15.117 1 85.69 335 CYS A N 1
ATOM 2717 C CA . CYS A 1 335 ? 6.43 42.156 14.055 1 85.69 335 CYS A CA 1
ATOM 2718 C C . CYS A 1 335 ? 6.121 43.625 14.258 1 85.69 335 CYS A C 1
ATOM 2720 O O . CYS A 1 335 ? 6.07 44.375 13.289 1 85.69 335 CYS A O 1
ATOM 2722 N N . GLY A 1 336 ? 5.996 44.031 15.547 1 83.94 336 GLY A N 1
ATOM 2723 C CA . GLY A 1 336 ? 5.613 45.406 15.852 1 83.94 336 GLY A CA 1
ATOM 2724 C C . GLY A 1 336 ? 6.785 46.375 15.828 1 83.94 336 GLY A C 1
ATOM 2725 O O . GLY A 1 336 ? 6.598 47.594 15.711 1 83.94 336 GLY A O 1
ATOM 2726 N N . VAL A 1 337 ? 7.984 45.781 15.914 1 88.75 337 VAL A N 1
ATOM 2727 C CA . VAL A 1 337 ? 9.141 46.656 16.016 1 88.75 337 VAL A CA 1
ATOM 2728 C C . VAL A 1 337 ? 9.984 46.562 14.742 1 88.75 337 VAL A C 1
ATOM 2730 O O . VAL A 1 337 ? 10.547 47.531 14.273 1 88.75 337 VAL A O 1
ATOM 2733 N N . LEU A 1 338 ? 9.969 45.375 14.133 1 90.56 338 LEU A N 1
ATOM 2734 C CA . LEU A 1 338 ? 10.969 45.156 13.094 1 90.56 338 LEU A CA 1
ATOM 2735 C C . LEU A 1 338 ? 10.312 44.719 11.789 1 90.56 338 LEU A C 1
ATOM 2737 O O . LEU A 1 338 ? 11.008 44.438 10.805 1 90.56 338 LEU A O 1
ATOM 2741 N N . MET A 1 339 ? 9.039 44.656 11.664 1 88.25 339 MET A N 1
ATOM 2742 C CA . MET A 1 339 ? 8.391 44.125 10.477 1 88.25 339 MET A CA 1
ATOM 2743 C C . MET A 1 339 ? 8.977 42.75 10.109 1 88.25 339 MET A C 1
ATOM 2745 O O . MET A 1 339 ? 9.328 42.5 8.953 1 88.25 339 MET A O 1
ATOM 2749 N N . TRP A 1 340 ? 9.023 41.875 10.992 1 88.38 340 TRP A N 1
ATOM 2750 C CA . TRP A 1 340 ? 9.797 40.625 11.016 1 88.38 340 TRP A CA 1
ATOM 2751 C C . TRP A 1 340 ? 9.422 39.719 9.844 1 88.38 340 TRP A C 1
ATOM 2753 O O . TRP A 1 340 ? 10.297 39.25 9.125 1 88.38 340 TRP A O 1
ATOM 2763 N N . ASN A 1 341 ? 8.141 39.562 9.5 1 87.5 341 ASN A N 1
ATOM 2764 C CA . ASN A 1 341 ? 7.688 38.656 8.445 1 87.5 341 ASN A CA 1
ATOM 2765 C C . ASN A 1 341 ? 8.133 39.156 7.07 1 87.5 341 ASN A C 1
ATOM 2767 O O . ASN A 1 341 ? 8.43 38.344 6.188 1 87.5 341 ASN A O 1
ATOM 2771 N N . TYR A 1 342 ? 8.133 40.406 6.957 1 87.19 342 TYR A N 1
ATOM 2772 C CA . TYR A 1 342 ? 8.539 41 5.672 1 87.19 342 TYR A CA 1
ATOM 2773 C C . TYR A 1 342 ? 10.023 40.75 5.422 1 87.19 342 TYR A C 1
ATOM 2775 O O . TYR A 1 342 ? 10.422 40.438 4.301 1 87.19 342 TYR A O 1
ATOM 2783 N N . HIS A 1 343 ? 10.773 40.938 6.539 1 89.25 343 HIS A N 1
ATOM 2784 C CA . HIS A 1 343 ? 12.195 40.656 6.41 1 89.25 343 HIS A CA 1
ATOM 2785 C C . HIS A 1 343 ? 12.453 39.188 6.098 1 89.25 343 HIS A C 1
ATOM 2787 O O . HIS A 1 343 ? 13.328 38.875 5.293 1 89.25 343 HIS A O 1
ATOM 2793 N N . CYS A 1 344 ? 11.695 38.312 6.738 1 90.31 344 CYS A N 1
ATOM 2794 C CA . CYS A 1 344 ? 11.852 36.875 6.496 1 90.31 344 CYS A CA 1
ATOM 2795 C C . CYS A 1 344 ? 11.5 36.531 5.055 1 90.31 344 CYS A C 1
ATOM 2797 O O . CYS A 1 344 ? 12.219 35.781 4.402 1 90.31 344 CYS A O 1
ATOM 2799 N N . ALA A 1 345 ? 10.414 37.062 4.559 1 87.69 345 ALA A N 1
ATOM 2800 C CA . ALA A 1 345 ? 9.969 36.781 3.195 1 87.69 345 ALA A CA 1
ATOM 2801 C C . ALA A 1 345 ? 10.977 37.312 2.174 1 87.69 345 ALA A C 1
ATOM 2803 O O . ALA A 1 345 ? 11.266 36.625 1.185 1 87.69 345 ALA A O 1
ATOM 2804 N N . GLU A 1 346 ? 11.469 38.469 2.488 1 87.31 346 GLU A N 1
ATOM 2805 C CA . GLU A 1 346 ? 12.469 39.062 1.592 1 87.31 346 GLU A CA 1
ATOM 2806 C C . GLU A 1 346 ? 13.75 38.219 1.58 1 87.31 346 GLU A C 1
ATOM 2808 O O . GLU A 1 346 ? 14.352 38 0.525 1 87.31 346 GLU A O 1
ATOM 2813 N N . ALA A 1 347 ? 14.141 37.875 2.717 1 90.12 347 ALA A N 1
ATOM 2814 C CA . ALA A 1 347 ? 15.344 37.062 2.822 1 90.12 347 ALA A CA 1
ATOM 2815 C C . ALA A 1 347 ? 15.172 35.719 2.066 1 90.12 347 ALA A C 1
ATOM 2817 O O . ALA A 1 347 ? 16.094 35.281 1.372 1 90.12 347 ALA A O 1
ATOM 2818 N N . LEU A 1 348 ? 14.008 35.125 2.17 1 90.81 348 LEU A N 1
ATOM 2819 C CA . LEU A 1 348 ? 13.734 33.844 1.496 1 90.81 348 LEU A CA 1
ATOM 2820 C C . LEU A 1 348 ? 13.719 34.031 -0.018 1 90.81 348 LEU A C 1
ATOM 2822 O O . LEU A 1 348 ? 14.25 33.188 -0.754 1 90.81 348 LEU A O 1
ATOM 2826 N N . GLU A 1 349 ? 13.172 35.094 -0.436 1 88.5 349 GLU A N 1
ATOM 2827 C CA . GLU A 1 349 ? 13.109 35.375 -1.868 1 88.5 349 GLU A CA 1
ATOM 2828 C C . GLU A 1 349 ? 14.508 35.656 -2.436 1 88.5 349 GLU A C 1
ATOM 2830 O O . GLU A 1 349 ? 14.812 35.25 -3.561 1 88.5 349 GLU A O 1
ATOM 2835 N N . ARG A 1 350 ? 15.242 36.375 -1.74 1 88.06 350 ARG A N 1
ATOM 2836 C CA . ARG A 1 350 ? 16.625 36.594 -2.162 1 88.06 350 ARG A CA 1
ATOM 2837 C C . ARG A 1 350 ? 17.391 35.281 -2.242 1 88.06 350 ARG A C 1
ATOM 2839 O O . ARG A 1 350 ? 18.125 35.031 -3.201 1 88.06 350 ARG A O 1
ATOM 2846 N N . TRP A 1 351 ? 17.188 34.5 -1.228 1 91.12 351 TRP A N 1
ATOM 2847 C CA . TRP A 1 351 ? 17.812 33.188 -1.205 1 91.12 351 TRP A CA 1
ATOM 2848 C C . TRP A 1 351 ? 17.375 32.344 -2.41 1 91.12 351 TRP A C 1
ATOM 2850 O O . TRP A 1 351 ? 18.203 31.703 -3.062 1 91.12 351 TRP A O 1
ATOM 2860 N N . LYS A 1 352 ? 16.094 32.375 -2.68 1 90.88 352 LYS A N 1
ATOM 2861 C CA . LYS A 1 352 ? 15.523 31.641 -3.82 1 90.88 352 LYS A CA 1
ATOM 2862 C C . LYS A 1 352 ? 16.172 32.094 -5.129 1 90.88 352 LYS A C 1
ATOM 2864 O O . LYS A 1 352 ? 16.438 31.281 -6.004 1 90.88 352 LYS A O 1
ATOM 2869 N N . GLY A 1 353 ? 16.344 33.344 -5.211 1 88 353 GLY A N 1
ATOM 2870 C CA . GLY A 1 353 ? 16.969 33.875 -6.41 1 88 353 GLY A CA 1
ATOM 2871 C C . GLY A 1 353 ? 18.375 33.344 -6.645 1 88 353 GLY A C 1
ATOM 2872 O O . GLY A 1 353 ? 18.797 33.156 -7.789 1 88 353 GLY A O 1
ATOM 2873 N N . ILE A 1 354 ? 19.062 33.094 -5.605 1 88.38 354 ILE A N 1
ATOM 2874 C CA . ILE A 1 354 ? 20.453 32.656 -5.703 1 88.38 354 ILE A CA 1
ATOM 2875 C C . ILE A 1 354 ? 20.5 31.141 -5.84 1 88.38 354 ILE A C 1
ATOM 2877 O O . ILE A 1 354 ? 21.234 30.625 -6.691 1 88.38 354 ILE A O 1
ATOM 2881 N N . TYR A 1 355 ? 19.672 30.406 -5.039 1 89.62 355 TYR A N 1
ATOM 2882 C CA . TYR A 1 355 ? 19.875 28.969 -4.902 1 89.62 355 TYR A CA 1
ATOM 2883 C C . TYR A 1 355 ? 18.672 28.203 -5.438 1 89.62 355 TYR A C 1
ATOM 2885 O O . TYR A 1 355 ? 18.703 26.969 -5.535 1 89.62 355 TYR A O 1
ATOM 2893 N N . GLY A 1 356 ? 17.641 28.812 -5.75 1 88 356 GLY A N 1
ATOM 2894 C CA . GLY A 1 356 ? 16.375 28.172 -6.094 1 88 356 GLY A CA 1
ATOM 2895 C C . GLY A 1 356 ? 16.531 27.078 -7.148 1 88 356 GLY A C 1
ATOM 2896 O O . GLY A 1 356 ? 16 25.984 -6.996 1 88 356 GLY A O 1
ATOM 2897 N N . ASN A 1 357 ? 17.297 27.312 -8.133 1 87.81 357 ASN A N 1
ATOM 2898 C CA . ASN A 1 357 ? 17.438 26.391 -9.266 1 87.81 357 ASN A CA 1
ATOM 2899 C C . ASN A 1 357 ? 18.359 25.234 -8.93 1 87.81 357 ASN A C 1
ATOM 2901 O O . ASN A 1 357 ? 18.453 24.25 -9.688 1 87.81 357 ASN A O 1
ATOM 2905 N N . GLN A 1 358 ? 18.984 25.312 -7.848 1 90.38 358 GLN A N 1
ATOM 2906 C CA . GLN A 1 358 ? 19.969 24.281 -7.496 1 90.38 358 GLN A CA 1
ATOM 2907 C C . GLN A 1 358 ? 19.375 23.297 -6.492 1 90.38 358 GLN A C 1
ATOM 2909 O O . GLN A 1 358 ? 19.953 22.234 -6.242 1 90.38 358 GLN A O 1
ATOM 2914 N N . ILE A 1 359 ? 18.234 23.547 -6.012 1 89.38 359 ILE A N 1
ATOM 2915 C CA . ILE A 1 359 ? 17.672 22.797 -4.898 1 89.38 359 ILE A CA 1
ATOM 2916 C C . ILE A 1 359 ? 17.438 21.359 -5.324 1 89.38 359 ILE A C 1
ATOM 2918 O O . ILE A 1 359 ? 17.734 20.422 -4.578 1 89.38 359 ILE A O 1
ATOM 2922 N N . ARG A 1 360 ? 16.922 21.172 -6.5 1 89.81 360 ARG A N 1
ATOM 2923 C CA . ARG A 1 360 ? 16.656 19.828 -6.988 1 89.81 360 ARG A CA 1
ATOM 2924 C C . ARG A 1 360 ? 17.938 19 -7.039 1 89.81 360 ARG A C 1
ATOM 2926 O O . ARG A 1 360 ? 17.953 17.859 -6.582 1 89.81 360 ARG A O 1
ATOM 2933 N N . ASP A 1 361 ? 18.953 19.594 -7.539 1 91.06 361 ASP A N 1
ATOM 2934 C CA . ASP A 1 361 ? 20.234 18.906 -7.633 1 91.06 361 ASP A CA 1
ATOM 2935 C C . ASP A 1 361 ? 20.75 18.5 -6.254 1 91.06 361 ASP A C 1
ATOM 2937 O O . ASP A 1 361 ? 21.391 17.453 -6.098 1 91.06 361 ASP A O 1
ATOM 2941 N N . TRP A 1 362 ? 20.484 19.359 -5.348 1 90.88 362 TRP A N 1
ATOM 2942 C CA . TRP A 1 362 ? 20.922 19.078 -3.982 1 90.88 362 TRP A CA 1
ATOM 2943 C C . TRP A 1 362 ? 20.266 17.812 -3.451 1 90.88 362 TRP A C 1
ATOM 2945 O O . TRP A 1 362 ? 20.953 16.891 -3.004 1 90.88 362 TRP A O 1
ATOM 2955 N N . PHE A 1 363 ? 19.016 17.734 -3.654 1 90.88 363 PHE A N 1
ATOM 2956 C CA . PHE A 1 363 ? 18.281 16.609 -3.076 1 90.88 363 PHE A CA 1
ATOM 2957 C C . PHE A 1 363 ? 18.5 15.344 -3.889 1 90.88 363 PHE A C 1
ATOM 2959 O O . PHE A 1 363 ? 18.578 14.25 -3.328 1 90.88 363 PHE A O 1
ATOM 2966 N N . GLU A 1 364 ? 18.656 15.477 -5.113 1 93.75 364 GLU A N 1
ATOM 2967 C CA . GLU A 1 364 ? 18.969 14.32 -5.949 1 93.75 364 GLU A CA 1
ATOM 2968 C C . GLU A 1 364 ? 20.312 13.719 -5.586 1 93.75 364 GLU A C 1
ATOM 2970 O O . GLU A 1 364 ? 20.469 12.5 -5.539 1 93.75 364 GLU A O 1
ATOM 2975 N N . SER A 1 365 ? 21.25 14.578 -5.379 1 94.38 365 SER A N 1
ATOM 2976 C CA . SER A 1 365 ? 22.578 14.117 -5.012 1 94.38 365 SER A CA 1
ATOM 2977 C C . SER A 1 365 ? 22.562 13.359 -3.686 1 94.38 365 SER A C 1
ATOM 2979 O O . SER A 1 365 ? 23.188 12.305 -3.557 1 94.38 365 SER A O 1
ATOM 2981 N N . ILE A 1 366 ? 21.844 13.867 -2.764 1 93.81 366 ILE A N 1
ATOM 2982 C CA . ILE A 1 366 ? 21.703 13.188 -1.483 1 93.81 366 ILE A CA 1
ATOM 2983 C C . ILE A 1 366 ? 21.062 11.82 -1.697 1 93.81 366 ILE A C 1
ATOM 2985 O O . ILE A 1 366 ? 21.484 10.828 -1.114 1 93.81 366 ILE A O 1
ATOM 2989 N N . GLY A 1 367 ? 20.031 11.867 -2.502 1 96.19 367 GLY A N 1
ATOM 2990 C CA . GLY A 1 367 ? 19.344 10.625 -2.803 1 96.19 367 GLY A CA 1
ATOM 2991 C C . GLY A 1 367 ? 20.25 9.578 -3.432 1 96.19 367 GLY A C 1
ATOM 2992 O O . GLY A 1 367 ? 20.203 8.406 -3.055 1 96.19 367 GLY A O 1
ATOM 2993 N N . GLU A 1 368 ? 21.031 9.977 -4.352 1 97.31 368 GLU A N 1
ATOM 2994 C CA . GLU A 1 368 ? 21.953 9.062 -5.016 1 97.31 368 GLU A CA 1
ATOM 2995 C C . GLU A 1 368 ? 22.984 8.508 -4.031 1 97.31 368 GLU A C 1
ATOM 2997 O O . GLU A 1 368 ? 23.344 7.328 -4.09 1 97.31 368 GLU A O 1
ATOM 3002 N N . PHE A 1 369 ? 23.453 9.367 -3.162 1 97.31 369 PHE A N 1
ATOM 3003 C CA . PHE A 1 369 ? 24.375 8.898 -2.135 1 97.31 369 PHE A CA 1
ATOM 3004 C C . PHE A 1 369 ? 23.719 7.832 -1.266 1 97.31 369 PHE A C 1
ATOM 3006 O O . PHE A 1 369 ? 24.328 6.801 -0.974 1 97.31 369 PHE A O 1
ATOM 3013 N N . GLU A 1 370 ? 22.5 8.094 -0.89 1 97.5 370 GLU A N 1
ATOM 3014 C CA . GLU A 1 370 ? 21.766 7.121 -0.087 1 97.5 370 GLU A CA 1
ATOM 3015 C C . GLU A 1 370 ? 21.641 5.789 -0.821 1 97.5 370 GLU A C 1
ATOM 3017 O O . GLU A 1 370 ? 21.812 4.727 -0.226 1 97.5 370 GLU A O 1
ATOM 3022 N N . ALA A 1 371 ? 21.312 5.875 -2.062 1 98.06 371 ALA A N 1
ATOM 3023 C CA . ALA A 1 371 ? 21.156 4.676 -2.877 1 98.06 371 ALA A CA 1
ATOM 3024 C C . ALA A 1 371 ? 22.469 3.904 -2.992 1 98.06 371 ALA A C 1
ATOM 3026 O O . ALA A 1 371 ? 22.484 2.68 -2.857 1 98.06 371 ALA A O 1
ATOM 3027 N N . LEU A 1 372 ? 23.547 4.617 -3.229 1 98.38 372 LEU A N 1
ATOM 3028 C CA . LEU A 1 372 ? 24.844 3.982 -3.34 1 98.38 372 LEU A CA 1
ATOM 3029 C C . LEU A 1 372 ? 25.25 3.326 -2.023 1 98.38 372 LEU A C 1
ATOM 3031 O O . LEU A 1 372 ? 25.781 2.217 -2.018 1 98.38 372 LEU A O 1
ATOM 3035 N N . ILE A 1 373 ? 24.984 3.975 -0.945 1 98.12 373 ILE A N 1
ATOM 3036 C CA . ILE A 1 373 ? 25.297 3.428 0.37 1 98.12 373 ILE A CA 1
ATOM 3037 C C . ILE A 1 373 ? 24.469 2.172 0.62 1 98.12 373 ILE A C 1
ATOM 3039 O O . ILE A 1 373 ? 24.953 1.208 1.218 1 98.12 373 ILE A O 1
ATOM 3043 N N . SER A 1 374 ? 23.25 2.174 0.146 1 98.44 374 SER A N 1
ATOM 3044 C CA . SER A 1 374 ? 22.391 0.994 0.261 1 98.44 374 SER A CA 1
ATOM 3045 C C . SER A 1 374 ? 23.031 -0.212 -0.425 1 98.44 374 SER A C 1
ATOM 3047 O O . SER A 1 374 ? 22.922 -1.337 0.07 1 98.44 374 SER A O 1
ATOM 3049 N N . LEU A 1 375 ? 23.672 0.049 -1.528 1 98.12 375 LEU A N 1
ATOM 3050 C CA . LEU A 1 375 ? 24.266 -1.026 -2.311 1 98.12 375 LEU A CA 1
ATOM 3051 C C . LEU A 1 375 ? 25.516 -1.575 -1.617 1 98.12 375 LEU A C 1
ATOM 3053 O O . LEU A 1 375 ? 26.016 -2.645 -1.979 1 98.12 375 LEU A O 1
ATOM 3057 N N . THR A 1 376 ? 26.031 -0.913 -0.58 1 97.25 376 THR A N 1
ATOM 3058 C CA . THR A 1 376 ? 27.188 -1.394 0.172 1 97.25 376 THR A CA 1
ATOM 3059 C C . THR A 1 376 ? 26.766 -2.369 1.263 1 97.25 376 THR A C 1
ATOM 3061 O O . THR A 1 376 ? 27.594 -3.09 1.822 1 97.25 376 THR A O 1
ATOM 3064 N N . VAL A 1 377 ? 25.516 -2.447 1.574 1 96.56 377 VAL A N 1
ATOM 3065 C CA . VAL A 1 377 ? 24.984 -3.184 2.719 1 96.56 377 VAL A CA 1
ATOM 3066 C C . VAL A 1 377 ? 25.312 -4.668 2.578 1 96.56 377 VAL A C 1
ATOM 3068 O O . VAL A 1 377 ? 25.719 -5.312 3.547 1 96.56 377 VAL A O 1
ATOM 3071 N N . VAL A 1 378 ? 25.172 -5.16 1.365 1 95.31 378 VAL A N 1
ATOM 3072 C CA . VAL A 1 378 ? 25.391 -6.582 1.117 1 95.31 378 VAL A CA 1
ATOM 3073 C C . VAL A 1 378 ? 26.812 -6.973 1.545 1 95.31 378 VAL A C 1
ATOM 3075 O O . VAL A 1 378 ? 27 -8.016 2.174 1 95.31 378 VAL A O 1
ATOM 3078 N N . SER A 1 379 ? 27.766 -6.141 1.245 1 94.38 379 SER A N 1
ATOM 3079 C CA . SER A 1 379 ? 29.156 -6.426 1.582 1 94.38 379 SER A CA 1
ATOM 3080 C C . SER A 1 379 ? 29.391 -6.359 3.088 1 94.38 379 SER A C 1
ATOM 3082 O O . SER A 1 379 ? 30.281 -7.016 3.613 1 94.38 379 SER A O 1
ATOM 3084 N N . HIS A 1 380 ? 28.609 -5.602 3.775 1 94.12 380 HIS A N 1
ATOM 3085 C CA . HIS A 1 380 ? 28.766 -5.43 5.215 1 94.12 380 HIS A CA 1
ATOM 3086 C C . HIS A 1 380 ? 28.156 -6.602 5.98 1 94.12 380 HIS A C 1
ATOM 3088 O O . HIS A 1 380 ? 28.656 -6.988 7.035 1 94.12 380 HIS A O 1
ATOM 3094 N N . VAL A 1 381 ? 27.125 -7.184 5.434 1 93.88 381 VAL A N 1
ATOM 3095 C CA . VAL A 1 381 ? 26.344 -8.109 6.246 1 93.88 381 VAL A CA 1
ATOM 3096 C C . VAL A 1 381 ? 26.578 -9.547 5.773 1 93.88 381 VAL A C 1
ATOM 3098 O O . VAL A 1 381 ? 26.297 -10.5 6.496 1 93.88 381 VAL A O 1
ATOM 3101 N N . LYS A 1 382 ? 27.062 -9.703 4.57 1 93.94 382 LYS A N 1
ATOM 3102 C CA . LYS A 1 382 ? 27.359 -11.031 4.047 1 93.94 382 LYS A CA 1
ATOM 3103 C C . LYS A 1 382 ? 28.859 -11.305 4.066 1 93.94 382 LYS A C 1
ATOM 3105 O O . LYS A 1 382 ? 29.672 -10.398 3.854 1 93.94 382 LYS A O 1
ATOM 3110 N N . GLU A 1 383 ? 29.25 -12.469 4.32 1 88.19 383 GLU A N 1
ATOM 3111 C CA . GLU A 1 383 ? 30.656 -12.82 4.492 1 88.19 383 GLU A CA 1
ATOM 3112 C C . GLU A 1 383 ? 31.328 -13.055 3.146 1 88.19 383 GLU A C 1
ATOM 3114 O O . GLU A 1 383 ? 32.469 -12.594 2.92 1 88.19 383 GLU A O 1
ATOM 3119 N N . ASN A 1 384 ? 30.656 -13.797 2.305 1 91.62 384 ASN A N 1
ATOM 3120 C CA . ASN A 1 384 ? 31.25 -14.141 1.019 1 91.62 384 ASN A CA 1
ATOM 3121 C C . ASN A 1 384 ? 30.641 -13.336 -0.122 1 91.62 384 ASN A C 1
ATOM 3123 O O . ASN A 1 384 ? 29.625 -13.742 -0.694 1 91.62 384 ASN A O 1
ATOM 3127 N N . THR A 1 385 ? 31.266 -12.234 -0.472 1 96.44 385 THR A N 1
ATOM 3128 C CA . THR A 1 385 ? 30.797 -11.391 -1.563 1 96.44 385 THR A CA 1
ATOM 3129 C C . THR A 1 385 ? 31.938 -11.016 -2.496 1 96.44 385 THR A C 1
ATOM 3131 O O . THR A 1 385 ? 33.125 -11.117 -2.125 1 96.44 385 THR A O 1
ATOM 3134 N N . CYS A 1 386 ? 31.672 -10.68 -3.676 1 97.75 386 CYS A N 1
ATOM 3135 C CA . CYS A 1 386 ? 32.656 -10.211 -4.629 1 97.75 386 CYS A CA 1
ATOM 3136 C C . CYS A 1 386 ? 32.094 -9.164 -5.566 1 97.75 386 CYS A C 1
ATOM 3138 O O . CYS A 1 386 ? 30.859 -9.055 -5.699 1 97.75 386 CYS A O 1
ATOM 3140 N N . PHE A 1 387 ? 32.938 -8.328 -6.059 1 98.06 387 PHE A N 1
ATOM 3141 C CA . PHE A 1 387 ? 32.5 -7.473 -7.156 1 98.06 387 PHE A CA 1
ATOM 3142 C C . PHE A 1 387 ? 32.469 -8.242 -8.469 1 98.06 387 PHE A C 1
ATOM 3144 O O . PHE A 1 387 ? 33.5 -8.805 -8.883 1 98.06 387 PHE A O 1
ATOM 3151 N N . PRO A 1 388 ? 31.359 -8.32 -9.109 1 98 388 PRO A N 1
ATOM 3152 C CA . PRO A 1 388 ? 31.266 -9.086 -10.359 1 98 388 PRO A CA 1
ATOM 3153 C C . PRO A 1 388 ? 32.031 -8.445 -11.508 1 98 388 PRO A C 1
ATOM 3155 O O . PRO A 1 388 ? 32.25 -7.227 -11.508 1 98 388 PRO A O 1
ATOM 3158 N N . VAL A 1 389 ? 32.438 -9.25 -12.406 1 97.56 389 VAL A N 1
ATOM 3159 C CA . VAL A 1 389 ? 33.031 -8.781 -13.664 1 97.56 389 VAL A CA 1
ATOM 3160 C C . VAL A 1 389 ? 31.969 -8.789 -14.758 1 97.56 389 VAL A C 1
ATOM 3162 O O . VAL A 1 389 ? 31.531 -9.852 -15.203 1 97.56 389 VAL A O 1
ATOM 3165 N N . ILE A 1 390 ? 31.562 -7.621 -15.188 1 96.06 390 ILE A N 1
ATOM 3166 C CA . ILE A 1 390 ? 30.516 -7.477 -16.188 1 96.06 390 ILE A CA 1
ATOM 3167 C C . ILE A 1 390 ? 31.094 -6.883 -17.469 1 96.06 390 ILE A C 1
ATOM 3169 O O . ILE A 1 390 ? 31.719 -5.816 -17.438 1 96.06 390 ILE A O 1
ATOM 3173 N N . LYS A 1 391 ? 30.906 -7.555 -18.531 1 93.94 391 LYS A N 1
ATOM 3174 C CA . LYS A 1 391 ? 31.406 -7.086 -19.828 1 93.94 391 LYS A CA 1
ATOM 3175 C C . LYS A 1 391 ? 30.328 -7.176 -20.891 1 93.94 391 LYS A C 1
ATOM 3177 O O . LYS A 1 391 ? 29.422 -8.008 -20.797 1 93.94 391 LYS A O 1
ATOM 3182 N N . TYR A 1 392 ? 30.391 -6.289 -21.781 1 92.12 392 TYR A N 1
ATOM 3183 C CA . TYR A 1 392 ? 29.5 -6.414 -22.938 1 92.12 392 TYR A CA 1
ATOM 3184 C C . TYR A 1 392 ? 30.156 -7.262 -24.031 1 92.12 392 TYR A C 1
ATOM 3186 O O . TYR A 1 392 ? 31.25 -6.965 -24.484 1 92.12 392 TYR A O 1
ATOM 3194 N N . GLU A 1 393 ? 29.484 -8.32 -24.328 1 91.19 393 GLU A N 1
ATOM 3195 C CA . GLU A 1 393 ? 29.859 -9.211 -25.422 1 91.19 393 GLU A CA 1
ATOM 3196 C C . GLU A 1 393 ? 28.641 -9.648 -26.234 1 91.19 393 GLU A C 1
ATOM 3198 O O . GLU A 1 393 ? 27.516 -9.664 -25.719 1 91.19 393 GLU A O 1
ATOM 3203 N N . ASP A 1 394 ? 28.875 -9.992 -27.531 1 90.19 394 ASP A N 1
ATOM 3204 C CA . ASP A 1 394 ? 27.766 -10.43 -28.375 1 90.19 394 ASP A CA 1
ATOM 3205 C C . ASP A 1 394 ? 27.25 -11.797 -27.953 1 90.19 394 ASP A C 1
ATOM 3207 O O . ASP A 1 394 ? 26.062 -12.086 -28.078 1 90.19 394 ASP A O 1
ATOM 3211 N N . THR A 1 395 ? 28.234 -12.578 -27.484 1 92 395 THR A N 1
ATOM 3212 C CA . THR A 1 395 ? 27.859 -13.906 -27.016 1 92 395 THR A CA 1
ATOM 3213 C C . THR A 1 395 ? 27.75 -13.938 -25.484 1 92 395 THR A C 1
ATOM 3215 O O . THR A 1 395 ? 28.719 -13.625 -24.797 1 92 395 THR A O 1
ATOM 3218 N N . PRO A 1 396 ? 26.594 -14.344 -25.031 1 95.38 396 PRO A N 1
ATOM 3219 C CA . PRO A 1 396 ? 26.422 -14.305 -23.578 1 95.38 396 PRO A CA 1
ATOM 3220 C C . PRO A 1 396 ? 27.219 -15.383 -22.859 1 95.38 396 PRO A C 1
ATOM 3222 O O . PRO A 1 396 ? 27.312 -16.516 -23.328 1 95.38 396 PRO A O 1
ATOM 3225 N N . ARG A 1 397 ? 27.797 -15.008 -21.781 1 95.94 397 ARG A N 1
ATOM 3226 C CA . ARG A 1 397 ? 28.562 -15.891 -20.906 1 95.94 397 ARG A CA 1
ATOM 3227 C C . ARG A 1 397 ? 28.203 -15.664 -19.453 1 95.94 397 ARG A C 1
ATOM 3229 O O . ARG A 1 397 ? 27.969 -14.523 -19.031 1 95.94 397 ARG A O 1
ATOM 3236 N N . LEU A 1 398 ? 28.141 -16.75 -18.688 1 97.31 398 LEU A N 1
ATOM 3237 C CA . LEU A 1 398 ? 27.875 -16.719 -17.25 1 97.31 398 LEU A CA 1
ATOM 3238 C C . LEU A 1 398 ? 28.75 -17.734 -16.516 1 97.31 398 LEU A C 1
ATOM 3240 O O . LEU A 1 398 ? 28.656 -18.938 -16.766 1 97.31 398 LEU A O 1
ATOM 3244 N N . LYS A 1 399 ? 29.641 -17.266 -15.797 1 97.88 399 LYS A N 1
ATOM 3245 C CA . LYS A 1 399 ? 30.5 -18.109 -14.961 1 97.88 399 LYS A CA 1
ATOM 3246 C C . LYS A 1 399 ? 30.438 -17.656 -13.5 1 97.88 399 LYS A C 1
ATOM 3248 O O . LYS A 1 399 ? 30.953 -16.594 -13.156 1 97.88 399 LYS A O 1
ATOM 3253 N N . VAL A 1 400 ? 29.875 -18.484 -12.633 1 97.75 400 VAL A N 1
ATOM 3254 C CA . VAL A 1 400 ? 29.719 -18.141 -11.227 1 97.75 400 VAL A CA 1
ATOM 3255 C C . VAL A 1 400 ? 30.266 -19.25 -10.344 1 97.75 400 VAL A C 1
ATOM 3257 O O . VAL A 1 400 ? 30.094 -20.438 -10.648 1 97.75 400 VAL A O 1
ATOM 3260 N N . GLU A 1 401 ? 30.969 -18.859 -9.336 1 97.94 401 GLU A N 1
ATOM 3261 C CA . GLU A 1 401 ? 31.5 -19.797 -8.344 1 97.94 401 GLU A CA 1
ATOM 3262 C C . GLU A 1 401 ? 30.891 -19.531 -6.969 1 97.94 401 GLU A C 1
ATOM 3264 O O . GLU A 1 401 ? 30.953 -18.406 -6.461 1 97.94 401 GLU A O 1
ATOM 3269 N N . GLU A 1 402 ? 30.297 -20.547 -6.41 1 97.31 402 GLU A N 1
ATOM 3270 C CA . GLU A 1 402 ? 29.719 -20.531 -5.07 1 97.31 402 GLU A CA 1
ATOM 3271 C C . GLU A 1 402 ? 28.719 -19.375 -4.918 1 97.31 402 GLU A C 1
ATOM 3273 O O . GLU A 1 402 ? 28.812 -18.594 -3.975 1 97.31 402 GLU A O 1
ATOM 3278 N N . VAL A 1 403 ? 27.859 -19.281 -5.855 1 97.88 403 VAL A N 1
ATOM 3279 C CA . VAL A 1 403 ? 26.812 -18.281 -5.789 1 97.88 403 VAL A CA 1
ATOM 3280 C C . VAL A 1 403 ? 25.719 -18.75 -4.832 1 97.88 403 VAL A C 1
ATOM 3282 O O . VAL A 1 403 ? 25.391 -19.938 -4.785 1 97.88 403 VAL A O 1
ATOM 3285 N N . TYR A 1 404 ? 25.203 -17.891 -4 1 96.56 404 TYR A N 1
ATOM 3286 C CA . TYR A 1 404 ? 24.109 -18.219 -3.084 1 96.56 404 TYR A CA 1
ATOM 3287 C C . TYR A 1 404 ? 23.109 -17.078 -3.021 1 96.56 404 TYR A C 1
ATOM 3289 O O . TYR A 1 404 ? 23.375 -15.977 -3.506 1 96.56 404 TYR A O 1
ATOM 3297 N N . HIS A 1 405 ? 21.922 -17.359 -2.59 1 95.69 405 HIS A N 1
ATOM 3298 C CA . HIS A 1 405 ? 20.828 -16.391 -2.574 1 95.69 405 HIS A CA 1
ATOM 3299 C C . HIS A 1 405 ? 21 -15.398 -1.427 1 95.69 405 HIS A C 1
ATOM 3301 O O . HIS A 1 405 ? 21.141 -15.797 -0.27 1 95.69 405 HIS A O 1
ATOM 3307 N N . PRO A 1 406 ? 20.891 -14.133 -1.647 1 95.19 406 PRO A N 1
ATOM 3308 C CA . PRO A 1 406 ? 21.156 -13.117 -0.628 1 95.19 406 PRO A CA 1
ATOM 3309 C C . PRO A 1 406 ? 20.094 -13.086 0.47 1 95.19 406 PRO A C 1
ATOM 3311 O O . PRO A 1 406 ? 20.375 -12.648 1.591 1 95.19 406 PRO A O 1
ATOM 3314 N N . LEU A 1 407 ? 18.922 -13.555 0.244 1 93.81 407 LEU A N 1
ATOM 3315 C CA . LEU A 1 407 ? 17.812 -13.391 1.188 1 93.81 407 LEU A CA 1
ATOM 3316 C C . LEU A 1 407 ? 17.719 -14.594 2.117 1 93.81 407 LEU A C 1
ATOM 3318 O O . LEU A 1 407 ? 16.844 -14.633 2.994 1 93.81 407 LEU A O 1
ATOM 3322 N N . ILE A 1 408 ? 18.516 -15.609 1.92 1 91.62 408 ILE A N 1
ATOM 3323 C CA . ILE A 1 408 ? 18.578 -16.766 2.807 1 91.62 408 ILE A CA 1
ATOM 3324 C C . ILE A 1 408 ? 19.703 -16.594 3.814 1 91.62 408 ILE A C 1
ATOM 3326 O O . ILE A 1 408 ? 20.766 -16.078 3.475 1 91.62 408 ILE A O 1
ATOM 3330 N N . ALA A 1 409 ? 19.484 -17.062 5.008 1 86.69 409 ALA A N 1
ATOM 3331 C CA . ALA A 1 409 ? 20.469 -16.906 6.074 1 86.69 409 ALA A CA 1
ATOM 3332 C C . ALA A 1 409 ? 21.781 -17.594 5.707 1 86.69 409 ALA A C 1
ATOM 3334 O O . ALA A 1 409 ? 21.781 -18.688 5.133 1 86.69 409 ALA A O 1
ATOM 3335 N N . GLU A 1 410 ? 22.828 -16.969 6.074 1 84.44 410 GLU A N 1
ATOM 3336 C CA . GLU A 1 410 ? 24.156 -17.422 5.703 1 84.44 410 GLU A CA 1
ATOM 3337 C C . GLU A 1 410 ? 24.438 -18.828 6.254 1 84.44 410 GLU A C 1
ATOM 3339 O O . GLU A 1 410 ? 25.125 -19.625 5.613 1 84.44 410 GLU A O 1
ATOM 3344 N N . LYS A 1 411 ? 23.875 -19.094 7.387 1 82.5 411 LYS A N 1
ATOM 3345 C CA . LYS A 1 411 ? 24.141 -20.375 8.039 1 82.5 411 LYS A CA 1
ATOM 3346 C C . LYS A 1 411 ? 23.406 -21.5 7.332 1 82.5 411 LYS A C 1
ATOM 3348 O O . LYS A 1 411 ? 23.828 -22.656 7.398 1 82.5 411 LYS A O 1
ATOM 3353 N N . SER A 1 412 ? 22.391 -21.188 6.594 1 86.44 412 SER A N 1
ATOM 3354 C CA . SER A 1 412 ? 21.531 -22.234 6.035 1 86.44 412 SER A CA 1
ATOM 3355 C C . SER A 1 412 ? 21.641 -22.297 4.516 1 86.44 412 SER A C 1
ATOM 3357 O O . SER A 1 412 ? 21.297 -23.297 3.9 1 86.44 412 SER A O 1
ATOM 3359 N N . VAL A 1 413 ? 22.203 -21.266 3.938 1 90.06 413 VAL A N 1
ATOM 3360 C CA . VAL A 1 413 ? 22.203 -21.188 2.48 1 90.06 413 VAL A CA 1
ATOM 3361 C C . VAL A 1 413 ? 23.359 -22.016 1.916 1 90.06 413 VAL A C 1
ATOM 3363 O O . VAL A 1 413 ? 24.438 -22.078 2.508 1 90.06 413 VAL A O 1
ATOM 3366 N N . ILE A 1 414 ? 23.141 -22.719 0.908 1 93.31 414 ILE A N 1
ATOM 3367 C CA . ILE A 1 414 ? 24.156 -23.531 0.238 1 93.31 414 ILE A CA 1
ATOM 3368 C C . ILE A 1 414 ? 24.531 -22.891 -1.094 1 93.31 414 ILE A C 1
ATOM 3370 O O . ILE A 1 414 ? 23.656 -22.5 -1.872 1 93.31 414 ILE A O 1
ATOM 3374 N N . ALA A 1 415 ? 25.812 -22.75 -1.335 1 96.31 415 ALA A N 1
ATOM 3375 C CA . ALA A 1 415 ? 26.312 -22.125 -2.549 1 96.31 415 ALA A CA 1
ATOM 3376 C C . ALA A 1 415 ? 26.531 -23.156 -3.656 1 96.31 415 ALA A C 1
ATOM 3378 O O . ALA A 1 415 ? 26.781 -24.328 -3.381 1 96.31 415 ALA A O 1
ATOM 3379 N N . ASN A 1 416 ? 26.328 -22.734 -4.891 1 97.56 416 ASN A N 1
ATOM 3380 C CA . ASN A 1 416 ? 26.516 -23.578 -6.062 1 97.56 416 ASN A CA 1
ATOM 3381 C C . ASN A 1 416 ? 27.328 -22.859 -7.141 1 97.56 416 ASN A C 1
ATOM 3383 O O . ASN A 1 416 ? 27.453 -21.641 -7.117 1 97.56 416 ASN A O 1
ATOM 3387 N N . SER A 1 417 ? 27.953 -23.625 -8.062 1 97.44 417 SER A N 1
ATOM 3388 C CA . SER A 1 417 ? 28.766 -23.094 -9.156 1 97.44 417 SER A CA 1
ATOM 3389 C C . SER A 1 417 ? 28.281 -23.625 -10.508 1 97.44 417 SER A C 1
ATOM 3391 O O . SER A 1 417 ? 27.828 -24.766 -10.609 1 97.44 417 SER A O 1
ATOM 3393 N N . ILE A 1 418 ? 28.328 -22.781 -11.508 1 96.69 418 ILE A N 1
ATOM 3394 C CA . ILE A 1 418 ? 27.922 -23.203 -12.844 1 96.69 418 ILE A CA 1
ATOM 3395 C C . ILE A 1 418 ? 28.609 -22.312 -13.891 1 96.69 418 ILE A C 1
ATOM 3397 O O . ILE A 1 418 ? 28.953 -21.172 -13.602 1 96.69 418 ILE A O 1
ATOM 3401 N N . GLN A 1 419 ? 28.891 -22.812 -15.016 1 96.19 419 GLN A N 1
ATOM 3402 C CA . GLN A 1 419 ? 29.406 -22.078 -16.172 1 96.19 419 GLN A CA 1
ATOM 3403 C C . GLN A 1 419 ? 28.594 -22.375 -17.422 1 96.19 419 GLN A C 1
ATOM 3405 O O . GLN A 1 419 ? 28.391 -23.531 -17.781 1 96.19 419 GLN A O 1
ATOM 3410 N N . LEU A 1 420 ? 28.047 -21.344 -18.062 1 94.75 420 LEU A N 1
ATOM 3411 C CA . LEU A 1 420 ? 27.25 -21.469 -19.281 1 94.75 420 LEU A CA 1
ATOM 3412 C C . LEU A 1 420 ? 27.75 -20.516 -20.359 1 94.75 420 LEU A C 1
ATOM 3414 O O . LEU A 1 420 ? 28 -19.344 -20.078 1 94.75 420 LEU A O 1
ATOM 3418 N N . ASN A 1 421 ? 27.906 -20.984 -21.531 1 92.88 421 ASN A N 1
ATOM 3419 C CA . ASN A 1 421 ? 28.266 -20.203 -22.719 1 92.88 421 ASN A CA 1
ATOM 3420 C C . ASN A 1 421 ? 27.219 -20.344 -23.828 1 92.88 421 ASN A C 1
ATOM 3422 O O . ASN A 1 421 ? 27.312 -21.234 -24.656 1 92.88 421 ASN A O 1
ATOM 3426 N N . SER A 1 422 ? 26.375 -19.422 -23.922 1 91.06 422 SER A N 1
ATOM 3427 C CA . SER A 1 422 ? 25.297 -19.469 -24.922 1 91.06 422 SER A CA 1
ATOM 3428 C C . SER A 1 422 ? 24.656 -20.844 -24.984 1 91.06 422 SER A C 1
ATOM 3430 O O . SER A 1 422 ? 24.484 -21.406 -26.062 1 91.06 422 SER A O 1
ATOM 3432 N N . GLN A 1 423 ? 24.391 -21.375 -23.828 1 91.19 423 GLN A N 1
ATOM 3433 C CA . GLN A 1 423 ? 23.859 -22.734 -23.75 1 91.19 423 GLN A CA 1
ATOM 3434 C C . GLN A 1 423 ? 22.531 -22.781 -23 1 91.19 423 GLN A C 1
ATOM 3436 O O . GLN A 1 423 ? 22.219 -21.859 -22.234 1 91.19 423 GLN A O 1
ATOM 3441 N N . THR A 1 424 ? 21.859 -23.797 -23.422 1 93.12 424 THR A N 1
ATOM 3442 C CA . THR A 1 424 ? 20.641 -24.094 -22.688 1 93.12 424 THR A CA 1
ATOM 3443 C C . THR A 1 424 ? 20.875 -25.188 -21.656 1 93.12 424 THR A C 1
ATOM 3445 O O . THR A 1 424 ? 21.5 -26.203 -21.938 1 93.12 424 THR A O 1
ATOM 3448 N N . CYS A 1 425 ? 20.438 -24.797 -20.516 1 93.69 425 CYS A N 1
ATOM 3449 C CA . CYS A 1 425 ? 20.594 -25.719 -19.391 1 93.69 425 CYS A CA 1
ATOM 3450 C C . CYS A 1 425 ? 19.25 -26.188 -18.859 1 93.69 425 CYS A C 1
ATOM 3452 O O . CYS A 1 425 ? 18.375 -25.359 -18.578 1 93.69 425 CYS A O 1
ATOM 3454 N N . ILE A 1 426 ? 19.109 -27.531 -18.766 1 94.44 426 ILE A N 1
ATOM 3455 C CA . ILE A 1 426 ? 17.906 -28.109 -18.172 1 94.44 426 ILE A CA 1
ATOM 3456 C C . ILE A 1 426 ? 18.234 -28.672 -16.797 1 94.44 426 ILE A C 1
ATOM 3458 O O . ILE A 1 426 ? 19.156 -29.484 -16.641 1 94.44 426 ILE A O 1
ATOM 3462 N N . ILE A 1 427 ? 17.578 -28.188 -15.844 1 94.44 427 ILE A N 1
ATOM 3463 C CA . ILE A 1 427 ? 17.812 -28.594 -14.461 1 94.44 427 ILE A CA 1
ATOM 3464 C C . ILE A 1 427 ? 16.641 -29.422 -13.961 1 94.44 427 ILE A C 1
ATOM 3466 O O . ILE A 1 427 ? 15.508 -28.938 -13.883 1 94.44 427 ILE A O 1
ATOM 3470 N N . THR A 1 428 ? 16.875 -30.656 -13.617 1 91 428 THR A N 1
ATOM 3471 C CA . THR A 1 428 ? 15.859 -31.547 -13.062 1 91 428 THR A CA 1
ATOM 3472 C C . THR A 1 428 ? 16.109 -31.797 -11.578 1 91 428 THR A C 1
ATOM 3474 O O . THR A 1 428 ? 17.172 -31.438 -11.055 1 91 428 THR A O 1
ATOM 3477 N N . GLY A 1 429 ? 15.141 -32.281 -10.922 1 86.06 429 GLY A N 1
ATOM 3478 C CA . GLY A 1 429 ? 15.328 -32.562 -9.508 1 86.06 429 GLY A CA 1
ATOM 3479 C C . GLY A 1 429 ? 14.023 -32.75 -8.758 1 86.06 429 GLY A C 1
ATOM 3480 O O . GLY A 1 429 ? 12.953 -32.469 -9.289 1 86.06 429 GLY A O 1
ATOM 3481 N N . SER A 1 430 ? 14.281 -33.25 -7.543 1 83.81 430 SER A N 1
ATOM 3482 C CA . SER A 1 430 ? 13.125 -33.469 -6.676 1 83.81 430 SER A CA 1
ATOM 3483 C C . SER A 1 430 ? 12.547 -32.156 -6.156 1 83.81 430 SER A C 1
ATOM 3485 O O . SER A 1 430 ? 13.156 -31.109 -6.324 1 83.81 430 SER A O 1
ATOM 3487 N N . ASN A 1 431 ? 11.344 -32.219 -5.656 1 82.69 431 ASN A N 1
ATOM 3488 C CA . ASN A 1 431 ? 10.695 -31.047 -5.062 1 82.69 431 ASN A CA 1
ATOM 3489 C C . ASN A 1 431 ? 11.438 -30.578 -3.816 1 82.69 431 ASN A C 1
ATOM 3491 O O . ASN A 1 431 ? 11.898 -31.391 -3.014 1 82.69 431 ASN A O 1
ATOM 3495 N N . MET A 1 432 ? 11.648 -29.266 -3.693 1 82.94 432 MET A N 1
ATOM 3496 C CA . MET A 1 432 ? 12.258 -28.609 -2.543 1 82.94 432 MET A CA 1
ATOM 3497 C C . MET A 1 432 ? 13.773 -28.828 -2.531 1 82.94 432 MET A C 1
ATOM 3499 O O . MET A 1 432 ? 14.422 -28.594 -1.512 1 82.94 432 MET A O 1
ATOM 3503 N N . SER A 1 433 ? 14.258 -29.297 -3.596 1 86.94 433 SER A N 1
ATOM 3504 C CA . SER A 1 433 ? 15.68 -29.609 -3.617 1 86.94 433 SER A CA 1
ATOM 3505 C C . SER A 1 433 ? 16.516 -28.359 -3.869 1 86.94 433 SER A C 1
ATOM 3507 O O . SER A 1 433 ? 17.75 -28.406 -3.764 1 86.94 433 SER A O 1
ATOM 3509 N N . GLY A 1 434 ? 15.844 -27.25 -4.258 1 89.81 434 GLY A N 1
ATOM 3510 C CA . GLY A 1 434 ? 16.562 -26 -4.395 1 89.81 434 GLY A CA 1
ATOM 3511 C C . GLY A 1 434 ? 16.609 -25.5 -5.824 1 89.81 434 GLY A C 1
ATOM 3512 O O . GLY A 1 434 ? 17.297 -24.516 -6.113 1 89.81 434 GLY A O 1
ATOM 3513 N N . LYS A 1 435 ? 15.914 -26.141 -6.777 1 91.75 435 LYS A N 1
ATOM 3514 C CA . LYS A 1 435 ? 15.922 -25.75 -8.188 1 91.75 435 LYS A CA 1
ATOM 3515 C C . LYS A 1 435 ? 15.539 -24.281 -8.367 1 91.75 435 LYS A C 1
ATOM 3517 O O . LYS A 1 435 ? 16.281 -23.516 -8.977 1 91.75 435 LYS A O 1
ATOM 3522 N N . THR A 1 436 ? 14.445 -23.891 -7.801 1 92.12 436 THR A N 1
ATOM 3523 C CA . THR A 1 436 ? 13.914 -22.547 -7.934 1 92.12 436 THR A CA 1
ATOM 3524 C C . THR A 1 436 ? 14.836 -21.531 -7.25 1 92.12 436 THR A C 1
ATOM 3526 O O . THR A 1 436 ? 15.109 -20.469 -7.797 1 92.12 436 THR A O 1
ATOM 3529 N N . THR A 1 437 ? 15.32 -21.891 -6.09 1 93.19 437 THR A N 1
ATOM 3530 C CA . THR A 1 437 ? 16.203 -21.016 -5.336 1 93.19 437 THR A CA 1
ATOM 3531 C C . THR A 1 437 ? 17.5 -20.75 -6.113 1 93.19 437 THR A C 1
ATOM 3533 O O . THR A 1 437 ? 18 -19.625 -6.117 1 93.19 437 THR A O 1
ATOM 3536 N N . PHE A 1 438 ? 17.984 -21.828 -6.73 1 95.38 438 PHE A N 1
ATOM 3537 C CA . PHE A 1 438 ? 19.219 -21.688 -7.508 1 95.38 438 PHE A CA 1
ATOM 3538 C C . PHE A 1 438 ? 19.016 -20.719 -8.672 1 95.38 438 PHE A C 1
ATOM 3540 O O . PHE A 1 438 ? 19.812 -19.812 -8.875 1 95.38 438 PHE A O 1
ATOM 3547 N N . LEU A 1 439 ? 17.922 -20.844 -9.461 1 95.88 439 LEU A N 1
ATOM 3548 C CA . LEU A 1 439 ? 17.609 -19.938 -10.555 1 95.88 439 LEU A CA 1
ATOM 3549 C C . LEU A 1 439 ? 17.5 -18.5 -10.047 1 95.88 439 LEU A C 1
ATOM 3551 O O . LEU A 1 439 ? 18.047 -17.578 -10.656 1 95.88 439 LEU A O 1
ATOM 3555 N N . ARG A 1 440 ? 16.844 -18.375 -8.953 1 95.81 440 ARG A N 1
ATOM 3556 C CA . ARG A 1 440 ? 16.641 -17.047 -8.383 1 95.81 440 ARG A CA 1
ATOM 3557 C C . ARG A 1 440 ? 17.953 -16.438 -7.922 1 95.81 440 ARG A C 1
ATOM 3559 O O . ARG A 1 440 ? 18.156 -15.227 -8 1 95.81 440 ARG A O 1
ATOM 3566 N N . SER A 1 441 ? 18.812 -17.312 -7.383 1 96.81 441 SER A N 1
ATOM 3567 C CA . SER A 1 441 ? 20.125 -16.828 -6.953 1 96.81 441 SER A CA 1
ATOM 3568 C C . SER A 1 441 ? 20.891 -16.219 -8.109 1 96.81 441 SER A C 1
ATOM 3570 O O . SER A 1 441 ? 21.531 -15.172 -7.957 1 96.81 441 SER A O 1
ATOM 3572 N N . ILE A 1 442 ? 20.797 -16.859 -9.234 1 97.31 442 ILE A N 1
ATOM 3573 C CA . ILE A 1 442 ? 21.469 -16.344 -10.414 1 97.31 442 ILE A CA 1
ATOM 3574 C C . ILE A 1 442 ? 20.859 -15.016 -10.828 1 97.31 442 ILE A C 1
ATOM 3576 O O . ILE A 1 442 ? 21.562 -14.031 -11.039 1 97.31 442 ILE A O 1
ATOM 3580 N N . GLY A 1 443 ? 19.562 -14.969 -10.914 1 96.88 443 GLY A N 1
ATOM 3581 C CA . GLY A 1 443 ? 18.844 -13.773 -11.352 1 96.88 443 GLY A CA 1
ATOM 3582 C C . GLY A 1 443 ? 19.062 -12.586 -10.438 1 96.88 443 GLY A C 1
ATOM 3583 O O . GLY A 1 443 ? 19.406 -11.492 -10.906 1 96.88 443 GLY A O 1
ATOM 3584 N N . VAL A 1 444 ? 18.891 -12.781 -9.117 1 97.12 444 VAL A N 1
ATOM 3585 C CA . VAL A 1 444 ? 18.969 -11.688 -8.148 1 97.12 444 VAL A CA 1
ATOM 3586 C C . VAL A 1 444 ? 20.391 -11.148 -8.086 1 97.12 444 VAL A C 1
ATOM 3588 O O . VAL A 1 444 ? 20.594 -9.93 -7.977 1 97.12 444 VAL A O 1
ATOM 3591 N N . ASN A 1 445 ? 21.359 -12.031 -8.141 1 97.94 445 ASN A N 1
ATOM 3592 C CA . ASN A 1 445 ? 22.75 -11.57 -8.125 1 97.94 445 ASN A CA 1
ATOM 3593 C C . ASN A 1 445 ? 23.109 -10.812 -9.398 1 97.94 445 ASN A C 1
ATOM 3595 O O . ASN A 1 445 ? 23.906 -9.875 -9.367 1 97.94 445 ASN A O 1
ATOM 3599 N N . LEU A 1 446 ? 22.562 -11.203 -10.477 1 97.19 446 LEU A N 1
ATOM 3600 C CA . LEU A 1 446 ? 22.797 -10.453 -11.711 1 97.19 446 LEU A CA 1
ATOM 3601 C C . LEU A 1 446 ? 22.188 -9.055 -11.617 1 97.19 446 LEU A C 1
ATOM 3603 O O . LEU A 1 446 ? 22.797 -8.086 -12.078 1 97.19 446 LEU A O 1
ATOM 3607 N N . VAL A 1 447 ? 21.016 -8.969 -11.031 1 97 447 VAL A N 1
ATOM 3608 C CA . VAL A 1 447 ? 20.391 -7.668 -10.805 1 97 447 VAL A CA 1
ATOM 3609 C C . VAL A 1 447 ? 21.297 -6.805 -9.93 1 97 447 VAL A C 1
ATOM 3611 O O . VAL A 1 447 ? 21.516 -5.625 -10.219 1 97 447 VAL A O 1
ATOM 3614 N N . LEU A 1 448 ? 21.797 -7.387 -8.891 1 97.44 448 LEU A N 1
ATOM 3615 C CA . LEU A 1 448 ? 22.734 -6.691 -8.023 1 97.44 448 LEU A CA 1
ATOM 3616 C C . LEU A 1 448 ? 23.969 -6.238 -8.805 1 97.44 448 LEU A C 1
ATOM 3618 O O . LEU A 1 448 ? 24.438 -5.109 -8.648 1 97.44 448 LEU A O 1
ATOM 3622 N N . ALA A 1 449 ? 24.438 -7.121 -9.625 1 97.38 449 ALA A N 1
ATOM 3623 C CA . ALA A 1 449 ? 25.609 -6.816 -10.445 1 97.38 449 ALA A CA 1
ATOM 3624 C C . ALA A 1 449 ? 25.359 -5.602 -11.328 1 97.38 449 ALA A C 1
ATOM 3626 O O . ALA A 1 449 ? 26.203 -4.707 -11.422 1 97.38 449 ALA A O 1
ATOM 3627 N N . TYR A 1 450 ? 24.203 -5.586 -11.938 1 97.12 450 TYR A N 1
ATOM 3628 C CA . TYR A 1 450 ? 23.859 -4.492 -12.844 1 97.12 450 TYR A CA 1
ATOM 3629 C C . TYR A 1 450 ? 23.703 -3.184 -12.078 1 97.12 450 TYR A C 1
ATOM 3631 O O . TYR A 1 450 ? 23.922 -2.105 -12.633 1 97.12 450 TYR A O 1
ATOM 3639 N N . ALA A 1 451 ? 23.359 -3.289 -10.797 1 97.06 451 ALA A N 1
ATOM 3640 C CA . ALA A 1 451 ? 23.25 -2.102 -9.953 1 97.06 451 ALA A CA 1
ATOM 3641 C C . ALA A 1 451 ? 24.625 -1.591 -9.523 1 97.06 451 ALA A C 1
ATOM 3643 O O . ALA A 1 451 ? 24.734 -0.492 -8.977 1 97.06 451 ALA A O 1
ATOM 3644 N N . GLY A 1 452 ? 25.625 -2.367 -9.75 1 96.75 452 GLY A N 1
ATOM 3645 C CA . GLY A 1 452 ? 26.984 -2.01 -9.375 1 96.75 452 GLY A CA 1
ATOM 3646 C C . GLY A 1 452 ? 27.391 -2.523 -8.008 1 96.75 452 GLY A C 1
ATOM 3647 O O . GLY A 1 452 ? 28.5 -2.26 -7.539 1 96.75 452 GLY A O 1
ATOM 3648 N N . ALA A 1 453 ? 26.531 -3.303 -7.367 1 97.19 453 ALA A N 1
ATOM 3649 C CA . ALA A 1 453 ? 26.75 -3.799 -6.012 1 97.19 453 ALA A CA 1
ATOM 3650 C C . ALA A 1 453 ? 27.594 -5.066 -6.012 1 97.19 453 ALA A C 1
ATOM 3652 O O . ALA A 1 453 ? 27.719 -5.734 -7.039 1 97.19 453 ALA A O 1
ATOM 3653 N N . PRO A 1 454 ? 28.219 -5.34 -4.879 1 97.5 454 PRO A N 1
ATOM 3654 C CA . PRO A 1 454 ? 28.781 -6.684 -4.727 1 97.5 454 PRO A CA 1
ATOM 3655 C C . PRO A 1 454 ? 27.703 -7.77 -4.73 1 97.5 454 PRO A C 1
ATOM 3657 O O . PRO A 1 454 ? 26.562 -7.52 -4.332 1 97.5 454 PRO A O 1
ATOM 3660 N N . VAL A 1 455 ? 28.062 -8.922 -5.242 1 98.19 455 VAL A N 1
ATOM 3661 C CA . VAL A 1 455 ? 27.125 -10.031 -5.328 1 98.19 455 VAL A CA 1
ATOM 3662 C C . VAL A 1 455 ? 27.516 -11.125 -4.34 1 98.19 455 VAL A C 1
ATOM 3664 O O . VAL A 1 455 ? 28.641 -11.125 -3.82 1 98.19 455 VAL A O 1
ATOM 3667 N N . CYS A 1 456 ? 26.641 -11.992 -4.016 1 97.69 456 CYS A N 1
ATOM 3668 C CA . CYS A 1 456 ? 26.859 -13.102 -3.09 1 97.69 456 CYS A CA 1
ATOM 3669 C C . CYS A 1 456 ? 27.453 -14.312 -3.812 1 97.69 456 CYS A C 1
ATOM 3671 O O . CYS A 1 456 ? 26.719 -15.242 -4.16 1 97.69 456 CYS A O 1
ATOM 3673 N N . ALA A 1 457 ? 28.672 -14.305 -4.023 1 98 457 ALA A N 1
ATOM 3674 C CA . ALA A 1 457 ? 29.422 -15.359 -4.707 1 98 457 ALA A CA 1
ATOM 3675 C C . ALA A 1 457 ? 30.922 -15.219 -4.453 1 98 457 ALA A C 1
ATOM 3677 O O . ALA A 1 457 ? 31.391 -14.172 -3.994 1 98 457 ALA A O 1
ATOM 3678 N N . LYS A 1 458 ? 31.625 -16.266 -4.66 1 97.5 458 LYS A N 1
ATOM 3679 C CA . LYS A 1 458 ? 33.094 -16.203 -4.637 1 97.5 458 LYS A CA 1
ATOM 3680 C C . LYS A 1 458 ? 33.625 -15.492 -5.875 1 97.5 458 LYS A C 1
ATOM 3682 O O . LYS A 1 458 ? 34.531 -14.688 -5.781 1 97.5 458 LYS A O 1
ATOM 3687 N N . SER A 1 459 ? 33.062 -15.805 -6.949 1 97.94 459 SER A N 1
ATOM 3688 C CA . SER A 1 459 ? 33.344 -15.109 -8.203 1 97.94 459 SER A CA 1
ATOM 3689 C C . SER A 1 459 ? 32.094 -15.07 -9.094 1 97.94 459 SER A C 1
ATOM 3691 O O . SER A 1 459 ? 31.266 -15.969 -9.047 1 97.94 459 SER A O 1
ATOM 3693 N N . PHE A 1 460 ? 32 -14.047 -9.906 1 98.31 460 PHE A N 1
ATOM 3694 C CA . PHE A 1 460 ? 30.828 -13.836 -10.742 1 98.31 460 PHE A CA 1
ATOM 3695 C C . PHE A 1 460 ? 31.203 -13.094 -12.023 1 98.31 460 PHE A C 1
ATOM 3697 O O . PHE A 1 460 ? 31.531 -11.906 -11.992 1 98.31 460 PHE A O 1
ATOM 3704 N N . ASP A 1 461 ? 31.266 -13.781 -13.094 1 97.75 461 ASP A N 1
ATOM 3705 C CA . ASP A 1 461 ? 31.578 -13.234 -14.414 1 97.75 461 ASP A CA 1
ATOM 3706 C C . ASP A 1 461 ? 30.375 -13.375 -15.359 1 97.75 461 ASP A C 1
ATOM 3708 O O . ASP A 1 461 ? 29.922 -14.492 -15.625 1 97.75 461 ASP A O 1
ATOM 3712 N N . ALA A 1 462 ? 29.906 -12.273 -15.875 1 96.81 462 ALA A N 1
ATOM 3713 C CA . ALA A 1 462 ? 28.719 -12.359 -16.734 1 96.81 462 ALA A CA 1
ATOM 3714 C C . ALA A 1 462 ? 28.75 -11.289 -17.812 1 96.81 462 ALA A C 1
ATOM 3716 O O . ALA A 1 462 ? 29.375 -10.234 -17.641 1 96.81 462 ALA A O 1
ATOM 3717 N N . THR A 1 463 ? 28.156 -11.516 -18.891 1 95.62 463 THR A N 1
ATOM 3718 C CA . THR A 1 463 ? 27.891 -10.555 -19.969 1 95.62 463 THR A CA 1
ATOM 3719 C C . THR A 1 463 ? 26.656 -9.727 -19.641 1 95.62 463 THR A C 1
ATOM 3721 O O . THR A 1 463 ? 25.766 -10.18 -18.922 1 95.62 463 THR A O 1
ATOM 3724 N N . CYS A 1 464 ? 26.609 -8.516 -20.172 1 94.81 464 CYS A N 1
ATOM 3725 C CA . CYS A 1 464 ? 25.375 -7.73 -20.094 1 94.81 464 CYS A CA 1
ATOM 3726 C C . CYS A 1 464 ? 24.266 -8.375 -20.891 1 94.81 464 CYS A C 1
ATOM 3728 O O . CYS A 1 464 ? 24.359 -8.516 -22.109 1 94.81 464 CYS A O 1
ATOM 3730 N N . MET A 1 465 ? 23.297 -8.781 -20.172 1 94.75 465 MET A N 1
ATOM 3731 C CA . MET A 1 465 ? 22.203 -9.492 -20.812 1 94.75 465 MET A CA 1
ATOM 3732 C C . MET A 1 465 ? 20.844 -8.992 -20.297 1 94.75 465 MET A C 1
ATOM 3734 O O . MET A 1 465 ? 20.734 -8.578 -19.141 1 94.75 465 MET A O 1
ATOM 3738 N N . ALA A 1 466 ? 19.875 -9.078 -21.234 1 94.38 466 ALA A N 1
ATOM 3739 C CA . ALA A 1 466 ? 18.5 -8.883 -20.766 1 94.38 466 ALA A CA 1
ATOM 3740 C C . ALA A 1 466 ? 18.031 -10.094 -19.953 1 94.38 466 ALA A C 1
ATOM 3742 O O . ALA A 1 466 ? 18.266 -11.234 -20.344 1 94.38 466 ALA A O 1
ATOM 3743 N N . ILE A 1 467 ? 17.406 -9.82 -18.828 1 95.44 467 ILE A N 1
ATOM 3744 C CA . ILE A 1 467 ? 16.969 -10.906 -17.953 1 95.44 467 ILE A CA 1
ATOM 3745 C C . ILE A 1 467 ? 15.477 -11.156 -18.156 1 95.44 467 ILE A C 1
ATOM 3747 O O . ILE A 1 467 ? 14.664 -10.242 -18.016 1 95.44 467 ILE A O 1
ATOM 3751 N N . PHE A 1 468 ? 15.109 -12.328 -18.531 1 95.5 468 PHE A N 1
ATOM 3752 C CA . PHE A 1 468 ? 13.719 -12.75 -18.625 1 95.5 468 PHE A CA 1
ATOM 3753 C C . PHE A 1 468 ? 13.43 -13.891 -17.656 1 95.5 468 PHE A C 1
ATOM 3755 O O . PHE A 1 468 ? 14.234 -14.812 -17.516 1 95.5 468 PHE A O 1
ATOM 3762 N N . THR A 1 469 ? 12.336 -13.781 -16.953 1 95.69 469 THR A N 1
ATOM 3763 C CA . THR A 1 469 ? 12 -14.805 -15.969 1 95.69 469 THR A CA 1
ATOM 3764 C C . THR A 1 469 ? 10.555 -15.266 -16.156 1 95.69 469 THR A C 1
ATOM 3766 O O . THR A 1 469 ? 9.703 -14.5 -16.609 1 95.69 469 THR A O 1
ATOM 3769 N N . SER A 1 470 ? 10.289 -16.484 -15.875 1 94.56 470 SER A N 1
ATOM 3770 C CA . SER A 1 470 ? 8.961 -17.094 -15.758 1 94.56 470 SER A CA 1
ATOM 3771 C C . SER A 1 470 ? 8.906 -18.062 -14.586 1 94.56 470 SER A C 1
ATOM 3773 O O . SER A 1 470 ? 9.219 -19.25 -14.734 1 94.56 470 SER A O 1
ATOM 3775 N N . MET A 1 471 ? 8.562 -17.547 -13.453 1 90.44 471 MET A N 1
ATOM 3776 C CA . MET A 1 471 ? 8.562 -18.359 -12.234 1 90.44 471 MET A CA 1
ATOM 3777 C C . MET A 1 471 ? 7.215 -18.281 -11.523 1 90.44 471 MET A C 1
ATOM 3779 O O . MET A 1 471 ? 6.621 -19.312 -11.195 1 90.44 471 MET A O 1
ATOM 3783 N N . ARG A 1 472 ? 6.75 -17.078 -11.328 1 86.12 472 ARG A N 1
ATOM 3784 C CA . ARG A 1 472 ? 5.453 -16.844 -10.703 1 86.12 472 ARG A CA 1
ATOM 3785 C C . ARG A 1 472 ? 4.449 -16.297 -11.719 1 86.12 472 ARG A C 1
ATOM 3787 O O . ARG A 1 472 ? 4.551 -15.148 -12.148 1 86.12 472 ARG A O 1
ATOM 3794 N N . ILE A 1 473 ? 3.586 -17.141 -11.984 1 83.12 473 ILE A N 1
ATOM 3795 C CA . ILE A 1 473 ? 2.592 -16.75 -12.977 1 83.12 473 ILE A CA 1
ATOM 3796 C C . ILE A 1 473 ? 1.225 -16.609 -12.312 1 83.12 473 ILE A C 1
ATOM 3798 O O . ILE A 1 473 ? 0.821 -17.469 -11.516 1 83.12 473 ILE A O 1
ATOM 3802 N N . GLN A 1 474 ? 0.666 -15.484 -12.547 1 76.75 474 GLN A N 1
ATOM 3803 C CA . GLN A 1 474 ? -0.654 -15.242 -11.969 1 76.75 474 GLN A CA 1
ATOM 3804 C C . GLN A 1 474 ? -1.703 -15.047 -13.062 1 76.75 474 GLN A C 1
ATOM 3806 O O . GLN A 1 474 ? -1.429 -14.43 -14.094 1 76.75 474 GLN A O 1
ATOM 3811 N N . ASP A 1 475 ? -2.83 -15.57 -12.797 1 78.12 475 ASP A N 1
ATOM 3812 C CA . ASP A 1 475 ? -3.967 -15.375 -13.695 1 78.12 475 ASP A CA 1
ATOM 3813 C C . ASP A 1 475 ? -4.641 -14.031 -13.438 1 78.12 475 ASP A C 1
ATOM 3815 O O . ASP A 1 475 ? -4.227 -13.281 -12.547 1 78.12 475 ASP A O 1
ATOM 3819 N N . ASP A 1 476 ? -5.469 -13.68 -14.461 1 75.06 476 ASP A N 1
ATOM 3820 C CA . ASP A 1 476 ? -6.277 -12.477 -14.344 1 75.06 476 ASP A CA 1
ATOM 3821 C C . ASP A 1 476 ? -7.715 -12.734 -14.797 1 75.06 476 ASP A C 1
ATOM 3823 O O . ASP A 1 476 ? -8.016 -12.68 -15.992 1 75.06 476 ASP A O 1
ATOM 3827 N N . VAL A 1 477 ? -8.586 -12.875 -13.828 1 74.19 477 VAL A N 1
ATOM 3828 C CA . VAL A 1 477 ? -9.977 -13.203 -14.133 1 74.19 477 VAL A CA 1
ATOM 3829 C C . VAL A 1 477 ? -10.633 -12.039 -14.875 1 74.19 477 VAL A C 1
ATOM 3831 O O . VAL A 1 477 ? -11.391 -12.25 -15.828 1 74.19 477 VAL A O 1
ATOM 3834 N N . SER A 1 478 ? -10.258 -10.883 -14.445 1 73.56 478 SER A N 1
ATOM 3835 C CA . SER A 1 478 ? -10.906 -9.711 -15.023 1 73.56 478 SER A CA 1
ATOM 3836 C C . SER A 1 478 ? -10.547 -9.555 -16.5 1 73.56 478 SER A C 1
ATOM 3838 O O . SER A 1 478 ? -11.328 -8.992 -17.266 1 73.56 478 SER A O 1
ATOM 3840 N N . GLN A 1 479 ? -9.43 -10.172 -16.906 1 74.62 479 GLN A N 1
ATOM 3841 C CA . GLN A 1 479 ? -9 -10.07 -18.297 1 74.62 479 GLN A CA 1
ATOM 3842 C C . GLN A 1 479 ? -9.188 -11.398 -19.031 1 74.62 479 GLN A C 1
ATOM 3844 O O . GLN A 1 479 ? -8.844 -11.516 -20.203 1 74.62 479 GLN A O 1
ATOM 3849 N N . GLY A 1 480 ? -9.664 -12.359 -18.344 1 75.75 480 GLY A N 1
ATOM 3850 C CA . GLY A 1 480 ? -9.93 -13.656 -18.938 1 75.75 480 GLY A CA 1
ATOM 3851 C C . GLY A 1 480 ? -8.664 -14.43 -19.25 1 75.75 480 GLY A C 1
ATOM 3852 O O . GLY A 1 480 ? -8.617 -15.188 -20.219 1 75.75 480 GLY A O 1
ATOM 3853 N N . ILE A 1 481 ? -7.641 -14.125 -18.609 1 79.75 481 ILE A N 1
ATOM 3854 C CA . ILE A 1 481 ? -6.363 -14.781 -18.859 1 79.75 481 ILE A CA 1
ATOM 3855 C C . ILE A 1 481 ? -6.129 -15.867 -17.812 1 79.75 481 ILE A C 1
ATOM 3857 O O . ILE A 1 481 ? -6.125 -15.594 -16.609 1 79.75 481 ILE A O 1
ATOM 3861 N N . SER A 1 482 ? -5.984 -17.094 -18.344 1 84.19 482 SER A N 1
ATOM 3862 C CA . SER A 1 482 ? -5.668 -18.203 -17.438 1 84.19 482 SER A CA 1
ATOM 3863 C C . SER A 1 482 ? -4.18 -18.219 -17.109 1 84.19 482 SER A C 1
ATOM 3865 O O . SER A 1 482 ? -3.381 -17.531 -17.734 1 84.19 482 SER A O 1
ATOM 3867 N N . THR A 1 483 ? -3.832 -19 -16.125 1 84.69 483 THR A N 1
ATOM 3868 C CA . THR A 1 483 ? -2.439 -19.141 -15.719 1 84.69 483 THR A CA 1
ATOM 3869 C C . THR A 1 483 ? -1.597 -19.734 -16.844 1 84.69 483 THR A C 1
ATOM 3871 O O . THR A 1 483 ? -0.501 -19.234 -17.125 1 84.69 483 THR A O 1
ATOM 3874 N N . PHE A 1 484 ? -2.129 -20.75 -17.562 1 87.94 484 PHE A N 1
ATOM 3875 C CA . PHE A 1 484 ? -1.403 -21.391 -18.656 1 87.94 484 PHE A CA 1
ATOM 3876 C C . PHE A 1 484 ? -1.182 -20.422 -19.812 1 87.94 484 PHE A C 1
ATOM 3878 O O . PHE A 1 484 ? -0.07 -20.328 -20.328 1 87.94 484 PHE A O 1
ATOM 3885 N N . TYR A 1 485 ? -2.186 -19.766 -20.141 1 87.81 485 TYR A N 1
ATOM 3886 C CA . TYR A 1 485 ? -2.062 -18.828 -21.25 1 87.81 485 TYR A CA 1
ATOM 3887 C C . TYR A 1 485 ? -1.107 -17.688 -20.891 1 87.81 485 TYR A C 1
ATOM 3889 O O . TYR A 1 485 ? -0.36 -17.203 -21.75 1 87.81 485 TYR A O 1
ATOM 3897 N N . ALA A 1 486 ? -1.21 -17.281 -19.672 1 88.56 486 ALA A N 1
ATOM 3898 C CA . ALA A 1 486 ? -0.264 -16.266 -19.219 1 88.56 486 ALA A CA 1
ATOM 3899 C C . ALA A 1 486 ? 1.175 -16.734 -19.375 1 88.56 486 ALA A C 1
ATOM 3901 O O . ALA A 1 486 ? 2.059 -15.969 -19.75 1 88.56 486 ALA A O 1
ATOM 3902 N N . GLU A 1 487 ? 1.41 -17.938 -19.109 1 91.69 487 GLU A N 1
ATOM 3903 C CA . GLU A 1 487 ? 2.742 -18.516 -19.266 1 91.69 487 GLU A CA 1
ATOM 3904 C C . GLU A 1 487 ? 3.162 -18.562 -20.734 1 91.69 487 GLU A C 1
ATOM 3906 O O . GLU A 1 487 ? 4.309 -18.25 -21.062 1 91.69 487 GLU A O 1
ATOM 3911 N N . ILE A 1 488 ? 2.23 -18.938 -21.562 1 92.88 488 ILE A N 1
ATOM 3912 C CA . ILE A 1 488 ? 2.486 -18.969 -23 1 92.88 488 ILE A CA 1
ATOM 3913 C C . ILE A 1 488 ? 2.902 -17.578 -23.484 1 92.88 488 ILE A C 1
ATOM 3915 O O . ILE A 1 488 ? 3.871 -17.453 -24.234 1 92.88 488 ILE A O 1
ATOM 3919 N N . LEU A 1 489 ? 2.186 -16.641 -23 1 91.19 489 LEU A N 1
ATOM 3920 C CA . LEU A 1 489 ? 2.477 -15.273 -23.406 1 91.19 489 LEU A CA 1
ATOM 3921 C C . LEU A 1 489 ? 3.861 -14.844 -22.938 1 91.19 489 LEU A C 1
ATOM 3923 O O . LEU A 1 489 ? 4.566 -14.125 -23.641 1 91.19 489 LEU A O 1
ATOM 3927 N N . ARG A 1 490 ? 4.23 -15.266 -21.781 1 93.38 490 ARG A N 1
ATOM 3928 C CA . ARG A 1 490 ? 5.559 -14.961 -21.266 1 93.38 490 ARG A CA 1
ATOM 3929 C C . ARG A 1 490 ? 6.648 -15.57 -22.125 1 93.38 490 ARG A C 1
ATOM 3931 O O . ARG A 1 490 ? 7.609 -14.891 -22.5 1 93.38 490 ARG A O 1
ATOM 3938 N N . ILE A 1 491 ? 6.504 -16.797 -22.438 1 95.12 491 ILE A N 1
ATOM 3939 C CA . ILE A 1 491 ? 7.492 -17.5 -23.266 1 95.12 491 ILE A CA 1
ATOM 3940 C C . ILE A 1 491 ? 7.531 -16.891 -24.656 1 95.12 491 ILE A C 1
ATOM 3942 O O . ILE A 1 491 ? 8.609 -16.703 -25.234 1 95.12 491 ILE A O 1
ATOM 3946 N N . LYS A 1 492 ? 6.344 -16.562 -25.156 1 94.81 492 LYS A N 1
ATOM 3947 C CA . LYS A 1 492 ? 6.266 -15.898 -26.453 1 94.81 492 LYS A CA 1
ATOM 3948 C C . LYS A 1 492 ? 7.074 -14.602 -26.469 1 94.81 492 LYS A C 1
ATOM 3950 O O . LYS A 1 492 ? 7.789 -14.32 -27.438 1 94.81 492 LYS A O 1
ATOM 3955 N N . SER A 1 493 ? 6.965 -13.875 -25.438 1 94.62 493 SER A N 1
ATOM 3956 C CA . SER A 1 493 ? 7.695 -12.609 -25.344 1 94.62 493 SER A CA 1
ATOM 3957 C C . SER A 1 493 ? 9.203 -12.844 -25.359 1 94.62 493 SER A C 1
ATOM 3959 O O . SER A 1 493 ? 9.953 -12.055 -25.953 1 94.62 493 SER A O 1
ATOM 3961 N N . MET A 1 494 ? 9.664 -13.875 -24.75 1 95.75 494 MET A N 1
ATOM 3962 C CA . MET A 1 494 ? 11.078 -14.234 -24.75 1 95.75 494 MET A CA 1
ATOM 3963 C C . MET A 1 494 ? 11.547 -14.586 -26.156 1 95.75 494 MET A C 1
ATOM 3965 O O . MET A 1 494 ? 12.609 -14.133 -26.609 1 95.75 494 MET A O 1
ATOM 3969 N N . ILE A 1 495 ? 10.703 -15.359 -26.781 1 96.06 495 ILE A N 1
ATOM 3970 C CA . ILE A 1 495 ? 11.039 -15.781 -28.141 1 96.06 495 ILE A CA 1
ATOM 3971 C C . ILE A 1 495 ? 11.086 -14.57 -29.062 1 96.06 495 ILE A C 1
ATOM 3973 O O . ILE A 1 495 ? 12 -14.445 -29.891 1 96.06 495 ILE A O 1
ATOM 3977 N N . GLN A 1 496 ? 10.141 -13.688 -28.875 1 96 496 GLN A N 1
ATOM 3978 C CA . GLN A 1 496 ? 10.102 -12.477 -29.703 1 96 496 GLN A CA 1
ATOM 3979 C C . GLN A 1 496 ? 11.344 -11.617 -29.469 1 96 496 GLN A C 1
ATOM 3981 O O . GLN A 1 496 ? 11.914 -11.078 -30.422 1 96 496 GLN A O 1
ATOM 3986 N N . TYR A 1 497 ? 11.742 -11.539 -28.266 1 95.12 497 TYR A N 1
ATOM 3987 C CA . TYR A 1 497 ? 12.938 -10.758 -27.969 1 95.12 497 TYR A CA 1
ATOM 3988 C C . TYR A 1 497 ? 14.18 -11.406 -28.562 1 95.12 497 TYR A C 1
ATOM 3990 O O . TYR A 1 497 ? 15.094 -10.719 -29.016 1 95.12 497 TYR A O 1
ATOM 3998 N N . SER A 1 498 ? 14.25 -12.695 -28.547 1 95.44 498 SER A N 1
ATOM 3999 C CA . SER A 1 498 ? 15.414 -13.422 -29.047 1 95.44 498 SER A CA 1
ATOM 4000 C C . SER A 1 498 ? 15.656 -13.109 -30.516 1 95.44 498 SER A C 1
ATOM 4002 O O . SER A 1 498 ? 16.781 -13.25 -31.016 1 95.44 498 SER A O 1
ATOM 4004 N N . LEU A 1 499 ? 14.57 -12.672 -31.172 1 95.19 499 LEU A N 1
ATOM 4005 C CA . LEU A 1 499 ? 14.695 -12.352 -32.594 1 95.19 499 LEU A CA 1
ATOM 4006 C C . LEU A 1 499 ? 15.531 -11.086 -32.781 1 95.19 499 LEU A C 1
ATOM 4008 O O . LEU A 1 499 ? 16.031 -10.828 -33.875 1 95.19 499 LEU A O 1
ATOM 4012 N N . LYS A 1 500 ? 15.781 -10.32 -31.734 1 95.06 500 LYS A N 1
ATOM 4013 C CA . LYS A 1 500 ? 16.578 -9.102 -31.812 1 95.06 500 LYS A CA 1
ATOM 4014 C C . LYS A 1 500 ? 18.078 -9.422 -31.844 1 95.06 500 LYS A C 1
ATOM 4016 O O . LYS A 1 500 ? 18.891 -8.547 -32.125 1 95.06 500 LYS A O 1
ATOM 4021 N N . GLU A 1 501 ? 18.438 -10.633 -31.562 1 95.62 501 GLU A N 1
ATOM 4022 C CA . GLU A 1 501 ? 19.812 -11.125 -31.594 1 95.62 501 GLU A CA 1
ATOM 4023 C C . GLU A 1 501 ? 20.688 -10.352 -30.625 1 95.62 501 GLU A C 1
ATOM 4025 O O . GLU A 1 501 ? 21.797 -9.945 -30.969 1 95.62 501 GLU A O 1
ATOM 4030 N N . LEU A 1 502 ? 20.094 -10.023 -29.422 1 94.62 502 LEU A N 1
ATOM 4031 C CA . LEU A 1 502 ? 20.812 -9.414 -28.312 1 94.62 502 LEU A CA 1
ATOM 4032 C C . LEU A 1 502 ? 20.984 -10.406 -27.172 1 94.62 502 LEU A C 1
ATOM 4034 O O . LEU A 1 502 ? 20.156 -11.305 -26.984 1 94.62 502 LEU A O 1
ATOM 4038 N N . PRO A 1 503 ? 22.078 -10.312 -26.453 1 95.44 503 PRO A N 1
ATOM 4039 C CA . PRO A 1 503 ? 22.297 -11.25 -25.359 1 95.44 503 PRO A CA 1
ATOM 4040 C C . PRO A 1 503 ? 21.172 -11.242 -24.328 1 95.44 503 PRO A C 1
ATOM 4042 O O . PRO A 1 503 ? 20.719 -10.172 -23.906 1 95.44 503 PRO A O 1
ATOM 4045 N N . MET A 1 504 ? 20.75 -12.422 -23.953 1 95.5 504 MET A N 1
ATOM 4046 C CA . MET A 1 504 ? 19.656 -12.492 -22.969 1 95.5 504 MET A CA 1
ATOM 4047 C C . MET A 1 504 ? 19.797 -13.734 -22.094 1 95.5 504 MET A C 1
ATOM 4049 O O . MET A 1 504 ? 20.359 -14.742 -22.531 1 95.5 504 MET A O 1
ATOM 4053 N N . LEU A 1 505 ? 19.422 -13.625 -20.906 1 96.44 505 LEU A N 1
ATOM 4054 C CA . LEU A 1 505 ? 19.297 -14.719 -19.938 1 96.44 505 LEU A CA 1
ATOM 4055 C C . LEU A 1 505 ? 17.844 -15.062 -19.672 1 96.44 505 LEU A C 1
ATOM 4057 O O . LEU A 1 505 ? 17.047 -14.18 -19.344 1 96.44 505 LEU A O 1
ATOM 4061 N N . VAL A 1 506 ? 17.484 -16.312 -19.891 1 97.19 506 VAL A N 1
ATOM 4062 C CA . VAL A 1 506 ? 16.125 -16.781 -19.688 1 97.19 506 VAL A CA 1
ATOM 4063 C C . VAL A 1 506 ? 16.078 -17.75 -18.516 1 97.19 506 VAL A C 1
ATOM 4065 O O . VAL A 1 506 ? 16.766 -18.766 -18.531 1 97.19 506 VAL A O 1
ATOM 4068 N N . LEU A 1 507 ? 15.359 -17.391 -17.516 1 97.19 507 LEU A N 1
ATOM 4069 C CA . LEU A 1 507 ? 15.148 -18.25 -16.359 1 97.19 507 LEU A CA 1
ATOM 4070 C C . LEU A 1 507 ? 13.695 -18.703 -16.266 1 97.19 507 LEU A C 1
ATOM 4072 O O . LEU A 1 507 ? 12.805 -17.906 -15.953 1 97.19 507 LEU A O 1
ATOM 4076 N N . VAL A 1 508 ? 13.438 -19.969 -16.484 1 96.38 508 VAL A N 1
ATOM 4077 C CA . VAL A 1 508 ? 12.078 -20.5 -16.484 1 96.38 508 VAL A CA 1
ATOM 4078 C C . VAL A 1 508 ? 11.961 -21.609 -15.438 1 96.38 508 VAL A C 1
ATOM 4080 O O . VAL A 1 508 ? 12.672 -22.609 -15.516 1 96.38 508 VAL A O 1
ATOM 4083 N N . ASP A 1 509 ? 11.094 -21.391 -14.5 1 93.12 509 ASP A N 1
ATOM 4084 C CA . ASP A 1 509 ? 10.867 -22.391 -13.461 1 93.12 509 ASP A CA 1
ATOM 4085 C C . ASP A 1 509 ? 9.641 -23.234 -13.773 1 93.12 509 ASP A C 1
ATOM 4087 O O . ASP A 1 509 ? 8.531 -22.719 -13.875 1 93.12 509 ASP A O 1
ATOM 4091 N N . GLU A 1 510 ? 9.766 -24.5 -13.922 1 88.38 510 GLU A N 1
ATOM 4092 C CA . GLU A 1 510 ? 8.703 -25.438 -14.219 1 88.38 510 GLU A CA 1
ATOM 4093 C C . GLU A 1 510 ? 7.859 -24.969 -15.406 1 88.38 510 GLU A C 1
ATOM 4095 O O . GLU A 1 510 ? 6.707 -24.578 -15.227 1 88.38 510 GLU A O 1
ATOM 4100 N N . ILE A 1 511 ? 8.375 -25.219 -16.562 1 88.25 511 ILE A N 1
ATOM 4101 C CA . ILE A 1 511 ? 7.797 -24.672 -17.781 1 88.25 511 ILE A CA 1
ATOM 4102 C C . ILE A 1 511 ? 6.477 -25.375 -18.094 1 88.25 511 ILE A C 1
ATOM 4104 O O . ILE A 1 511 ? 6.391 -26.609 -18.031 1 88.25 511 ILE A O 1
ATOM 4108 N N . PHE A 1 512 ? 5.395 -24.656 -18.297 1 87.38 512 PHE A N 1
ATOM 4109 C CA . PHE A 1 512 ? 4.062 -25.047 -18.734 1 87.38 512 PHE A CA 1
ATOM 4110 C C . PHE A 1 512 ? 3.418 -25.984 -17.719 1 87.38 512 PHE A C 1
ATOM 4112 O O . PHE A 1 512 ? 2.975 -27.078 -18.078 1 87.38 512 PHE A O 1
ATOM 4119 N N . LYS A 1 513 ? 3.182 -25.531 -16.5 1 78.75 513 LYS A N 1
ATOM 4120 C CA . LYS A 1 513 ? 2.629 -26.297 -15.391 1 78.75 513 LYS A CA 1
ATOM 4121 C C . LYS A 1 513 ? 1.116 -26.453 -15.523 1 78.75 513 LYS A C 1
ATOM 4123 O O . LYS A 1 513 ? 0.516 -27.328 -14.891 1 78.75 513 LYS A O 1
ATOM 4128 N N . GLY A 1 514 ? 0.548 -25.734 -16.312 1 78.12 514 GLY A N 1
ATOM 4129 C CA . GLY A 1 514 ? -0.906 -25.688 -16.312 1 78.12 514 GLY A CA 1
ATOM 4130 C C . GLY A 1 514 ? -1.527 -26.516 -17.422 1 78.12 514 GLY A C 1
ATOM 4131 O O . GLY A 1 514 ? -2.568 -26.156 -17.969 1 78.12 514 GLY A O 1
ATOM 4132 N N . THR A 1 515 ? -0.859 -27.578 -17.875 1 80.94 515 THR A N 1
ATOM 4133 C CA . THR A 1 515 ? -1.385 -28.438 -18.938 1 80.94 515 THR A CA 1
ATOM 4134 C C . THR A 1 515 ? -1.008 -29.906 -18.688 1 80.94 515 THR A C 1
ATOM 4136 O O . THR A 1 515 ? -0.386 -30.219 -17.672 1 80.94 515 THR A O 1
ATOM 4139 N N . ASN A 1 516 ? -1.521 -30.75 -19.547 1 77.06 516 ASN A N 1
ATOM 4140 C CA . ASN A 1 516 ? -1.205 -32.156 -19.375 1 77.06 516 ASN A CA 1
ATOM 4141 C C . ASN A 1 516 ? 0.254 -32.469 -19.719 1 77.06 516 ASN A C 1
ATOM 4143 O O . ASN A 1 516 ? 0.897 -31.688 -20.438 1 77.06 516 ASN A O 1
ATOM 4147 N N . SER A 1 517 ? 0.78 -33.5 -19.281 1 77.75 517 SER A N 1
ATOM 4148 C CA . SER A 1 517 ? 2.199 -33.844 -19.344 1 77.75 517 SER A CA 1
ATOM 4149 C C . SER A 1 517 ? 2.684 -33.938 -20.781 1 77.75 517 SER A C 1
ATOM 4151 O O . SER A 1 517 ? 3.746 -33.406 -21.125 1 77.75 517 SER A O 1
ATOM 4153 N N . ALA A 1 518 ? 1.889 -34.625 -21.578 1 80.44 518 ALA A N 1
ATOM 4154 C CA . ALA A 1 518 ? 2.309 -34.844 -22.953 1 80.44 518 ALA A CA 1
ATOM 4155 C C . ALA A 1 518 ? 2.467 -33.5 -23.688 1 80.44 518 ALA A C 1
ATOM 4157 O O . ALA A 1 518 ? 3.486 -33.281 -24.344 1 80.44 518 ALA A O 1
ATOM 4158 N N . ASP A 1 519 ? 1.509 -32.75 -23.594 1 84.62 519 ASP A N 1
ATOM 4159 C CA . ASP A 1 519 ? 1.551 -31.438 -24.234 1 84.62 519 ASP A CA 1
ATOM 4160 C C . ASP A 1 519 ? 2.662 -30.562 -23.641 1 84.62 519 ASP A C 1
ATOM 4162 O O . ASP A 1 519 ? 3.303 -29.797 -24.359 1 84.62 519 ASP A O 1
ATOM 4166 N N . ARG A 1 520 ? 2.826 -30.734 -22.406 1 87.62 520 ARG A N 1
ATOM 4167 C CA . ARG A 1 520 ? 3.854 -29.969 -21.703 1 87.62 520 ARG A CA 1
ATOM 4168 C C . ARG A 1 520 ? 5.238 -30.281 -22.25 1 87.62 520 ARG A C 1
ATOM 4170 O O . ARG A 1 520 ? 6.023 -29.359 -22.531 1 87.62 520 ARG A O 1
ATOM 4177 N N . ILE A 1 521 ? 5.512 -31.531 -22.406 1 87.25 521 ILE A N 1
ATOM 4178 C CA . ILE A 1 521 ? 6.828 -31.969 -22.859 1 87.25 521 ILE A CA 1
ATOM 4179 C C . ILE A 1 521 ? 7.066 -31.469 -24.281 1 87.25 521 ILE A C 1
ATOM 4181 O O . ILE A 1 521 ? 8.141 -30.938 -24.594 1 87.25 521 ILE A O 1
ATOM 4185 N N . ILE A 1 522 ? 6.062 -31.594 -25.078 1 89.06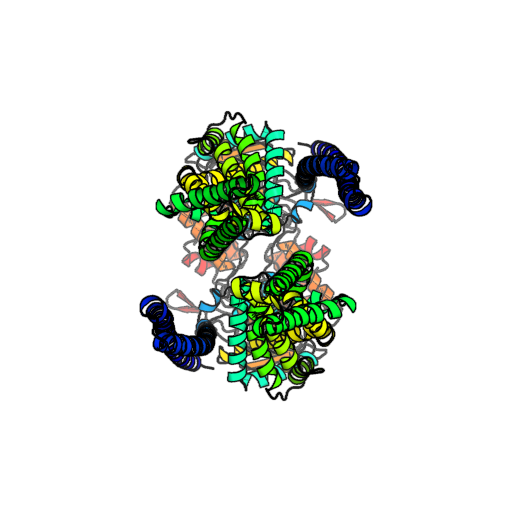 522 ILE A N 1
ATOM 4186 C CA . ILE A 1 522 ? 6.168 -31.141 -26.469 1 89.06 522 ILE A CA 1
ATOM 4187 C C . ILE A 1 522 ? 6.371 -29.625 -26.5 1 89.06 522 ILE A C 1
ATOM 4189 O O . ILE A 1 522 ? 7.27 -29.125 -27.188 1 89.06 522 ILE A O 1
ATOM 4193 N N . GLY A 1 523 ? 5.547 -28.953 -25.828 1 91.19 523 GLY A N 1
ATOM 4194 C CA . GLY A 1 523 ? 5.645 -27.5 -25.781 1 91.19 523 GLY A CA 1
ATOM 4195 C C . GLY A 1 523 ? 6.973 -27 -25.234 1 91.19 523 GLY A C 1
ATOM 4196 O O . GLY A 1 523 ? 7.582 -26.094 -25.797 1 91.19 523 GLY A O 1
ATOM 4197 N N . ALA A 1 524 ? 7.367 -27.625 -24.141 1 92 524 ALA A N 1
ATOM 4198 C CA . ALA A 1 524 ? 8.625 -27.25 -23.516 1 92 524 ALA A CA 1
ATOM 4199 C C . ALA A 1 524 ? 9.805 -27.5 -24.438 1 92 524 ALA A C 1
ATOM 4201 O O . ALA A 1 524 ? 10.711 -26.672 -24.547 1 92 524 ALA A O 1
ATOM 4202 N N . SER A 1 525 ? 9.766 -28.656 -25.078 1 91.56 525 SER A N 1
ATOM 4203 C CA . SER A 1 525 ? 10.844 -29 -26.016 1 91.56 525 SER A CA 1
ATOM 4204 C C . SER A 1 525 ? 10.953 -27.984 -27.141 1 91.56 525 SER A C 1
ATOM 4206 O O . SER A 1 525 ? 12.055 -27.531 -27.469 1 91.56 525 SER A O 1
ATOM 4208 N N . GLU A 1 526 ? 9.82 -27.625 -27.672 1 92.06 526 GLU A N 1
ATOM 4209 C CA . GLU A 1 526 ? 9.82 -26.656 -28.766 1 92.06 526 GLU A CA 1
ATOM 4210 C C . GLU A 1 526 ? 10.266 -25.281 -28.297 1 92.06 526 GLU A C 1
ATOM 4212 O O . GLU A 1 526 ? 10.977 -24.562 -29 1 92.06 526 GLU A O 1
ATOM 4217 N N . ALA A 1 527 ? 9.766 -24.891 -27.172 1 93 527 ALA A N 1
ATOM 4218 C CA . ALA A 1 527 ? 10.164 -23.609 -26.594 1 93 527 ALA A CA 1
ATOM 4219 C C . ALA A 1 527 ? 11.672 -23.547 -26.375 1 93 527 ALA A C 1
ATOM 4221 O O . ALA A 1 527 ? 12.312 -22.547 -26.703 1 93 527 ALA A O 1
ATOM 4222 N N . VAL A 1 528 ? 12.219 -24.594 -25.828 1 92.81 528 VAL A N 1
ATOM 4223 C CA . VAL A 1 528 ? 13.648 -24.672 -25.562 1 92.81 528 VAL A CA 1
ATOM 4224 C C . VAL A 1 528 ? 14.43 -24.594 -26.859 1 92.81 528 VAL A C 1
ATOM 4226 O O . VAL A 1 528 ? 15.438 -23.875 -26.953 1 92.81 528 VAL A O 1
ATOM 4229 N N . LYS A 1 529 ? 13.984 -25.266 -27.875 1 92.31 529 LYS A N 1
ATOM 4230 C CA . LYS A 1 529 ? 14.633 -25.219 -29.172 1 92.31 529 LYS A CA 1
ATOM 4231 C C . LYS A 1 529 ? 14.664 -23.797 -29.734 1 92.31 529 LYS A C 1
ATOM 4233 O O . LYS A 1 529 ? 15.688 -23.344 -30.219 1 92.31 529 LYS A O 1
ATOM 4238 N N . LYS A 1 530 ? 13.562 -23.156 -29.609 1 92.5 530 LYS A N 1
ATOM 4239 C CA . LYS A 1 530 ? 13.438 -21.797 -30.141 1 92.5 530 LYS A CA 1
ATOM 4240 C C . LYS A 1 530 ? 14.297 -20.812 -29.359 1 92.5 530 LYS A C 1
ATOM 4242 O O . LYS A 1 530 ? 14.75 -19.812 -29.891 1 92.5 530 LYS A O 1
ATOM 4247 N N . LEU A 1 531 ? 14.539 -21.156 -28.141 1 94.25 531 LEU A N 1
ATOM 4248 C CA . LEU A 1 531 ? 15.305 -20.266 -27.281 1 94.25 531 LEU A CA 1
ATOM 4249 C C . LEU A 1 531 ? 16.766 -20.672 -27.219 1 94.25 531 LEU A C 1
ATOM 4251 O O . LEU A 1 531 ? 17.562 -20.062 -26.5 1 94.25 531 LEU A O 1
ATOM 4255 N N . SER A 1 532 ? 17.047 -21.719 -27.875 1 93.19 532 SER A N 1
ATOM 4256 C CA . SER A 1 532 ? 18.438 -22.141 -27.969 1 93.19 532 SER A CA 1
ATOM 4257 C C . SER A 1 532 ? 19.141 -21.422 -29.125 1 93.19 532 SER A C 1
ATOM 4259 O O . SER A 1 532 ? 19.219 -21.953 -30.234 1 93.19 532 SER A O 1
ATOM 4261 N N . LYS A 1 533 ? 19.578 -20.25 -28.859 1 93.12 533 LYS A N 1
ATOM 4262 C CA . LYS A 1 533 ? 20.297 -19.391 -29.812 1 93.12 533 LYS A CA 1
ATOM 4263 C C . LYS A 1 533 ? 21.672 -19.016 -29.297 1 93.12 533 LYS A C 1
ATOM 4265 O O . LYS A 1 533 ? 21.938 -19.109 -28.094 1 93.12 533 LYS A O 1
ATOM 4270 N N . PRO A 1 534 ? 22.594 -18.609 -30.172 1 93 534 PRO A N 1
ATOM 4271 C CA . PRO A 1 534 ? 23.953 -18.25 -29.734 1 93 534 PRO A CA 1
ATOM 4272 C C . PRO A 1 534 ? 23.984 -17.031 -28.812 1 93 534 PRO A C 1
ATOM 4274 O O . PRO A 1 534 ? 24.969 -16.812 -28.109 1 93 534 PRO A O 1
ATOM 4277 N N . TRP A 1 535 ? 22.938 -16.234 -28.797 1 95.38 535 TRP A N 1
ATOM 4278 C CA . TRP A 1 535 ? 22.922 -15.023 -27.969 1 95.38 535 TRP A CA 1
ATOM 4279 C C . TRP A 1 535 ? 22 -15.188 -26.781 1 95.38 535 TRP A C 1
ATOM 4281 O O . TRP A 1 535 ? 21.625 -14.211 -26.125 1 95.38 535 TRP A O 1
ATOM 4291 N N . VAL A 1 536 ? 21.641 -16.531 -26.453 1 96.25 536 VAL A N 1
ATOM 4292 C CA . VAL A 1 536 ? 20.719 -16.781 -25.359 1 96.25 536 VAL A CA 1
ATOM 4293 C C . VAL A 1 536 ? 21.312 -17.812 -24.391 1 96.25 536 VAL A C 1
ATOM 4295 O O . VAL A 1 536 ? 21.906 -18.812 -24.828 1 96.25 536 VAL A O 1
ATOM 4298 N N . ILE A 1 537 ? 21.328 -17.531 -23.172 1 96.75 537 ILE A N 1
ATOM 4299 C CA . ILE A 1 537 ? 21.516 -18.516 -22.125 1 96.75 537 ILE A CA 1
ATOM 4300 C C . ILE A 1 537 ? 20.156 -18.828 -21.484 1 96.75 537 ILE A C 1
ATOM 4302 O O . ILE A 1 537 ? 19.484 -17.938 -20.984 1 96.75 537 ILE A O 1
ATOM 4306 N N . SER A 1 538 ? 19.75 -20.094 -21.547 1 96.5 538 SER A N 1
ATOM 4307 C CA . SER A 1 538 ? 18.469 -20.5 -20.984 1 96.5 538 SER A CA 1
ATOM 4308 C C . SER A 1 538 ? 18.641 -21.516 -19.859 1 96.5 538 SER A C 1
ATOM 4310 O O . SER A 1 538 ? 19.391 -22.484 -20.016 1 96.5 538 SER A O 1
ATOM 4312 N N . MET A 1 539 ? 18.078 -21.234 -18.797 1 96.69 539 MET A N 1
ATOM 4313 C CA . MET A 1 539 ? 18 -22.188 -17.688 1 96.69 539 MET A CA 1
ATOM 4314 C C . MET A 1 539 ? 16.547 -22.547 -17.406 1 96.69 539 MET A C 1
ATOM 4316 O O . MET A 1 539 ? 15.742 -21.688 -17.047 1 96.69 539 MET A O 1
ATOM 4320 N N . VAL A 1 540 ? 16.219 -23.812 -17.547 1 95.75 540 VAL A N 1
ATOM 4321 C CA . VAL A 1 540 ? 14.844 -24.266 -17.406 1 95.75 540 VAL A CA 1
ATOM 4322 C C . VAL A 1 540 ? 14.789 -25.406 -16.375 1 95.75 540 VAL A C 1
ATOM 4324 O O . VAL A 1 540 ? 15.547 -26.375 -16.484 1 95.75 540 VAL A O 1
ATOM 4327 N N . THR A 1 541 ? 14 -25.219 -15.391 1 93.38 541 THR A N 1
ATOM 4328 C CA . THR A 1 541 ? 13.781 -26.328 -14.453 1 93.38 541 THR A CA 1
ATOM 4329 C C . THR A 1 541 ? 12.539 -27.125 -14.836 1 93.38 541 THR A C 1
ATOM 4331 O O . THR A 1 541 ? 11.578 -26.562 -15.359 1 93.38 541 THR A O 1
ATOM 4334 N N . THR A 1 542 ? 12.57 -28.391 -14.586 1 88.38 542 THR A N 1
ATOM 4335 C CA . THR A 1 542 ? 11.422 -29.234 -14.883 1 88.38 542 THR A CA 1
ATOM 4336 C C . THR A 1 542 ? 11.438 -30.484 -14.008 1 88.38 542 THR A C 1
ATOM 4338 O O . THR A 1 542 ? 12.469 -30.844 -13.438 1 88.38 542 THR A O 1
ATOM 4341 N N . HIS A 1 543 ? 10.289 -31.016 -13.875 1 83.56 543 HIS A N 1
ATOM 4342 C CA . HIS A 1 543 ? 10.141 -32.312 -13.203 1 83.56 543 HIS A CA 1
ATOM 4343 C C . HIS A 1 543 ? 10 -33.438 -14.203 1 83.56 543 HIS A C 1
ATOM 4345 O O . HIS A 1 543 ? 9.961 -34.625 -13.828 1 83.56 543 HIS A O 1
ATOM 4351 N N . ASP A 1 544 ? 9.969 -33.062 -15.461 1 81.5 544 ASP A N 1
ATOM 4352 C CA . ASP A 1 544 ? 9.812 -34.062 -16.531 1 81.5 544 ASP A CA 1
ATOM 4353 C C . ASP A 1 544 ? 11.164 -34.531 -17.062 1 81.5 544 ASP A C 1
ATOM 4355 O O . ASP A 1 544 ? 11.812 -33.781 -17.812 1 81.5 544 ASP A O 1
ATOM 4359 N N . PHE A 1 545 ? 11.438 -35.688 -16.859 1 81.69 545 PHE A N 1
ATOM 4360 C CA . PHE A 1 545 ? 12.75 -36.188 -17.219 1 81.69 545 PHE A CA 1
ATOM 4361 C C . PHE A 1 545 ? 12.898 -36.312 -18.734 1 81.69 545 PHE A C 1
ATOM 4363 O O . PHE A 1 545 ? 14.016 -36.312 -19.25 1 81.69 545 PHE A O 1
ATOM 4370 N N . GLU A 1 546 ? 11.797 -36.375 -19.375 1 81.69 546 GLU A N 1
ATOM 4371 C CA . GLU A 1 546 ? 11.805 -36.531 -20.828 1 81.69 546 GLU A CA 1
ATOM 4372 C C . GLU A 1 546 ? 12.453 -35.344 -21.516 1 81.69 546 GLU A C 1
ATOM 4374 O O . GLU A 1 546 ? 12.992 -35.469 -22.625 1 81.69 546 GLU A O 1
ATOM 4379 N N . LEU A 1 547 ? 12.359 -34.281 -20.906 1 84.38 547 LEU A N 1
ATOM 4380 C CA . LEU A 1 547 ? 12.945 -33.094 -21.5 1 84.38 547 LEU A CA 1
ATOM 4381 C C . LEU A 1 547 ? 14.461 -33.188 -21.562 1 84.38 547 LEU A C 1
ATOM 4383 O O . LEU A 1 547 ? 15.109 -32.531 -22.359 1 84.38 547 LEU A O 1
ATOM 4387 N N . CYS A 1 548 ? 15.039 -33.969 -20.656 1 83.69 548 CYS A N 1
ATOM 4388 C CA . CYS A 1 548 ? 16.484 -34.125 -20.609 1 83.69 548 CYS A CA 1
ATOM 4389 C C . CYS A 1 548 ? 17 -34.812 -21.875 1 83.69 548 CYS A C 1
ATOM 4391 O O . CYS A 1 548 ? 18.188 -34.781 -22.172 1 83.69 548 CYS A O 1
ATOM 4393 N N . ASP A 1 549 ? 16.125 -35.438 -22.562 1 81.56 549 ASP A N 1
ATOM 4394 C CA . ASP A 1 549 ? 16.516 -36.219 -23.734 1 81.56 549 ASP A CA 1
ATOM 4395 C C . ASP A 1 549 ? 16.859 -35.312 -24.906 1 81.56 549 ASP A C 1
ATOM 4397 O O . ASP A 1 549 ? 17.391 -35.75 -25.922 1 81.56 549 ASP A O 1
ATOM 4401 N N . LEU A 1 550 ? 16.531 -34.125 -24.812 1 78.06 550 LEU A N 1
ATOM 4402 C CA . LEU A 1 550 ? 16.875 -33.156 -25.844 1 78.06 550 LEU A CA 1
ATOM 4403 C C . LEU A 1 550 ? 18.375 -33.031 -26.031 1 78.06 550 LEU A C 1
ATOM 4405 O O . LEU A 1 550 ? 18.859 -32.656 -27.094 1 78.06 550 LEU A O 1
ATOM 4409 N N . SER A 1 551 ? 19.25 -33.125 -25.047 1 70.06 551 SER A N 1
ATOM 4410 C CA . SER A 1 551 ? 20.703 -33.031 -25.094 1 70.06 551 SER A CA 1
ATOM 4411 C C . SER A 1 551 ? 21.297 -34 -26.125 1 70.06 551 SER A C 1
ATOM 4413 O O . SER A 1 551 ? 22.312 -33.688 -26.734 1 70.06 551 SER A O 1
ATOM 4415 N N . GLY A 1 552 ? 20.625 -35.031 -26.5 1 63.69 552 GLY A N 1
ATOM 4416 C CA . GLY A 1 552 ? 21.156 -36.062 -27.391 1 63.69 552 GLY A CA 1
ATOM 4417 C C . GLY A 1 552 ? 20.578 -35.969 -28.797 1 63.69 552 GLY A C 1
ATOM 4418 O O . GLY A 1 552 ? 21 -36.719 -29.672 1 63.69 552 GLY A O 1
ATOM 4419 N N . SER A 1 553 ? 19.719 -35.062 -29 1 64.31 553 SER A N 1
ATOM 4420 C CA . SER A 1 553 ? 19 -35.094 -30.266 1 64.31 553 SER A CA 1
ATOM 4421 C C . SER A 1 553 ? 19.766 -34.344 -31.359 1 64.31 553 SER A C 1
ATOM 4423 O O . SER A 1 553 ? 19.469 -34.5 -32.531 1 64.31 553 SER A O 1
ATOM 4425 N N . GLY A 1 554 ? 21.047 -33.812 -31.078 1 63.53 554 GLY A N 1
ATOM 4426 C CA . GLY A 1 554 ? 21.891 -33.156 -32.062 1 63.53 554 GLY A CA 1
ATOM 4427 C C . GLY A 1 554 ? 21.375 -31.797 -32.469 1 63.53 554 GLY A C 1
ATOM 4428 O O . GLY A 1 554 ? 22.094 -31 -33.094 1 63.53 554 GLY A O 1
ATOM 4429 N N . ASP A 1 555 ? 20.094 -31.422 -32.344 1 65.5 555 ASP A N 1
ATOM 4430 C CA . ASP A 1 555 ? 19.5 -30.203 -32.875 1 65.5 555 ASP A CA 1
ATOM 4431 C C . ASP A 1 555 ? 19.844 -29 -32 1 65.5 555 ASP A C 1
ATOM 4433 O O . ASP A 1 555 ? 19.984 -27.891 -32.5 1 65.5 555 ASP A O 1
ATOM 4437 N N . VAL A 1 556 ? 19.938 -29.266 -30.688 1 76.5 556 VAL A N 1
ATOM 4438 C CA . VAL A 1 556 ? 20.219 -28.172 -29.766 1 76.5 556 VAL A CA 1
ATOM 4439 C C . VAL A 1 556 ? 21.25 -28.609 -28.734 1 76.5 556 VAL A C 1
ATOM 4441 O O . VAL A 1 556 ? 21.297 -29.781 -28.344 1 76.5 556 VAL A O 1
ATOM 4444 N N . GLU A 1 557 ? 22.156 -27.75 -28.516 1 80.31 557 GLU A N 1
ATOM 4445 C CA . GLU A 1 557 ? 23.125 -28.031 -27.453 1 80.31 557 GLU A CA 1
ATOM 4446 C C . GLU A 1 557 ? 22.531 -27.781 -26.078 1 80.31 557 GLU A C 1
ATOM 4448 O O . GLU A 1 557 ? 22.406 -26.641 -25.641 1 80.31 557 GLU A O 1
ATOM 4453 N N . VAL A 1 558 ? 22.109 -28.859 -25.453 1 89.31 558 VAL A N 1
ATOM 4454 C CA . VAL A 1 558 ? 21.5 -28.781 -24.125 1 89.31 558 VAL A CA 1
ATOM 4455 C C . VAL A 1 558 ? 22.375 -29.516 -23.109 1 89.31 558 VAL A C 1
ATOM 4457 O O . VAL A 1 558 ? 22.906 -30.594 -23.406 1 89.31 558 VAL A O 1
ATOM 4460 N N . VAL A 1 559 ? 22.656 -28.844 -22.031 1 92 559 VAL A N 1
ATOM 4461 C CA . VAL A 1 559 ? 23.359 -29.5 -20.938 1 92 559 VAL A CA 1
ATOM 4462 C C . VAL A 1 559 ? 22.375 -29.797 -19.797 1 92 559 VAL A C 1
ATOM 4464 O O . VAL A 1 559 ? 21.484 -28.984 -19.516 1 92 559 VAL A O 1
ATOM 4467 N N . ASN A 1 560 ? 22.531 -30.969 -19.141 1 93.81 560 ASN A N 1
ATOM 4468 C CA . ASN A 1 560 ? 21.625 -31.391 -18.078 1 93.81 560 ASN A CA 1
ATOM 4469 C C . ASN A 1 560 ? 22.297 -31.297 -16.703 1 93.81 560 ASN A C 1
ATOM 4471 O O . ASN A 1 560 ? 23.469 -31.656 -16.562 1 93.81 560 ASN A O 1
ATOM 4475 N N . TYR A 1 561 ? 21.641 -30.734 -15.805 1 94.44 561 TYR A N 1
ATOM 4476 C CA . TYR A 1 561 ? 22 -30.703 -14.391 1 94.44 561 TYR A CA 1
ATOM 4477 C C . TYR A 1 561 ? 20.844 -31.188 -13.523 1 94.44 561 TYR A C 1
ATOM 4479 O O . TYR A 1 561 ? 19.719 -31.328 -14 1 94.44 561 TYR A O 1
ATOM 4487 N N . HIS A 1 562 ? 21.156 -31.609 -12.281 1 93.88 562 HIS A N 1
ATOM 4488 C CA . HIS A 1 562 ? 20.062 -32 -11.422 1 93.88 562 HIS A CA 1
ATOM 4489 C C . HIS A 1 562 ? 20.391 -31.75 -9.953 1 93.88 562 HIS A C 1
ATOM 4491 O O . HIS A 1 562 ? 21.562 -31.609 -9.586 1 93.88 562 HIS A O 1
ATOM 4497 N N . PHE A 1 563 ? 19.375 -31.547 -9.172 1 92.88 563 PHE A N 1
ATOM 4498 C CA . PHE A 1 563 ? 19.391 -31.578 -7.715 1 92.88 563 PHE A CA 1
ATOM 4499 C C . PHE A 1 563 ? 18.797 -32.875 -7.191 1 92.88 563 PHE A C 1
ATOM 4501 O O . PHE A 1 563 ? 17.938 -33.469 -7.852 1 92.88 563 PHE A O 1
ATOM 4508 N N . SER A 1 564 ? 19.281 -33.281 -6.055 1 89.31 564 SER A N 1
ATOM 4509 C CA . SER A 1 564 ? 18.797 -34.594 -5.578 1 89.31 564 SER A CA 1
ATOM 4510 C C . SER A 1 564 ? 18.578 -34.562 -4.066 1 89.31 564 SER A C 1
ATOM 4512 O O . SER A 1 564 ? 19.094 -33.688 -3.371 1 89.31 564 SER A O 1
ATOM 4514 N N . GLU A 1 565 ? 17.719 -35.438 -3.662 1 88.25 565 GLU A N 1
ATOM 4515 C CA . GLU A 1 565 ? 17.5 -35.688 -2.244 1 88.25 565 GLU A CA 1
ATOM 4516 C C . GLU A 1 565 ? 18.141 -37 -1.813 1 88.25 565 GLU A C 1
ATOM 4518 O O . GLU A 1 565 ? 18.562 -37.812 -2.656 1 88.25 565 GLU A O 1
ATOM 4523 N N . TYR A 1 566 ? 18.328 -37.125 -0.571 1 86.19 566 TYR A N 1
ATOM 4524 C CA . TYR A 1 566 ? 18.766 -38.406 -0.034 1 86.19 566 TYR A CA 1
ATOM 4525 C C . TYR A 1 566 ? 18.031 -38.719 1.251 1 86.19 566 TYR A C 1
ATOM 4527 O O . TYR A 1 566 ? 17.422 -37.844 1.875 1 86.19 566 TYR A O 1
ATOM 4535 N N . TYR A 1 567 ? 17.906 -39.969 1.48 1 86.5 567 TYR A N 1
ATOM 4536 C CA . TYR A 1 567 ? 17.109 -40.438 2.621 1 86.5 567 TYR A CA 1
ATOM 4537 C C . TYR A 1 567 ? 18.016 -40.938 3.729 1 86.5 567 TYR A C 1
ATOM 4539 O O . TYR A 1 567 ? 18.984 -41.656 3.461 1 86.5 567 TYR A O 1
ATOM 4547 N N . VAL A 1 568 ? 17.859 -40.438 4.914 1 87.19 568 VAL A N 1
ATOM 4548 C CA . VAL A 1 568 ? 18.484 -40.969 6.113 1 87.19 568 VAL A CA 1
ATOM 4549 C C . VAL A 1 568 ? 17.422 -41.406 7.121 1 87.19 568 VAL A C 1
ATOM 4551 O O . VAL A 1 568 ? 16.641 -40.562 7.582 1 87.19 568 VAL A O 1
ATOM 4554 N N . ASP A 1 569 ? 17.406 -42.656 7.621 1 84.12 569 ASP A N 1
ATOM 4555 C CA . ASP A 1 569 ? 16.438 -43.188 8.578 1 84.12 569 ASP A CA 1
ATOM 4556 C C . ASP A 1 569 ? 15.016 -42.844 8.148 1 84.12 569 ASP A C 1
ATOM 4558 O O . ASP A 1 569 ? 14.242 -42.281 8.938 1 84.12 569 ASP A O 1
ATOM 4562 N N . ASP A 1 570 ? 14.703 -42.875 6.82 1 74.62 570 ASP A N 1
ATOM 4563 C CA . ASP A 1 570 ? 13.383 -42.688 6.215 1 74.62 570 ASP A CA 1
ATOM 4564 C C . ASP A 1 570 ? 12.961 -41.219 6.25 1 74.62 570 ASP A C 1
ATOM 4566 O O . ASP A 1 570 ? 11.766 -40.906 6.148 1 74.62 570 ASP A O 1
ATOM 4570 N N . LYS A 1 571 ? 13.969 -40.469 6.531 1 81 571 LYS A N 1
ATOM 4571 C CA . LYS A 1 571 ? 13.703 -39.031 6.469 1 81 571 LYS A CA 1
ATOM 4572 C C . LYS A 1 571 ? 14.375 -38.406 5.25 1 81 571 LYS A C 1
ATOM 4574 O O . LYS A 1 571 ? 15.516 -38.75 4.918 1 81 571 LYS A O 1
ATOM 4579 N N . ILE A 1 572 ? 13.633 -37.562 4.527 1 85.06 572 ILE A N 1
ATOM 4580 C CA . ILE A 1 572 ? 14.125 -36.906 3.312 1 85.06 572 ILE A CA 1
ATOM 4581 C C . ILE A 1 572 ? 15.094 -35.812 3.68 1 85.06 572 ILE A C 1
ATOM 4583 O O . ILE A 1 572 ? 14.82 -35 4.574 1 85.06 572 ILE A O 1
ATOM 4587 N N . HIS A 1 573 ? 16.25 -35.812 3.154 1 88.12 573 HIS A N 1
ATOM 4588 C CA . HIS A 1 573 ? 17.25 -34.75 3.301 1 88.12 573 HIS A CA 1
ATOM 4589 C C . HIS A 1 573 ? 17.656 -34.188 1.943 1 88.12 573 HIS A C 1
ATOM 4591 O O . HIS A 1 573 ? 17.547 -34.875 0.922 1 88.12 573 HIS A O 1
ATOM 4597 N N . PHE A 1 574 ? 18.094 -32.938 1.967 1 88.62 574 PHE A N 1
ATOM 4598 C CA . PHE A 1 574 ? 18.531 -32.25 0.755 1 88.62 574 PHE A CA 1
ATOM 4599 C C . PHE A 1 574 ? 19.938 -31.703 0.925 1 88.62 574 PHE A C 1
ATOM 4601 O O . PHE A 1 574 ? 20.25 -31.109 1.96 1 88.62 574 PHE A O 1
ATOM 4608 N N . ASP A 1 575 ? 20.781 -31.906 0.037 1 90.25 575 ASP A N 1
ATOM 4609 C CA . ASP A 1 575 ? 22.109 -31.281 0.105 1 90.25 575 ASP A CA 1
ATOM 4610 C C . ASP A 1 575 ? 22.125 -29.938 -0.634 1 90.25 575 ASP A C 1
ATOM 4612 O O . ASP A 1 575 ? 23.062 -29.156 -0.483 1 90.25 575 ASP A O 1
ATOM 4616 N N . TYR A 1 576 ? 21.125 -29.703 -1.471 1 92.75 576 TYR A N 1
ATOM 4617 C CA . TYR A 1 576 ? 20.906 -28.453 -2.197 1 92.75 576 TYR A CA 1
ATOM 4618 C C . TYR A 1 576 ? 22.094 -28.141 -3.107 1 92.75 576 TYR A C 1
ATOM 4620 O O . TYR A 1 576 ? 22.391 -26.984 -3.359 1 92.75 576 TYR A O 1
ATOM 4628 N N . LYS A 1 577 ? 22.797 -29.172 -3.596 1 94.75 577 LYS A N 1
ATOM 4629 C CA . LYS A 1 577 ? 23.938 -29.016 -4.496 1 94.75 577 LYS A CA 1
ATOM 4630 C C . LYS A 1 577 ? 23.562 -29.406 -5.926 1 94.75 577 LYS A C 1
ATOM 4632 O O . LYS A 1 577 ? 22.906 -30.438 -6.145 1 94.75 577 LYS A O 1
ATOM 4637 N N . ILE A 1 578 ? 23.969 -28.562 -6.816 1 95.75 578 ILE A N 1
ATOM 4638 C CA . ILE A 1 578 ? 23.734 -28.859 -8.227 1 95.75 578 ILE A CA 1
ATOM 4639 C C . ILE A 1 578 ? 24.719 -29.922 -8.695 1 95.75 578 ILE A C 1
ATOM 4641 O O . ILE A 1 578 ? 25.891 -29.906 -8.32 1 95.75 578 ILE A O 1
ATOM 4645 N N . LYS A 1 579 ? 24.312 -30.922 -9.422 1 94.75 579 LYS A N 1
ATOM 4646 C CA . LYS A 1 579 ? 25.109 -32.031 -9.93 1 94.75 579 LYS A CA 1
ATOM 4647 C C . LYS A 1 579 ? 24.953 -32.188 -11.438 1 94.75 579 LYS A C 1
ATOM 4649 O O . LYS A 1 579 ? 23.938 -31.781 -12 1 94.75 579 LYS A O 1
ATOM 4654 N N . ASP A 1 580 ? 25.875 -32.844 -12.047 1 93.06 580 ASP A N 1
ATOM 4655 C CA . ASP A 1 580 ? 25.828 -33.062 -13.484 1 93.06 580 ASP A CA 1
ATOM 4656 C C . ASP A 1 580 ? 24.859 -34.188 -13.82 1 93.06 580 ASP A C 1
ATOM 4658 O O . ASP A 1 580 ? 24.734 -35.156 -13.062 1 93.06 580 ASP A O 1
ATOM 4662 N N . GLY A 1 581 ? 24.203 -34 -14.93 1 89.94 581 GLY A N 1
ATOM 4663 C CA . GLY A 1 581 ? 23.375 -35.094 -15.438 1 89.94 581 GLY A CA 1
ATOM 4664 C C . GLY A 1 581 ? 21.906 -34.938 -15.07 1 89.94 581 GLY A C 1
ATOM 4665 O O . GLY A 1 581 ? 21.484 -33.875 -14.633 1 89.94 581 GLY A O 1
ATOM 4666 N N . ARG A 1 582 ? 21.156 -35.938 -15.359 1 86.69 582 ARG A N 1
ATOM 4667 C CA . ARG A 1 582 ? 19.719 -35.906 -15.117 1 86.69 582 ARG A CA 1
ATOM 4668 C C . ARG A 1 582 ? 19.375 -36.531 -13.766 1 86.69 582 ARG A C 1
ATOM 4670 O O . ARG A 1 582 ? 20.125 -37.344 -13.25 1 86.69 582 ARG A O 1
ATOM 4677 N N . CYS A 1 583 ? 18.297 -36.031 -13.203 1 85.5 583 CYS A N 1
ATOM 4678 C CA . CYS A 1 583 ? 17.781 -36.625 -11.977 1 85.5 583 CYS A CA 1
ATOM 4679 C C . CYS A 1 583 ? 17.094 -37.969 -12.25 1 85.5 583 CYS A C 1
ATOM 4681 O O . CYS A 1 583 ? 16.484 -38.156 -13.312 1 85.5 583 CYS A O 1
ATOM 4683 N N . LYS A 1 584 ? 17.141 -38.906 -11.258 1 80.94 584 LYS A N 1
ATOM 4684 C CA . LYS A 1 584 ? 16.547 -40.219 -11.469 1 80.94 584 LYS A CA 1
ATOM 4685 C C . LYS A 1 584 ? 15.539 -40.562 -10.359 1 80.94 584 LYS A C 1
ATOM 4687 O O . LYS A 1 584 ? 14.93 -41.625 -10.367 1 80.94 584 LYS A O 1
ATOM 4692 N N . THR A 1 585 ? 15.406 -39.562 -9.469 1 79.88 585 THR A N 1
ATOM 4693 C CA . THR A 1 585 ? 14.539 -39.844 -8.328 1 79.88 585 THR A CA 1
ATOM 4694 C C . THR A 1 585 ? 13.453 -38.781 -8.203 1 79.88 585 THR A C 1
ATOM 4696 O O . THR A 1 585 ? 13.609 -37.688 -8.703 1 79.88 585 THR A O 1
ATOM 4699 N N . THR A 1 586 ? 12.25 -39.25 -7.699 1 81.38 586 THR A N 1
ATOM 4700 C CA . THR A 1 586 ? 11.164 -38.344 -7.344 1 81.38 586 THR A CA 1
ATOM 4701 C C . THR A 1 586 ? 10.812 -38.469 -5.867 1 81.38 586 THR A C 1
ATOM 4703 O O . THR A 1 586 ? 11.055 -39.5 -5.254 1 81.38 586 THR A O 1
ATOM 4706 N N . ASN A 1 587 ? 10.406 -37.406 -5.207 1 84.19 587 ASN A N 1
ATOM 4707 C CA . ASN A 1 587 ? 10.133 -37.469 -3.773 1 84.19 587 ASN A CA 1
ATOM 4708 C C . ASN A 1 587 ? 8.734 -36.969 -3.445 1 84.19 587 ASN A C 1
ATOM 4710 O O . ASN A 1 587 ? 8.414 -36.719 -2.279 1 84.19 587 ASN A O 1
ATOM 4714 N N . ALA A 1 588 ? 7.973 -36.688 -4.469 1 86.56 588 ALA A N 1
ATOM 4715 C CA . ALA A 1 588 ? 6.641 -36.125 -4.258 1 86.56 588 ALA A CA 1
ATOM 4716 C C . ALA A 1 588 ? 5.797 -37.031 -3.367 1 86.56 588 ALA A C 1
ATOM 4718 O O . ALA A 1 588 ? 5.125 -36.562 -2.447 1 86.56 588 ALA A O 1
ATOM 4719 N N . LYS A 1 589 ? 5.859 -38.281 -3.607 1 86.75 589 LYS A N 1
ATOM 4720 C CA . LYS A 1 589 ? 5.082 -39.25 -2.828 1 86.75 589 LYS A CA 1
ATOM 4721 C C . LYS A 1 589 ? 5.496 -39.219 -1.36 1 86.75 589 LYS A C 1
ATOM 4723 O O . LYS A 1 589 ? 4.645 -39.281 -0.469 1 86.75 589 LYS A O 1
ATOM 4728 N N . GLN A 1 590 ? 6.75 -39.156 -1.188 1 87 590 GLN A N 1
ATOM 4729 C CA . GLN A 1 590 ? 7.25 -39.125 0.181 1 87 590 GLN A CA 1
ATOM 4730 C C . GLN A 1 590 ? 6.797 -37.875 0.901 1 87 590 GLN A C 1
ATOM 4732 O O . GLN A 1 590 ? 6.434 -37.906 2.078 1 87 590 GLN A O 1
ATOM 4737 N N . LEU A 1 591 ? 6.891 -36.812 0.27 1 87.81 591 LEU A N 1
ATOM 4738 C CA . LEU A 1 591 ? 6.438 -35.531 0.858 1 87.81 591 LEU A CA 1
ATOM 4739 C C . LEU A 1 591 ? 4.957 -35.625 1.221 1 87.81 591 LEU A C 1
ATOM 4741 O O . LEU A 1 591 ? 4.555 -35.156 2.293 1 87.81 591 LEU A O 1
ATOM 4745 N N . MET A 1 592 ? 4.16 -36.188 0.393 1 91.38 592 MET A N 1
ATOM 4746 C CA . MET A 1 592 ? 2.727 -36.344 0.642 1 91.38 592 MET A CA 1
ATOM 4747 C C . MET A 1 592 ? 2.469 -37.281 1.812 1 91.38 592 MET A C 1
ATOM 4749 O O . MET A 1 592 ? 1.548 -37.062 2.6 1 91.38 592 MET A O 1
ATOM 4753 N N . ARG A 1 593 ? 3.293 -38.25 1.885 1 89.81 593 ARG A N 1
ATOM 4754 C CA . ARG A 1 593 ? 3.189 -39.188 3.016 1 89.81 593 ARG A CA 1
ATOM 4755 C C . ARG A 1 593 ? 3.498 -38.469 4.328 1 89.81 593 ARG A C 1
ATOM 4757 O O . ARG A 1 593 ? 2.793 -38.656 5.32 1 89.81 593 ARG A O 1
ATOM 4764 N N . MET A 1 594 ? 4.469 -37.719 4.289 1 86.38 594 MET A N 1
ATOM 4765 C CA . MET A 1 594 ? 4.875 -36.969 5.477 1 86.38 594 MET A CA 1
ATOM 4766 C C . MET A 1 594 ? 3.771 -36 5.914 1 86.38 594 MET A C 1
ATOM 4768 O O . MET A 1 594 ? 3.602 -35.75 7.109 1 86.38 594 MET A O 1
ATOM 4772 N N . ALA A 1 595 ? 3.033 -35.562 4.969 1 88.19 595 ALA A N 1
ATOM 4773 C CA . ALA A 1 595 ? 1.968 -34.594 5.27 1 88.19 595 ALA A CA 1
ATOM 4774 C C . ALA A 1 595 ? 0.672 -35.312 5.625 1 88.19 595 ALA A C 1
ATOM 4776 O O . ALA A 1 595 ? -0.321 -34.688 5.988 1 88.19 595 ALA A O 1
ATOM 4777 N N . GLY A 1 596 ? 0.644 -36.625 5.5 1 87.75 596 GLY A N 1
ATOM 4778 C CA . GLY A 1 596 ? -0.523 -37.406 5.855 1 87.75 596 GLY A CA 1
ATOM 4779 C C . GLY A 1 596 ? -1.553 -37.5 4.746 1 87.75 596 GLY A C 1
ATOM 4780 O O . GLY A 1 596 ? -2.73 -37.75 5 1 87.75 596 GLY A O 1
ATOM 4781 N N . ILE A 1 597 ? -1.15 -37.156 3.572 1 90.56 597 ILE A N 1
ATOM 4782 C CA . ILE A 1 597 ? -2.066 -37.25 2.439 1 90.56 597 ILE A CA 1
ATOM 4783 C C . ILE A 1 597 ? -2.08 -38.656 1.881 1 90.56 597 ILE A C 1
ATOM 4785 O O . ILE A 1 597 ? -3.143 -39.188 1.547 1 90.56 597 ILE A O 1
ATOM 4789 N N . LEU A 1 598 ? -0.898 -39.25 1.849 1 89.38 598 LEU A N 1
ATOM 4790 C CA . LEU A 1 598 ? -0.777 -40.625 1.438 1 89.38 598 LEU A CA 1
ATOM 4791 C C . LEU A 1 598 ? -0.608 -41.531 2.65 1 89.38 598 LEU A C 1
ATOM 4793 O O . LEU A 1 598 ? -0.089 -41.125 3.684 1 89.38 598 LEU A O 1
ATOM 4797 N N . MET B 1 1 ? -30.594 -1.716 -11.109 1 73.31 1 MET B N 1
ATOM 4798 C CA . MET B 1 1 ? -30.938 -0.503 -11.844 1 73.31 1 MET B CA 1
ATOM 4799 C C . MET B 1 1 ? -30.094 -0.374 -13.109 1 73.31 1 MET B C 1
ATOM 4801 O O . MET B 1 1 ? -28.969 -0.869 -13.164 1 73.31 1 MET B O 1
ATOM 4805 N N . GLY B 1 2 ? -30.688 -0.207 -14.344 1 81.44 2 GLY B N 1
ATOM 4806 C CA . GLY B 1 2 ? -30.016 -0.125 -15.633 1 81.44 2 GLY B CA 1
ATOM 4807 C C . GLY B 1 2 ? -29.109 1.087 -15.758 1 81.44 2 GLY B C 1
ATOM 4808 O O . GLY B 1 2 ? -29.234 2.035 -14.977 1 81.44 2 GLY B O 1
ATOM 4809 N N . ILE B 1 3 ? -28.062 1.02 -16.469 1 89 3 ILE B N 1
ATOM 4810 C CA . ILE B 1 3 ? -27.125 2.105 -16.719 1 89 3 ILE B CA 1
ATOM 4811 C C . ILE B 1 3 ? -27.891 3.373 -17.094 1 89 3 ILE B C 1
ATOM 4813 O O . ILE B 1 3 ? -27.453 4.48 -16.75 1 89 3 ILE B O 1
ATOM 4817 N N . GLU B 1 4 ? -29.078 3.273 -17.609 1 90.81 4 GLU B N 1
ATOM 4818 C CA . GLU B 1 4 ? -29.891 4.41 -18.047 1 90.81 4 GLU B CA 1
ATOM 4819 C C . GLU B 1 4 ? -30.406 5.207 -16.859 1 90.81 4 GLU B C 1
ATOM 4821 O O . GLU B 1 4 ? -30.469 6.438 -16.891 1 90.81 4 GLU B O 1
ATOM 4826 N N . TYR B 1 5 ? -30.781 4.516 -15.844 1 91.06 5 TYR B N 1
ATOM 4827 C CA . TYR B 1 5 ? -31.266 5.156 -14.633 1 91.06 5 TYR B CA 1
ATOM 4828 C C . TYR B 1 5 ? -30.219 6.078 -14.039 1 91.06 5 TYR B C 1
ATOM 4830 O O . TYR B 1 5 ? -30.484 7.246 -13.758 1 91.06 5 TYR B O 1
ATOM 4838 N N . PHE B 1 6 ? -29.047 5.602 -13.938 1 93.44 6 PHE B N 1
ATOM 4839 C CA . PHE B 1 6 ? -27.969 6.375 -13.344 1 93.44 6 PHE B CA 1
ATOM 4840 C C . PHE B 1 6 ? -27.516 7.492 -14.273 1 93.44 6 PHE B C 1
ATOM 4842 O O . PHE B 1 6 ? -27.141 8.578 -13.82 1 93.44 6 PHE B O 1
ATOM 4849 N N . SER B 1 7 ? -27.562 7.227 -15.555 1 94.5 7 SER B N 1
ATOM 4850 C CA . SER B 1 7 ? -27.188 8.25 -16.516 1 94.5 7 SER B CA 1
ATOM 4851 C C . SER B 1 7 ? -28.141 9.43 -16.484 1 94.5 7 SER B C 1
ATOM 4853 O O . SER B 1 7 ? -27.719 10.586 -16.562 1 94.5 7 SER B O 1
ATOM 4855 N N . LYS B 1 8 ? -29.391 9.133 -16.344 1 94.56 8 LYS B N 1
ATOM 4856 C CA . LYS B 1 8 ? -30.391 10.195 -16.25 1 94.56 8 LYS B CA 1
ATOM 4857 C C . LYS B 1 8 ? -30.219 11 -14.969 1 94.56 8 LYS B C 1
ATOM 4859 O O . LYS B 1 8 ? -30.297 12.234 -14.984 1 94.56 8 LYS B O 1
ATOM 4864 N N . LEU B 1 9 ? -30.031 10.312 -13.922 1 93.94 9 LEU B N 1
ATOM 4865 C CA . LEU B 1 9 ? -29.812 10.992 -12.641 1 93.94 9 LEU B CA 1
ATOM 4866 C C . LEU B 1 9 ? -28.547 11.844 -12.688 1 93.94 9 LEU B C 1
ATOM 4868 O O . LEU B 1 9 ? -28.516 12.93 -12.109 1 93.94 9 LEU B O 1
ATOM 4872 N N . LEU B 1 10 ? -27.516 11.328 -13.336 1 95.88 10 LEU B N 1
ATOM 4873 C CA . LEU B 1 10 ? -26.266 12.055 -13.461 1 95.88 10 LEU B CA 1
ATOM 4874 C C . LEU B 1 10 ? -26.453 13.336 -14.273 1 95.88 10 LEU B C 1
ATOM 4876 O O . LEU B 1 10 ? -25.922 14.391 -13.914 1 95.88 10 LEU B O 1
ATOM 4880 N N . GLU B 1 11 ? -27.203 13.227 -15.336 1 95.56 11 GLU B N 1
ATOM 4881 C CA . GLU B 1 11 ? -27.469 14.398 -16.156 1 95.56 11 GLU B CA 1
ATOM 4882 C C . GLU B 1 11 ? -28.219 15.469 -15.367 1 95.56 11 GLU B C 1
ATOM 4884 O O . GLU B 1 11 ? -27.859 16.656 -15.438 1 95.56 11 GLU B O 1
ATOM 4889 N N . SER B 1 12 ? -29.188 15.086 -14.617 1 95.25 12 SER B N 1
ATOM 4890 C CA . SER B 1 12 ? -29.953 16.016 -13.805 1 95.25 12 SER B CA 1
ATOM 4891 C C . SER B 1 12 ? -29.078 16.672 -12.734 1 95.25 12 SER B C 1
ATOM 4893 O O . SER B 1 12 ? -29.172 17.875 -12.5 1 95.25 12 SER B O 1
ATOM 4895 N N . SER B 1 13 ? -28.312 15.867 -12.078 1 95.19 13 SER B N 1
ATOM 4896 C CA . SER B 1 13 ? -27.422 16.359 -11.023 1 95.19 13 SER B CA 1
ATOM 4897 C C . SER B 1 13 ? -26.375 17.312 -11.586 1 95.19 13 SER B C 1
ATOM 4899 O O . SER B 1 13 ? -26.078 18.344 -10.969 1 95.19 13 SER B O 1
ATOM 4901 N N . THR B 1 14 ? -25.844 17.031 -12.742 1 94.94 14 THR B N 1
ATOM 4902 C CA . THR B 1 14 ? -24.844 17.859 -13.375 1 94.94 14 THR B CA 1
ATOM 4903 C C . THR B 1 14 ? -25.438 19.203 -13.805 1 94.94 14 THR B C 1
ATOM 4905 O O . THR B 1 14 ? -24.781 20.25 -13.695 1 94.94 14 THR B O 1
ATOM 4908 N N . GLU B 1 15 ? -26.625 19.109 -14.297 1 95.19 15 GLU B N 1
ATOM 4909 C CA . GLU B 1 15 ? -27.312 20.344 -14.656 1 95.19 15 GLU B CA 1
ATOM 4910 C C . GLU B 1 15 ? -27.516 21.234 -13.438 1 95.19 15 GLU B C 1
ATOM 4912 O O . GLU B 1 15 ? -27.297 22.453 -13.508 1 95.19 15 GLU B O 1
ATOM 4917 N N . LYS B 1 16 ? -27.938 20.641 -12.367 1 95.62 16 LYS B N 1
ATOM 4918 C CA . LYS B 1 16 ? -28.125 21.406 -11.133 1 95.62 16 LYS B CA 1
ATOM 4919 C C . LYS B 1 16 ? -26.812 21.969 -10.617 1 95.62 16 LYS B C 1
ATOM 4921 O O . LYS B 1 16 ? -26.75 23.094 -10.117 1 95.62 16 LYS B O 1
ATOM 4926 N N . GLU B 1 17 ? -25.781 21.203 -10.711 1 95.06 17 GLU B N 1
ATOM 4927 C CA . GLU B 1 17 ? -24.453 21.641 -10.312 1 95.06 17 GLU B CA 1
ATOM 4928 C C . GLU B 1 17 ? -24.016 22.875 -11.102 1 95.06 17 GLU B C 1
ATOM 4930 O O . GLU B 1 17 ? -23.5 23.844 -10.531 1 95.06 17 GLU B O 1
ATOM 4935 N N . LEU B 1 18 ? -24.266 22.859 -12.383 1 93.69 18 LEU B N 1
ATOM 4936 C CA . LEU B 1 18 ? -23.875 23.969 -13.25 1 93.69 18 LEU B CA 1
ATOM 4937 C C . LEU B 1 18 ? -24.672 25.219 -12.93 1 93.69 18 LEU B C 1
ATOM 4939 O O . LEU B 1 18 ? -24.125 26.328 -12.922 1 93.69 18 LEU B O 1
ATOM 4943 N N . LEU B 1 19 ? -25.938 25.031 -12.68 1 94.94 19 LEU B N 1
ATOM 4944 C CA . LEU B 1 19 ? -26.781 26.156 -12.305 1 94.94 19 LEU B CA 1
ATOM 4945 C C . LEU B 1 19 ? -26.297 26.781 -11 1 94.94 19 LEU B C 1
ATOM 4947 O O . LEU B 1 19 ? -26.25 28 -10.875 1 94.94 19 LEU B O 1
ATOM 4951 N N . LEU B 1 20 ? -26 25.969 -10.086 1 95.12 20 LEU B N 1
ATOM 4952 C CA . LEU B 1 20 ? -25.547 26.453 -8.781 1 95.12 20 LEU B CA 1
ATOM 4953 C C . LEU B 1 20 ? -24.188 27.109 -8.891 1 95.12 20 LEU B C 1
ATOM 4955 O O . LEU B 1 20 ? -23.891 28.078 -8.172 1 95.12 20 LEU B O 1
ATOM 4959 N N . SER B 1 21 ? -23.328 26.625 -9.758 1 93.69 21 SER B N 1
ATOM 4960 C CA . SER B 1 21 ? -22.016 27.234 -9.977 1 93.69 21 SER B CA 1
ATOM 4961 C C . SER B 1 21 ? -22.156 28.641 -10.547 1 93.69 21 SER B C 1
ATOM 4963 O O . SER B 1 21 ? -21.453 29.562 -10.117 1 93.69 21 SER B O 1
ATOM 4965 N N . LYS B 1 22 ? -23.078 28.781 -11.445 1 94.06 22 LYS B N 1
ATOM 4966 C CA . LYS B 1 22 ? -23.359 30.094 -12.016 1 94.06 22 LYS B CA 1
ATOM 4967 C C . LYS B 1 22 ? -23.906 31.031 -10.953 1 94.06 22 LYS B C 1
ATOM 4969 O O . LYS B 1 22 ? -23.516 32.188 -10.875 1 94.06 22 LYS B O 1
ATOM 4974 N N . LYS B 1 23 ? -24.844 30.516 -10.164 1 94.75 23 LYS B N 1
ATOM 4975 C CA . LYS B 1 23 ? -25.422 31.312 -9.086 1 94.75 23 LYS B CA 1
ATOM 4976 C C . LYS B 1 23 ? -24.359 31.734 -8.086 1 94.75 23 LYS B C 1
ATOM 4978 O O . LYS B 1 23 ? -24.359 32.875 -7.602 1 94.75 23 LYS B O 1
ATOM 4983 N N . SER B 1 24 ? -23.469 30.828 -7.727 1 93.38 24 SER B N 1
ATOM 4984 C CA . SER B 1 24 ? -22.375 31.109 -6.801 1 93.38 24 SER B CA 1
ATOM 4985 C C . SER B 1 24 ? -21.469 32.219 -7.324 1 93.38 24 SER B C 1
ATOM 4987 O O . SER B 1 24 ? -21.094 33.125 -6.582 1 93.38 24 SER B O 1
ATOM 4989 N N . ASN B 1 25 ? -21.203 32.156 -8.602 1 91.38 25 ASN B N 1
ATOM 4990 C CA . ASN B 1 25 ? -20.359 33.156 -9.211 1 91.38 25 ASN B CA 1
ATOM 4991 C C . ASN B 1 25 ? -21.047 34.531 -9.234 1 91.38 25 ASN B C 1
ATOM 4993 O O . ASN B 1 25 ? -20.391 35.562 -9.008 1 91.38 25 ASN B O 1
ATOM 4997 N N . ASN B 1 26 ? -22.312 34.5 -9.5 1 93 26 ASN B N 1
ATOM 4998 C CA . ASN B 1 26 ? -23.078 35.75 -9.492 1 93 26 ASN B CA 1
ATOM 4999 C C . ASN B 1 26 ? -23.094 36.375 -8.102 1 93 26 ASN B C 1
ATOM 5001 O O . ASN B 1 26 ? -22.953 37.594 -7.969 1 93 26 ASN B O 1
ATOM 5005 N N . ILE B 1 27 ? -23.234 35.531 -7.137 1 92.31 27 ILE B N 1
ATOM 5006 C CA . ILE B 1 27 ? -23.281 36.062 -5.77 1 92.31 27 ILE B CA 1
ATOM 5007 C C . ILE B 1 27 ? -21.906 36.562 -5.355 1 92.31 27 ILE B C 1
ATOM 5009 O O . ILE B 1 27 ? -21.797 37.562 -4.648 1 92.31 27 ILE B O 1
ATOM 5013 N N . SER B 1 28 ? -20.875 35.875 -5.824 1 89.88 28 SER B N 1
ATOM 5014 C CA . SER B 1 28 ? -19.516 36.312 -5.539 1 89.88 28 SER B CA 1
ATOM 5015 C C . SER B 1 28 ? -19.234 37.688 -6.125 1 89.88 28 SER B C 1
ATOM 5017 O O . SER B 1 28 ? -18.625 38.531 -5.473 1 89.88 28 SER B O 1
ATOM 5019 N N . THR B 1 29 ? -19.766 37.938 -7.305 1 89.25 29 THR B N 1
ATOM 5020 C CA . THR B 1 29 ? -19.625 39.25 -7.938 1 89.25 29 THR B CA 1
ATOM 5021 C C . THR B 1 29 ? -20.422 40.312 -7.184 1 89.25 29 THR B C 1
ATOM 5023 O O . THR B 1 29 ? -19.938 41.406 -6.988 1 89.25 29 THR B O 1
ATOM 5026 N N . ALA B 1 30 ? -21.562 39.938 -6.773 1 91.31 30 ALA B N 1
ATOM 5027 C CA . ALA B 1 30 ? -22.391 40.844 -6.008 1 91.31 30 ALA B CA 1
ATOM 5028 C C . ALA B 1 30 ? -21.734 41.219 -4.684 1 91.31 30 ALA B C 1
ATOM 5030 O O . ALA B 1 30 ? -21.828 42.375 -4.227 1 91.31 30 ALA B O 1
ATOM 5031 N N . ARG B 1 31 ? -21.062 40.25 -4.109 1 89.44 31 ARG B N 1
ATOM 5032 C CA . ARG B 1 31 ? -20.328 40.5 -2.873 1 89.44 31 ARG B CA 1
ATOM 5033 C C . ARG B 1 31 ? -19.188 41.5 -3.098 1 89.44 31 ARG B C 1
ATOM 5035 O O . ARG B 1 31 ? -18.969 42.375 -2.273 1 89.44 31 ARG B O 1
ATOM 5042 N N . LEU B 1 32 ? -18.594 41.344 -4.23 1 87.44 32 LEU B N 1
ATOM 5043 C CA . LEU B 1 32 ? -17.5 42.25 -4.562 1 87.44 32 LEU B CA 1
ATOM 5044 C C . LEU B 1 32 ? -18.016 43.688 -4.773 1 87.44 32 LEU B C 1
ATOM 5046 O O . LEU B 1 32 ? -17.406 44.625 -4.285 1 87.44 32 LEU B O 1
ATOM 5050 N N . ILE B 1 33 ? -19.094 43.781 -5.41 1 89.12 33 ILE B N 1
ATOM 5051 C CA . ILE B 1 33 ? -19.703 45.094 -5.684 1 89.12 33 ILE B CA 1
ATOM 5052 C C . ILE B 1 33 ? -20.141 45.719 -4.371 1 89.12 33 ILE B C 1
ATOM 5054 O O . ILE B 1 33 ? -19.906 46.906 -4.137 1 89.12 33 ILE B O 1
ATOM 5058 N N . SER B 1 34 ? -20.766 44.938 -3.547 1 89.62 34 SER B N 1
ATOM 5059 C CA . SER B 1 34 ? -21.234 45.469 -2.268 1 89.62 34 SER B CA 1
ATOM 5060 C C . SER B 1 34 ? -20.062 45.938 -1.399 1 89.62 34 SER B C 1
ATOM 5062 O O . SER B 1 34 ? -20.172 46.938 -0.68 1 89.62 34 SER B O 1
ATOM 5064 N N . PHE B 1 35 ? -19.031 45.219 -1.528 1 86.25 35 PHE B N 1
ATOM 5065 C CA . PHE B 1 35 ? -17.828 45.562 -0.775 1 86.25 35 PHE B CA 1
ATOM 5066 C C . PHE B 1 35 ? -17.25 46.875 -1.267 1 86.25 35 PHE B C 1
ATOM 5068 O O . PHE B 1 35 ? -16.844 47.719 -0.464 1 86.25 35 PHE B O 1
ATOM 5075 N N . LEU B 1 36 ? -17.312 47.156 -2.58 1 85.25 36 LEU B N 1
ATOM 5076 C CA . LEU B 1 36 ? -16.828 48.406 -3.172 1 85.25 36 LEU B CA 1
ATOM 5077 C C . LEU B 1 36 ? -17.719 49.594 -2.775 1 85.25 36 LEU B C 1
ATOM 5079 O O . LEU B 1 36 ? -17.234 50.688 -2.541 1 85.25 36 LEU B O 1
ATOM 5083 N N . ILE B 1 37 ? -18.906 49.344 -2.566 1 88.62 37 ILE B N 1
ATOM 5084 C CA . ILE B 1 37 ? -19.844 50.375 -2.17 1 88.62 37 ILE B CA 1
ATOM 5085 C C . ILE B 1 37 ? -19.609 50.75 -0.708 1 88.62 37 ILE B C 1
ATOM 5087 O O . ILE B 1 37 ? -19.75 51.906 -0.331 1 88.62 37 ILE B O 1
ATOM 5091 N N . VAL B 1 38 ? -19.266 49.781 0.104 1 83.38 38 VAL B N 1
ATOM 5092 C CA . VAL B 1 38 ? -18.938 50.031 1.499 1 83.38 38 VAL B CA 1
ATOM 5093 C C . VAL B 1 38 ? -17.75 51 1.573 1 83.38 38 VAL B C 1
ATOM 5095 O O . VAL B 1 38 ? -17.797 52 2.299 1 83.38 38 VAL B O 1
ATOM 5098 N N . ILE B 1 39 ? -16.734 50.719 0.729 1 81.62 39 ILE B N 1
ATOM 5099 C CA . ILE B 1 39 ? -15.523 51.531 0.712 1 81.62 39 ILE B CA 1
ATOM 5100 C C . ILE B 1 39 ? -15.859 52.938 0.2 1 81.62 39 ILE B C 1
ATOM 5102 O O . ILE B 1 39 ? -15.438 53.938 0.782 1 81.62 39 ILE B O 1
ATOM 5106 N N . ALA B 1 40 ? -16.641 52.969 -0.812 1 83.81 40 ALA B N 1
ATOM 5107 C CA . ALA B 1 40 ? -17.031 54.25 -1.409 1 83.81 40 ALA B CA 1
ATOM 5108 C C . ALA B 1 40 ? -17.875 55.094 -0.437 1 83.81 40 ALA B C 1
ATOM 5110 O O . ALA B 1 40 ? -17.703 56.312 -0.345 1 83.81 40 ALA B O 1
ATOM 5111 N N . GLY B 1 41 ? -18.703 54.438 0.285 1 82.56 41 GLY B N 1
ATOM 5112 C CA . GLY B 1 41 ? -19.531 55.125 1.257 1 82.56 41 GLY B CA 1
ATOM 5113 C C . GLY B 1 41 ? -18.734 55.75 2.385 1 82.56 41 GLY B C 1
ATOM 5114 O O . GLY B 1 41 ? -18.922 56.938 2.697 1 82.56 41 GLY B O 1
ATOM 5115 N N . PHE B 1 42 ? -17.781 55.062 2.881 1 80.5 42 PHE B N 1
ATOM 5116 C CA . PHE B 1 42 ? -16.969 55.594 3.977 1 80.5 42 PHE B CA 1
ATOM 5117 C C . PHE B 1 42 ? -15.984 56.625 3.477 1 80.5 42 PHE B C 1
ATOM 5119 O O . PHE B 1 42 ? -15.664 57.594 4.195 1 80.5 42 PHE B O 1
ATOM 5126 N N . ALA B 1 43 ? -15.539 56.5 2.18 1 80.5 43 ALA B N 1
ATOM 5127 C CA . ALA B 1 43 ? -14.664 57.5 1.575 1 80.5 43 ALA B CA 1
ATOM 5128 C C . ALA B 1 43 ? -15.398 58.812 1.397 1 80.5 43 ALA B C 1
ATOM 5130 O O . ALA B 1 43 ? -14.828 59.875 1.645 1 80.5 43 ALA B O 1
ATOM 5131 N N . ILE B 1 44 ? -16.594 58.812 1.053 1 82.31 44 ILE B N 1
ATOM 5132 C CA . ILE B 1 44 ? -17.406 60 0.86 1 82.31 44 ILE B CA 1
ATOM 5133 C C . ILE B 1 44 ? -17.609 60.719 2.197 1 82.31 44 ILE B C 1
ATOM 5135 O O . ILE B 1 44 ? -17.547 61.969 2.268 1 82.31 44 ILE B O 1
ATOM 5139 N N . ARG B 1 45 ? -17.75 59.969 3.219 1 77.56 45 ARG B N 1
ATOM 5140 C CA . ARG B 1 45 ? -17.859 60.562 4.551 1 77.56 45 ARG B CA 1
ATOM 5141 C C . ARG B 1 45 ? -16.547 61.219 4.98 1 77.56 45 ARG B C 1
ATOM 5143 O O . ARG B 1 45 ? -16.547 62.312 5.547 1 77.56 45 ARG B O 1
ATOM 5150 N N . PHE B 1 46 ? -15.539 60.562 4.742 1 75.62 46 PHE B N 1
ATOM 5151 C CA . PHE B 1 46 ? -14.234 61.031 5.188 1 75.62 46 PHE B CA 1
ATOM 5152 C C . PHE B 1 46 ? -13.828 62.281 4.426 1 75.62 46 PHE B C 1
ATOM 5154 O O . PHE B 1 46 ? -13.289 63.25 5.016 1 75.62 46 PHE B O 1
ATOM 5161 N N . TYR B 1 47 ? -14.156 62.312 3.209 1 76.94 47 TYR B N 1
ATOM 5162 C CA . TYR B 1 47 ? -13.695 63.438 2.398 1 76.94 47 TYR B CA 1
ATOM 5163 C C . TYR B 1 47 ? -14.719 64.562 2.402 1 76.94 47 TYR B C 1
ATOM 5165 O O . TYR B 1 47 ? -14.352 65.75 2.484 1 76.94 47 TYR B O 1
ATOM 5173 N N . ASN B 1 48 ? -15.961 64.312 2.361 1 79.12 48 ASN B N 1
ATOM 5174 C CA . ASN B 1 48 ? -16.969 65.375 2.197 1 79.12 48 ASN B CA 1
ATOM 5175 C C . ASN B 1 48 ? -17.734 65.625 3.49 1 79.12 48 ASN B C 1
ATOM 5177 O O . ASN B 1 48 ? -18.594 66.5 3.545 1 79.12 48 ASN B O 1
ATOM 5181 N N . LYS B 1 49 ? -17.344 64.812 4.629 1 75.62 49 LYS B N 1
ATOM 5182 C CA . LYS B 1 49 ? -17.969 64.938 5.941 1 75.62 49 LYS B CA 1
ATOM 5183 C C . LYS B 1 49 ? -19.484 64.75 5.828 1 75.62 49 LYS B C 1
ATOM 5185 O O . LYS B 1 49 ? -20.234 65.438 6.57 1 75.62 49 LYS B O 1
ATOM 5190 N N . ASN B 1 50 ? -19.984 64.188 4.742 1 79.56 50 ASN B N 1
ATOM 5191 C CA . ASN B 1 50 ? -21.406 63.969 4.508 1 79.56 50 ASN B CA 1
ATOM 5192 C C . ASN B 1 50 ? -21.906 62.75 5.254 1 79.56 50 ASN B C 1
ATOM 5194 O O . ASN B 1 50 ? -21.328 61.656 5.137 1 79.56 50 ASN B O 1
ATOM 5198 N N . ILE B 1 51 ? -22.938 62.875 6.125 1 79.75 51 ILE B N 1
ATOM 5199 C CA . ILE B 1 51 ? -23.5 61.844 6.98 1 79.75 51 ILE B CA 1
ATOM 5200 C C . ILE B 1 51 ? -24.109 60.719 6.121 1 79.75 51 ILE B C 1
ATOM 5202 O O . ILE B 1 51 ? -24.219 59.594 6.562 1 79.75 51 ILE B O 1
ATOM 5206 N N . VAL B 1 52 ? -24.516 61.094 4.844 1 82.31 52 VAL B N 1
ATOM 5207 C CA . VAL B 1 52 ? -25.141 60.125 3.936 1 82.31 52 VAL B CA 1
ATOM 5208 C C . VAL B 1 52 ? -24.141 59 3.631 1 82.31 52 VAL B C 1
ATOM 5210 O O . VAL B 1 52 ? -24.547 57.844 3.463 1 82.31 52 VAL B O 1
ATOM 5213 N N . GLY B 1 53 ? -22.938 59.281 3.672 1 82.19 53 GLY B N 1
ATOM 5214 C CA . GLY B 1 53 ? -21.906 58.281 3.426 1 82.19 53 GLY B CA 1
ATOM 5215 C C . GLY B 1 53 ? -21.859 57.188 4.473 1 82.19 53 GLY B C 1
ATOM 5216 O O . GLY B 1 53 ? -21.656 56.031 4.148 1 82.19 53 GLY B O 1
ATOM 5217 N N . ILE B 1 54 ? -22.141 57.531 5.66 1 80.94 54 ILE B N 1
ATOM 5218 C CA . ILE B 1 54 ? -22.141 56.562 6.746 1 80.94 54 ILE B CA 1
ATOM 5219 C C . ILE B 1 54 ? -23.328 55.594 6.594 1 80.94 54 ILE B C 1
ATOM 5221 O O . ILE B 1 54 ? -23.188 54.375 6.801 1 80.94 54 ILE B O 1
ATOM 5225 N N . PHE B 1 55 ? -24.453 56.188 6.195 1 85.62 55 PHE B N 1
ATOM 5226 C CA . PHE B 1 55 ? -25.641 55.375 6.027 1 85.62 55 PHE B CA 1
ATOM 5227 C C . PHE B 1 55 ? -25.453 54.375 4.887 1 85.62 55 PHE B C 1
ATOM 5229 O O . PHE B 1 55 ? -25.828 53.219 5.016 1 85.62 55 PHE B O 1
ATOM 5236 N N . VAL B 1 56 ? -24.922 54.812 3.809 1 85.81 56 VAL B N 1
ATOM 5237 C CA . VAL B 1 56 ? -24.688 53.969 2.662 1 85.81 56 VAL B CA 1
ATOM 5238 C C . VAL B 1 56 ? -23.656 52.906 3.027 1 85.81 56 VAL B C 1
ATOM 5240 O O . VAL B 1 56 ? -23.781 51.719 2.635 1 85.81 56 VAL B O 1
ATOM 5243 N N . GLY B 1 57 ? -22.734 53.219 3.727 1 84.56 57 GLY B N 1
ATOM 5244 C CA . GLY B 1 57 ? -21.703 52.281 4.164 1 84.56 57 GLY B CA 1
ATOM 5245 C C . GLY B 1 57 ? -22.234 51.188 5.066 1 84.56 57 GLY B C 1
ATOM 5246 O O . GLY B 1 57 ? -21.984 50 4.84 1 84.56 57 GLY B O 1
ATOM 5247 N N . VAL B 1 58 ? -23.031 51.594 6.00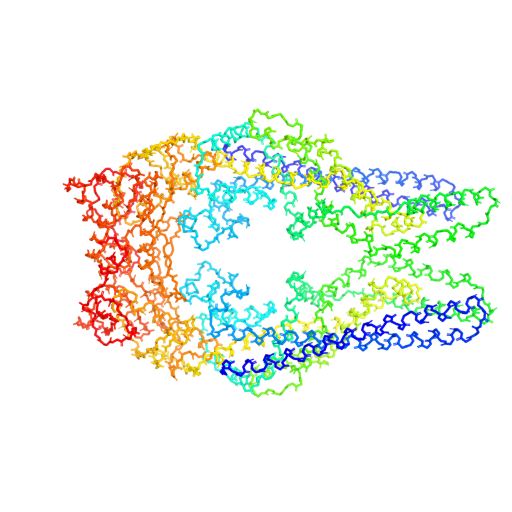8 1 83.56 58 VAL B N 1
ATOM 5248 C CA . VAL B 1 58 ? -23.578 50.625 6.961 1 83.56 58 VAL B CA 1
ATOM 5249 C C . VAL B 1 58 ? -24.562 49.688 6.254 1 83.56 58 VAL B C 1
ATOM 5251 O O . VAL B 1 58 ? -24.562 48.5 6.488 1 83.56 58 VAL B O 1
ATOM 5254 N N . LEU B 1 59 ? -25.406 50.281 5.418 1 89.19 59 LEU B N 1
ATOM 5255 C CA . LEU B 1 59 ? -26.359 49.469 4.664 1 89.19 59 LEU B CA 1
ATOM 5256 C C . LEU B 1 59 ? -25.625 48.469 3.773 1 89.19 59 LEU B C 1
ATOM 5258 O O . LEU B 1 59 ? -26.047 47.312 3.656 1 89.19 59 LEU B O 1
ATOM 5262 N N . SER B 1 60 ? -24.562 48.844 3.174 1 89.12 60 SE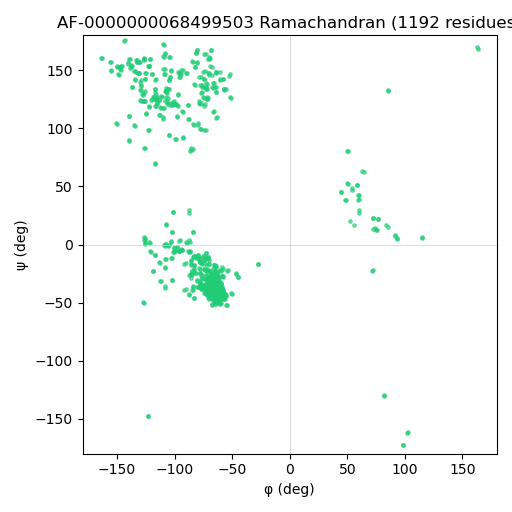R B N 1
ATOM 5263 C CA . SER B 1 60 ? -23.797 47.969 2.289 1 89.12 60 SER B CA 1
ATOM 5264 C C . SER B 1 60 ? -23.094 46.844 3.072 1 89.12 60 SER B C 1
ATOM 5266 O O . SER B 1 60 ? -22.922 45.75 2.561 1 89.12 60 SER B O 1
ATOM 5268 N N . ILE B 1 61 ? -22.797 47.125 4.215 1 85.88 61 ILE B N 1
ATOM 5269 C CA . ILE B 1 61 ? -22.203 46.094 5.062 1 85.88 61 ILE B CA 1
ATOM 5270 C C . ILE B 1 61 ? -23.234 45 5.371 1 85.88 61 ILE B C 1
ATOM 5272 O O . ILE B 1 61 ? -22.906 43.812 5.344 1 85.88 61 ILE B O 1
ATOM 5276 N N . ILE B 1 62 ? -24.453 45.469 5.691 1 89.06 62 ILE B N 1
ATOM 5277 C CA . ILE B 1 62 ? -25.531 44.531 5.977 1 89.06 62 ILE B CA 1
ATOM 5278 C C . ILE B 1 62 ? -25.797 43.656 4.75 1 89.06 62 ILE B C 1
ATOM 5280 O O . ILE B 1 62 ? -25.922 42.438 4.863 1 89.06 62 ILE B O 1
ATOM 5284 N N . ILE B 1 63 ? -25.812 44.25 3.627 1 91.44 63 ILE B N 1
ATOM 5285 C CA . ILE B 1 63 ? -26.031 43.531 2.383 1 91.44 63 ILE B CA 1
ATOM 5286 C C . ILE B 1 63 ? -24.875 42.562 2.127 1 91.44 63 ILE B C 1
ATOM 5288 O O . ILE B 1 63 ? -25.094 41.438 1.701 1 91.44 63 ILE B O 1
ATOM 5292 N N . PHE B 1 64 ? -23.688 42.969 2.354 1 88.44 64 PHE B N 1
ATOM 5293 C CA . PHE B 1 64 ? -22.516 42.125 2.174 1 88.44 64 PHE B CA 1
ATOM 5294 C C . PHE B 1 64 ? -22.578 40.875 3.059 1 88.44 64 PHE B C 1
ATOM 5296 O O . PHE B 1 64 ? -22.312 39.781 2.6 1 88.44 64 PHE B O 1
ATOM 5303 N N . ILE B 1 65 ? -22.984 41.062 4.238 1 84.88 65 ILE B N 1
ATOM 5304 C CA . ILE B 1 65 ? -23.078 39.969 5.172 1 84.88 65 ILE B CA 1
ATOM 5305 C C . ILE B 1 65 ? -24.172 39 4.723 1 84.88 65 ILE B C 1
ATOM 5307 O O . ILE B 1 65 ? -24 37.781 4.766 1 84.88 65 ILE B O 1
ATOM 5311 N N . ALA B 1 66 ? -25.219 39.625 4.332 1 89.81 66 ALA B N 1
ATOM 5312 C CA . ALA B 1 66 ? -26.328 38.781 3.844 1 89.81 66 ALA B CA 1
ATOM 5313 C C . ALA B 1 66 ? -25.891 37.969 2.631 1 89.81 66 ALA B C 1
ATOM 5315 O O . ALA B 1 66 ? -26.203 36.781 2.541 1 89.81 66 ALA B O 1
ATOM 5316 N N . LEU B 1 67 ? -25.172 38.594 1.752 1 89.69 67 LEU B N 1
ATOM 5317 C CA . LEU B 1 67 ? -24.703 37.906 0.559 1 89.69 67 LEU B CA 1
ATOM 5318 C C . LEU B 1 67 ? -23.672 36.812 0.925 1 89.69 67 LEU B C 1
ATOM 5320 O O . LEU B 1 67 ? -23.609 35.781 0.275 1 89.69 67 LEU B O 1
ATOM 5324 N N . LEU B 1 68 ? -23 37.062 1.93 1 86.81 68 LEU B N 1
ATOM 5325 C CA . LEU B 1 68 ? -22.031 36.062 2.398 1 86.81 68 LEU B CA 1
ATOM 5326 C C . LEU B 1 68 ? -22.734 34.812 2.896 1 86.81 68 LEU B C 1
ATOM 5328 O O . LEU B 1 68 ? -22.297 33.688 2.621 1 86.81 68 LEU B O 1
ATOM 5332 N N . VAL B 1 69 ? -23.75 34.969 3.609 1 86.19 69 VAL B N 1
ATOM 5333 C CA . VAL B 1 69 ? -24.516 33.844 4.145 1 86.19 69 VAL B CA 1
ATOM 5334 C C . VAL B 1 69 ? -25.172 33.094 3.004 1 86.19 69 VAL B C 1
ATOM 5336 O O . VAL B 1 69 ? -25.125 31.844 2.971 1 86.19 69 VAL B O 1
ATOM 5339 N N . ILE B 1 70 ? -25.672 33.844 2.121 1 91.5 70 ILE B N 1
ATOM 5340 C CA . ILE B 1 70 ? -26.328 33.219 0.983 1 91.5 70 ILE B CA 1
ATOM 5341 C C . ILE B 1 70 ? -25.297 32.469 0.143 1 91.5 70 ILE B C 1
ATOM 5343 O O . ILE B 1 70 ? -25.562 31.359 -0.329 1 91.5 70 ILE B O 1
ATOM 5347 N N . HIS B 1 71 ? -24.188 33.062 -0.048 1 89.81 71 HIS B N 1
ATOM 5348 C CA . HIS B 1 71 ? -23.109 32.438 -0.816 1 89.81 71 HIS B CA 1
ATOM 5349 C C . HIS B 1 71 ? -22.672 31.109 -0.185 1 89.81 71 HIS B C 1
ATOM 5351 O O . HIS B 1 71 ? -22.438 30.141 -0.89 1 89.81 71 HIS B O 1
ATOM 5357 N N . SER B 1 72 ? -22.609 31.094 1.095 1 86.69 72 SER B N 1
ATOM 5358 C CA . SER B 1 72 ? -22.188 29.891 1.802 1 86.69 72 SER B CA 1
ATOM 5359 C C . SER B 1 72 ? -23.188 28.75 1.599 1 86.69 72 SER B C 1
ATOM 5361 O O . SER B 1 72 ? -22.812 27.609 1.405 1 86.69 72 SER B O 1
ATOM 5363 N N . LYS B 1 73 ? -24.391 29.109 1.615 1 89.12 73 LYS B N 1
ATOM 5364 C CA . LYS B 1 73 ? -25.438 28.109 1.422 1 89.12 73 LYS B CA 1
ATOM 5365 C C . LYS B 1 73 ? -25.422 27.562 -0.002 1 89.12 73 LYS B C 1
ATOM 5367 O O . LYS B 1 73 ? -25.547 26.344 -0.21 1 89.12 73 LYS B O 1
ATOM 5372 N N . VAL B 1 74 ? -25.219 28.453 -0.912 1 92.38 74 VAL B N 1
ATOM 5373 C CA . VAL B 1 74 ? -25.203 28.047 -2.314 1 92.38 74 VAL B CA 1
ATOM 5374 C C . VAL B 1 74 ? -23.969 27.188 -2.582 1 92.38 74 VAL B C 1
ATOM 5376 O O . VAL B 1 74 ? -24.047 26.203 -3.318 1 92.38 74 VAL B O 1
ATOM 5379 N N . LYS B 1 75 ? -22.906 27.547 -2.002 1 90.62 75 LYS B N 1
ATOM 5380 C CA . LYS B 1 75 ? -21.688 26.766 -2.178 1 90.62 75 LYS B CA 1
ATOM 5381 C C . LYS B 1 75 ? -21.828 25.375 -1.577 1 90.62 75 LYS B C 1
ATOM 5383 O O . LYS B 1 75 ? -21.297 24.406 -2.123 1 90.62 75 LYS B O 1
ATOM 5388 N N . GLU B 1 76 ? -22.469 25.312 -0.517 1 90.25 76 GLU B N 1
ATOM 5389 C CA . GLU B 1 76 ? -22.734 24.016 0.117 1 90.25 76 GLU B CA 1
ATOM 5390 C C . GLU B 1 76 ? -23.578 23.125 -0.783 1 90.25 76 GLU B C 1
ATOM 5392 O O . GLU B 1 76 ? -23.312 21.922 -0.917 1 90.25 76 GLU B O 1
ATOM 5397 N N . GLU B 1 77 ? -24.531 23.719 -1.371 1 93.75 77 GLU B N 1
ATOM 5398 C CA . GLU B 1 77 ? -25.391 22.969 -2.285 1 93.75 77 GLU B CA 1
ATOM 5399 C C . GLU B 1 77 ? -24.625 22.531 -3.533 1 93.75 77 GLU B C 1
ATOM 5401 O O . GLU B 1 77 ? -24.812 21.438 -4.039 1 93.75 77 GLU B O 1
ATOM 5406 N N . GLU B 1 78 ? -23.859 23.406 -3.975 1 94.81 78 GLU B N 1
ATOM 5407 C CA . GLU B 1 78 ? -23.016 23.094 -5.125 1 94.81 78 GLU B CA 1
ATOM 5408 C C . GLU B 1 78 ? -22.109 21.891 -4.836 1 94.81 78 GLU B C 1
ATOM 5410 O O . GLU B 1 78 ? -21.984 20.984 -5.66 1 94.81 78 GLU B O 1
ATOM 5415 N N . THR B 1 79 ? -21.484 21.906 -3.678 1 93.69 79 THR B N 1
ATOM 5416 C CA . THR B 1 79 ? -20.609 20.828 -3.273 1 93.69 79 THR B CA 1
ATOM 5417 C C . THR B 1 79 ? -21.375 19.5 -3.18 1 93.69 79 THR B C 1
ATOM 5419 O O . THR B 1 79 ? -20.859 18.453 -3.564 1 93.69 79 THR B O 1
ATOM 5422 N N . TYR B 1 80 ? -22.531 19.625 -2.756 1 94.81 80 TYR B N 1
ATOM 5423 C CA . TYR B 1 80 ? -23.375 18.438 -2.635 1 94.81 80 TYR B CA 1
ATOM 5424 C C . TYR B 1 80 ? -23.656 17.828 -4 1 94.81 80 TYR B C 1
ATOM 5426 O O . TYR B 1 80 ? -23.469 16.625 -4.191 1 94.81 80 TYR B O 1
ATOM 5434 N N . PHE B 1 81 ? -24.047 18.625 -4.93 1 96.25 81 PHE B N 1
ATOM 5435 C CA . PHE B 1 81 ? -24.438 18.094 -6.23 1 96.25 81 PHE B CA 1
ATOM 5436 C C . PHE B 1 81 ? -23.203 17.656 -7.016 1 96.25 81 PHE B C 1
ATOM 5438 O O . PHE B 1 81 ? -23.266 16.703 -7.793 1 96.25 81 PHE B O 1
ATOM 5445 N N . LYS B 1 82 ? -22.141 18.297 -6.773 1 96.25 82 LYS B N 1
ATOM 5446 C CA . LYS B 1 82 ? -20.906 17.812 -7.363 1 96.25 82 LYS B CA 1
ATOM 5447 C C . LYS B 1 82 ? -20.562 16.422 -6.852 1 96.25 82 LYS B C 1
ATOM 5449 O O . LYS B 1 82 ? -20.188 15.531 -7.633 1 96.25 82 LYS B O 1
ATOM 5454 N N . SER B 1 83 ? -20.688 16.25 -5.57 1 96.5 83 SER B N 1
ATOM 5455 C CA . SER B 1 83 ? -20.453 14.953 -4.957 1 96.5 83 SER B CA 1
ATOM 5456 C C . SER B 1 83 ? -21.438 13.906 -5.457 1 96.5 83 SER B C 1
ATOM 5458 O O . SER B 1 83 ? -21.062 12.766 -5.727 1 96.5 83 SER B O 1
ATOM 5460 N N . LYS B 1 84 ? -22.672 14.328 -5.57 1 97.06 84 LYS B N 1
ATOM 5461 C CA . LYS B 1 84 ? -23.688 13.422 -6.078 1 97.06 84 LYS B CA 1
ATOM 5462 C C . LYS B 1 84 ? -23.359 12.945 -7.492 1 97.06 84 LYS B C 1
ATOM 5464 O O . LYS B 1 84 ? -23.5 11.766 -7.805 1 97.06 84 LYS B O 1
ATOM 5469 N N . SER B 1 85 ? -22.906 13.852 -8.297 1 97 85 SER B N 1
ATOM 5470 C CA . SER B 1 85 ? -22.5 13.508 -9.656 1 97 85 SER B CA 1
ATOM 5471 C C . SER B 1 85 ? -21.344 12.508 -9.656 1 97 85 SER B C 1
ATOM 5473 O O . SER B 1 85 ? -21.312 11.586 -10.477 1 97 85 SER B O 1
ATOM 5475 N N . GLU B 1 86 ? -20.469 12.664 -8.766 1 96.62 86 GLU B N 1
ATOM 5476 C CA . GLU B 1 86 ? -19.328 11.742 -8.664 1 96.62 86 GLU B CA 1
ATOM 5477 C C . GLU B 1 86 ? -19.797 10.352 -8.258 1 96.62 86 GLU B C 1
ATOM 5479 O O . GLU B 1 86 ? -19.312 9.352 -8.797 1 96.62 86 GLU B O 1
ATOM 5484 N N . VAL B 1 87 ? -20.688 10.305 -7.305 1 97.38 87 VAL B N 1
ATOM 5485 C CA . VAL B 1 87 ? -21.234 9.039 -6.824 1 97.38 87 VAL B CA 1
ATOM 5486 C C . VAL B 1 87 ? -21.953 8.32 -7.965 1 97.38 87 VAL B C 1
ATOM 5488 O O . VAL B 1 87 ? -21.734 7.125 -8.188 1 97.38 87 VAL B O 1
ATOM 5491 N N . LEU B 1 88 ? -22.719 9.062 -8.719 1 97.19 88 LEU B N 1
ATOM 5492 C CA . LEU B 1 88 ? -23.469 8.484 -9.828 1 97.19 88 LEU B CA 1
ATOM 5493 C C . LEU B 1 88 ? -22.531 8.031 -10.945 1 97.19 88 LEU B C 1
ATOM 5495 O O . LEU B 1 88 ? -22.766 6.996 -11.57 1 97.19 88 LEU B O 1
ATOM 5499 N N . ASN B 1 89 ? -21.547 8.773 -11.148 1 96.5 89 ASN B N 1
ATOM 5500 C CA . ASN B 1 89 ? -20.547 8.383 -12.141 1 96.5 89 ASN B CA 1
ATOM 5501 C C . ASN B 1 89 ? -19.844 7.082 -11.758 1 96.5 89 ASN B C 1
ATOM 5503 O O . ASN B 1 89 ? -19.5 6.277 -12.625 1 96.5 89 ASN B O 1
ATOM 5507 N N . LYS B 1 90 ? -19.578 6.863 -10.523 1 96.56 90 LYS B N 1
ATOM 5508 C CA . LYS B 1 90 ? -18.969 5.621 -10.055 1 96.56 90 LYS B CA 1
ATOM 5509 C C . LYS B 1 90 ? -19.875 4.426 -10.328 1 96.56 90 LYS B C 1
ATOM 5511 O O . LYS B 1 90 ? -19.406 3.34 -10.664 1 96.56 90 LYS B O 1
ATOM 5516 N N . TYR B 1 91 ? -21.156 4.621 -10.195 1 96.44 91 TYR B N 1
ATOM 5517 C CA . TYR B 1 91 ? -22.094 3.553 -10.539 1 96.44 91 TYR B CA 1
ATOM 5518 C C . TYR B 1 91 ? -22.016 3.221 -12.031 1 96.44 91 TYR B C 1
ATOM 5520 O O . TYR B 1 91 ? -21.969 2.047 -12.406 1 96.44 91 TYR B O 1
ATOM 5528 N N . ILE B 1 92 ? -21.922 4.238 -12.836 1 95.69 92 ILE B N 1
ATOM 5529 C CA . ILE B 1 92 ? -21.875 4.043 -14.281 1 95.69 92 ILE B CA 1
ATOM 5530 C C . ILE B 1 92 ? -20.594 3.309 -14.664 1 95.69 92 ILE B C 1
ATOM 5532 O O . ILE B 1 92 ? -20.625 2.408 -15.508 1 95.69 92 ILE B O 1
ATOM 5536 N N . LYS B 1 93 ? -19.516 3.611 -14.039 1 95.12 93 LYS B N 1
ATOM 5537 C CA . LYS B 1 93 ? -18.219 2.984 -14.32 1 95.12 93 LYS B CA 1
ATOM 5538 C C . LYS B 1 93 ? -18.25 1.496 -13.984 1 95.12 93 LYS B C 1
ATOM 5540 O O . LYS B 1 93 ? -17.484 0.712 -14.555 1 95.12 93 LYS B O 1
ATOM 5545 N N . ARG B 1 94 ? -19.109 1.089 -13.133 1 94.75 94 ARG B N 1
ATOM 5546 C CA . ARG B 1 94 ? -19.172 -0.3 -12.688 1 94.75 94 ARG B CA 1
ATOM 5547 C C . ARG B 1 94 ? -19.828 -1.181 -13.742 1 94.75 94 ARG B C 1
ATOM 5549 O O . ARG B 1 94 ? -19.75 -2.408 -13.672 1 94.75 94 ARG B O 1
ATOM 5556 N N . PHE B 1 95 ? -20.516 -0.54 -14.703 1 92.88 95 PHE B N 1
ATOM 5557 C CA . PHE B 1 95 ? -21.109 -1.309 -15.789 1 92.88 95 PHE B CA 1
ATOM 5558 C C . PHE B 1 95 ? -20.062 -1.704 -16.812 1 92.88 95 PHE B C 1
ATOM 5560 O O . PHE B 1 95 ? -20.281 -2.613 -17.625 1 92.88 95 PHE B O 1
ATOM 5567 N N . GLY B 1 96 ? -18.922 -1.062 -16.734 1 88.94 96 GLY B N 1
ATOM 5568 C CA . GLY B 1 96 ? -17.766 -1.38 -17.562 1 88.94 96 GLY B CA 1
ATOM 5569 C C . GLY B 1 96 ? -16.531 -1.714 -16.75 1 88.94 96 GLY B C 1
ATOM 5570 O O . GLY B 1 96 ? -16.625 -2.354 -15.695 1 88.94 96 GLY B O 1
ATOM 5571 N N . ASP B 1 97 ? -15.344 -1.382 -17.25 1 88.94 97 ASP B N 1
ATOM 5572 C CA . ASP B 1 97 ? -14.094 -1.707 -16.578 1 88.94 97 ASP B CA 1
ATOM 5573 C C . ASP B 1 97 ? -13.523 -0.485 -15.859 1 88.94 97 ASP B C 1
ATOM 5575 O O . ASP B 1 97 ? -12.414 -0.535 -15.32 1 88.94 97 ASP B O 1
ATOM 5579 N N . GLY B 1 98 ? -14.336 0.521 -15.797 1 92.88 98 GLY B N 1
ATOM 5580 C CA . GLY B 1 98 ? -13.836 1.756 -15.211 1 92.88 98 GLY B CA 1
ATOM 5581 C C . GLY B 1 98 ? -13.594 1.655 -13.719 1 92.88 98 GLY B C 1
ATOM 5582 O O . GLY B 1 98 ? -12.82 2.43 -13.148 1 92.88 98 GLY B O 1
ATOM 5583 N N . TRP B 1 99 ? -14.281 0.704 -13.07 1 94.56 99 TRP B N 1
ATOM 5584 C CA . TRP B 1 99 ? -14.18 0.556 -11.625 1 94.56 99 TRP B CA 1
ATOM 5585 C C . TRP B 1 99 ? -12.773 0.13 -11.211 1 94.56 99 TRP B C 1
ATOM 5587 O O . TRP B 1 99 ? -12.367 0.332 -10.07 1 94.56 99 TRP B O 1
ATOM 5597 N N . LYS B 1 100 ? -11.945 -0.376 -12.086 1 92.81 100 LYS B N 1
ATOM 5598 C CA . LYS B 1 100 ? -10.594 -0.859 -11.789 1 92.81 100 LYS B CA 1
ATOM 5599 C C . LYS B 1 100 ? -9.656 0.3 -11.477 1 92.81 100 LYS B C 1
ATOM 5601 O O . LYS B 1 100 ? -8.562 0.092 -10.945 1 92.81 100 LYS B O 1
ATOM 5606 N N . GLU B 1 101 ? -10.148 1.456 -11.75 1 92.88 101 GLU B N 1
ATOM 5607 C CA . GLU B 1 101 ? -9.328 2.641 -11.508 1 92.88 101 GLU B CA 1
ATOM 5608 C C . GLU B 1 101 ? -9.648 3.268 -10.156 1 92.88 101 GLU B C 1
ATOM 5610 O O . GLU B 1 101 ? -9 4.23 -9.734 1 92.88 101 GLU B O 1
ATOM 5615 N N . PHE B 1 102 ? -10.688 2.701 -9.508 1 95.69 102 PHE B N 1
ATOM 5616 C CA . PHE B 1 102 ? -11.047 3.254 -8.211 1 95.69 102 PHE B CA 1
ATOM 5617 C C . PHE B 1 102 ? -9.867 3.197 -7.25 1 95.69 102 PHE B C 1
ATOM 5619 O O . PHE B 1 102 ? -9.125 2.213 -7.227 1 95.69 102 PHE B O 1
ATOM 5626 N N . LYS B 1 103 ? -9.672 4.172 -6.41 1 91.62 103 LYS B N 1
ATOM 5627 C CA . LYS B 1 103 ? -8.523 4.285 -5.52 1 91.62 103 LYS B CA 1
ATOM 5628 C C . LYS B 1 103 ? -8.672 3.375 -4.305 1 91.62 103 LYS B C 1
ATOM 5630 O O . LYS B 1 103 ? -7.691 2.814 -3.816 1 91.62 103 LYS B O 1
ATOM 5635 N N . ILE B 1 104 ? -9.922 3.238 -3.809 1 94.75 104 ILE B N 1
ATOM 5636 C CA . ILE B 1 104 ? -10.172 2.4 -2.643 1 94.75 104 ILE B CA 1
ATOM 5637 C C . ILE B 1 104 ? -10.336 0.945 -3.076 1 94.75 104 ILE B C 1
ATOM 5639 O O . ILE B 1 104 ? -11.391 0.556 -3.586 1 94.75 104 ILE B O 1
ATOM 5643 N N . ASP B 1 105 ? -9.281 0.118 -2.855 1 94 105 ASP B N 1
ATOM 5644 C CA . ASP B 1 105 ? -9.328 -1.259 -3.338 1 94 105 ASP B CA 1
ATOM 5645 C C . ASP B 1 105 ? -9.164 -2.25 -2.188 1 94 105 ASP B C 1
ATOM 5647 O O . ASP B 1 105 ? -9.242 -3.463 -2.391 1 94 105 ASP B O 1
ATOM 5651 N N . GLY B 1 106 ? -8.891 -1.812 -0.957 1 93.94 106 GLY B N 1
ATOM 5652 C CA . GLY B 1 106 ? -8.812 -2.658 0.224 1 93.94 106 GLY B CA 1
ATOM 5653 C C . GLY B 1 106 ? -7.527 -3.457 0.307 1 93.94 106 GLY B C 1
ATOM 5654 O O . GLY B 1 106 ? -7.469 -4.473 1 1 93.94 106 GLY B O 1
ATOM 5655 N N . LYS B 1 107 ? -6.441 -3.076 -0.338 1 89.69 107 LYS B N 1
ATOM 5656 C CA . LYS B 1 107 ? -5.16 -3.779 -0.336 1 89.69 107 LYS B CA 1
ATOM 5657 C C . LYS B 1 107 ? -4.617 -3.93 1.082 1 89.69 107 LYS B C 1
ATOM 5659 O O . LYS B 1 107 ? -3.945 -4.918 1.394 1 89.69 107 LYS B O 1
ATOM 5664 N N . GLU B 1 108 ? -4.961 -3.043 1.968 1 87.25 108 GLU B N 1
ATOM 5665 C CA . GLU B 1 108 ? -4.477 -3.053 3.344 1 87.25 108 GLU B CA 1
ATOM 5666 C C . GLU B 1 108 ? -5.082 -4.211 4.133 1 87.25 108 GLU B C 1
ATOM 5668 O O . GLU B 1 108 ? -4.551 -4.602 5.176 1 87.25 108 GLU B O 1
ATOM 5673 N N . TYR B 1 109 ? -6.141 -4.781 3.617 1 91.62 109 TYR B N 1
ATOM 5674 C CA . TYR B 1 109 ? -6.824 -5.84 4.348 1 91.62 109 TYR B CA 1
ATOM 5675 C C . TYR B 1 109 ? -6.332 -7.215 3.908 1 91.62 109 TYR B C 1
ATOM 5677 O O . TYR B 1 109 ? -6.727 -8.234 4.477 1 91.62 109 TYR B O 1
ATOM 5685 N N . LEU B 1 110 ? -5.457 -7.152 2.875 1 87.31 110 LEU B N 1
ATOM 5686 C CA . LEU B 1 110 ? -4.883 -8.406 2.402 1 87.31 110 LEU B CA 1
ATOM 5687 C C . LEU B 1 110 ? -3.738 -8.852 3.305 1 87.31 110 LEU B C 1
ATOM 5689 O O . LEU B 1 110 ? -2.701 -8.188 3.373 1 87.31 110 LEU B O 1
ATOM 5693 N N . LYS B 1 111 ? -3.986 -9.805 4.098 1 76.12 111 LYS B N 1
ATOM 5694 C CA . LYS B 1 111 ? -2.951 -10.375 4.953 1 76.12 111 LYS B CA 1
ATOM 5695 C C . LYS B 1 111 ? -2.354 -11.633 4.332 1 76.12 111 LYS B C 1
ATOM 5697 O O . LYS B 1 111 ? -3.039 -12.367 3.617 1 76.12 111 LYS B O 1
ATOM 5702 N N . ASP B 1 112 ? -1.141 -11.938 4.531 1 67.44 112 ASP B N 1
ATOM 5703 C CA . ASP B 1 112 ? -0.405 -13.031 3.908 1 67.44 112 ASP B CA 1
ATOM 5704 C C . ASP B 1 112 ? -1.005 -14.383 4.289 1 67.44 112 ASP B C 1
ATOM 5706 O O . ASP B 1 112 ? -0.989 -15.32 3.49 1 67.44 112 ASP B O 1
ATOM 5710 N N . GLU B 1 113 ? -1.597 -14.398 5.391 1 70.06 113 GLU B N 1
ATOM 5711 C CA . GLU B 1 113 ? -2.068 -15.688 5.891 1 70.06 113 GLU B CA 1
ATOM 5712 C C . GLU B 1 113 ? -3.42 -16.047 5.281 1 70.06 113 GLU B C 1
ATOM 5714 O O . GLU B 1 113 ? -3.822 -17.219 5.312 1 70.06 113 GLU B O 1
ATOM 5719 N N . ASN B 1 114 ? -4.02 -15.141 4.625 1 79.38 114 ASN B N 1
ATOM 5720 C CA . ASN B 1 114 ? -5.363 -15.414 4.129 1 79.38 114 ASN B CA 1
ATOM 5721 C C . ASN B 1 114 ? -5.348 -15.812 2.656 1 79.38 114 ASN B C 1
ATOM 5723 O O . ASN B 1 114 ? -5.574 -14.977 1.779 1 79.38 114 ASN B O 1
ATOM 5727 N N . SER B 1 115 ? -5.25 -17 2.43 1 85.62 115 SER B N 1
ATOM 5728 C CA . SER B 1 115 ? -5.145 -17.547 1.079 1 85.62 115 SER B CA 1
ATOM 5729 C C . SER B 1 115 ? -6.477 -17.453 0.342 1 85.62 115 SER B C 1
ATOM 5731 O O . SER B 1 115 ? -6.504 -17.25 -0.872 1 85.62 115 SER B O 1
ATOM 5733 N N . GLN B 1 116 ? -7.562 -17.516 1.085 1 90.62 116 GLN B N 1
ATOM 5734 C CA . GLN B 1 116 ? -8.891 -17.469 0.479 1 90.62 116 GLN B CA 1
ATOM 5735 C C . GLN B 1 116 ? -9.141 -16.125 -0.186 1 90.62 116 GLN B C 1
ATOM 5737 O O . GLN B 1 116 ? -9.664 -16.062 -1.304 1 90.62 116 GLN B O 1
ATOM 5742 N N . ALA B 1 117 ? -8.719 -15.086 0.518 1 92.56 117 ALA B N 1
ATOM 5743 C CA . ALA B 1 117 ? -8.938 -13.734 0.008 1 92.56 117 ALA B CA 1
ATOM 5744 C C . ALA B 1 117 ? -8.148 -13.5 -1.277 1 92.56 117 ALA B C 1
ATOM 5746 O O . ALA B 1 117 ? -8.633 -12.844 -2.201 1 92.56 117 ALA B O 1
ATOM 5747 N N . LYS B 1 118 ? -6.992 -14.078 -1.354 1 90.38 118 LYS B N 1
ATOM 5748 C CA . LYS B 1 118 ? -6.168 -13.945 -2.549 1 90.38 118 LYS B CA 1
ATOM 5749 C C . LYS B 1 118 ? -6.723 -14.781 -3.699 1 90.38 118 LYS B C 1
ATOM 5751 O O . LYS B 1 118 ? -6.816 -14.297 -4.832 1 90.38 118 LYS B O 1
ATOM 5756 N N . ASP B 1 119 ? -7.129 -15.922 -3.371 1 92.94 119 ASP B N 1
ATOM 5757 C CA . ASP B 1 119 ? -7.613 -16.859 -4.383 1 92.94 119 ASP B CA 1
ATOM 5758 C C . ASP B 1 119 ? -8.906 -16.359 -5.02 1 92.94 119 ASP B C 1
ATOM 5760 O O . ASP B 1 119 ? -9.141 -16.562 -6.211 1 92.94 119 ASP B O 1
ATOM 5764 N N . LEU B 1 120 ? -9.727 -15.664 -4.246 1 94.5 120 LEU B N 1
ATOM 5765 C CA . LEU B 1 120 ? -11.055 -15.266 -4.715 1 94.5 120 LEU B CA 1
ATOM 5766 C C . LEU B 1 120 ? -11.07 -13.789 -5.113 1 94.5 120 LEU B C 1
ATOM 5768 O O . LEU B 1 120 ? -12.133 -13.234 -5.398 1 94.5 120 LEU B O 1
ATOM 5772 N N . ASP B 1 121 ? -9.961 -13.102 -5.047 1 93.31 121 ASP B N 1
ATOM 5773 C CA . ASP B 1 121 ? -9.828 -11.695 -5.406 1 93.31 121 ASP B CA 1
ATOM 5774 C C . ASP B 1 121 ? -10.766 -10.828 -4.562 1 93.31 121 ASP B C 1
ATOM 5776 O O . ASP B 1 121 ? -11.516 -10.008 -5.102 1 93.31 121 ASP B O 1
ATOM 5780 N N . LEU B 1 122 ? -10.695 -11.008 -3.277 1 95.62 122 LEU B N 1
ATOM 5781 C CA . LEU B 1 122 ? -11.594 -10.273 -2.396 1 95.62 122 LEU B CA 1
ATOM 5782 C C . LEU B 1 122 ? -11.094 -8.852 -2.164 1 95.62 122 LEU B C 1
ATOM 5784 O O . LEU B 1 122 ? -11.883 -7.914 -2.068 1 95.62 122 LEU B O 1
ATOM 5788 N N . PHE B 1 123 ? -9.789 -8.711 -2.08 1 94.75 123 PHE B N 1
ATOM 5789 C CA . PHE B 1 123 ? -9.172 -7.41 -1.82 1 94.75 123 PHE B CA 1
ATOM 5790 C C . PHE B 1 123 ? -8.055 -7.129 -2.82 1 94.75 123 PHE B C 1
ATOM 5792 O O . PHE B 1 123 ? -7.543 -8.047 -3.459 1 94.75 123 PHE B O 1
ATOM 5799 N N . GLY B 1 124 ? -7.727 -5.832 -3.018 1 91.31 124 GLY B N 1
ATOM 5800 C CA . GLY B 1 124 ? -6.656 -5.441 -3.922 1 91.31 124 GLY B CA 1
ATOM 5801 C C . GLY B 1 124 ? -7.164 -4.926 -5.258 1 91.31 124 GLY B C 1
ATOM 5802 O O . GLY B 1 124 ? -8.344 -4.582 -5.391 1 91.31 124 GLY B O 1
ATOM 5803 N N . ARG B 1 125 ? -6.262 -4.93 -6.207 1 88.31 125 ARG B N 1
ATOM 5804 C CA . ARG B 1 125 ? -6.625 -4.414 -7.523 1 88.31 125 ARG B CA 1
ATOM 5805 C C . ARG B 1 125 ? -7.559 -5.379 -8.25 1 88.31 125 ARG B C 1
ATOM 5807 O O . ARG B 1 125 ? -7.344 -6.594 -8.227 1 88.31 125 ARG B O 1
ATOM 5814 N N . ALA B 1 126 ? -8.586 -4.797 -8.812 1 91.38 126 ALA B N 1
ATOM 5815 C CA . ALA B 1 126 ? -9.57 -5.559 -9.578 1 91.38 126 ALA B CA 1
ATOM 5816 C C . ALA B 1 126 ? -10.227 -6.637 -8.719 1 91.38 126 ALA B C 1
ATOM 5818 O O . ALA B 1 126 ? -10.367 -7.781 -9.148 1 91.38 126 ALA B O 1
ATOM 5819 N N . SER B 1 127 ? -10.562 -6.25 -7.492 1 94.75 127 SER B N 1
ATOM 5820 C CA . SER B 1 127 ? -11.125 -7.184 -6.52 1 94.75 127 SER B CA 1
ATOM 5821 C C . SER B 1 127 ? -12.594 -6.887 -6.246 1 94.75 127 SER B C 1
ATOM 5823 O O . SER B 1 127 ? -13.117 -5.867 -6.699 1 94.75 127 SER B O 1
ATOM 5825 N N . LEU B 1 128 ? -13.211 -7.793 -5.5 1 96.81 128 LEU B N 1
ATOM 5826 C CA . LEU B 1 128 ? -14.609 -7.629 -5.113 1 96.81 128 LEU B CA 1
ATOM 5827 C C . LEU B 1 128 ? -14.797 -6.391 -4.246 1 96.81 128 LEU B C 1
ATOM 5829 O O . LEU B 1 128 ? -15.734 -5.617 -4.449 1 96.81 128 LEU B O 1
ATOM 5833 N N . TYR B 1 129 ? -13.906 -6.133 -3.354 1 97.69 129 TYR B N 1
ATOM 5834 C CA . TYR B 1 129 ? -13.945 -4.965 -2.48 1 97.69 129 TYR B CA 1
ATOM 5835 C C . TYR B 1 129 ? -13.906 -3.674 -3.291 1 97.69 129 TYR B C 1
ATOM 5837 O O . TYR B 1 129 ? -14.719 -2.773 -3.072 1 97.69 129 TYR B O 1
ATOM 5845 N N . GLN B 1 130 ? -12.977 -3.586 -4.176 1 96.56 130 GLN B N 1
ATOM 5846 C CA . GLN B 1 130 ? -12.852 -2.4 -5.016 1 96.56 130 GLN B CA 1
ATOM 5847 C C . GLN B 1 130 ? -14.117 -2.168 -5.836 1 96.56 130 GLN B C 1
ATOM 5849 O O . GLN B 1 130 ? -14.523 -1.022 -6.047 1 96.56 130 GLN B O 1
ATOM 5854 N N . TYR B 1 131 ? -14.727 -3.236 -6.211 1 96.69 131 TYR B N 1
ATOM 5855 C CA . TYR B 1 131 ? -15.898 -3.184 -7.082 1 96.69 131 TYR B CA 1
ATOM 5856 C C . TYR B 1 131 ? -17.109 -2.672 -6.324 1 96.69 131 TYR B C 1
ATOM 5858 O O . TYR B 1 131 ? -17.875 -1.843 -6.84 1 96.69 131 TYR B O 1
ATOM 5866 N N . ILE B 1 132 ? -17.25 -3.057 -5.062 1 97.88 132 ILE B N 1
ATOM 5867 C CA . ILE B 1 132 ? -18.547 -2.805 -4.418 1 97.88 132 ILE B CA 1
ATOM 5868 C C . ILE B 1 132 ? -18.391 -1.683 -3.393 1 97.88 132 ILE B C 1
ATOM 5870 O O . ILE B 1 132 ? -19.391 -1.123 -2.926 1 97.88 132 ILE B O 1
ATOM 5874 N N . CYS B 1 133 ? -17.266 -1.277 -3.021 1 98.19 133 CYS B N 1
ATOM 5875 C CA . CYS B 1 133 ? -17.062 -0.366 -1.903 1 98.19 133 CYS B CA 1
ATOM 5876 C C . CYS B 1 133 ? -17.516 1.043 -2.252 1 98.19 133 CYS B C 1
ATOM 5878 O O . CYS B 1 133 ? -17.047 1.634 -3.225 1 98.19 133 CYS B O 1
ATOM 5880 N N . VAL B 1 134 ? -18.375 1.566 -1.446 1 97.62 134 VAL B N 1
ATOM 5881 C CA . VAL B 1 134 ? -18.797 2.957 -1.577 1 97.62 134 VAL B CA 1
ATOM 5882 C C . VAL B 1 134 ? -18.5 3.711 -0.282 1 97.62 134 VAL B C 1
ATOM 5884 O O . VAL B 1 134 ? -18.891 4.871 -0.132 1 97.62 134 VAL B O 1
ATOM 5887 N N . ALA B 1 135 ? -17.906 2.994 0.647 1 97 135 ALA B N 1
ATOM 5888 C CA . ALA B 1 135 ? -17.562 3.607 1.924 1 97 135 ALA B CA 1
ATOM 5889 C C . ALA B 1 135 ? -16.344 4.527 1.773 1 97 135 ALA B C 1
ATOM 5891 O O . ALA B 1 135 ? -15.422 4.227 1.017 1 97 135 ALA B O 1
ATOM 5892 N N . ASN B 1 136 ? -16.391 5.617 2.48 1 94.44 136 ASN B N 1
ATOM 5893 C CA . ASN B 1 136 ? -15.273 6.555 2.449 1 94.44 136 ASN B CA 1
ATOM 5894 C C . ASN B 1 136 ? -14.648 6.738 3.832 1 94.44 136 ASN B C 1
ATOM 5896 O O . ASN B 1 136 ? -13.492 7.137 3.949 1 94.44 136 ASN B O 1
ATOM 5900 N N . THR B 1 137 ? -15.414 6.453 4.859 1 92.5 137 THR B N 1
ATOM 5901 C CA . THR B 1 137 ? -14.883 6.562 6.215 1 92.5 137 THR B CA 1
ATOM 5902 C C . THR B 1 137 ? -14.062 5.332 6.578 1 92.5 137 THR B C 1
ATOM 5904 O O . THR B 1 137 ? -14.273 4.254 6.02 1 92.5 137 THR B O 1
ATOM 5907 N N . SER B 1 138 ? -13.172 5.434 7.504 1 91.56 138 SER B N 1
ATOM 5908 C CA . SER B 1 138 ? -12.359 4.305 7.938 1 91.56 138 SER B CA 1
ATOM 5909 C C . SER B 1 138 ? -13.219 3.191 8.523 1 91.56 138 SER B C 1
ATOM 5911 O O . SER B 1 138 ? -12.992 2.012 8.25 1 91.56 138 SER B O 1
ATOM 5913 N N . TYR B 1 139 ? -14.219 3.609 9.25 1 93.88 139 TYR B N 1
ATOM 5914 C CA . TYR B 1 139 ? -15.109 2.625 9.852 1 93.88 139 TYR B CA 1
ATOM 5915 C C . TYR B 1 139 ? -15.891 1.876 8.781 1 93.88 139 TYR B C 1
ATOM 5917 O O . TYR B 1 139 ? -16.031 0.652 8.844 1 93.88 139 TYR B O 1
ATOM 5925 N N . GLY B 1 140 ? -16.359 2.65 7.836 1 96.75 140 GLY B N 1
ATOM 5926 C CA . GLY B 1 140 ? -17.109 2.012 6.758 1 96.75 140 GLY B CA 1
ATOM 5927 C C . GLY B 1 140 ? -16.266 1.012 5.973 1 96.75 140 GLY B C 1
ATOM 5928 O O . GLY B 1 140 ? -16.734 -0.099 5.695 1 96.75 140 GLY B O 1
ATOM 5929 N N . LYS B 1 141 ? -15.125 1.386 5.664 1 96.5 141 LYS B N 1
ATOM 5930 C CA . LYS B 1 141 ? -14.219 0.513 4.93 1 96.5 141 LYS B CA 1
ATOM 5931 C C . LYS B 1 141 ? -13.891 -0.742 5.734 1 96.5 141 LYS B C 1
ATOM 5933 O O . LYS B 1 141 ? -13.914 -1.853 5.199 1 96.5 141 LYS B O 1
ATOM 5938 N N . ASN B 1 142 ? -13.68 -0.552 7.012 1 95.88 142 ASN B N 1
ATOM 5939 C CA . ASN B 1 142 ? -13.328 -1.665 7.891 1 95.88 142 ASN B CA 1
ATOM 5940 C C . ASN B 1 142 ? -14.492 -2.639 8.047 1 95.88 142 ASN B C 1
ATOM 5942 O O . ASN B 1 142 ? -14.297 -3.855 8.031 1 95.88 142 ASN B O 1
ATOM 5946 N N . PHE B 1 143 ? -15.609 -2.105 8.188 1 96.75 143 PHE B N 1
ATOM 5947 C CA . PHE B 1 143 ? -16.781 -2.967 8.359 1 96.75 143 PHE B CA 1
ATOM 5948 C C . PHE B 1 143 ? -17.031 -3.781 7.094 1 96.75 143 PHE B C 1
ATOM 5950 O O . PHE B 1 143 ? -17.344 -4.973 7.172 1 96.75 143 PHE B O 1
ATOM 5957 N N . LEU B 1 144 ? -16.922 -3.135 5.969 1 98 144 LEU B N 1
ATOM 5958 C CA . LEU B 1 144 ? -17.109 -3.871 4.723 1 98 144 LEU B CA 1
ATOM 5959 C C . LEU B 1 144 ? -16.094 -5.008 4.605 1 98 144 LEU B C 1
ATOM 5961 O O . LEU B 1 144 ? -16.453 -6.125 4.227 1 98 144 LEU B O 1
ATOM 5965 N N . ALA B 1 145 ? -14.836 -4.734 4.938 1 96.81 145 ALA B N 1
ATOM 5966 C CA . ALA B 1 145 ? -13.797 -5.766 4.91 1 96.81 145 ALA B CA 1
ATOM 5967 C C . ALA B 1 145 ? -14.148 -6.922 5.84 1 96.81 145 ALA B C 1
ATOM 5969 O O . ALA B 1 145 ? -13.992 -8.094 5.469 1 96.81 145 ALA B O 1
ATOM 5970 N N . LYS B 1 146 ? -14.672 -6.578 6.977 1 95.19 146 LYS B N 1
ATOM 5971 C CA . LYS B 1 146 ? -15.062 -7.594 7.953 1 95.19 146 LYS B CA 1
ATOM 5972 C C . LYS B 1 146 ? -16.188 -8.461 7.422 1 95.19 146 LYS B C 1
ATOM 5974 O O . LYS B 1 146 ? -16.203 -9.68 7.633 1 95.19 146 LYS B O 1
ATOM 5979 N N . TYR B 1 147 ? -17.094 -7.84 6.734 1 96.19 147 TYR B N 1
ATOM 5980 C CA . TYR B 1 147 ? -18.219 -8.586 6.172 1 96.19 147 TYR B CA 1
ATOM 5981 C C . TYR B 1 147 ? -17.734 -9.578 5.121 1 96.19 147 TYR B C 1
ATOM 5983 O O . TYR B 1 147 ? -18.281 -10.68 5.004 1 96.19 147 TYR B O 1
ATOM 5991 N N . LEU B 1 148 ? -16.688 -9.266 4.41 1 95.5 148 LEU B N 1
ATOM 5992 C CA . LEU B 1 148 ? -16.203 -10.102 3.32 1 95.5 148 LEU B CA 1
ATOM 5993 C C . LEU B 1 148 ? -15.273 -11.188 3.844 1 95.5 148 LEU B C 1
ATOM 5995 O O . LEU B 1 148 ? -15.125 -12.242 3.215 1 95.5 148 LEU B O 1
ATOM 5999 N N . TRP B 1 149 ? -14.648 -10.914 4.992 1 87.56 149 TRP B N 1
ATOM 6000 C CA . TRP B 1 149 ? -13.734 -11.867 5.613 1 87.56 149 TRP B CA 1
ATOM 6001 C C . TRP B 1 149 ? -14.5 -12.836 6.52 1 87.56 149 TRP B C 1
ATOM 6003 O O . TRP B 1 149 ? -13.891 -13.609 7.258 1 87.56 149 TRP B O 1
ATOM 6013 N N . ASN B 1 150 ? -15.641 -13.141 6.367 1 77.5 150 ASN B N 1
ATOM 6014 C CA . ASN B 1 150 ? -16.453 -13.938 7.285 1 77.5 150 ASN B CA 1
ATOM 6015 C C . ASN B 1 150 ? -16.062 -15.406 7.258 1 77.5 150 ASN B C 1
ATOM 6017 O O . ASN B 1 150 ? -16.5 -16.156 6.391 1 77.5 150 ASN B O 1
ATOM 6021 N N . GLU B 1 151 ? -15.234 -15.812 8.258 1 75.38 151 GLU B N 1
ATOM 6022 C CA . GLU B 1 151 ? -14.75 -17.188 8.367 1 75.38 151 GLU B CA 1
ATOM 6023 C C . GLU B 1 151 ? -15.781 -18.094 9.031 1 75.38 151 GLU B C 1
ATOM 6025 O O . GLU B 1 151 ? -15.789 -19.297 8.82 1 75.38 151 GLU B O 1
ATOM 6030 N N . ASN B 1 152 ? -16.656 -17.484 9.82 1 83.94 152 ASN B N 1
ATOM 6031 C CA . ASN B 1 152 ? -17.672 -18.25 10.523 1 83.94 152 ASN B CA 1
ATOM 6032 C C . ASN B 1 152 ? -19.078 -17.703 10.25 1 83.94 152 ASN B C 1
ATOM 6034 O O . ASN B 1 152 ? -19.641 -17 11.086 1 83.94 152 ASN B O 1
ATOM 6038 N N . PRO B 1 153 ? -19.516 -18.172 9.141 1 91.25 153 PRO B N 1
ATOM 6039 C CA . PRO B 1 153 ? -20.844 -17.672 8.797 1 91.25 153 PRO B CA 1
ATOM 6040 C C . PRO B 1 153 ? -21.938 -18.156 9.758 1 91.25 153 PRO B C 1
ATOM 6042 O O . PRO B 1 153 ? -21.922 -19.312 10.164 1 91.25 153 PRO B O 1
ATOM 6045 N N . ASP B 1 154 ? -22.797 -17.234 10.164 1 93.38 154 ASP B N 1
ATOM 6046 C CA . ASP B 1 154 ? -23.938 -17.516 11.016 1 93.38 154 ASP B CA 1
ATOM 6047 C C . ASP B 1 154 ? -25.25 -17.188 10.289 1 93.38 154 ASP B C 1
ATOM 6049 O O . ASP B 1 154 ? -25.438 -16.062 9.828 1 93.38 154 ASP B O 1
ATOM 6053 N N . GLU B 1 155 ? -26.094 -18.219 10.273 1 95.12 155 GLU B N 1
ATOM 6054 C CA . GLU B 1 155 ? -27.344 -18.109 9.523 1 95.12 155 GLU B CA 1
ATOM 6055 C C . GLU B 1 155 ? -28.156 -16.891 9.977 1 95.12 155 GLU B C 1
ATOM 6057 O O . GLU B 1 155 ? -28.641 -16.125 9.148 1 95.12 155 GLU B O 1
ATOM 6062 N N . ASN B 1 156 ? -28.266 -16.641 11.25 1 95.31 156 ASN B N 1
ATOM 6063 C CA . ASN B 1 156 ? -29.094 -15.555 11.781 1 95.31 156 ASN B CA 1
ATOM 6064 C C . ASN B 1 156 ? -28.5 -14.188 11.438 1 95.31 156 ASN B C 1
ATOM 6066 O O . ASN B 1 156 ? -29.25 -13.266 11.086 1 95.31 156 ASN B O 1
ATOM 6070 N N . VAL B 1 157 ? -27.25 -14.086 11.555 1 95 157 VAL B N 1
ATOM 6071 C CA . VAL B 1 157 ? -26.578 -12.828 11.258 1 95 157 VAL B CA 1
ATOM 6072 C C . VAL B 1 157 ? -26.734 -12.484 9.773 1 95 157 VAL B C 1
ATOM 6074 O O . VAL B 1 157 ? -27 -11.336 9.422 1 95 157 VAL B O 1
ATOM 6077 N N . ILE B 1 158 ? -26.609 -13.508 8.969 1 96.62 158 ILE B N 1
ATOM 6078 C CA . ILE B 1 158 ? -26.719 -13.328 7.523 1 96.62 158 ILE B CA 1
ATOM 6079 C C . ILE B 1 158 ? -28.141 -12.891 7.164 1 96.62 158 ILE B C 1
ATOM 6081 O O . ILE B 1 158 ? -28.328 -11.945 6.395 1 96.62 158 ILE B O 1
ATOM 6085 N N . LEU B 1 159 ? -29.094 -13.523 7.762 1 96.75 159 LEU B N 1
ATOM 6086 C CA . LEU B 1 159 ? -30.484 -13.219 7.473 1 96.75 159 LEU B CA 1
ATOM 6087 C C . LEU B 1 159 ? -30.828 -11.805 7.906 1 96.75 159 LEU B C 1
ATOM 6089 O O . LEU B 1 159 ? -31.562 -11.094 7.207 1 96.75 159 LEU B O 1
ATOM 6093 N N . GLU B 1 160 ? -30.375 -11.422 9.047 1 96.75 160 GLU B N 1
ATOM 6094 C CA . GLU B 1 160 ? -30.609 -10.07 9.539 1 96.75 160 GLU B CA 1
ATOM 6095 C C . GLU B 1 160 ? -30 -9.031 8.609 1 96.75 160 GLU B C 1
ATOM 6097 O O . GLU B 1 160 ? -30.625 -8 8.328 1 96.75 160 GLU B O 1
ATOM 6102 N N . ARG B 1 161 ? -28.875 -9.297 8.172 1 97.19 161 ARG B N 1
ATOM 6103 C CA . ARG B 1 161 ? -28.219 -8.367 7.258 1 97.19 161 ARG B CA 1
ATOM 6104 C C . ARG B 1 161 ? -28.938 -8.328 5.91 1 97.19 161 ARG B C 1
ATOM 6106 O O . ARG B 1 161 ? -29.031 -7.266 5.289 1 97.19 161 ARG B O 1
ATOM 6113 N N . GLN B 1 162 ? -29.406 -9.477 5.48 1 97.94 162 GLN B N 1
ATOM 6114 C CA . GLN B 1 162 ? -30.156 -9.531 4.23 1 97.94 162 GLN B CA 1
ATOM 6115 C C . GLN B 1 162 ? -31.391 -8.648 4.297 1 97.94 162 GLN B C 1
ATOM 6117 O O . GLN B 1 162 ? -31.703 -7.93 3.346 1 97.94 162 GLN B O 1
ATOM 6122 N N . ARG B 1 163 ? -32.062 -8.727 5.395 1 97.94 163 ARG B N 1
ATOM 6123 C CA . ARG B 1 163 ? -33.25 -7.902 5.57 1 97.94 163 ARG B CA 1
ATOM 6124 C C . ARG B 1 163 ? -32.906 -6.418 5.523 1 97.94 163 ARG B C 1
ATOM 6126 O O . ARG B 1 163 ? -33.625 -5.621 4.922 1 97.94 163 ARG B O 1
ATOM 6133 N N . ALA B 1 164 ? -31.844 -6.094 6.152 1 98.12 164 ALA B N 1
ATOM 6134 C CA . ALA B 1 164 ? -31.391 -4.707 6.152 1 98.12 164 ALA B CA 1
ATOM 6135 C C . ALA B 1 164 ? -31.062 -4.238 4.734 1 98.12 164 ALA B C 1
ATOM 6137 O O . ALA B 1 164 ? -31.469 -3.143 4.332 1 98.12 164 ALA B O 1
ATOM 6138 N N . ILE B 1 165 ? -30.375 -5.062 3.977 1 98.12 165 ILE B N 1
ATOM 6139 C CA . ILE B 1 165 ? -29.938 -4.715 2.625 1 98.12 165 ILE B CA 1
ATOM 6140 C C . ILE B 1 165 ? -31.156 -4.605 1.712 1 98.12 165 ILE B C 1
ATOM 6142 O O . ILE B 1 165 ? -31.25 -3.689 0.889 1 98.12 165 ILE B O 1
ATOM 6146 N N . LYS B 1 166 ? -32.125 -5.516 1.87 1 97.38 166 LYS B N 1
ATOM 6147 C CA . LYS B 1 166 ? -33.375 -5.457 1.103 1 97.38 166 LYS B CA 1
ATOM 6148 C C . LYS B 1 166 ? -34.094 -4.133 1.335 1 97.38 166 LYS B C 1
ATOM 6150 O O . LYS B 1 166 ? -34.625 -3.529 0.393 1 97.38 166 LYS B O 1
ATOM 6155 N N . GLU B 1 167 ? -34.125 -3.736 2.529 1 97.75 167 GLU B N 1
ATOM 6156 C CA . GLU B 1 167 ? -34.781 -2.473 2.861 1 97.75 167 GLU B CA 1
ATOM 6157 C C . GLU B 1 167 ? -34.031 -1.292 2.24 1 97.75 167 GLU B C 1
ATOM 6159 O O . GLU B 1 167 ? -34.656 -0.389 1.674 1 97.75 167 GLU B O 1
ATOM 6164 N N . LEU B 1 168 ? -32.75 -1.3 2.32 1 97.19 168 LEU B N 1
ATOM 6165 C CA . LEU B 1 168 ? -31.953 -0.22 1.757 1 97.19 168 LEU B CA 1
ATOM 6166 C C . LEU B 1 168 ? -32.094 -0.164 0.24 1 97.19 168 LEU B C 1
ATOM 6168 O O . LEU B 1 168 ? -32.062 0.915 -0.354 1 97.19 168 LEU B O 1
ATOM 6172 N N . LEU B 1 169 ? -32.25 -1.322 -0.357 1 95.88 169 LEU B N 1
ATOM 6173 C CA . LEU B 1 169 ? -32.469 -1.392 -1.801 1 95.88 169 LEU B CA 1
ATOM 6174 C C . LEU B 1 169 ? -33.781 -0.741 -2.201 1 95.88 169 LEU B C 1
ATOM 6176 O O . LEU B 1 169 ? -33.938 -0.256 -3.326 1 95.88 169 LEU B O 1
ATOM 6180 N N . SER B 1 170 ? -34.719 -0.704 -1.288 1 95.12 170 SER B N 1
ATOM 6181 C CA . SER B 1 170 ? -36 -0.058 -1.549 1 95.12 170 SER B CA 1
ATOM 6182 C C . SER B 1 170 ? -35.906 1.445 -1.308 1 95.12 170 SER B C 1
ATOM 6184 O O . SER B 1 170 ? -36.812 2.188 -1.684 1 95.12 170 SER B O 1
ATOM 6186 N N . LYS B 1 171 ? -34.812 1.877 -0.73 1 94.88 171 LYS B N 1
ATOM 6187 C CA . LYS B 1 171 ? -34.594 3.287 -0.416 1 94.88 171 LYS B CA 1
ATOM 6188 C C . LYS B 1 171 ? -33.406 3.852 -1.177 1 94.88 171 LYS B C 1
ATOM 6190 O O . LYS B 1 171 ? -32.438 4.316 -0.569 1 94.88 171 LYS B O 1
ATOM 6195 N N . ASP B 1 172 ? -33.531 3.986 -2.416 1 92.12 172 ASP B N 1
ATOM 6196 C CA . ASP B 1 172 ? -32.438 4.371 -3.283 1 92.12 172 ASP B CA 1
ATOM 6197 C C . ASP B 1 172 ? -32 5.816 -3.025 1 92.12 172 ASP B C 1
ATOM 6199 O O . ASP B 1 172 ? -30.812 6.121 -2.979 1 92.12 172 ASP B O 1
ATOM 6203 N N . ASP B 1 173 ? -32.969 6.641 -2.816 1 93.25 173 ASP B N 1
ATOM 6204 C CA . ASP B 1 173 ? -32.656 8.055 -2.59 1 93.25 173 ASP B CA 1
ATOM 6205 C C . ASP B 1 173 ? -31.859 8.242 -1.301 1 93.25 173 ASP B C 1
ATOM 6207 O O . ASP B 1 173 ? -30.938 9.055 -1.254 1 93.25 173 ASP B O 1
ATOM 6211 N N . PHE B 1 174 ? -32.344 7.414 -0.351 1 95.38 174 PHE B N 1
ATOM 6212 C CA . PHE B 1 174 ? -31.656 7.465 0.932 1 95.38 174 PHE B CA 1
ATOM 6213 C C . PHE B 1 174 ? -30.203 7.02 0.786 1 95.38 174 PHE B C 1
ATOM 6215 O O . PHE B 1 174 ? -29.281 7.699 1.262 1 95.38 174 PHE B O 1
ATOM 6222 N N . SER B 1 175 ? -29.984 5.934 0.087 1 95.62 175 SER B N 1
ATOM 6223 C CA . SER B 1 175 ? -28.641 5.355 -0.072 1 95.62 175 SER B CA 1
ATOM 6224 C C . SER B 1 175 ? -27.734 6.289 -0.862 1 95.62 175 SER B C 1
ATOM 6226 O O . SER B 1 175 ? -26.578 6.488 -0.492 1 95.62 175 SER B O 1
ATOM 6228 N N . ILE B 1 176 ? -28.234 6.875 -1.907 1 95.56 176 ILE B N 1
ATOM 6229 C CA . ILE B 1 176 ? -27.453 7.785 -2.736 1 95.56 176 ILE B CA 1
ATOM 6230 C C . ILE B 1 176 ? -27.109 9.039 -1.941 1 95.56 176 ILE B C 1
ATOM 6232 O O . ILE B 1 176 ? -25.984 9.555 -2.041 1 95.56 176 ILE B O 1
ATOM 6236 N N . HIS B 1 177 ? -28.094 9.508 -1.145 1 96.56 177 HIS B N 1
ATOM 6237 C CA . HIS B 1 177 ? -27.875 10.695 -0.32 1 96.56 177 HIS B CA 1
ATOM 6238 C C . HIS B 1 177 ? -26.766 10.461 0.689 1 96.56 177 HIS B C 1
ATOM 6240 O O . HIS B 1 177 ? -25.875 11.305 0.84 1 96.56 177 HIS B O 1
ATOM 6246 N N . ILE B 1 178 ? -26.781 9.312 1.342 1 96.94 178 ILE B N 1
ATOM 6247 C CA . ILE B 1 178 ? -25.75 8.984 2.332 1 96.94 178 ILE B CA 1
ATOM 6248 C C . ILE B 1 178 ? -24.391 8.852 1.649 1 96.94 178 ILE B C 1
ATOM 6250 O O . ILE B 1 178 ? -23.391 9.336 2.162 1 96.94 178 ILE B O 1
ATOM 6254 N N . GLN B 1 179 ? -24.375 8.219 0.5 1 97.25 179 GLN B N 1
ATOM 6255 C CA . GLN B 1 179 ? -23.141 8.062 -0.25 1 97.25 179 GLN B CA 1
ATOM 6256 C C . GLN B 1 179 ? -22.562 9.414 -0.658 1 97.25 179 GLN B C 1
ATOM 6258 O O . GLN B 1 179 ? -21.344 9.617 -0.632 1 97.25 179 GLN B O 1
ATOM 6263 N N . THR B 1 180 ? -23.438 10.289 -1.062 1 97.19 180 THR B N 1
ATOM 6264 C CA . THR B 1 180 ? -23.031 11.625 -1.479 1 97.19 180 THR B CA 1
ATOM 6265 C C . THR B 1 180 ? -22.359 12.367 -0.331 1 97.19 180 THR B C 1
ATOM 6267 O O . THR B 1 180 ? -21.281 12.945 -0.508 1 97.19 180 THR B O 1
ATOM 6270 N N . LEU B 1 181 ? -23.016 12.297 0.814 1 95.81 181 LEU B N 1
ATOM 6271 C CA . LEU B 1 181 ? -22.438 12.945 1.991 1 95.81 181 LEU B CA 1
ATOM 6272 C C . LEU B 1 181 ? -21.125 12.289 2.393 1 95.81 181 LEU B C 1
ATOM 6274 O O . LEU B 1 181 ? -20.156 12.977 2.723 1 95.81 181 LEU B O 1
ATOM 6278 N N . SER B 1 182 ? -21.109 10.961 2.354 1 95.44 182 SER B N 1
ATOM 6279 C CA . SER B 1 182 ? -19.906 10.203 2.676 1 95.44 182 SER B CA 1
ATOM 6280 C C . SER B 1 182 ? -18.75 10.578 1.747 1 95.44 182 SER B C 1
ATOM 6282 O O . SER B 1 182 ? -17.594 10.672 2.182 1 95.44 182 SER B O 1
ATOM 6284 N N . ASN B 1 183 ? -19.062 10.742 0.501 1 95.5 183 ASN B N 1
ATOM 6285 C CA . ASN B 1 183 ? -18.047 11.109 -0.494 1 95.5 183 ASN B CA 1
ATOM 6286 C C . ASN B 1 183 ? -17.422 12.461 -0.184 1 95.5 183 ASN B C 1
ATOM 6288 O O . ASN B 1 183 ? -16.234 12.672 -0.421 1 95.5 183 ASN B O 1
ATOM 6292 N N . ILE B 1 184 ? -18.219 13.406 0.336 1 93.44 184 ILE B N 1
ATOM 6293 C CA . ILE B 1 184 ? -17.703 14.719 0.725 1 93.44 184 ILE B CA 1
ATOM 6294 C C . ILE B 1 184 ? -16.719 14.562 1.87 1 93.44 184 ILE B C 1
ATOM 6296 O O . ILE B 1 184 ? -15.641 15.164 1.854 1 93.44 184 ILE B O 1
ATOM 6300 N N . ILE B 1 185 ? -17.078 13.688 2.799 1 88.69 185 ILE B N 1
ATOM 6301 C CA . ILE B 1 185 ? -16.219 13.43 3.945 1 88.69 185 ILE B CA 1
ATOM 6302 C C . ILE B 1 185 ? -14.883 12.852 3.471 1 88.69 185 ILE B C 1
ATOM 6304 O O . ILE B 1 185 ? -13.82 13.258 3.943 1 88.69 185 ILE B O 1
ATOM 6308 N N . GLY B 1 186 ? -14.93 11.938 2.537 1 87.12 186 GLY B N 1
ATOM 6309 C CA . GLY B 1 186 ? -13.727 11.297 2.016 1 87.12 186 GLY B CA 1
ATOM 6310 C C . GLY B 1 186 ? -12.789 12.266 1.326 1 87.12 186 GLY B C 1
ATOM 6311 O O . GLY B 1 186 ? -11.57 12.148 1.447 1 87.12 186 GLY B O 1
ATOM 6312 N N . LYS B 1 187 ? -13.242 13.172 0.672 1 84.31 187 LYS B N 1
ATOM 6313 C CA . LYS B 1 187 ? -12.438 14.148 -0.047 1 84.31 187 LYS B CA 1
ATOM 6314 C C . LYS B 1 187 ? -11.758 15.117 0.919 1 84.31 187 LYS B C 1
ATOM 6316 O O . LYS B 1 187 ? -10.617 15.531 0.693 1 84.31 187 LYS B O 1
ATOM 6321 N N . GLU B 1 188 ? -12.5 15.391 1.96 1 72.88 188 GLU B N 1
ATOM 6322 C CA . GLU B 1 188 ? -11.953 16.297 2.967 1 72.88 188 GLU B CA 1
ATOM 6323 C C . GLU B 1 188 ? -10.859 15.617 3.787 1 72.88 188 GLU B C 1
ATOM 6325 O O . GLU B 1 188 ? -9.875 16.25 4.16 1 72.88 188 GLU B O 1
ATOM 6330 N N . GLN B 1 189 ? -10.992 14.367 4.039 1 63.22 189 GLN B N 1
ATOM 6331 C CA . GLN B 1 189 ? -10.055 13.602 4.859 1 63.22 189 GLN B CA 1
ATOM 6332 C C . GLN B 1 189 ? -8.781 13.281 4.086 1 63.22 189 GLN B C 1
ATOM 6334 O O . GLN B 1 189 ? -7.719 13.078 4.68 1 63.22 189 GLN B O 1
ATOM 6339 N N . LYS B 1 190 ? -8.812 12.977 2.869 1 59 190 LYS B N 1
ATOM 6340 C CA . LYS B 1 190 ? -7.609 12.719 2.082 1 59 190 LYS B CA 1
ATOM 6341 C C . LYS B 1 190 ? -6.535 13.766 2.354 1 59 190 LYS B C 1
ATOM 6343 O O . LYS B 1 190 ? -5.344 13.453 2.367 1 59 190 LYS B O 1
ATOM 6348 N N . ASN B 1 191 ? -7.098 14.82 2.695 1 48.41 191 ASN B N 1
ATOM 6349 C CA . ASN B 1 191 ? -6.176 15.906 3.004 1 48.41 191 ASN B CA 1
ATOM 6350 C C . ASN B 1 191 ? -5.707 15.852 4.457 1 48.41 191 ASN B C 1
ATOM 6352 O O . ASN B 1 191 ? -4.727 16.5 4.824 1 48.41 191 ASN B O 1
ATOM 6356 N N . ASN B 1 192 ? -6.547 15.016 5.277 1 50.62 192 ASN B N 1
ATOM 6357 C CA . ASN B 1 192 ? -6.234 14.898 6.699 1 50.62 192 ASN B CA 1
ATOM 6358 C C . ASN B 1 192 ? -6.125 13.438 7.129 1 50.62 192 ASN B C 1
ATOM 6360 O O . ASN B 1 192 ? -6.797 12.57 6.57 1 50.62 192 ASN B O 1
ATOM 6364 N N . SER B 1 193 ? -5.137 12.93 7.676 1 52.75 193 SER B N 1
ATOM 6365 C CA . SER B 1 193 ? -4.77 11.57 8.055 1 52.75 193 SER B CA 1
ATOM 6366 C C . SER B 1 193 ? -5.871 10.906 8.867 1 52.75 193 SER B C 1
ATOM 6368 O O . SER B 1 193 ? -6.598 11.578 9.602 1 52.75 193 SER B O 1
ATOM 6370 N N . ASP B 1 194 ? -6.488 9.688 8.602 1 56.88 194 ASP B N 1
ATOM 6371 C CA . ASP B 1 194 ? -7.309 8.773 9.391 1 56.88 194 ASP B CA 1
ATOM 6372 C C . ASP B 1 194 ? -6.984 8.883 10.875 1 56.88 194 ASP B C 1
ATOM 6374 O O . ASP B 1 194 ? -7.852 8.672 11.727 1 56.88 194 ASP B O 1
ATOM 6378 N N . SER B 1 195 ? -5.973 9.414 11.125 1 61.16 195 SER B N 1
ATOM 6379 C CA . SER B 1 195 ? -5.496 9.555 12.492 1 61.16 195 SER B CA 1
ATOM 6380 C C . SER B 1 195 ? -6.273 10.625 13.242 1 61.16 195 SER B C 1
ATOM 6382 O O . SER B 1 195 ? -6.43 10.547 14.469 1 61.16 195 SER B O 1
ATOM 6384 N N . SER B 1 196 ? -7.078 11.375 12.555 1 70 196 SER B N 1
ATOM 6385 C CA . SER B 1 196 ? -7.762 12.492 13.195 1 70 196 SER B CA 1
ATOM 6386 C C . SER B 1 196 ? -9.031 12.039 13.898 1 70 196 SER B C 1
ATOM 6388 O O . SER B 1 196 ? -9.312 12.461 15.023 1 70 196 SER B O 1
ATOM 6390 N N . ILE B 1 197 ? -9.781 11.047 13.352 1 78.06 197 ILE B N 1
ATOM 6391 C CA . ILE B 1 197 ? -11.031 10.586 13.938 1 78.06 197 ILE B CA 1
ATOM 6392 C C . ILE B 1 197 ? -10.75 9.773 15.195 1 78.06 197 ILE B C 1
ATOM 6394 O O . ILE B 1 197 ? -11.438 9.906 16.203 1 78.06 197 ILE B O 1
ATOM 6398 N N . GLU B 1 198 ? -9.734 9.016 15.07 1 78.62 198 GLU B N 1
ATOM 6399 C CA . GLU B 1 198 ? -9.375 8.195 16.219 1 78.62 198 GLU B CA 1
ATOM 6400 C C . GLU B 1 198 ? -8.93 9.062 17.391 1 78.62 198 GLU B C 1
ATOM 6402 O O . GLU B 1 198 ? -9.258 8.766 18.547 1 78.62 198 GLU B O 1
ATOM 6407 N N . SER B 1 199 ? -8.219 10.109 17.047 1 76.69 199 SER B N 1
ATOM 6408 C CA . SER B 1 199 ? -7.785 11.031 18.094 1 76.69 199 SER B CA 1
ATOM 6409 C C . SER B 1 199 ? -8.977 11.734 18.734 1 76.69 199 SER B C 1
ATOM 6411 O O . SER B 1 199 ? -8.984 11.969 19.953 1 76.69 199 SER B O 1
ATOM 6413 N N . PHE B 1 200 ? -9.945 12.031 17.938 1 83.5 200 PHE B N 1
ATOM 6414 C CA . PHE B 1 200 ? -11.141 12.688 18.453 1 83.5 200 PHE B CA 1
ATOM 6415 C C . PHE B 1 200 ? -11.938 11.734 19.344 1 83.5 200 PHE B C 1
ATOM 6417 O O . PHE B 1 200 ? -12.477 12.141 20.375 1 83.5 200 PHE B O 1
ATOM 6424 N N . ILE B 1 201 ? -11.977 10.5 18.953 1 86.06 201 ILE B N 1
ATOM 6425 C CA . ILE B 1 201 ? -12.672 9.484 19.734 1 86.06 201 ILE B CA 1
ATOM 6426 C C . ILE B 1 201 ? -11.953 9.273 21.062 1 86.06 201 ILE B C 1
ATOM 6428 O O . ILE B 1 201 ? -12.586 9.211 22.109 1 86.06 201 ILE B O 1
ATOM 6432 N N . GLU B 1 202 ? -10.695 9.203 20.969 1 82.12 202 GLU B N 1
ATOM 6433 C CA . GLU B 1 202 ? -9.906 9.055 22.188 1 82.12 202 GLU B CA 1
ATOM 6434 C C . GLU B 1 202 ? -10.117 10.234 23.125 1 82.12 202 GLU B C 1
ATOM 6436 O O . GLU B 1 202 ? -10.203 10.055 24.344 1 82.12 202 GLU B O 1
ATOM 6441 N N . TYR B 1 203 ? -10.141 11.375 22.562 1 82.69 203 TYR B N 1
ATOM 6442 C CA . TYR B 1 203 ? -10.422 12.586 23.328 1 82.69 203 TYR B CA 1
ATOM 6443 C C . TYR B 1 203 ? -11.758 12.469 24.047 1 82.69 203 TYR B C 1
ATOM 6445 O O . TYR B 1 203 ? -11.859 12.773 25.25 1 82.69 203 TYR B O 1
ATOM 6453 N N . GLY B 1 204 ? -12.734 12.031 23.328 1 84.38 204 GLY B N 1
ATOM 6454 C CA . GLY B 1 204 ? -14.062 11.898 23.922 1 84.38 204 GLY B CA 1
ATOM 6455 C C . GLY B 1 204 ? -14.109 10.875 25.031 1 84.38 204 GLY B C 1
ATOM 6456 O O . GLY B 1 204 ? -14.82 11.062 26.031 1 84.38 204 GLY B O 1
ATOM 6457 N N . GLU B 1 205 ? -13.344 9.859 24.844 1 86.19 205 GLU B N 1
ATOM 6458 C CA . GLU B 1 205 ? -13.391 8.75 25.797 1 86.19 205 GLU B CA 1
ATOM 6459 C C . GLU B 1 205 ? -12.516 9.023 27.016 1 86.19 205 GLU B C 1
ATOM 6461 O O . GLU B 1 205 ? -12.68 8.391 28.062 1 86.19 205 GLU B O 1
ATOM 6466 N N . ASN B 1 206 ? -11.602 9.875 26.844 1 80.19 206 ASN B N 1
ATOM 6467 C CA . ASN B 1 206 ? -10.727 10.219 27.953 1 80.19 206 ASN B CA 1
ATOM 6468 C C . ASN B 1 206 ? -11.469 10.992 29.031 1 80.19 206 ASN B C 1
ATOM 6470 O O . ASN B 1 206 ? -12.57 11.492 28.797 1 80.19 206 ASN B O 1
ATOM 6474 N N . LYS B 1 207 ? -10.844 10.977 30.281 1 76 207 LYS B N 1
ATOM 6475 C CA . LYS B 1 207 ? -11.469 11.664 31.406 1 76 207 LYS B CA 1
ATOM 6476 C C . LYS B 1 207 ? -11.5 13.172 31.188 1 76 207 LYS B C 1
ATOM 6478 O O . LYS B 1 207 ? -10.609 13.727 30.547 1 76 207 LYS B O 1
ATOM 6483 N N . ASN B 1 208 ? -12.586 13.734 31.547 1 70.44 208 ASN B N 1
ATOM 6484 C CA . ASN B 1 208 ? -12.766 15.172 31.422 1 70.44 208 ASN B CA 1
ATOM 6485 C C . ASN B 1 208 ? -11.688 15.938 32.188 1 70.44 208 ASN B C 1
ATOM 6487 O O . ASN B 1 208 ? -11.266 15.508 33.281 1 70.44 208 ASN B O 1
ATOM 6491 N N . VAL B 1 209 ? -11.18 16.906 31.453 1 65.25 209 VAL B N 1
ATOM 6492 C CA . VAL B 1 209 ? -10.227 17.766 32.156 1 65.25 209 VAL B CA 1
ATOM 6493 C C . VAL B 1 209 ? -10.977 18.688 33.125 1 65.25 209 VAL B C 1
ATOM 6495 O O . VAL B 1 209 ? -12.016 19.25 32.781 1 65.25 209 VAL B O 1
ATOM 6498 N N . TYR B 1 210 ? -10.641 18.578 34.375 1 62.28 210 TYR B N 1
ATOM 6499 C CA . TYR B 1 210 ? -11.242 19.406 35.406 1 62.28 210 TYR B CA 1
ATOM 6500 C C . TYR B 1 210 ? -10.898 20.875 35.188 1 62.28 210 TYR B C 1
ATOM 6502 O O . TYR B 1 210 ? -9.727 21.25 35.125 1 62.28 210 TYR B O 1
ATOM 6510 N N . ILE B 1 211 ? -11.938 21.641 34.781 1 66.25 211 ILE B N 1
ATOM 6511 C CA . ILE B 1 211 ? -11.766 23.094 34.75 1 66.25 211 ILE B CA 1
ATOM 6512 C C . ILE B 1 211 ? -12.109 23.703 36.094 1 66.25 211 ILE B C 1
ATOM 6514 O O . ILE B 1 211 ? -13.258 23.656 36.531 1 66.25 211 ILE B O 1
ATOM 6518 N N . PRO B 1 212 ? -11.141 24.156 36.844 1 66.06 212 PRO B N 1
ATOM 6519 C CA . PRO B 1 212 ? -11.406 24.719 38.156 1 66.06 212 PRO B CA 1
ATOM 6520 C C . PRO B 1 212 ? -12.477 25.797 38.125 1 66.06 212 PRO B C 1
ATOM 6522 O O . PRO B 1 212 ? -12.594 26.531 37.156 1 66.06 212 PRO B O 1
ATOM 6525 N N . LYS B 1 213 ? -13.289 25.953 39.156 1 71.62 213 LYS B N 1
ATOM 6526 C CA . LYS B 1 213 ? -14.422 26.859 39.281 1 71.62 213 LYS B CA 1
ATOM 6527 C C . LYS B 1 213 ? -13.969 28.312 39.188 1 71.62 213 LYS B C 1
ATOM 6529 O O . LYS B 1 213 ? -14.695 29.172 38.688 1 71.62 213 LYS B O 1
ATOM 6534 N N . TRP B 1 214 ? -12.719 28.484 39.688 1 68.88 214 TRP B N 1
ATOM 6535 C CA . TRP B 1 214 ? -12.242 29.859 39.688 1 68.88 214 TRP B CA 1
ATOM 6536 C C . TRP B 1 214 ? -12.047 30.375 38.281 1 68.88 214 TRP B C 1
ATOM 6538 O O . TRP B 1 214 ? -12.148 31.578 38.031 1 68.88 214 TRP B O 1
ATOM 6548 N N . MET B 1 215 ? -11.82 29.5 37.344 1 73.56 215 MET B N 1
ATOM 6549 C CA . MET B 1 215 ? -11.656 29.906 35.969 1 73.56 215 MET B CA 1
ATOM 6550 C C . MET B 1 215 ? -12.961 30.438 35.375 1 73.56 215 MET B C 1
ATOM 6552 O O . MET B 1 215 ? -12.953 31.344 34.562 1 73.56 215 MET B O 1
ATOM 6556 N N . HIS B 1 216 ? -14.062 29.938 35.969 1 77.5 216 HIS B N 1
ATOM 6557 C CA . HIS B 1 216 ? -15.375 30.422 35.562 1 77.5 216 HIS B CA 1
ATOM 6558 C C . HIS B 1 216 ? -15.602 31.859 35.969 1 77.5 216 HIS B C 1
ATOM 6560 O O . HIS B 1 216 ? -16.141 32.656 35.219 1 77.5 216 HIS B O 1
ATOM 6566 N N . ILE B 1 217 ? -15.047 32.125 37.094 1 77.25 217 ILE B N 1
ATOM 6567 C CA . ILE B 1 217 ? -15.211 33.469 37.625 1 77.25 217 ILE B CA 1
ATOM 6568 C C . ILE B 1 217 ? -14.414 34.438 36.75 1 77.25 217 ILE B C 1
ATOM 6570 O O . ILE B 1 217 ? -14.922 35.531 36.406 1 77.25 217 ILE B O 1
ATOM 6574 N N . PHE B 1 218 ? -13.336 33.969 36.375 1 79.19 218 PHE B N 1
ATOM 6575 C CA . PHE B 1 218 ? -12.469 34.844 35.594 1 79.19 218 PHE B CA 1
ATOM 6576 C C . PHE B 1 218 ? -12.984 34.938 34.156 1 79.19 218 PHE B C 1
ATOM 6578 O O . PHE B 1 218 ? -12.945 36.031 33.562 1 79.19 218 PHE B O 1
ATOM 6585 N N . THR B 1 219 ? -13.5 33.875 33.688 1 84.31 219 THR B N 1
ATOM 6586 C CA . THR B 1 219 ? -13.906 33.844 32.281 1 84.31 219 THR B CA 1
ATOM 6587 C C . THR B 1 219 ? -15.172 34.688 32.062 1 84.31 219 THR B C 1
ATOM 6589 O O . THR B 1 219 ? -15.352 35.25 30.984 1 84.31 219 THR B O 1
ATOM 6592 N N . TRP B 1 220 ? -15.969 34.844 33.062 1 85.81 220 TRP B N 1
ATOM 6593 C CA . TRP B 1 220 ? -17.188 35.625 32.938 1 85.81 220 TRP B CA 1
ATOM 6594 C C . TRP B 1 220 ? -17 37 33.562 1 85.81 220 TRP B C 1
ATOM 6596 O O . TRP B 1 220 ? -17.594 38 33.094 1 85.81 220 TRP B O 1
ATOM 6606 N N . GLY B 1 221 ? -16.156 37.031 34.562 1 86.56 221 GLY B N 1
ATOM 6607 C CA . GLY B 1 221 ? -15.961 38.281 35.312 1 86.56 221 GLY B CA 1
ATOM 6608 C C . GLY B 1 221 ? -15.219 39.344 34.531 1 86.56 221 GLY B C 1
ATOM 6609 O O . GLY B 1 221 ? -15.648 40.5 34.438 1 86.56 221 GLY B O 1
ATOM 6610 N N . LEU B 1 222 ? -14.188 38.906 33.938 1 87.88 222 LEU B N 1
ATOM 6611 C CA . LEU B 1 222 ? -13.328 39.844 33.25 1 87.88 222 LEU B CA 1
ATOM 6612 C C . LEU B 1 222 ? -14.047 40.469 32.062 1 87.88 222 LEU B C 1
ATOM 6614 O O . LEU B 1 222 ? -14.031 41.688 31.875 1 87.88 222 LEU B O 1
ATOM 6618 N N . PRO B 1 223 ? -14.68 39.688 31.25 1 90.75 223 PRO B N 1
ATOM 6619 C CA . PRO B 1 223 ? -15.438 40.25 30.141 1 90.75 223 PRO B CA 1
ATOM 6620 C C . PRO B 1 223 ? -16.531 41.219 30.609 1 90.75 223 PRO B C 1
ATOM 6622 O O . PRO B 1 223 ? -16.75 42.25 30 1 90.75 223 PRO B O 1
ATOM 6625 N N . THR B 1 224 ? -17.188 40.875 31.672 1 90.19 224 THR B N 1
ATOM 6626 C CA . THR B 1 224 ? -18.219 41.75 32.219 1 90.19 224 THR B CA 1
ATOM 6627 C C . THR B 1 224 ? -17.625 43.062 32.688 1 90.19 224 THR B C 1
ATOM 6629 O O . THR B 1 224 ? -18.188 44.125 32.438 1 90.19 224 THR B O 1
ATOM 6632 N N . ALA B 1 225 ? -16.516 42.969 33.312 1 89.31 225 ALA B N 1
ATOM 6633 C CA . ALA B 1 225 ? -15.82 44.156 33.75 1 89.31 225 ALA B CA 1
ATOM 6634 C C . ALA B 1 225 ? -15.391 45.031 32.562 1 89.31 225 ALA B C 1
ATOM 6636 O O . ALA B 1 225 ? -15.477 46.25 32.625 1 89.31 225 ALA B O 1
ATOM 6637 N N . THR B 1 226 ? -15 44.406 31.547 1 89.88 226 THR B N 1
ATOM 6638 C CA . THR B 1 226 ? -14.555 45.125 30.359 1 89.88 226 THR B CA 1
ATOM 6639 C C . THR B 1 226 ? -15.727 45.781 29.672 1 89.88 226 THR B C 1
ATOM 6641 O O . THR B 1 226 ? -15.633 46.969 29.297 1 89.88 226 THR B O 1
ATOM 6644 N N . ILE B 1 227 ? -16.797 45.125 29.562 1 89.19 227 ILE B N 1
ATOM 6645 C CA . ILE B 1 227 ? -17.984 45.688 28.906 1 89.19 227 ILE B CA 1
ATOM 6646 C C . ILE B 1 227 ? -18.547 46.844 29.734 1 89.19 227 ILE B C 1
ATOM 6648 O O . ILE B 1 227 ? -18.891 47.875 29.203 1 89.19 227 ILE B O 1
ATOM 6652 N N . LEU B 1 228 ? -18.547 46.688 31.062 1 89.56 228 LEU B N 1
ATOM 6653 C CA . LEU B 1 228 ? -19.031 47.719 31.969 1 89.56 228 LEU B CA 1
ATOM 6654 C C . LEU B 1 228 ? -18.125 48.938 31.906 1 89.56 228 LEU B C 1
ATOM 6656 O O . LEU B 1 228 ? -18.609 50.094 31.875 1 89.56 228 LEU B O 1
ATOM 6660 N N . SER B 1 229 ? -16.828 48.656 31.906 1 89.62 229 SER B N 1
ATOM 6661 C CA . SER B 1 229 ? -15.883 49.75 31.828 1 89.62 229 SER B CA 1
ATOM 6662 C C . SER B 1 229 ? -16.031 50.531 30.516 1 89.62 229 SER B C 1
ATOM 6664 O O . SER B 1 229 ? -15.867 51.75 30.484 1 89.62 229 SER B O 1
ATOM 6666 N N . PHE B 1 230 ? -16.344 49.812 29.578 1 87.5 230 PHE B N 1
ATOM 6667 C CA . PHE B 1 230 ? -16.547 50.438 28.281 1 87.5 230 PHE B CA 1
ATOM 6668 C C . PHE B 1 230 ? -17.812 51.281 28.281 1 87.5 230 PHE B C 1
ATOM 6670 O O . PHE B 1 230 ? -17.797 52.406 27.781 1 87.5 230 PHE B O 1
ATOM 6677 N N . ILE B 1 231 ? -18.859 50.812 28.859 1 85.69 231 ILE B N 1
ATOM 6678 C CA . ILE B 1 231 ? -20.125 51.531 28.953 1 85.69 231 ILE B CA 1
ATOM 6679 C C . ILE B 1 231 ? -19.922 52.781 29.797 1 85.69 231 ILE B C 1
ATOM 6681 O O . ILE B 1 231 ? -20.375 53.875 29.422 1 85.69 231 ILE B O 1
ATOM 6685 N N . PHE B 1 232 ? -19.172 52.656 30.891 1 87.69 232 PHE B N 1
ATOM 6686 C CA . PHE B 1 232 ? -18.938 53.781 31.781 1 87.69 232 PHE B CA 1
ATOM 6687 C C . PHE B 1 232 ? -18.062 54.844 31.109 1 87.69 232 PHE B C 1
ATOM 6689 O O . PHE B 1 232 ? -18.203 56.031 31.359 1 87.69 232 PHE B O 1
ATOM 6696 N N . CYS B 1 233 ? -17.25 54.344 30.297 1 84.12 233 CYS B N 1
ATOM 6697 C CA . CYS B 1 233 ? -16.406 55.25 29.531 1 84.12 233 CYS B CA 1
ATOM 6698 C C . CYS B 1 233 ? -17.234 56.031 28.516 1 84.12 233 CYS B C 1
ATOM 6700 O O . CYS B 1 233 ? -17.062 57.25 28.375 1 84.12 233 CYS B O 1
ATOM 6702 N N . MET B 1 234 ? -18.156 55.375 27.938 1 81.06 234 MET B N 1
ATOM 6703 C CA . MET B 1 234 ? -19.016 56.031 26.938 1 81.06 234 MET B CA 1
ATOM 6704 C C . MET B 1 234 ? -19.953 57.031 27.594 1 81.06 234 MET B C 1
ATOM 6706 O O . MET B 1 234 ? -20.281 58.062 26.984 1 81.06 234 MET B O 1
ATOM 6710 N N . LEU B 1 235 ? -20.25 56.781 28.828 1 82.62 235 LEU B N 1
ATOM 6711 C CA . LEU B 1 235 ? -21.125 57.688 29.578 1 82.62 235 LEU B CA 1
ATOM 6712 C C . LEU B 1 235 ? -20.328 58.812 30.203 1 82.62 235 LEU B C 1
ATOM 6714 O O . LEU B 1 235 ? -20.922 59.75 30.797 1 82.62 235 LEU B O 1
ATOM 6718 N N . GLY B 1 236 ? -19 58.781 30.109 1 80 236 GLY B N 1
ATOM 6719 C CA . GLY B 1 236 ? -18.141 59.875 30.562 1 80 236 GLY B CA 1
ATOM 6720 C C . GLY B 1 236 ? -17.688 59.719 32 1 80 236 GLY B C 1
ATOM 6721 O O . GLY B 1 236 ? -17.062 60.594 32.562 1 80 236 GLY B O 1
ATOM 6722 N N . PHE B 1 237 ? -17.969 58.594 32.625 1 84.94 237 PHE B N 1
ATOM 6723 C CA . PHE B 1 237 ? -17.672 58.375 34.031 1 84.94 237 PHE B CA 1
ATOM 6724 C C . PHE B 1 237 ? -16.266 57.875 34.219 1 84.94 237 PHE B C 1
ATOM 6726 O O . PHE B 1 237 ? -15.68 58 35.312 1 84.94 237 PHE B O 1
ATOM 6733 N N . LEU B 1 238 ? -15.734 57.156 33.219 1 84.75 238 LEU B N 1
ATOM 6734 C CA . LEU B 1 238 ? -14.406 56.562 33.312 1 84.75 238 LEU B CA 1
ATOM 6735 C C . LEU B 1 238 ? -13.562 56.906 32.094 1 84.75 238 LEU B C 1
ATOM 6737 O O . LEU B 1 238 ? -14.086 57.062 31 1 84.75 238 LEU B O 1
ATOM 6741 N N . PRO B 1 239 ? -12.281 57.156 32.375 1 82.94 239 PRO B N 1
ATOM 6742 C CA . PRO B 1 239 ? -11.406 57.344 31.234 1 82.94 239 PRO B CA 1
ATOM 6743 C C . PRO B 1 239 ? -11.203 56.062 30.438 1 82.94 239 PRO B C 1
ATOM 6745 O O . PRO B 1 239 ? -11.602 54.969 30.891 1 82.94 239 PRO B O 1
ATOM 6748 N N . VAL B 1 240 ? -10.648 56.125 29.234 1 80.75 240 VAL B N 1
ATOM 6749 C CA . VAL B 1 240 ? -10.508 55 28.297 1 80.75 240 VAL B CA 1
ATOM 6750 C C . VAL B 1 240 ? -9.422 54.062 28.781 1 80.75 240 VAL B C 1
ATOM 6752 O O . VAL B 1 240 ? -9.438 52.875 28.453 1 80.75 240 VAL B O 1
ATOM 6755 N N . LEU B 1 241 ? -8.594 54.5 29.688 1 80.31 241 LEU B N 1
ATOM 6756 C CA . LEU B 1 241 ? -7.422 53.75 30.125 1 80.31 241 LEU B CA 1
ATOM 6757 C C . LEU B 1 241 ? -7.832 52.438 30.812 1 80.31 241 LEU B C 1
ATOM 6759 O O . LEU B 1 241 ? -7.285 51.375 30.516 1 80.31 241 LEU B O 1
ATOM 6763 N N . PRO B 1 242 ? -8.812 52.5 31.656 1 81.5 242 PRO B N 1
ATOM 6764 C CA . PRO B 1 242 ? -9.203 51.25 32.312 1 81.5 242 PRO B CA 1
ATOM 6765 C C . PRO B 1 242 ? -9.742 50.219 31.312 1 81.5 242 PRO B C 1
ATOM 6767 O O . PRO B 1 242 ? -9.508 49 31.484 1 81.5 242 PRO B O 1
ATOM 6770 N N . VAL B 1 243 ? -10.43 50.656 30.328 1 83.31 243 VAL B N 1
ATOM 6771 C CA . VAL B 1 243 ? -10.969 49.75 29.312 1 83.31 243 VAL B CA 1
ATOM 6772 C C . VAL B 1 243 ? -9.82 49.062 28.578 1 83.31 243 VAL B C 1
ATOM 6774 O O . VAL B 1 243 ? -9.844 47.875 28.375 1 83.31 243 VAL B O 1
ATOM 6777 N N . PHE B 1 244 ? -8.836 49.781 28.328 1 82.94 244 PHE B N 1
ATOM 6778 C CA . PHE B 1 244 ? -7.676 49.281 27.594 1 82.94 244 PHE B CA 1
ATOM 6779 C C . PHE B 1 244 ? -6.867 48.312 28.438 1 82.94 244 PHE B C 1
ATOM 6781 O O . PHE B 1 244 ? -6.371 47.312 27.953 1 82.94 244 PHE B O 1
ATOM 6788 N N . LEU B 1 245 ? -6.793 48.625 29.672 1 79.88 245 LEU B N 1
ATOM 6789 C CA . LEU B 1 245 ? -6.051 47.75 30.594 1 79.88 245 LEU B CA 1
ATOM 6790 C C . LEU B 1 245 ? -6.73 46.406 30.734 1 79.88 245 LEU B C 1
ATOM 6792 O O . LEU B 1 245 ? -6.066 45.375 30.719 1 79.88 245 LEU B O 1
ATOM 6796 N N . LEU B 1 246 ? -7.992 46.5 30.828 1 85.31 246 LEU B N 1
ATOM 6797 C CA . LEU B 1 246 ? -8.734 45.25 30.953 1 85.31 246 LEU B CA 1
ATOM 6798 C C . LEU B 1 246 ? -8.633 44.438 29.672 1 85.31 246 LEU B C 1
ATOM 6800 O O . LEU B 1 246 ? -8.531 43.188 29.719 1 85.31 246 LEU B O 1
ATOM 6804 N N . PHE B 1 247 ? -8.617 45.031 28.547 1 87.06 247 PHE B N 1
ATOM 6805 C CA . PHE B 1 247 ? -8.469 44.406 27.25 1 87.06 247 PHE B CA 1
ATOM 6806 C C . PHE B 1 247 ? -7.117 43.688 27.141 1 87.06 247 PHE B C 1
ATOM 6808 O O . PHE B 1 247 ? -7.043 42.531 26.734 1 87.06 247 PHE B O 1
ATOM 6815 N N . ILE B 1 248 ? -6.113 44.312 27.688 1 76.94 248 ILE B N 1
ATOM 6816 C CA . ILE B 1 248 ? -4.758 43.781 27.609 1 76.94 248 ILE B CA 1
ATOM 6817 C C . ILE B 1 248 ? -4.609 42.594 28.578 1 76.94 248 ILE B C 1
ATOM 6819 O O . ILE B 1 248 ? -3.949 41.594 28.266 1 76.94 248 ILE B O 1
ATOM 6823 N N . ILE B 1 249 ? -5.238 42.781 29.688 1 78.81 249 ILE B N 1
ATOM 6824 C CA . ILE B 1 249 ? -5.184 41.719 30.688 1 78.81 249 ILE B CA 1
ATOM 6825 C C . ILE B 1 249 ? -5.836 40.438 30.125 1 78.81 249 ILE B C 1
ATOM 6827 O O . ILE B 1 249 ? -5.289 39.344 30.25 1 78.81 249 ILE B O 1
ATOM 6831 N N . GLN B 1 250 ? -6.859 40.656 29.438 1 83.56 250 GLN B N 1
ATOM 6832 C CA . GLN B 1 250 ? -7.566 39.531 28.875 1 83.56 250 GLN B CA 1
ATOM 6833 C C . GLN B 1 250 ? -6.781 38.906 27.734 1 83.56 250 GLN B C 1
ATOM 6835 O O . GLN B 1 250 ? -6.75 37.656 27.578 1 83.56 250 GLN B O 1
ATOM 6840 N N . LEU B 1 251 ? -6.16 39.688 27 1 80.81 251 LEU B N 1
ATOM 6841 C CA . LEU B 1 251 ? -5.312 39.188 25.938 1 80.81 251 LEU B CA 1
ATOM 6842 C C . LEU B 1 251 ? -4.125 38.406 26.5 1 80.81 251 LEU B C 1
ATOM 6844 O O . LEU B 1 251 ? -3.719 37.375 25.938 1 80.81 251 LEU B O 1
ATOM 6848 N N . GLY B 1 252 ? -3.664 38.938 27.547 1 74.81 252 GLY B N 1
ATOM 6849 C CA . GLY B 1 252 ? -2.582 38.25 28.234 1 74.81 252 GLY B CA 1
ATOM 6850 C C . GLY B 1 252 ? -2.98 36.875 28.75 1 74.81 252 GLY B C 1
ATOM 6851 O O . GLY B 1 252 ? -2.26 35.906 28.547 1 74.81 252 GLY B O 1
ATOM 6852 N N . PHE B 1 253 ? -4.129 36.875 29.312 1 76.56 253 PHE B N 1
ATOM 6853 C CA . PHE B 1 253 ? -4.637 35.594 29.812 1 76.56 253 PHE B CA 1
ATOM 6854 C C . PHE B 1 253 ? -4.855 34.625 28.672 1 76.56 253 PHE B C 1
ATOM 6856 O O . PHE B 1 253 ? -4.543 33.438 28.797 1 76.56 253 PHE B O 1
ATOM 6863 N N . SER B 1 254 ? -5.398 35.062 27.609 1 79.06 254 SER B N 1
ATOM 6864 C CA . SER B 1 254 ? -5.637 34.25 26.438 1 79.06 254 SER B CA 1
ATOM 6865 C C . SER B 1 254 ? -4.324 33.75 25.844 1 79.06 254 SER B C 1
ATOM 6867 O O . SER B 1 254 ? -4.242 32.625 25.375 1 79.06 254 SER B O 1
ATOM 6869 N N . GLY B 1 255 ? -3.395 34.562 25.875 1 73.12 255 GLY B N 1
ATOM 6870 C CA . GLY B 1 255 ? -2.092 34.219 25.344 1 73.12 255 GLY B CA 1
ATOM 6871 C C . GLY B 1 255 ? -1.365 33.188 26.203 1 73.12 255 GLY B C 1
ATOM 6872 O O . GLY B 1 255 ? -0.817 32.219 25.703 1 73.12 255 GLY B O 1
ATOM 6873 N N . PHE B 1 256 ? -1.492 33.375 27.516 1 67.88 256 PHE B N 1
ATOM 6874 C CA . PHE B 1 256 ? -0.8 32.5 28.438 1 67.88 256 PHE B CA 1
ATOM 6875 C C . PHE B 1 256 ? -1.438 31.125 28.453 1 67.88 256 PHE B C 1
ATOM 6877 O O . PHE B 1 256 ? -0.745 30.125 28.625 1 67.88 256 PHE B O 1
ATOM 6884 N N . GLY B 1 257 ? -2.646 31.109 28.312 1 72.06 257 GLY B N 1
ATOM 6885 C CA . GLY B 1 257 ? -3.334 29.828 28.328 1 72.06 257 GLY B CA 1
ATOM 6886 C C . GLY B 1 257 ? -3.445 29.188 26.969 1 72.06 257 GLY B C 1
ATOM 6887 O O . GLY B 1 257 ? -3.957 28.062 26.828 1 72.06 257 GLY B O 1
ATOM 6888 N N . TYR B 1 258 ? -2.924 29.797 26.031 1 76.56 258 TYR B N 1
ATOM 6889 C CA . TYR B 1 258 ? -3.166 29.422 24.641 1 76.56 258 TYR B CA 1
ATOM 6890 C C . TYR B 1 258 ? -2.691 28 24.359 1 76.56 258 TYR B C 1
ATOM 6892 O O . TYR B 1 258 ? -3.447 27.172 23.844 1 76.56 258 TYR B O 1
ATOM 6900 N N . PRO B 1 259 ? -1.485 27.578 24.797 1 68.06 259 PRO B N 1
ATOM 6901 C CA . PRO B 1 259 ? -1.038 26.219 24.453 1 68.06 259 PRO B CA 1
ATOM 6902 C C . PRO B 1 259 ? -1.92 25.141 25.078 1 68.06 259 PRO B C 1
ATOM 6904 O O . PRO B 1 259 ? -2.236 24.156 24.422 1 68.06 259 PRO B O 1
ATOM 6907 N N . ARG B 1 260 ? -2.254 25.328 26.234 1 72.88 260 ARG B N 1
ATOM 6908 C CA . ARG B 1 260 ? -3.098 24.359 26.906 1 72.88 260 ARG B CA 1
ATOM 6909 C C . ARG B 1 260 ? -4.488 24.312 26.281 1 72.88 260 ARG B C 1
ATOM 6911 O O . ARG B 1 260 ? -5.055 23.234 26.094 1 72.88 260 ARG B O 1
ATOM 6918 N N . LEU B 1 261 ? -4.961 25.547 26.031 1 79.19 261 LEU B N 1
ATOM 6919 C CA . LEU B 1 261 ? -6.293 25.625 25.453 1 79.19 261 LEU B CA 1
ATOM 6920 C C . LEU B 1 261 ? -6.305 25.031 24.031 1 79.19 261 LEU B C 1
ATOM 6922 O O . LEU B 1 261 ? -7.242 24.328 23.656 1 79.19 261 LEU B O 1
ATOM 6926 N N . MET B 1 262 ? -5.246 25.266 23.344 1 75.94 262 MET B N 1
ATOM 6927 C CA . MET B 1 262 ? -5.156 24.75 21.984 1 75.94 262 MET B CA 1
ATOM 6928 C C . MET B 1 262 ? -4.996 23.234 21.984 1 75.94 262 MET B C 1
ATOM 6930 O O . MET B 1 262 ? -5.523 22.547 21.109 1 75.94 262 MET B O 1
ATOM 6934 N N . GLN B 1 263 ? -4.352 22.688 22.938 1 74.75 263 GLN B N 1
ATOM 6935 C CA . GLN B 1 263 ? -4.242 21.25 23.078 1 74.75 263 GLN B CA 1
ATOM 6936 C C . GLN B 1 263 ? -5.609 20.609 23.328 1 74.75 263 GLN B C 1
ATOM 6938 O O . GLN B 1 263 ? -5.914 19.547 22.812 1 74.75 263 GLN B O 1
ATOM 6943 N N . THR B 1 264 ? -6.34 21.375 24.109 1 77.31 264 THR B N 1
ATOM 6944 C CA . THR B 1 264 ? -7.684 20.906 24.422 1 77.31 264 THR B CA 1
ATOM 6945 C C . THR B 1 264 ? -8.578 20.969 23.188 1 77.31 264 THR B C 1
ATOM 6947 O O . THR B 1 264 ? -9.43 20.094 22.984 1 77.31 264 THR B O 1
ATOM 6950 N N . LEU B 1 265 ? -8.312 21.938 22.328 1 83.25 265 LEU B N 1
ATOM 6951 C CA . LEU B 1 265 ? -9.188 22.156 21.188 1 83.25 265 LEU B CA 1
ATOM 6952 C C . LEU B 1 265 ? -8.656 21.453 19.938 1 83.25 265 LEU B C 1
ATOM 6954 O O . LEU B 1 265 ? -9.352 21.359 18.938 1 83.25 265 LEU B O 1
ATOM 6958 N N . ALA B 1 266 ? -7.527 20.906 20.047 1 77.56 266 ALA B N 1
ATOM 6959 C CA . ALA B 1 266 ? -6.801 20.344 18.906 1 77.56 266 ALA B CA 1
ATOM 6960 C C . ALA B 1 266 ? -7.621 19.266 18.203 1 77.56 266 ALA B C 1
ATOM 6962 O O . ALA B 1 266 ? -7.715 19.25 16.984 1 77.56 266 ALA B O 1
ATOM 6963 N N . PRO B 1 267 ? -8.219 18.391 18.953 1 76.19 267 PRO B N 1
ATOM 6964 C CA . PRO B 1 267 ? -8.984 17.344 18.281 1 76.19 267 PRO B CA 1
ATOM 6965 C C . PRO B 1 267 ? -10.117 17.891 17.406 1 76.19 267 PRO B C 1
ATOM 6967 O O . PRO B 1 267 ? -10.484 17.281 16.406 1 76.19 267 PRO B O 1
ATOM 6970 N N . LEU B 1 268 ? -10.547 19.031 17.812 1 79.69 268 LEU B N 1
ATOM 6971 C CA . LEU B 1 268 ? -11.656 19.641 17.078 1 79.69 268 LEU B CA 1
ATOM 6972 C C . LEU B 1 268 ? -11.18 20.281 15.789 1 79.69 268 LEU B C 1
ATOM 6974 O O . LEU B 1 268 ? -11.93 20.375 14.812 1 79.69 268 LEU B O 1
ATOM 6978 N N . PHE B 1 269 ? -9.883 20.641 15.766 1 73.69 269 PHE B N 1
ATOM 6979 C CA . PHE B 1 269 ? -9.328 21.312 14.594 1 73.69 269 PHE B CA 1
ATOM 6980 C C . PHE B 1 269 ? -9.289 20.359 13.406 1 73.69 269 PHE B C 1
ATOM 6982 O O . PHE B 1 269 ? -9.625 20.75 12.281 1 73.69 269 PHE B O 1
ATOM 6989 N N . SER B 1 270 ? -8.859 19.219 13.664 1 68.25 270 SER B N 1
ATOM 6990 C CA . SER B 1 270 ? -8.695 18.25 12.586 1 68.25 270 SER B CA 1
ATOM 6991 C C . SER B 1 270 ? -10.039 17.734 12.094 1 68.25 270 SER B C 1
ATOM 6993 O O . SER B 1 270 ? -10.188 17.375 10.922 1 68.25 270 SER B O 1
ATOM 6995 N N . PHE B 1 271 ? -11.039 17.844 12.984 1 74 271 PHE B N 1
ATOM 6996 C CA . PHE B 1 271 ? -12.344 17.25 12.703 1 74 271 PHE B CA 1
ATOM 6997 C C . PHE B 1 271 ? -13.344 18.312 12.258 1 74 271 PHE B C 1
ATOM 6999 O O . PHE B 1 271 ? -14.359 18 11.633 1 74 271 PHE B O 1
ATOM 7006 N N . SER B 1 272 ? -13.047 19.594 12.391 1 71.94 272 SER B N 1
ATOM 7007 C CA . SER B 1 272 ? -14.023 20.672 12.273 1 71.94 272 SER B CA 1
ATOM 7008 C C . SER B 1 272 ? -14.547 20.797 10.852 1 71.94 272 SER B C 1
ATOM 7010 O O . SER B 1 272 ? -15.703 21.156 10.633 1 71.94 272 SER B O 1
ATOM 7012 N N . ARG B 1 273 ? -13.781 20.391 9.922 1 71.25 273 ARG B N 1
ATOM 7013 C CA . ARG B 1 273 ? -14.203 20.562 8.539 1 71.25 273 ARG B CA 1
ATOM 7014 C C . ARG B 1 273 ? -15.258 19.547 8.141 1 71.25 273 ARG B C 1
ATOM 7016 O O . ARG B 1 273 ? -16.109 19.828 7.297 1 71.25 273 ARG B O 1
ATOM 7023 N N . SER B 1 274 ? -15.25 18.438 8.789 1 80.88 274 SER B N 1
ATOM 7024 C CA . SER B 1 274 ? -16.141 17.359 8.398 1 80.88 274 SER B CA 1
ATOM 7025 C C . SER B 1 274 ? -17.375 17.297 9.297 1 80.88 274 SER B C 1
ATOM 7027 O O . SER B 1 274 ? -18.312 16.547 9.023 1 80.88 274 SER B O 1
ATOM 7029 N N . ILE B 1 275 ? -17.422 18.109 10.328 1 84.5 275 ILE B N 1
ATOM 7030 C CA . ILE B 1 275 ? -18.469 18.016 11.336 1 84.5 275 ILE B CA 1
ATOM 7031 C C . ILE B 1 275 ? -19.812 18.406 10.727 1 84.5 275 ILE B C 1
ATOM 7033 O O . ILE B 1 275 ? -20.844 17.812 11.055 1 84.5 275 ILE B O 1
ATOM 7037 N N . GLN B 1 276 ? -19.766 19.375 9.906 1 85.44 276 GLN B N 1
ATOM 7038 C CA . GLN B 1 276 ? -21 19.844 9.297 1 85.44 276 GLN B CA 1
ATOM 7039 C C . GLN B 1 276 ? -21.641 18.75 8.453 1 85.44 276 GLN B C 1
ATOM 7041 O O . GLN B 1 276 ? -22.859 18.578 8.484 1 85.44 276 GLN B O 1
ATOM 7046 N N . VAL B 1 277 ? -20.844 18.047 7.73 1 89.69 277 VAL B N 1
ATOM 7047 C CA . VAL B 1 277 ? -21.359 16.984 6.867 1 89.69 277 VAL B CA 1
ATOM 7048 C C . VAL B 1 277 ? -21.859 15.82 7.719 1 89.69 277 VAL B C 1
ATOM 7050 O O . VAL B 1 277 ? -22.891 15.227 7.426 1 89.69 277 VAL B O 1
ATOM 7053 N N . TYR B 1 278 ? -21.156 15.516 8.797 1 89.69 278 TYR B N 1
ATOM 7054 C CA . TYR B 1 278 ? -21.609 14.477 9.719 1 89.69 278 TYR B CA 1
ATOM 7055 C C . TYR B 1 278 ? -22.938 14.852 10.352 1 89.69 278 TYR B C 1
ATOM 7057 O O . TYR B 1 278 ? -23.797 13.992 10.562 1 89.69 278 TYR B O 1
ATOM 7065 N N . GLU B 1 279 ? -23 16.125 10.656 1 90.69 279 GLU B N 1
ATOM 7066 C CA . GLU B 1 279 ? -24.266 16.609 11.211 1 90.69 279 GLU B CA 1
ATOM 7067 C C . GLU B 1 279 ? -25.438 16.297 10.266 1 90.69 279 GLU B C 1
ATOM 7069 O O . GLU B 1 279 ? -26.469 15.797 10.703 1 90.69 279 GLU B O 1
ATOM 7074 N N . LYS B 1 280 ? -25.266 16.531 9.016 1 91.69 280 LYS B N 1
ATOM 7075 C CA . LYS B 1 280 ? -26.297 16.25 8.023 1 91.69 280 LYS B CA 1
ATOM 7076 C C . LYS B 1 280 ? -26.562 14.758 7.906 1 91.69 280 LYS B C 1
ATOM 7078 O O . LYS B 1 280 ? -27.719 14.336 7.789 1 91.69 280 LYS B O 1
ATOM 7083 N N . MET B 1 281 ? -25.547 13.969 7.918 1 92.69 281 MET B N 1
ATOM 7084 C CA . MET B 1 281 ? -25.688 12.523 7.824 1 92.69 281 MET B CA 1
ATOM 7085 C C . MET B 1 281 ? -26.484 11.969 9 1 92.69 281 MET B C 1
ATOM 7087 O O . MET B 1 281 ? -27.391 11.156 8.812 1 92.69 281 MET B O 1
ATOM 7091 N N . PHE B 1 282 ? -26.203 12.5 10.172 1 92.38 282 PHE B N 1
ATOM 7092 C CA . PHE B 1 282 ? -26.891 12.031 11.367 1 92.38 282 PHE B CA 1
ATOM 7093 C C . PHE B 1 282 ? -28.344 12.477 11.359 1 92.38 282 PHE B C 1
ATOM 7095 O O . PHE B 1 282 ? -29.234 11.734 11.805 1 92.38 282 PHE B O 1
ATOM 7102 N N . GLU B 1 283 ? -28.547 13.656 10.867 1 91.75 283 GLU B N 1
ATOM 7103 C CA . GLU B 1 283 ? -29.922 14.141 10.773 1 91.75 283 GLU B CA 1
ATOM 7104 C C . GLU B 1 283 ? -30.766 13.25 9.867 1 91.75 283 GLU B C 1
ATOM 7106 O O . GLU B 1 283 ? -31.906 12.906 10.203 1 91.75 283 GLU B O 1
ATOM 7111 N N . VAL B 1 284 ? -30.172 12.828 8.781 1 93.12 284 VAL B N 1
ATOM 7112 C CA . VAL B 1 284 ? -30.875 11.977 7.828 1 93.12 284 VAL B CA 1
ATOM 7113 C C . VAL B 1 284 ? -31.109 10.594 8.445 1 93.12 284 VAL B C 1
ATOM 7115 O O . VAL B 1 284 ? -32.219 10.031 8.312 1 93.12 284 VAL B O 1
ATOM 7118 N N . LEU B 1 285 ? -30.156 10.055 9.133 1 93.56 285 LEU B N 1
ATOM 7119 C CA . LEU B 1 285 ? -30.25 8.727 9.734 1 93.56 285 LEU B CA 1
ATOM 7120 C C . LEU B 1 285 ? -31.266 8.711 10.867 1 93.56 285 LEU B C 1
ATOM 7122 O O . LEU B 1 285 ? -31.984 7.715 11.055 1 93.56 285 LEU B O 1
ATOM 7126 N N . GLU B 1 286 ? -31.328 9.82 11.562 1 90.75 286 GLU B N 1
ATOM 7127 C CA . GLU B 1 286 ? -32.25 9.914 12.688 1 90.75 286 GLU B CA 1
ATOM 7128 C C . GLU B 1 286 ? -33.688 10.078 12.195 1 90.75 286 GLU B C 1
ATOM 7130 O O . GLU B 1 286 ? -34.625 9.562 12.812 1 90.75 286 GLU B O 1
ATOM 7135 N N . LYS B 1 287 ? -33.875 10.773 11.102 1 90.06 287 LYS B N 1
ATOM 7136 C CA . LYS B 1 287 ? -35.219 11.109 10.617 1 90.06 287 LYS B CA 1
ATOM 7137 C C . LYS B 1 287 ? -35.781 9.969 9.781 1 90.06 287 LYS B C 1
ATOM 7139 O O . LYS B 1 287 ? -37 9.828 9.688 1 90.06 287 LYS B O 1
ATOM 7144 N N . GLU B 1 288 ? -34.938 9.148 9.242 1 94 288 GLU B N 1
ATOM 7145 C CA . GLU B 1 288 ? -35.406 8.055 8.391 1 94 288 GLU B CA 1
ATOM 7146 C C . GLU B 1 288 ? -36.125 6.977 9.211 1 94 288 GLU B C 1
ATOM 7148 O O . GLU B 1 288 ? -35.781 6.77 10.383 1 94 288 GLU B O 1
ATOM 7153 N N . THR B 1 289 ? -37.156 6.289 8.625 1 95.12 289 THR B N 1
ATOM 7154 C CA . THR B 1 289 ? -37.844 5.191 9.281 1 95.12 289 THR B CA 1
ATOM 7155 C C . THR B 1 289 ? -37.406 3.846 8.727 1 95.12 289 THR B C 1
ATOM 7157 O O . THR B 1 289 ? -37.469 3.605 7.523 1 95.12 289 THR B O 1
ATOM 7160 N N . PHE B 1 290 ? -36.875 3.061 9.648 1 96.44 290 PHE B N 1
ATOM 7161 C CA . PHE B 1 290 ? -36.438 1.737 9.25 1 96.44 290 PHE B CA 1
ATOM 7162 C C . PHE B 1 290 ? -37.344 0.652 9.797 1 96.44 290 PHE B C 1
ATOM 7164 O O . PHE B 1 290 ? -37.969 0.821 10.859 1 96.44 290 PHE B O 1
ATOM 7171 N N . GLU B 1 291 ? -37.438 -0.448 9.102 1 96.38 291 GLU B N 1
ATOM 7172 C CA . GLU B 1 291 ? -38.281 -1.57 9.492 1 96.38 291 GLU B CA 1
ATOM 7173 C C . GLU B 1 291 ? -37.438 -2.75 9.977 1 96.38 291 GLU B C 1
ATOM 7175 O O . GLU B 1 291 ? -37.844 -3.449 10.914 1 96.38 291 GLU B O 1
ATOM 7180 N N . SER B 1 292 ? -36.344 -2.959 9.367 1 96.69 292 SER B N 1
ATOM 7181 C CA . SER B 1 292 ? -35.5 -4.09 9.734 1 96.69 292 SER B CA 1
ATOM 7182 C C . SER B 1 292 ? -34.906 -3.9 11.125 1 96.69 292 SER B C 1
ATOM 7184 O O . SER B 1 292 ? -34.531 -2.783 11.5 1 96.69 292 SER B O 1
ATOM 7186 N N . ALA B 1 293 ? -34.75 -4.992 11.844 1 96.38 293 ALA B N 1
ATOM 7187 C CA . ALA B 1 293 ? -34.219 -4.953 13.211 1 96.38 293 ALA B CA 1
ATOM 7188 C C . ALA B 1 293 ? -32.812 -4.422 13.258 1 96.38 293 ALA B C 1
ATOM 7190 O O . ALA B 1 293 ? -32.438 -3.652 14.148 1 96.38 293 ALA B O 1
ATOM 7191 N N . TYR B 1 294 ? -32.031 -4.824 12.273 1 96.62 294 TYR B N 1
ATOM 7192 C CA . TYR B 1 294 ? -30.641 -4.434 12.242 1 96.62 294 TYR B CA 1
ATOM 7193 C C . TYR B 1 294 ? -30.5 -2.926 12.062 1 96.62 294 TYR B C 1
ATOM 7195 O O . TYR B 1 294 ? -29.734 -2.277 12.789 1 96.62 294 TYR B O 1
ATOM 7203 N N . LEU B 1 295 ? -31.188 -2.367 11.148 1 97.06 295 LEU B N 1
ATOM 7204 C CA . LEU B 1 295 ? -31.125 -0.934 10.891 1 97.06 295 LEU B CA 1
ATOM 7205 C C . LEU B 1 295 ? -31.703 -0.144 12.055 1 97.06 295 LEU B C 1
ATOM 7207 O O . LEU B 1 295 ? -31.219 0.94 12.383 1 97.06 295 LEU B O 1
ATOM 7211 N N . LYS B 1 296 ? -32.688 -0.685 12.664 1 95.75 296 LYS B N 1
ATOM 7212 C CA . LYS B 1 296 ? -33.281 -0.044 13.844 1 95.75 296 LYS B CA 1
ATOM 7213 C C . LYS B 1 296 ? -32.25 -0.009 14.992 1 95.75 296 LYS B C 1
ATOM 7215 O O . LYS B 1 296 ? -32.188 0.984 15.719 1 95.75 296 LYS B O 1
ATOM 7220 N N . GLU B 1 297 ? -31.641 -1.059 15.141 1 95 297 GLU B N 1
ATOM 7221 C CA . GLU B 1 297 ? -30.625 -1.114 16.188 1 95 297 GLU B CA 1
ATOM 7222 C C . GLU B 1 297 ? -29.531 -0.062 15.953 1 95 297 GLU B C 1
ATOM 7224 O O . GLU B 1 297 ? -29.094 0.599 16.891 1 95 297 GLU B O 1
ATOM 7229 N N . LEU B 1 298 ? -29.109 0.076 14.719 1 94.44 298 LEU B N 1
ATOM 7230 C CA . LEU B 1 298 ? -28.109 1.077 14.383 1 94.44 298 LEU B CA 1
ATOM 7231 C C . LEU B 1 298 ? -28.625 2.484 14.641 1 94.44 298 LEU B C 1
ATOM 7233 O O . LEU B 1 298 ? -27.906 3.336 15.156 1 94.44 298 LEU B O 1
ATOM 7237 N N . GLN B 1 299 ? -29.844 2.68 14.297 1 93.62 299 GLN B N 1
ATOM 7238 C CA . GLN B 1 299 ? -30.469 3.979 14.523 1 93.62 299 GLN B CA 1
ATOM 7239 C C . GLN B 1 299 ? -30.609 4.27 16.016 1 93.62 299 GLN B C 1
ATOM 7241 O O . GLN B 1 299 ? -30.438 5.406 16.453 1 93.62 299 GLN B O 1
ATOM 7246 N N . ASP B 1 300 ? -30.906 3.258 16.766 1 91 300 ASP B N 1
ATOM 7247 C CA . ASP B 1 300 ? -31.062 3.408 18.203 1 91 300 ASP B CA 1
ATOM 7248 C C . ASP B 1 300 ? -29.734 3.807 18.859 1 91 300 ASP B C 1
ATOM 7250 O O . ASP B 1 300 ? -29.719 4.578 19.828 1 91 300 ASP B O 1
ATOM 7254 N N . LYS B 1 301 ? -28.688 3.312 18.344 1 89.12 301 LYS B N 1
ATOM 7255 C CA . LYS B 1 301 ? -27.375 3.689 18.844 1 89.12 301 LYS B CA 1
ATOM 7256 C C . LYS B 1 301 ? -27.109 5.176 18.641 1 89.12 301 LYS B C 1
ATOM 7258 O O . LYS B 1 301 ? -26.391 5.809 19.422 1 89.12 301 LYS B O 1
ATOM 7263 N N . LEU B 1 302 ? -27.688 5.699 17.625 1 88.44 302 LEU B N 1
ATOM 7264 C CA . LEU B 1 302 ? -27.5 7.109 17.281 1 88.44 302 LEU B CA 1
ATOM 7265 C C . LEU B 1 302 ? -28.469 7.988 18.062 1 88.44 302 LEU B C 1
ATOM 7267 O O . LEU B 1 302 ? -28.188 9.172 18.297 1 88.44 302 LEU B O 1
ATOM 7271 N N . SER B 1 303 ? -29.578 7.391 18.453 1 79.31 303 SER B N 1
ATOM 7272 C CA . SER B 1 303 ? -30.625 8.18 19.094 1 79.31 303 SER B CA 1
ATOM 7273 C C . SER B 1 303 ? -30.516 8.086 20.625 1 79.31 303 SER B C 1
ATOM 7275 O O . SER B 1 303 ? -31.297 8.719 21.344 1 79.31 303 SER B O 1
ATOM 7277 N N . LYS B 1 304 ? -29.547 7.422 21.141 1 72.19 304 LYS B N 1
ATOM 7278 C CA . LYS B 1 304 ? -29.406 7.285 22.578 1 72.19 304 LYS B CA 1
ATOM 7279 C C . LYS B 1 304 ? -29.156 8.641 23.234 1 72.19 304 LYS B C 1
ATOM 7281 O O . LYS B 1 304 ? -28.328 9.422 22.766 1 72.19 304 LYS B O 1
ATOM 7286 N N . GLY B 1 305 ? -29.922 8.922 24.281 1 61.66 305 GLY B N 1
ATOM 7287 C CA . GLY B 1 305 ? -29.766 10.141 25.062 1 61.66 305 GLY B CA 1
ATOM 7288 C C . GLY B 1 305 ? -30.453 11.336 24.422 1 61.66 305 GLY B C 1
ATOM 7289 O O . GLY B 1 305 ? -31.641 11.273 24.094 1 61.66 305 GLY B O 1
ATOM 7290 N N . SER B 1 306 ? -29.688 12.523 24.281 1 64.81 306 SER B N 1
ATOM 7291 C CA . SER B 1 306 ? -30.25 13.773 23.781 1 64.81 306 SER B CA 1
ATOM 7292 C C . SER B 1 306 ? -30.266 13.805 22.266 1 64.81 306 SER B C 1
ATOM 7294 O O . SER B 1 306 ? -30.766 14.758 21.656 1 64.81 306 SER B O 1
ATOM 7296 N N . GLY B 1 307 ? -30 12.656 21.594 1 75.31 307 GLY B N 1
ATOM 7297 C CA . GLY B 1 307 ? -30 12.586 20.141 1 75.31 307 GLY B CA 1
ATOM 7298 C C . GLY B 1 307 ? -28.672 12.984 19.531 1 75.31 307 GLY B C 1
ATOM 7299 O O . GLY B 1 307 ? -28.078 13.992 19.906 1 75.31 307 GLY B O 1
ATOM 7300 N N . VAL B 1 308 ? -28.094 12.305 18.641 1 84 308 VAL B N 1
ATOM 7301 C CA . VAL B 1 308 ? -26.812 12.516 18 1 84 308 VAL B CA 1
ATOM 7302 C C . VAL B 1 308 ? -26.828 13.82 17.203 1 84 308 VAL B C 1
ATOM 7304 O O . VAL B 1 308 ? -25.844 14.562 17.188 1 84 308 VAL B O 1
ATOM 7307 N N . SER B 1 309 ? -27.953 14.102 16.641 1 85.88 309 SER B N 1
ATOM 7308 C CA . SER B 1 309 ? -28.047 15.305 15.812 1 85.88 309 SER B CA 1
ATOM 7309 C C . SER B 1 309 ? -27.828 16.562 16.656 1 85.88 309 SER B C 1
ATOM 7311 O O . SER B 1 309 ? -27.125 17.484 16.234 1 85.88 309 SER B O 1
ATOM 7313 N N . ARG B 1 310 ? -28.406 16.562 17.844 1 85.75 310 ARG B N 1
ATOM 7314 C CA . ARG B 1 310 ? -28.234 17.703 18.734 1 85.75 310 ARG B CA 1
ATOM 7315 C C . ARG B 1 310 ? -26.797 17.812 19.219 1 85.75 310 ARG B C 1
ATOM 7317 O O . ARG B 1 310 ? -26.219 18.906 19.25 1 85.75 310 ARG B O 1
ATOM 7324 N N . GLY B 1 311 ? -26.25 16.719 19.562 1 88.31 311 GLY B N 1
ATOM 7325 C CA . GLY B 1 311 ? -24.875 16.703 20.016 1 88.31 311 GLY B CA 1
ATOM 7326 C C . GLY B 1 311 ? -23.891 17.172 18.953 1 88.31 311 GLY B C 1
ATOM 7327 O O . GLY B 1 311 ? -23.016 18 19.219 1 88.31 311 GLY B O 1
ATOM 7328 N N . VAL B 1 312 ? -24.141 16.766 17.781 1 89.56 312 VAL B N 1
ATOM 7329 C CA . VAL B 1 312 ? -23.219 17.109 16.703 1 89.56 312 VAL B CA 1
ATOM 7330 C C . VAL B 1 312 ? -23.453 18.562 16.281 1 89.56 312 VAL B C 1
ATOM 7332 O O . VAL B 1 312 ? -22.5 19.266 15.922 1 89.56 312 VAL B O 1
ATOM 7335 N N . LYS B 1 313 ? -24.656 18.953 16.359 1 88.88 313 LYS B N 1
ATOM 7336 C CA . LYS B 1 313 ? -24.953 20.359 16.094 1 88.88 313 LYS B CA 1
ATOM 7337 C C . LYS B 1 313 ? -24.234 21.266 17.078 1 88.88 313 LYS B C 1
ATOM 7339 O O . LYS B 1 313 ? -23.688 22.312 16.688 1 88.88 313 LYS B O 1
ATOM 7344 N N . GLN B 1 314 ? -24.281 20.875 18.312 1 90.38 314 GLN B N 1
ATOM 7345 C CA . GLN B 1 314 ? -23.547 21.625 19.344 1 90.38 314 GLN B CA 1
ATOM 7346 C C . GLN B 1 314 ? -22.047 21.625 19.062 1 90.38 314 GLN B C 1
ATOM 7348 O O . GLN B 1 314 ? -21.375 22.656 19.203 1 90.38 314 GLN B O 1
ATOM 7353 N N . LEU B 1 315 ? -21.641 20.516 18.703 1 89.88 315 LEU B N 1
ATOM 7354 C CA . LEU B 1 315 ? -20.219 20.406 18.375 1 89.88 315 LEU B CA 1
ATOM 7355 C C . LEU B 1 315 ? -19.859 21.281 17.203 1 89.88 315 LEU B C 1
ATOM 7357 O O . LEU B 1 315 ? -18.797 21.922 17.188 1 89.88 315 LEU B O 1
ATOM 7361 N N . ASN B 1 316 ? -20.719 21.25 16.219 1 88.94 316 ASN B N 1
ATOM 7362 C CA . ASN B 1 316 ? -20.516 22.094 15.055 1 88.94 316 ASN B CA 1
ATOM 7363 C C . ASN B 1 316 ? -20.484 23.578 15.438 1 88.94 316 ASN B C 1
ATOM 7365 O O . ASN B 1 316 ? -19.672 24.328 14.898 1 88.94 316 ASN B O 1
ATOM 7369 N N . SER B 1 317 ? -21.312 23.953 16.328 1 89.12 317 SER B N 1
ATOM 7370 C CA . SER B 1 317 ? -21.328 25.328 16.797 1 89.12 317 SER B CA 1
ATOM 7371 C C . SER B 1 317 ? -20.016 25.672 17.516 1 89.12 317 SER B C 1
ATOM 7373 O O . SER B 1 317 ? -19.469 26.75 17.328 1 89.12 317 SER B O 1
ATOM 7375 N N . ILE B 1 318 ? -19.578 24.75 18.312 1 89.62 318 ILE B N 1
ATOM 7376 C CA . ILE B 1 318 ? -18.312 24.953 19 1 89.62 318 ILE B CA 1
ATOM 7377 C C . ILE B 1 318 ? -17.172 25.031 18 1 89.62 318 ILE B C 1
ATOM 7379 O O . ILE B 1 318 ? -16.297 25.906 18.109 1 89.62 318 ILE B O 1
ATOM 7383 N N . GLY B 1 319 ? -17.266 24.125 17.047 1 88.06 319 GLY B N 1
ATOM 7384 C CA . GLY B 1 319 ? -16.25 24.156 15.992 1 88.06 319 GLY B CA 1
ATOM 7385 C C . GLY B 1 319 ? -16.219 25.469 15.234 1 88.06 319 GLY B C 1
ATOM 7386 O O . GLY B 1 319 ? -15.141 26 14.977 1 88.06 319 GLY B O 1
ATOM 7387 N N . ASN B 1 320 ? -17.359 26 14.961 1 83.44 320 ASN B N 1
ATOM 7388 C CA . ASN B 1 320 ? -17.438 27.281 14.273 1 83.44 320 ASN B CA 1
ATOM 7389 C C . ASN B 1 320 ? -16.875 28.422 15.133 1 83.44 320 ASN B C 1
ATOM 7391 O O . ASN B 1 320 ? -16.219 29.328 14.617 1 83.44 320 ASN B O 1
ATOM 7395 N N . ALA B 1 321 ? -17.141 28.312 16.375 1 86.31 321 ALA B N 1
ATOM 7396 C CA . ALA B 1 321 ? -16.609 29.312 17.297 1 86.31 321 ALA B CA 1
ATOM 7397 C C . ALA B 1 321 ? -15.086 29.266 17.344 1 86.31 321 ALA B C 1
ATOM 7399 O O . ALA B 1 321 ? -14.422 30.297 17.328 1 86.31 321 ALA B O 1
ATOM 7400 N N . VAL B 1 322 ? -14.617 28.094 17.359 1 85.06 322 VAL B N 1
ATOM 7401 C CA . VAL B 1 322 ? -13.172 27.891 17.422 1 85.06 322 VAL B CA 1
ATOM 7402 C C . VAL B 1 322 ? -12.516 28.359 16.125 1 85.06 322 VAL B C 1
ATOM 7404 O O . VAL B 1 322 ? -11.398 28.875 16.141 1 85.06 322 VAL B O 1
ATOM 7407 N N . ASN B 1 323 ? -13.242 28.281 15.031 1 80.94 323 ASN B N 1
ATOM 7408 C CA . ASN B 1 323 ? -12.711 28.656 13.719 1 80.94 323 ASN B CA 1
ATOM 7409 C C . ASN B 1 323 ? -12.57 30.156 13.586 1 80.94 323 ASN B C 1
ATOM 7411 O O . ASN B 1 323 ? -11.969 30.656 12.633 1 80.94 323 ASN B O 1
ATOM 7415 N N . LEU B 1 324 ? -13.055 30.859 14.539 1 77.69 324 LEU B N 1
ATOM 7416 C CA . LEU B 1 324 ? -12.828 32.312 14.562 1 77.69 324 LEU B CA 1
ATOM 7417 C C . LEU B 1 324 ? -11.336 32.625 14.57 1 77.69 324 LEU B C 1
ATOM 7419 O O . LEU B 1 324 ? -10.93 33.719 14.195 1 77.69 324 LEU B O 1
ATOM 7423 N N . ARG B 1 325 ? -10.609 31.625 14.984 1 74.62 325 ARG B N 1
ATOM 7424 C CA . ARG B 1 325 ? -9.156 31.781 15.062 1 74.62 325 ARG B CA 1
ATOM 7425 C C . ARG B 1 325 ? -8.562 32.062 13.688 1 74.62 325 ARG B C 1
ATOM 7427 O O . ARG B 1 325 ? -7.488 32.656 13.578 1 74.62 325 ARG B O 1
ATOM 7434 N N . TYR B 1 326 ? -9.336 31.641 12.719 1 66.81 326 TYR B N 1
ATOM 7435 C CA . TYR B 1 326 ? -8.844 31.875 11.367 1 66.81 326 TYR B CA 1
ATOM 7436 C C . TYR B 1 326 ? -9.078 33.312 10.93 1 66.81 326 TYR B C 1
ATOM 7438 O O . TYR B 1 326 ? -8.469 33.781 9.969 1 66.81 326 TYR B O 1
ATOM 7446 N N . ASN B 1 327 ? -10.07 34 11.641 1 67.75 327 ASN B N 1
ATOM 7447 C CA . ASN B 1 327 ? -10.258 35.438 11.492 1 67.75 327 ASN B CA 1
ATOM 7448 C C . ASN B 1 327 ? -9.461 36.219 12.539 1 67.75 327 ASN B C 1
ATOM 7450 O O . ASN B 1 327 ? -9.945 36.438 13.648 1 67.75 327 ASN B O 1
ATOM 7454 N N . GLN B 1 328 ? -8.352 36.531 12.141 1 62.53 328 GLN B N 1
ATOM 7455 C CA . GLN B 1 328 ? -7.367 37.031 13.086 1 62.53 328 GLN B CA 1
ATOM 7456 C C . GLN B 1 328 ? -7.895 38.25 13.836 1 62.53 328 GLN B C 1
ATOM 7458 O O . GLN B 1 328 ? -7.742 38.344 15.055 1 62.53 328 GLN B O 1
ATOM 7463 N N . ILE B 1 329 ? -8.555 39.219 13.188 1 66.31 329 ILE B N 1
ATOM 7464 C CA . ILE B 1 329 ? -9.016 40.438 13.805 1 66.31 329 ILE B CA 1
ATOM 7465 C C . ILE B 1 329 ? -10.125 40.156 14.805 1 66.31 329 ILE B C 1
ATOM 7467 O O . ILE B 1 329 ? -10.047 40.531 15.977 1 66.31 329 ILE B O 1
ATOM 7471 N N . LEU B 1 330 ? -11.062 39.438 14.305 1 75.75 330 LEU B N 1
ATOM 7472 C CA . LEU B 1 330 ? -12.195 39.125 15.172 1 75.75 330 LEU B CA 1
ATOM 7473 C C . LEU B 1 330 ? -11.758 38.219 16.328 1 75.75 330 LEU B C 1
ATOM 7475 O O . LEU B 1 330 ? -12.289 38.344 17.438 1 75.75 330 LEU B O 1
ATOM 7479 N N . TYR B 1 331 ? -10.758 37.438 16.016 1 81.5 331 TYR B N 1
ATOM 7480 C CA . TYR B 1 331 ? -10.25 36.531 17.031 1 81.5 331 TYR B CA 1
ATOM 7481 C C . TYR B 1 331 ? -9.578 37.281 18.172 1 81.5 331 TYR B C 1
ATOM 7483 O O . TYR B 1 331 ? -9.82 37 19.344 1 81.5 331 TYR B O 1
ATOM 7491 N N . ILE B 1 332 ? -8.836 38.344 17.859 1 78.06 332 ILE B N 1
ATOM 7492 C CA . ILE B 1 332 ? -8.148 39.156 18.875 1 78.06 332 ILE B CA 1
ATOM 7493 C C . ILE B 1 332 ? -9.164 39.938 19.703 1 78.06 332 ILE B C 1
ATOM 7495 O O . ILE B 1 332 ? -9.062 39.969 20.922 1 78.06 332 ILE B O 1
ATOM 7499 N N . ILE B 1 333 ? -10.148 40.469 19.047 1 80.75 333 ILE B N 1
ATOM 7500 C CA . ILE B 1 333 ? -11.195 41.219 19.734 1 80.75 333 ILE B CA 1
ATOM 7501 C C . ILE B 1 333 ? -11.969 40.281 20.672 1 80.75 333 ILE B C 1
ATOM 7503 O O . ILE B 1 333 ? -12.219 40.594 21.828 1 80.75 333 ILE B O 1
ATOM 7507 N N . ALA B 1 334 ? -12.188 39.125 20.156 1 88.5 334 ALA B N 1
ATOM 7508 C CA . ALA B 1 334 ? -12.953 38.156 20.938 1 88.5 334 ALA B CA 1
ATOM 7509 C C . ALA B 1 334 ? -12.156 37.656 22.156 1 88.5 334 ALA B C 1
ATOM 7511 O O . ALA B 1 334 ? -12.719 37.5 23.234 1 88.5 334 ALA B O 1
ATOM 7512 N N . CYS B 1 335 ? -10.953 37.531 22 1 85.56 335 CYS B N 1
ATOM 7513 C CA . CYS B 1 335 ? -10.102 37.125 23.094 1 85.56 335 CYS B CA 1
ATOM 7514 C C . CYS B 1 335 ? -9.93 38.219 24.125 1 85.56 335 CYS B C 1
ATOM 7516 O O . CYS B 1 335 ? -9.906 37.969 25.328 1 85.56 335 CYS B O 1
ATOM 7518 N N . GLY B 1 336 ? -9.883 39.5 23.625 1 83.94 336 GLY B N 1
ATOM 7519 C CA . GLY B 1 336 ? -9.633 40.625 24.484 1 83.94 336 GLY B CA 1
ATOM 7520 C C . GLY B 1 336 ? -10.883 41.125 25.188 1 83.94 336 GLY B C 1
ATOM 7521 O O . GLY B 1 336 ? -10.797 41.844 26.203 1 83.94 336 GLY B O 1
ATOM 7522 N N . VAL B 1 337 ? -12.023 40.719 24.641 1 88.69 337 VAL B N 1
ATOM 7523 C CA . VAL B 1 337 ? -13.258 41.25 25.203 1 88.69 337 VAL B CA 1
ATOM 7524 C C . VAL B 1 337 ? -14.039 40.125 25.891 1 88.69 337 VAL B C 1
ATOM 7526 O O . VAL B 1 337 ? -14.664 40.344 26.938 1 88.69 337 VAL B O 1
ATOM 7529 N N . LEU B 1 338 ? -13.898 38.906 25.375 1 90.44 338 LEU B N 1
ATOM 7530 C CA . LEU B 1 338 ? -14.844 37.906 25.828 1 90.44 338 LEU B CA 1
ATOM 7531 C C . LEU B 1 338 ? -14.102 36.688 26.359 1 90.44 338 LEU B C 1
ATOM 7533 O O . LEU B 1 338 ? -14.727 35.688 26.734 1 90.44 338 LEU B O 1
ATOM 7537 N N . MET B 1 339 ? -12.82 36.656 26.438 1 88.25 339 MET B N 1
ATOM 7538 C CA . MET B 1 339 ? -12.078 35.438 26.797 1 88.25 339 MET B CA 1
ATOM 7539 C C . MET B 1 339 ? -12.539 34.25 25.969 1 88.25 339 MET B C 1
ATOM 7541 O O . MET B 1 339 ? -12.82 33.188 26.5 1 88.25 339 MET B O 1
ATOM 7545 N N . TRP B 1 340 ? -12.539 34.375 24.719 1 88.31 340 TRP B N 1
ATOM 7546 C CA . TRP B 1 340 ? -13.203 33.531 23.719 1 88.31 340 TRP B CA 1
ATOM 7547 C C . TRP B 1 340 ? -12.703 32.094 23.812 1 88.31 340 TRP B C 1
ATOM 7549 O O . TRP B 1 340 ? -13.5 31.141 23.859 1 88.31 340 TRP B O 1
ATOM 7559 N N . ASN B 1 341 ? -11.398 31.828 23.938 1 87.5 341 ASN B N 1
ATOM 7560 C CA . ASN B 1 341 ? -10.828 30.484 23.953 1 87.5 341 ASN B CA 1
ATOM 7561 C C . ASN B 1 341 ? -11.258 29.703 25.188 1 87.5 341 ASN B C 1
ATOM 7563 O O . ASN B 1 341 ? -11.445 28.484 25.125 1 87.5 341 ASN B O 1
ATOM 7567 N N . TYR B 1 342 ? -11.367 30.422 26.234 1 87.19 342 TYR B N 1
ATOM 7568 C CA . TYR B 1 342 ? -11.766 29.766 27.469 1 87.19 342 TYR B CA 1
ATOM 7569 C C . TYR B 1 342 ? -13.211 29.297 27.391 1 87.19 342 TYR B C 1
ATOM 7571 O O . TYR B 1 342 ? -13.539 28.188 27.844 1 87.19 342 TYR B O 1
ATOM 7579 N N . HIS B 1 343 ? -14.023 30.203 26.781 1 89.25 343 HIS B N 1
ATOM 7580 C CA . HIS B 1 343 ? -15.414 29.797 26.594 1 89.25 343 HIS B CA 1
ATOM 7581 C C . HIS B 1 343 ? -15.523 28.609 25.656 1 89.25 343 HIS B C 1
ATOM 7583 O O . HIS B 1 343 ? -16.328 27.703 25.891 1 89.25 343 HIS B O 1
ATOM 7589 N N . CYS B 1 344 ? -14.727 28.594 24.609 1 90.31 344 CYS B N 1
ATOM 7590 C CA . CYS B 1 344 ? -14.742 27.484 23.656 1 90.31 344 CYS B CA 1
ATOM 7591 C C . CYS B 1 344 ? -14.297 26.188 24.328 1 90.31 344 CYS B C 1
ATOM 7593 O O . CYS B 1 344 ? -14.922 25.141 24.141 1 90.31 344 CYS B O 1
ATOM 7595 N N . ALA B 1 345 ? -13.25 26.25 25.109 1 87.62 345 ALA B N 1
ATOM 7596 C CA . ALA B 1 345 ? -12.727 25.062 25.781 1 87.62 345 ALA B CA 1
ATOM 7597 C C . ALA B 1 345 ? -13.734 24.516 26.797 1 87.62 345 ALA B C 1
ATOM 7599 O O . ALA B 1 345 ? -13.93 23.312 26.891 1 87.62 345 ALA B O 1
ATOM 7600 N N . GLU B 1 346 ? -14.336 25.469 27.453 1 87.44 346 GLU B N 1
ATOM 7601 C CA . GLU B 1 346 ? -15.344 25.062 28.438 1 87.44 346 GLU B CA 1
ATOM 7602 C C . GLU B 1 346 ? -16.547 24.406 27.75 1 87.44 346 GLU B C 1
ATOM 7604 O O . GLU B 1 346 ? -17.094 23.422 28.25 1 87.44 346 GLU B O 1
ATOM 7609 N N . ALA B 1 347 ? -16.953 25.016 26.75 1 90.12 347 ALA B N 1
ATOM 7610 C CA . ALA B 1 347 ? -18.078 24.469 26 1 90.12 347 ALA B CA 1
ATOM 7611 C C . ALA B 1 347 ? -17.766 23.078 25.484 1 90.12 347 ALA B C 1
ATOM 7613 O O . ALA B 1 347 ? -18.609 22.172 25.547 1 90.12 347 ALA B O 1
ATOM 7614 N N . LEU B 1 348 ? -16.547 22.859 24.984 1 90.81 348 LEU B N 1
ATOM 7615 C CA . LEU B 1 348 ? -16.141 21.562 24.453 1 90.81 348 LEU B CA 1
ATOM 7616 C C . LEU B 1 348 ? -16.078 20.516 25.562 1 90.81 348 LEU B C 1
ATOM 7618 O O . LEU B 1 348 ? -16.5 19.375 25.375 1 90.81 348 LEU B O 1
ATOM 7622 N N . GLU B 1 349 ? -15.625 20.938 26.688 1 88.5 349 GLU B N 1
ATOM 7623 C CA . GLU B 1 349 ? -15.531 20.016 27.812 1 88.5 349 GLU B CA 1
ATOM 7624 C C . GLU B 1 349 ? -16.922 19.625 28.328 1 88.5 349 GLU B C 1
ATOM 7626 O O . GLU B 1 349 ? -17.141 18.484 28.719 1 88.5 349 GLU B O 1
ATOM 7631 N N . ARG B 1 350 ? -17.75 20.562 28.406 1 88.12 350 ARG B N 1
ATOM 7632 C CA . ARG B 1 350 ? -19.125 20.25 28.781 1 88.12 350 ARG B CA 1
ATOM 7633 C C . ARG B 1 350 ? -19.766 19.281 27.797 1 88.12 350 ARG B C 1
ATOM 7635 O O . ARG B 1 350 ? -20.438 18.344 28.188 1 88.12 350 ARG B O 1
ATOM 7642 N N . TRP B 1 351 ? -19.531 19.594 26.547 1 91.19 351 TRP B N 1
ATOM 7643 C CA . TRP B 1 351 ? -20.031 18.719 25.5 1 91.19 351 TRP B CA 1
ATOM 7644 C C . TRP B 1 351 ? -19.484 17.297 25.656 1 91.19 351 TRP B C 1
ATOM 7646 O O . TRP B 1 351 ? -20.219 16.328 25.547 1 91.19 351 TRP B O 1
ATOM 7656 N N . LYS B 1 352 ? -18.188 17.219 25.906 1 90.94 352 LYS B N 1
ATOM 7657 C CA . LYS B 1 352 ? -17.516 15.938 26.109 1 90.94 352 LYS B CA 1
ATOM 7658 C C . LYS B 1 352 ? -18.141 15.164 27.266 1 90.94 352 LYS B C 1
ATOM 7660 O O . LYS B 1 352 ? -18.312 13.945 27.188 1 90.94 352 LYS B O 1
ATOM 7665 N N . GLY B 1 353 ? -18.438 15.883 28.25 1 88 353 GLY B N 1
ATOM 7666 C CA . GLY B 1 353 ? -19.047 15.25 29.406 1 88 353 GLY B CA 1
ATOM 7667 C C . GLY B 1 353 ? -20.391 14.609 29.094 1 88 353 GLY B C 1
ATOM 7668 O O . GLY B 1 353 ? -20.734 13.57 29.672 1 88 353 GLY B O 1
ATOM 7669 N N . ILE B 1 354 ? -21.094 15.18 28.219 1 88.38 354 ILE B N 1
ATOM 7670 C CA . ILE B 1 354 ? -22.422 14.703 27.891 1 88.38 354 ILE B CA 1
ATOM 7671 C C . ILE B 1 354 ? -22.344 13.625 26.812 1 88.38 354 ILE B C 1
ATOM 7673 O O . ILE B 1 354 ? -22.984 12.57 26.922 1 88.38 354 ILE B O 1
ATOM 7677 N N . TYR B 1 355 ? -21.484 13.836 25.766 1 89.62 355 TYR B N 1
ATOM 7678 C CA . TYR B 1 355 ? -21.562 13.008 24.562 1 89.62 355 TYR B CA 1
ATOM 7679 C C . TYR B 1 355 ? -20.266 12.211 24.375 1 89.62 355 TYR B C 1
ATOM 7681 O O . TYR B 1 355 ? -20.188 11.352 23.484 1 89.62 355 TYR B O 1
ATOM 7689 N N . GLY B 1 356 ? -19.297 12.453 25.094 1 88.06 356 GLY B N 1
ATOM 7690 C CA . GLY B 1 356 ? -17.969 11.891 24.875 1 88.06 356 GLY B CA 1
ATOM 7691 C C . GLY B 1 356 ? -17.984 10.383 24.719 1 88.06 356 GLY B C 1
ATOM 7692 O O . GLY B 1 356 ? -17.359 9.844 23.797 1 88.06 356 GLY B O 1
ATOM 7693 N N . ASN B 1 357 ? -18.734 9.703 25.484 1 87.88 357 ASN B N 1
ATOM 7694 C CA . ASN B 1 357 ? -18.75 8.242 25.484 1 87.88 357 ASN B CA 1
ATOM 7695 C C . ASN B 1 357 ? -19.578 7.676 24.344 1 87.88 357 ASN B C 1
ATOM 7697 O O . ASN B 1 357 ? -19.547 6.473 24.094 1 87.88 357 ASN B O 1
ATOM 7701 N N . GLN B 1 358 ? -20.25 8.508 23.703 1 90.38 358 GLN B N 1
ATOM 7702 C CA . GLN B 1 358 ? -21.141 8.039 22.641 1 90.38 358 GLN B CA 1
ATOM 7703 C C . GLN B 1 358 ? -20.516 8.227 21.266 1 90.38 358 GLN B C 1
ATOM 7705 O O . GLN B 1 358 ? -21.016 7.695 20.266 1 90.38 358 GLN B O 1
ATOM 7710 N N . ILE B 1 359 ? -19.422 8.859 21.203 1 89.44 359 ILE B N 1
ATOM 7711 C CA . ILE B 1 359 ? -18.844 9.281 19.938 1 89.44 359 ILE B CA 1
ATOM 7712 C C . ILE B 1 359 ? -18.469 8.055 19.109 1 89.44 359 ILE B C 1
ATOM 7714 O O . ILE B 1 359 ? -18.719 8 17.906 1 89.44 359 ILE B O 1
ATOM 7718 N N . ARG B 1 360 ? -17.891 7.09 19.75 1 89.81 360 ARG B N 1
ATOM 7719 C CA . ARG B 1 360 ? -17.484 5.879 19.047 1 89.81 360 ARG B CA 1
ATOM 7720 C C . ARG B 1 360 ? -18.688 5.199 18.391 1 89.81 360 ARG B C 1
ATOM 7722 O O . ARG B 1 360 ? -18.625 4.816 17.219 1 89.81 360 ARG B O 1
ATOM 7729 N N . ASP B 1 361 ? -19.734 5.102 19.109 1 91.06 361 ASP B N 1
ATOM 7730 C CA . ASP B 1 361 ? -20.938 4.477 18.594 1 91.06 361 ASP B CA 1
ATOM 7731 C C . ASP B 1 361 ? -21.484 5.238 17.391 1 91.06 361 ASP B C 1
ATOM 7733 O O . ASP B 1 361 ? -22.016 4.633 16.453 1 91.06 361 ASP B O 1
ATOM 7737 N N . TRP B 1 362 ? -21.312 6.496 17.469 1 90.88 362 TRP B N 1
ATOM 7738 C CA . TRP B 1 362 ? -21.781 7.324 16.359 1 90.88 362 TRP B CA 1
ATOM 7739 C C . TRP B 1 362 ? -21.047 6.98 15.078 1 90.88 362 TRP B C 1
ATOM 7741 O O . TRP B 1 362 ? -21.672 6.672 14.055 1 90.88 362 TRP B O 1
ATOM 7751 N N . PHE B 1 363 ? -19.797 6.887 15.195 1 90.94 363 PHE B N 1
ATOM 7752 C CA . PHE B 1 363 ? -18.984 6.684 14 1 90.94 363 PHE B CA 1
ATOM 7753 C C . PHE B 1 363 ? -19.047 5.23 13.539 1 90.94 363 PHE B C 1
ATOM 7755 O O . PHE B 1 363 ? -19.047 4.957 12.336 1 90.94 363 PHE B O 1
ATOM 7762 N N . GLU B 1 364 ? -19.172 4.367 14.414 1 93.75 364 GLU B N 1
ATOM 7763 C CA . GLU B 1 364 ? -19.344 2.963 14.055 1 93.75 364 GLU B CA 1
ATOM 7764 C C . GLU B 1 364 ? -20.656 2.742 13.305 1 93.75 364 GLU B C 1
ATOM 7766 O O . GLU B 1 364 ? -20.703 1.985 12.336 1 93.75 364 GLU B O 1
ATOM 7771 N N . SER B 1 365 ? -21.656 3.365 13.789 1 94.38 365 SER B N 1
ATOM 7772 C CA . SER B 1 365 ? -22.953 3.234 13.141 1 94.38 365 SER B CA 1
ATOM 7773 C C . SER B 1 365 ? -22.922 3.771 11.719 1 94.38 365 SER B C 1
ATOM 7775 O O . SER B 1 365 ? -23.453 3.145 10.797 1 94.38 365 SER B O 1
ATOM 7777 N N . ILE B 1 366 ? -22.297 4.867 11.539 1 93.88 366 ILE B N 1
ATOM 7778 C CA . ILE B 1 366 ? -22.141 5.426 10.203 1 93.88 366 ILE B CA 1
ATOM 7779 C C . ILE B 1 366 ? -21.375 4.449 9.32 1 93.88 366 ILE B C 1
ATOM 7781 O O . ILE B 1 366 ? -21.734 4.223 8.164 1 93.88 366 ILE B O 1
ATOM 7785 N N . GLY B 1 367 ? -20.328 3.945 9.914 1 96.25 367 GLY B N 1
ATOM 7786 C CA . GLY B 1 367 ? -19.516 2.984 9.18 1 96.25 367 GLY B CA 1
ATOM 7787 C C . GLY B 1 367 ? -20.297 1.757 8.75 1 96.25 367 GLY B C 1
ATOM 7788 O O . GLY B 1 367 ? -20.156 1.304 7.609 1 96.25 367 GLY B O 1
ATOM 7789 N N . GLU B 1 368 ? -21.078 1.238 9.617 1 97.25 368 GLU B N 1
ATOM 7790 C CA . GLU B 1 368 ? -21.891 0.067 9.297 1 97.25 368 GLU B CA 1
ATOM 7791 C C . GLU B 1 368 ? -22.906 0.376 8.203 1 97.25 368 GLU B C 1
ATOM 7793 O O . GLU B 1 368 ? -23.141 -0.453 7.324 1 97.25 368 GLU B O 1
ATOM 7798 N N . PHE B 1 369 ? -23.469 1.554 8.289 1 97.31 369 PHE B N 1
ATOM 7799 C CA . PHE B 1 369 ? -24.391 1.961 7.23 1 97.31 369 PHE B CA 1
ATOM 7800 C C . PHE B 1 369 ? -23.688 2.006 5.883 1 97.31 369 PHE B C 1
ATOM 7802 O O . PHE B 1 369 ? -24.219 1.521 4.879 1 97.31 369 PHE B O 1
ATOM 7809 N N . GLU B 1 370 ? -22.5 2.568 5.898 1 97.5 370 GLU B N 1
ATOM 7810 C CA . GLU B 1 370 ? -21.719 2.625 4.664 1 97.5 370 GLU B CA 1
ATOM 7811 C C . GLU B 1 370 ? -21.453 1.227 4.121 1 97.5 370 GLU B C 1
ATOM 7813 O O . GLU B 1 370 ? -21.562 0.989 2.916 1 97.5 370 GLU B O 1
ATOM 7818 N N . ALA B 1 371 ? -21.094 0.36 4.996 1 98.06 371 ALA B N 1
ATOM 7819 C CA . ALA B 1 371 ? -20.797 -1.015 4.609 1 98.06 371 ALA B CA 1
ATOM 7820 C C . ALA B 1 371 ? -22.031 -1.71 4.039 1 98.06 371 ALA B C 1
ATOM 7822 O O . ALA B 1 371 ? -21.938 -2.389 3.012 1 98.06 371 ALA B O 1
ATOM 7823 N N . LEU B 1 372 ? -23.141 -1.525 4.691 1 98.38 372 LEU B N 1
ATOM 7824 C CA . LEU B 1 372 ? -24.391 -2.131 4.227 1 98.38 372 LEU B CA 1
ATOM 7825 C C . LEU B 1 372 ? -24.781 -1.577 2.861 1 98.38 372 LEU B C 1
ATOM 7827 O O . LEU B 1 372 ? -25.219 -2.328 1.986 1 98.38 372 LEU B O 1
ATOM 7831 N N . ILE B 1 373 ? -24.625 -0.315 2.672 1 98.12 373 ILE B N 1
ATOM 7832 C CA . ILE B 1 373 ? -24.953 0.314 1.396 1 98.12 373 ILE B CA 1
ATOM 7833 C C . ILE B 1 373 ? -24.016 -0.224 0.307 1 98.12 373 ILE B C 1
ATOM 7835 O O . ILE B 1 373 ? -24.438 -0.421 -0.835 1 98.12 373 ILE B O 1
ATOM 7839 N N . SER B 1 374 ? -22.781 -0.484 0.67 1 98.44 374 SER B N 1
ATOM 7840 C CA . SER B 1 374 ? -21.844 -1.074 -0.273 1 98.44 374 SER B CA 1
ATOM 7841 C C . SER B 1 374 ? -22.344 -2.422 -0.784 1 98.44 374 SER B C 1
ATOM 7843 O O . SER B 1 374 ? -22.156 -2.75 -1.959 1 98.44 374 SER B O 1
ATOM 7845 N N . LEU B 1 375 ? -22.969 -3.158 0.087 1 98.12 375 LEU B N 1
ATOM 7846 C CA . LEU B 1 375 ? -23.438 -4.492 -0.26 1 98.12 375 LEU B CA 1
ATOM 7847 C C . LEU B 1 375 ? -24.656 -4.418 -1.175 1 98.12 375 LEU B C 1
ATOM 7849 O O . LEU B 1 375 ? -25.047 -5.418 -1.783 1 98.12 375 LEU B O 1
ATOM 7853 N N . THR B 1 376 ? -25.266 -3.242 -1.354 1 97.19 376 THR B N 1
ATOM 7854 C CA . THR B 1 376 ? -26.406 -3.07 -2.25 1 97.19 376 THR B CA 1
ATOM 7855 C C . THR B 1 376 ? -25.938 -2.82 -3.68 1 97.19 376 THR B C 1
ATOM 7857 O O . THR B 1 376 ? -26.719 -2.926 -4.625 1 97.19 376 THR B O 1
ATOM 7860 N N . VAL B 1 377 ? -24.703 -2.52 -3.891 1 96.56 377 VAL B N 1
ATOM 7861 C CA . VAL B 1 377 ? -24.156 -2.066 -5.168 1 96.56 377 VAL B CA 1
ATOM 7862 C C . VAL B 1 377 ? -24.344 -3.146 -6.227 1 96.56 377 VAL B C 1
ATOM 7864 O O . VAL B 1 377 ? -24.734 -2.852 -7.359 1 96.56 377 VAL B O 1
ATOM 7867 N N . VAL B 1 378 ? -24.125 -4.383 -5.812 1 95.38 378 VAL B N 1
ATOM 7868 C CA . VAL B 1 378 ? -24.219 -5.5 -6.75 1 95.38 378 VAL B CA 1
ATOM 7869 C C . VAL B 1 378 ? -25.594 -5.539 -7.383 1 95.38 378 VAL B C 1
ATOM 7871 O O . VAL B 1 378 ? -25.734 -5.742 -8.594 1 95.38 378 VAL B O 1
ATOM 7874 N N . SER B 1 379 ? -26.609 -5.316 -6.598 1 94.38 379 SER B N 1
ATOM 7875 C CA . SER B 1 379 ? -27.984 -5.355 -7.09 1 94.38 379 SER B CA 1
ATOM 7876 C C . SER B 1 379 ? -28.281 -4.184 -8.016 1 94.38 379 SER B C 1
ATOM 7878 O O . SER B 1 379 ? -29.141 -4.277 -8.891 1 94.38 379 SER B O 1
ATOM 7880 N N . HIS B 1 380 ? -27.594 -3.121 -7.84 1 94.12 380 HIS B N 1
ATOM 7881 C CA . HIS B 1 380 ? -27.828 -1.924 -8.641 1 94.12 380 HIS B CA 1
ATOM 7882 C C . HIS B 1 380 ? -27.141 -2.031 -10 1 94.12 380 HIS B C 1
ATOM 7884 O O . HIS B 1 380 ? -27.656 -1.516 -11 1 94.12 380 HIS B O 1
ATOM 7890 N N . VAL B 1 381 ? -26.031 -2.734 -10.055 1 94 381 VAL B N 1
ATOM 7891 C CA . VAL B 1 381 ? -25.203 -2.639 -11.25 1 94 381 VAL B CA 1
ATOM 7892 C C . VAL B 1 381 ? -25.312 -3.936 -12.047 1 94 381 VAL B C 1
ATOM 7894 O O . VAL B 1 381 ? -24.953 -3.971 -13.227 1 94 381 VAL B O 1
ATOM 7897 N N . LYS B 1 382 ? -25.734 -5 -11.422 1 94 382 LYS B N 1
ATOM 7898 C CA . LYS B 1 382 ? -25.891 -6.273 -12.117 1 94 382 LYS B CA 1
ATOM 7899 C C . LYS B 1 382 ? -27.359 -6.57 -12.398 1 94 382 LYS B C 1
ATOM 7901 O O . LYS B 1 382 ? -28.234 -6.211 -11.609 1 94 382 LYS B O 1
ATOM 7906 N N . GLU B 1 383 ? -27.656 -7.156 -13.469 1 88.12 383 GLU B N 1
ATOM 7907 C CA . GLU B 1 383 ? -29.031 -7.375 -13.906 1 88.12 383 GLU B CA 1
ATOM 7908 C C . GLU B 1 383 ? -29.625 -8.617 -13.242 1 88.12 383 GLU B C 1
ATOM 7910 O O . GLU B 1 383 ? -30.766 -8.586 -12.773 1 88.12 383 GLU B O 1
ATOM 7915 N N . ASN B 1 384 ? -28.859 -9.672 -13.25 1 91.69 384 ASN B N 1
ATOM 7916 C CA . ASN B 1 384 ? -29.375 -10.93 -12.711 1 91.69 384 ASN B CA 1
ATOM 7917 C C . ASN B 1 384 ? -28.781 -11.234 -11.336 1 91.69 384 ASN B C 1
ATOM 7919 O O . ASN B 1 384 ? -27.719 -11.844 -11.234 1 91.69 384 ASN B O 1
ATOM 7923 N N . THR B 1 385 ? -29.5 -10.836 -10.305 1 96.5 385 THR B N 1
ATOM 7924 C CA . THR B 1 385 ? -29.047 -11.086 -8.938 1 96.5 385 THR B CA 1
ATOM 7925 C C . THR B 1 385 ? -30.188 -11.656 -8.094 1 96.5 385 THR B C 1
ATOM 7927 O O . THR B 1 385 ? -31.359 -11.539 -8.461 1 96.5 385 THR B O 1
ATOM 7930 N N . CYS B 1 386 ? -29.891 -12.32 -7.066 1 97.75 386 CYS B N 1
ATOM 7931 C CA . CYS B 1 386 ? -30.891 -12.836 -6.137 1 97.75 386 CYS B CA 1
ATOM 7932 C C . CYS B 1 386 ? -30.359 -12.836 -4.711 1 97.75 386 CYS B C 1
ATOM 7934 O O . CYS B 1 386 ? -29.141 -12.758 -4.492 1 97.75 386 CYS B O 1
ATOM 7936 N N . PHE B 1 387 ? -31.266 -12.758 -3.781 1 98.06 387 PHE B N 1
ATOM 7937 C CA . PHE B 1 387 ? -30.859 -13.016 -2.402 1 98.06 387 PHE B CA 1
ATOM 7938 C C . PHE B 1 387 ? -30.719 -14.508 -2.15 1 98.06 387 PHE B C 1
ATOM 7940 O O . PHE B 1 387 ? -31.672 -15.273 -2.357 1 98.06 387 PHE B O 1
ATOM 7947 N N . PRO B 1 388 ? -29.578 -14.953 -1.767 1 98 388 PRO B N 1
ATOM 7948 C CA . PRO B 1 388 ? -29.359 -16.391 -1.547 1 98 388 PRO B CA 1
ATOM 7949 C C . PRO B 1 388 ? -30.141 -16.922 -0.349 1 98 388 PRO B C 1
ATOM 7951 O O . PRO B 1 388 ? -30.469 -16.172 0.57 1 98 388 PRO B O 1
ATOM 7954 N N . VAL B 1 389 ? -30.438 -18.156 -0.401 1 97.56 389 VAL B N 1
ATOM 7955 C CA . VAL B 1 389 ? -31.016 -18.875 0.736 1 97.56 389 VAL B CA 1
ATOM 7956 C C . VAL B 1 389 ? -29.906 -19.625 1.484 1 97.56 389 VAL B C 1
ATOM 7958 O O . VAL B 1 389 ? -29.359 -20.594 0.972 1 97.56 389 VAL B O 1
ATOM 7961 N N . ILE B 1 390 ? -29.594 -19.172 2.664 1 96.06 390 ILE B N 1
ATOM 7962 C CA . ILE B 1 390 ? -28.531 -19.75 3.463 1 96.06 390 ILE B CA 1
ATOM 7963 C C . ILE B 1 390 ? -29.109 -20.406 4.715 1 96.06 390 ILE B C 1
ATOM 7965 O O . ILE B 1 390 ? -29.828 -19.766 5.48 1 96.06 390 ILE B O 1
ATOM 7969 N N . LYS B 1 391 ? -28.812 -21.625 4.891 1 93.94 391 LYS B N 1
ATOM 7970 C CA . LYS B 1 391 ? -29.297 -22.359 6.059 1 93.94 391 LYS B CA 1
ATOM 7971 C C . LYS B 1 391 ? -28.172 -23.156 6.715 1 93.94 391 LYS B C 1
ATOM 7973 O O . LYS B 1 391 ? -27.203 -23.531 6.047 1 93.94 391 LYS B O 1
ATOM 7978 N N . TYR B 1 392 ? -28.281 -23.281 7.965 1 92.25 392 TYR B N 1
ATOM 7979 C CA . TYR B 1 392 ? -27.344 -24.172 8.633 1 92.25 392 TYR B CA 1
ATOM 7980 C C . TYR B 1 392 ? -27.859 -25.594 8.664 1 92.25 392 TYR B C 1
ATOM 7982 O O . TYR B 1 392 ? -28.969 -25.844 9.133 1 92.25 392 TYR B O 1
ATOM 7990 N N . GLU B 1 393 ? -27.094 -26.453 8.078 1 91.31 393 GLU B N 1
ATOM 7991 C CA . GLU B 1 393 ? -27.344 -27.891 8.094 1 91.31 393 GLU B CA 1
ATOM 7992 C C . GLU B 1 393 ? -26.047 -28.672 8.32 1 91.31 393 GLU B C 1
ATOM 7994 O O . GLU B 1 393 ? -24.953 -28.188 8.016 1 91.31 393 GLU B O 1
ATOM 7999 N N . ASP B 1 394 ? -26.203 -29.906 8.883 1 90.31 394 ASP B N 1
ATOM 8000 C CA . ASP B 1 394 ? -25.031 -30.734 9.141 1 90.31 394 ASP B CA 1
ATOM 8001 C C . ASP B 1 394 ? -24.422 -31.25 7.836 1 90.31 394 ASP B C 1
ATOM 8003 O O . ASP B 1 394 ? -23.219 -31.422 7.734 1 90.31 394 ASP B O 1
ATOM 8007 N N . THR B 1 395 ? -25.359 -31.453 6.898 1 92 395 THR B N 1
ATOM 8008 C CA . THR B 1 395 ? -24.906 -31.922 5.598 1 92 395 THR B CA 1
ATOM 8009 C C . THR B 1 395 ? -24.859 -30.766 4.598 1 92 395 THR B C 1
ATOM 8011 O O . THR B 1 395 ? -25.875 -30.109 4.344 1 92 395 THR B O 1
ATOM 8014 N N . PRO B 1 396 ? -23.672 -30.562 4.047 1 95.38 396 PRO B N 1
ATOM 8015 C CA . PRO B 1 396 ? -23.562 -29.406 3.154 1 95.38 396 PRO B CA 1
ATOM 8016 C C . PRO B 1 396 ? -24.297 -29.609 1.829 1 95.38 396 PRO B C 1
ATOM 8018 O O . PRO B 1 396 ? -24.25 -30.703 1.258 1 95.38 396 PRO B O 1
ATOM 8021 N N . ARG B 1 397 ? -24.953 -28.609 1.407 1 96 397 ARG B N 1
ATOM 8022 C CA . ARG B 1 397 ? -25.656 -28.578 0.135 1 96 397 ARG B CA 1
ATOM 8023 C C . ARG B 1 397 ? -25.375 -27.281 -0.614 1 96 397 ARG B C 1
ATOM 8025 O O . ARG B 1 397 ? -25.266 -26.219 -0.002 1 96 397 ARG B O 1
ATOM 8032 N N . LEU B 1 398 ? -25.25 -27.391 -1.927 1 97.31 398 LEU B N 1
ATOM 8033 C CA . LEU B 1 398 ? -25.047 -26.25 -2.814 1 97.31 398 LEU B CA 1
ATOM 8034 C C . LEU B 1 398 ? -25.859 -26.406 -4.094 1 97.31 398 LEU B C 1
ATOM 8036 O O . LEU B 1 398 ? -25.656 -27.344 -4.855 1 97.31 398 LEU B O 1
ATOM 8040 N N . LYS B 1 399 ? -26.812 -25.641 -4.254 1 97.88 399 LYS B N 1
ATOM 8041 C CA . LYS B 1 399 ? -27.625 -25.609 -5.469 1 97.88 399 LYS B CA 1
ATOM 8042 C C . LYS B 1 399 ? -27.672 -24.203 -6.062 1 97.88 399 LYS B C 1
ATOM 8044 O O . LYS B 1 399 ? -28.281 -23.297 -5.48 1 97.88 399 LYS B O 1
ATOM 8049 N N . VAL B 1 400 ? -27.078 -24 -7.227 1 97.75 400 VAL B N 1
ATOM 8050 C CA . VAL B 1 400 ? -27 -22.688 -7.852 1 97.75 400 VAL B CA 1
ATOM 8051 C C . VAL B 1 400 ? -27.484 -22.781 -9.297 1 97.75 400 VAL B C 1
ATOM 8053 O O . VAL B 1 400 ? -27.188 -23.75 -10 1 97.75 400 VAL B O 1
ATOM 8056 N N . GLU B 1 401 ? -28.266 -21.812 -9.664 1 98 401 GLU B N 1
ATOM 8057 C CA . GLU B 1 401 ? -28.734 -21.703 -11.039 1 98 401 GLU B CA 1
ATOM 8058 C C . GLU B 1 401 ? -28.219 -20.422 -11.695 1 98 401 GLU B C 1
ATOM 8060 O O . GLU B 1 401 ? -28.391 -19.328 -11.164 1 98 401 GLU B O 1
ATOM 8065 N N . GLU B 1 402 ? -27.562 -20.594 -12.82 1 97.38 402 GLU B N 1
ATOM 8066 C CA . GLU B 1 402 ? -27.047 -19.5 -13.641 1 97.38 402 GLU B CA 1
ATOM 8067 C C . GLU B 1 402 ? -26.156 -18.562 -12.828 1 97.38 402 GLU B C 1
ATOM 8069 O O . GLU B 1 402 ? -26.344 -17.359 -12.828 1 97.38 402 GLU B O 1
ATOM 8074 N N . VAL B 1 403 ? -25.281 -19.156 -12.102 1 97.88 403 VAL B N 1
ATOM 8075 C CA . VAL B 1 403 ? -24.312 -18.375 -11.336 1 97.88 403 VAL B CA 1
ATOM 8076 C C . VAL B 1 403 ? -23.234 -17.844 -12.258 1 97.88 403 VAL B C 1
ATOM 8078 O O . VAL B 1 403 ? -22.797 -18.531 -13.188 1 97.88 403 VAL B O 1
ATOM 8081 N N . TYR B 1 404 ? -22.812 -16.625 -12.125 1 96.56 404 TYR B N 1
ATOM 8082 C CA . TYR B 1 404 ? -21.75 -16.031 -12.914 1 96.56 404 TYR B CA 1
ATOM 8083 C C . TYR B 1 404 ? -20.844 -15.164 -12.039 1 96.56 404 TYR B C 1
ATOM 8085 O O . TYR B 1 404 ? -21.188 -14.859 -10.898 1 96.56 404 TYR B O 1
ATOM 8093 N N . HIS B 1 405 ? -19.672 -14.906 -12.477 1 95.69 405 HIS B N 1
ATOM 8094 C CA . HIS B 1 405 ? -18.672 -14.18 -11.703 1 95.69 405 HIS B CA 1
ATOM 8095 C C . HIS B 1 405 ? -18.953 -12.68 -11.688 1 95.69 405 HIS B C 1
ATOM 8097 O O . HIS B 1 405 ? -19.125 -12.062 -12.742 1 95.69 405 HIS B O 1
ATOM 8103 N N . PRO B 1 406 ? -18.953 -12.031 -10.578 1 95.12 406 PRO B N 1
ATOM 8104 C CA . PRO B 1 406 ? -19.359 -10.633 -10.469 1 95.12 406 PRO B CA 1
ATOM 8105 C C . PRO B 1 406 ? -18.344 -9.672 -11.109 1 95.12 406 PRO B C 1
ATOM 8107 O O . PRO B 1 406 ? -18.703 -8.562 -11.5 1 95.12 406 PRO B O 1
ATOM 8110 N N . LEU B 1 407 ? -17.125 -10.047 -11.281 1 93.62 407 LEU B N 1
ATOM 8111 C CA . LEU B 1 407 ? -16.078 -9.125 -11.719 1 93.62 407 LEU B CA 1
ATOM 8112 C C . LEU B 1 407 ? -15.906 -9.18 -13.234 1 93.62 407 LEU B C 1
ATOM 8114 O O . LEU B 1 407 ? -15.078 -8.453 -13.789 1 93.62 407 LEU B O 1
ATOM 8118 N N . ILE B 1 408 ? -16.609 -10.047 -13.898 1 91.69 408 ILE B N 1
ATOM 8119 C CA . ILE B 1 408 ? -16.594 -10.117 -15.359 1 91.69 408 ILE B CA 1
ATOM 8120 C C . ILE B 1 408 ? -17.781 -9.328 -15.922 1 91.69 408 ILE B C 1
ATOM 8122 O O . ILE B 1 408 ? -18.875 -9.344 -15.352 1 91.69 408 ILE B O 1
ATOM 8126 N N . ALA B 1 409 ? -17.562 -8.695 -17.047 1 86.81 409 ALA B N 1
ATOM 8127 C CA . ALA B 1 409 ? -18.594 -7.863 -17.656 1 86.81 409 ALA B CA 1
ATOM 8128 C C . ALA B 1 409 ? -19.828 -8.695 -18 1 86.81 409 ALA B C 1
ATOM 8130 O O . ALA B 1 409 ? -19.719 -9.836 -18.453 1 86.81 409 ALA B O 1
ATOM 8131 N N . GLU B 1 410 ? -20.938 -8.102 -17.812 1 84.81 410 GLU B N 1
ATOM 8132 C CA . GLU B 1 410 ? -22.219 -8.789 -17.984 1 84.81 410 GLU B CA 1
ATOM 8133 C C . GLU B 1 410 ? -22.391 -9.289 -19.406 1 84.81 410 GLU B C 1
ATOM 8135 O O . GLU B 1 410 ? -22.984 -10.344 -19.641 1 84.81 410 GLU B O 1
ATOM 8140 N N . LYS B 1 411 ? -21.844 -8.547 -20.312 1 82.75 411 LYS B N 1
ATOM 8141 C CA . LYS B 1 411 ? -22.016 -8.883 -21.719 1 82.75 411 LYS B CA 1
ATOM 8142 C C . LYS B 1 411 ? -21.156 -10.094 -22.109 1 82.75 411 LYS B C 1
ATOM 8144 O O . LYS B 1 411 ? -21.469 -10.812 -23.047 1 82.75 411 LYS B O 1
ATOM 8149 N N . SER B 1 412 ? -20.141 -10.375 -21.344 1 86.62 412 SER B N 1
ATOM 8150 C CA . SER B 1 412 ? -19.172 -11.391 -21.734 1 86.62 412 SER B CA 1
ATOM 8151 C C . SER B 1 412 ? -19.234 -12.602 -20.812 1 86.62 412 SER B C 1
ATOM 8153 O O . SER B 1 412 ? -18.781 -13.695 -21.172 1 86.62 412 SER B O 1
ATOM 8155 N N . VAL B 1 413 ? -19.875 -12.43 -19.672 1 90.25 413 VAL B N 1
ATOM 8156 C CA . VAL B 1 413 ? -19.828 -13.484 -18.672 1 90.25 413 VAL B CA 1
ATOM 8157 C C . VAL B 1 413 ? -20.875 -14.555 -19 1 90.25 413 VAL B C 1
ATOM 8159 O O . VAL B 1 413 ? -21.969 -14.234 -19.484 1 90.25 413 VAL B O 1
ATOM 8162 N N . ILE B 1 414 ? -20.547 -15.758 -18.891 1 93.31 414 ILE B N 1
ATOM 8163 C CA . ILE B 1 414 ? -21.453 -16.891 -19.125 1 93.31 414 ILE B CA 1
ATOM 8164 C C . ILE B 1 414 ? -21.828 -17.531 -17.797 1 93.31 414 ILE B C 1
ATOM 8166 O O . ILE B 1 414 ? -20.969 -17.812 -16.953 1 93.31 414 ILE B O 1
ATOM 8170 N N . ALA B 1 415 ? -23.109 -17.734 -17.578 1 96.31 415 ALA B N 1
ATOM 8171 C CA . ALA B 1 415 ? -23.625 -18.297 -16.344 1 96.31 415 ALA B CA 1
ATOM 8172 C C . ALA B 1 415 ? -23.688 -19.828 -16.422 1 96.31 415 ALA B C 1
ATOM 8174 O O . ALA B 1 415 ? -23.844 -20.391 -17.516 1 96.31 415 ALA B O 1
ATOM 8175 N N . ASN B 1 416 ? -23.484 -20.484 -15.305 1 97.56 416 ASN B N 1
ATOM 8176 C CA . ASN B 1 416 ? -23.562 -21.938 -15.203 1 97.56 416 ASN B CA 1
ATOM 8177 C C . ASN B 1 416 ? -24.375 -22.375 -13.992 1 97.56 416 ASN B C 1
ATOM 8179 O O . ASN B 1 416 ? -24.609 -21.578 -13.078 1 97.56 416 ASN B O 1
ATOM 8183 N N . SER B 1 417 ? -24.891 -23.625 -14.016 1 97.5 417 SER B N 1
ATOM 8184 C CA . SER B 1 417 ? -25.703 -24.188 -12.938 1 97.5 417 SER B CA 1
ATOM 8185 C C . SER B 1 417 ? -25.125 -25.516 -12.445 1 97.5 417 SER B C 1
ATOM 8187 O O . SER B 1 417 ? -24.547 -26.281 -13.234 1 97.5 417 SER B O 1
ATOM 8189 N N . ILE B 1 418 ? -25.203 -25.75 -11.164 1 96.69 418 ILE B N 1
ATOM 8190 C CA . ILE B 1 418 ? -24.719 -27.016 -10.609 1 96.69 418 ILE B CA 1
ATOM 8191 C C . ILE B 1 418 ? -25.438 -27.297 -9.289 1 96.69 418 ILE B C 1
ATOM 8193 O O . ILE B 1 418 ? -25.891 -26.375 -8.609 1 96.69 418 ILE B O 1
ATOM 8197 N N . GLN B 1 419 ? -25.625 -28.5 -8.953 1 96.25 419 GLN B N 1
ATOM 8198 C CA . GLN B 1 419 ? -26.156 -28.953 -7.676 1 96.25 419 GLN B CA 1
ATOM 8199 C C . GLN B 1 419 ? -25.266 -30.047 -7.062 1 96.25 419 GLN B C 1
ATOM 8201 O O . GLN B 1 419 ? -24.969 -31.047 -7.711 1 96.25 419 GLN B O 1
ATOM 8206 N N . LEU B 1 420 ? -24.797 -29.828 -5.84 1 94.81 420 LEU B N 1
ATOM 8207 C CA . LEU B 1 420 ? -23.953 -30.766 -5.129 1 94.81 420 LEU B CA 1
ATOM 8208 C C . LEU B 1 420 ? -24.469 -31.031 -3.721 1 94.81 420 LEU B C 1
ATOM 8210 O O . LEU B 1 420 ? -24.844 -30.078 -3.014 1 94.81 420 LEU B O 1
ATOM 8214 N N . ASN B 1 421 ? -24.547 -32.25 -3.328 1 93 421 ASN B N 1
ATOM 8215 C CA . ASN B 1 421 ? -24.938 -32.656 -1.986 1 93 421 ASN B CA 1
ATOM 8216 C C . ASN B 1 421 ? -23.844 -33.531 -1.336 1 93 421 ASN B C 1
ATOM 8218 O O . ASN B 1 421 ? -23.828 -34.75 -1.483 1 93 421 ASN B O 1
ATOM 8222 N N . SER B 1 422 ? -23.062 -32.938 -0.537 1 91 422 SER B N 1
ATOM 8223 C CA . SER B 1 422 ? -21.953 -33.625 0.115 1 91 422 SER B CA 1
ATOM 8224 C C . SER B 1 422 ? -21.188 -34.5 -0.873 1 91 422 SER B C 1
ATOM 8226 O O . SER B 1 422 ? -20.922 -35.688 -0.599 1 91 422 SER B O 1
ATOM 8228 N N . GLN B 1 423 ? -20.922 -33.938 -2.023 1 91.12 423 GLN B N 1
ATOM 8229 C CA . GLN B 1 423 ? -20.281 -34.688 -3.084 1 91.12 423 GLN B CA 1
ATOM 8230 C C . GLN B 1 423 ? -18.984 -34.031 -3.535 1 91.12 423 GLN B C 1
ATOM 8232 O O . GLN B 1 423 ? -18.797 -32.844 -3.326 1 91.12 423 GLN B O 1
ATOM 8237 N N . THR B 1 424 ? -18.219 -34.938 -4.02 1 93.12 424 THR B N 1
ATOM 8238 C CA . THR B 1 424 ? -17 -34.469 -4.664 1 93.12 424 THR B CA 1
ATOM 8239 C C . THR B 1 424 ? -17.188 -34.375 -6.176 1 93.12 424 THR B C 1
ATOM 8241 O O . THR B 1 424 ? -17.703 -35.312 -6.797 1 93.12 424 THR B O 1
ATOM 8244 N N . CYS B 1 425 ? -16.828 -33.25 -6.605 1 93.69 425 CYS B N 1
ATOM 8245 C CA . CYS B 1 425 ? -16.953 -32.969 -8.031 1 93.69 425 CYS B CA 1
ATOM 8246 C C . CYS B 1 425 ? -15.594 -32.75 -8.672 1 93.69 425 CYS B C 1
ATOM 8248 O O . CYS B 1 425 ? -14.797 -31.953 -8.203 1 93.69 425 CYS B O 1
ATOM 8250 N N . ILE B 1 426 ? -15.328 -33.531 -9.75 1 94.44 426 ILE B N 1
ATOM 8251 C CA . ILE B 1 426 ? -14.109 -33.344 -10.539 1 94.44 426 ILE B CA 1
ATOM 8252 C C . ILE B 1 426 ? -14.453 -32.688 -11.859 1 94.44 426 ILE B C 1
ATOM 8254 O O . ILE B 1 426 ? -15.297 -33.156 -12.617 1 94.44 426 ILE B O 1
ATOM 8258 N N . ILE B 1 427 ? -13.867 -31.594 -12.078 1 94.5 427 ILE B N 1
ATOM 8259 C CA . ILE B 1 427 ? -14.125 -30.812 -13.281 1 94.5 427 ILE B CA 1
ATOM 8260 C C . ILE B 1 427 ? -12.906 -30.859 -14.195 1 94.5 427 ILE B C 1
ATOM 8262 O O . ILE B 1 427 ? -11.828 -30.391 -13.828 1 94.5 427 ILE B O 1
ATOM 8266 N N . THR B 1 428 ? -13.047 -31.406 -15.367 1 91 428 THR B N 1
ATOM 8267 C CA . THR B 1 428 ? -11.977 -31.453 -16.359 1 91 428 THR B CA 1
ATOM 8268 C C . THR B 1 428 ? -12.266 -30.5 -17.516 1 91 428 THR B C 1
ATOM 8270 O O . THR B 1 428 ? -13.367 -29.969 -17.625 1 91 428 THR B O 1
ATOM 8273 N N . GLY B 1 429 ? -11.297 -30.234 -18.266 1 86.25 429 GLY B N 1
ATOM 8274 C CA . GLY B 1 429 ? -11.508 -29.359 -19.406 1 86.25 429 GLY B CA 1
ATOM 8275 C C . GLY B 1 429 ? -10.227 -28.797 -19.969 1 86.25 429 GLY B C 1
ATOM 8276 O O . GLY B 1 429 ? -9.156 -28.922 -19.359 1 86.25 429 GLY B O 1
ATOM 8277 N N . SER B 1 430 ? -10.469 -28.188 -21.125 1 84 430 SER B N 1
ATOM 8278 C CA . SER B 1 430 ? -9.336 -27.578 -21.812 1 84 430 SER B CA 1
ATOM 8279 C C . SER B 1 430 ? -8.898 -26.297 -21.125 1 84 430 SER B C 1
ATOM 8281 O O . SER B 1 430 ? -9.586 -25.797 -20.234 1 84 430 SER B O 1
ATOM 8283 N N . ASN B 1 431 ? -7.711 -25.844 -21.453 1 82.69 431 ASN B N 1
ATOM 8284 C CA . ASN B 1 431 ? -7.199 -24.578 -20.922 1 82.69 431 ASN B CA 1
ATOM 8285 C C . ASN B 1 431 ? -8.031 -23.391 -21.375 1 82.69 431 ASN B C 1
ATOM 8287 O O . ASN B 1 431 ? -8.453 -23.328 -22.531 1 82.69 431 ASN B O 1
ATOM 8291 N N . MET B 1 432 ? -8.344 -22.484 -20.469 1 82.94 432 MET B N 1
ATOM 8292 C CA . MET B 1 432 ? -9.055 -21.234 -20.719 1 82.94 432 MET B CA 1
ATOM 8293 C C . MET B 1 432 ? -10.539 -21.5 -20.953 1 82.94 432 MET B C 1
ATOM 8295 O O . MET B 1 432 ? -11.25 -20.625 -21.453 1 82.94 432 MET B O 1
ATOM 8299 N N . SER B 1 433 ? -10.938 -22.656 -20.656 1 87 433 SER B N 1
ATOM 8300 C CA . SER B 1 433 ? -12.328 -22.984 -20.938 1 87 433 SER B CA 1
ATOM 8301 C C . SER B 1 433 ? -13.266 -22.469 -19.859 1 87 433 SER B C 1
ATOM 8303 O O . SER B 1 433 ? -14.492 -22.516 -20.016 1 87 433 SER B O 1
ATOM 8305 N N . GLY B 1 434 ? -12.688 -21.984 -18.734 1 89.88 434 GLY B N 1
ATOM 8306 C CA . GLY B 1 434 ? -13.516 -21.359 -17.719 1 89.88 434 GLY B CA 1
ATOM 8307 C C . GLY B 1 434 ? -13.547 -22.125 -16.406 1 89.88 434 GLY B C 1
ATOM 8308 O O . GLY B 1 434 ? -14.305 -21.781 -15.492 1 89.88 434 GLY B O 1
ATOM 8309 N N . LYS B 1 435 ? -12.75 -23.203 -16.25 1 91.75 435 LYS B N 1
ATOM 8310 C CA . LYS B 1 435 ? -12.742 -24.031 -15.062 1 91.75 435 LYS B CA 1
ATOM 8311 C C . LYS B 1 435 ? -12.477 -23.203 -13.812 1 91.75 435 LYS B C 1
ATOM 8313 O O . LYS B 1 435 ? -13.258 -23.234 -12.859 1 91.75 435 LYS B O 1
ATOM 8318 N N . THR B 1 436 ? -11.453 -22.438 -13.828 1 92.06 436 THR B N 1
ATOM 8319 C CA . THR B 1 436 ? -11.031 -21.625 -12.688 1 92.06 436 THR B CA 1
ATOM 8320 C C . THR B 1 436 ? -12.062 -20.531 -12.398 1 92.06 436 THR B C 1
ATOM 8322 O O . THR B 1 436 ? -12.406 -20.297 -11.234 1 92.06 436 THR B O 1
ATOM 8325 N N . THR B 1 437 ? -12.555 -19.906 -13.43 1 93.25 437 THR B N 1
ATOM 8326 C CA . THR B 1 437 ? -13.547 -18.844 -13.281 1 93.25 437 THR B CA 1
ATOM 8327 C C . THR B 1 437 ? -14.82 -19.391 -12.633 1 93.25 437 THR B C 1
ATOM 8329 O O . THR B 1 437 ? -15.422 -18.719 -11.789 1 93.25 437 THR B O 1
ATOM 8332 N N . PHE B 1 438 ? -15.195 -20.594 -13.086 1 95.38 438 PHE B N 1
ATOM 8333 C CA . PHE B 1 438 ? -16.406 -21.203 -12.523 1 95.38 438 PHE B CA 1
ATOM 8334 C C . PHE B 1 438 ? -16.234 -21.453 -11.023 1 95.38 438 PHE B C 1
ATOM 8336 O O . PHE B 1 438 ? -17.109 -21.094 -10.227 1 95.38 438 PHE B O 1
ATOM 8343 N N . LEU B 1 439 ? -15.109 -22.047 -10.578 1 95.88 439 LEU B N 1
ATOM 8344 C CA . LEU B 1 439 ? -14.836 -22.281 -9.164 1 95.88 439 LEU B CA 1
ATOM 8345 C C . LEU B 1 439 ? -14.859 -20.969 -8.391 1 95.88 439 LEU B C 1
ATOM 8347 O O . LEU B 1 439 ? -15.469 -20.891 -7.316 1 95.88 439 LEU B O 1
ATOM 8351 N N . ARG B 1 440 ? -14.258 -19.984 -8.953 1 95.81 440 ARG B N 1
ATOM 8352 C CA . ARG B 1 440 ? -14.195 -18.688 -8.297 1 95.81 440 ARG B CA 1
ATOM 8353 C C . ARG B 1 440 ? -15.586 -18.062 -8.188 1 95.81 440 ARG B C 1
ATOM 8355 O O . ARG B 1 440 ? -15.883 -17.359 -7.215 1 95.81 440 ARG B O 1
ATOM 8362 N N . SER B 1 441 ? -16.375 -18.266 -9.242 1 96.81 441 SER B N 1
ATOM 8363 C CA . SER B 1 441 ? -17.734 -17.75 -9.203 1 96.81 441 SER B CA 1
ATOM 8364 C C . SER B 1 441 ? -18.516 -18.312 -8.016 1 96.81 441 SER B C 1
ATOM 8366 O O . SER B 1 441 ? -19.234 -17.578 -7.348 1 96.81 441 SER B O 1
ATOM 8368 N N . ILE B 1 442 ? -18.312 -19.578 -7.793 1 97.31 442 ILE B N 1
ATOM 8369 C CA . ILE B 1 442 ? -18.984 -20.203 -6.668 1 97.31 442 ILE B CA 1
ATOM 8370 C C . ILE B 1 442 ? -18.469 -19.625 -5.355 1 97.31 442 ILE B C 1
ATOM 8372 O O . ILE B 1 442 ? -19.25 -19.219 -4.492 1 97.31 442 ILE B O 1
ATOM 8376 N N . GLY B 1 443 ? -17.172 -19.547 -5.215 1 96.88 443 GLY B N 1
ATOM 8377 C CA . GLY B 1 443 ? -16.562 -19.062 -3.994 1 96.88 443 GLY B CA 1
ATOM 8378 C C . GLY B 1 443 ? -16.906 -17.625 -3.674 1 96.88 443 GLY B C 1
ATOM 8379 O O . GLY B 1 443 ? -17.328 -17.312 -2.553 1 96.88 443 GLY B O 1
ATOM 8380 N N . VAL B 1 444 ? -16.781 -16.719 -4.668 1 97.12 444 VAL B N 1
ATOM 8381 C CA . VAL B 1 444 ? -16.984 -15.297 -4.457 1 97.12 444 VAL B CA 1
ATOM 8382 C C . VAL B 1 444 ? -18.453 -15.023 -4.141 1 97.12 444 VAL B C 1
ATOM 8384 O O . VAL B 1 444 ? -18.766 -14.188 -3.287 1 97.12 444 VAL B O 1
ATOM 8387 N N . ASN B 1 445 ? -19.344 -15.711 -4.816 1 97.94 445 ASN B N 1
ATOM 8388 C CA . ASN B 1 445 ? -20.766 -15.516 -4.531 1 97.94 445 ASN B CA 1
ATOM 8389 C C . ASN B 1 445 ? -21.125 -16.047 -3.148 1 97.94 445 ASN B C 1
ATOM 8391 O O . ASN B 1 445 ? -22.016 -15.484 -2.486 1 97.94 445 ASN B O 1
ATOM 8395 N N . LEU B 1 446 ? -20.516 -17.078 -2.736 1 97.25 446 LEU B N 1
ATOM 8396 C CA . LEU B 1 446 ? -20.766 -17.562 -1.384 1 97.25 446 LEU B CA 1
ATOM 8397 C C . LEU B 1 446 ? -20.297 -16.547 -0.348 1 97.25 446 LEU B C 1
ATOM 8399 O O . LEU B 1 446 ? -20.953 -16.328 0.668 1 97.25 446 LEU B O 1
ATOM 8403 N N . VAL B 1 447 ? -19.156 -15.938 -0.601 1 97 447 VAL B N 1
ATOM 8404 C CA . VAL B 1 447 ? -18.656 -14.883 0.275 1 97 447 VAL B CA 1
ATOM 8405 C C . VAL B 1 447 ? -19.656 -13.742 0.336 1 97 447 VAL B C 1
ATOM 8407 O O . VAL B 1 447 ? -19.969 -13.234 1.417 1 97 447 VAL B O 1
ATOM 8410 N N . LEU B 1 448 ? -20.141 -13.359 -0.796 1 97.44 448 LEU B N 1
ATOM 8411 C CA . LEU B 1 448 ? -21.188 -12.336 -0.855 1 97.44 448 LEU B CA 1
ATOM 8412 C C . LEU B 1 448 ? -22.406 -12.75 -0.058 1 97.44 448 LEU B C 1
ATOM 8414 O O . LEU B 1 448 ? -22.969 -11.953 0.688 1 97.44 448 LEU B O 1
ATOM 8418 N N . ALA B 1 449 ? -22.766 -13.984 -0.23 1 97.44 449 ALA B N 1
ATOM 8419 C CA . ALA B 1 449 ? -23.922 -14.516 0.483 1 97.44 449 ALA B CA 1
ATOM 8420 C C . ALA B 1 449 ? -23.734 -14.398 1.993 1 97.44 449 ALA B C 1
ATOM 8422 O O . ALA B 1 449 ? -24.656 -13.977 2.705 1 97.44 449 ALA B O 1
ATOM 8423 N N . TYR B 1 450 ? -22.578 -14.75 2.441 1 97.12 450 TYR B N 1
ATOM 8424 C CA . TYR B 1 450 ? -22.281 -14.719 3.869 1 97.12 450 TYR B CA 1
ATOM 8425 C C . TYR B 1 450 ? -22.266 -13.281 4.387 1 97.12 450 TYR B C 1
ATOM 8427 O O . TYR B 1 450 ? -22.562 -13.039 5.559 1 97.12 450 TYR B O 1
ATOM 8435 N N . ALA B 1 451 ? -21.984 -12.336 3.498 1 97.12 451 ALA B N 1
ATOM 8436 C CA . ALA B 1 451 ? -22 -10.93 3.875 1 97.12 451 ALA B CA 1
ATOM 8437 C C . ALA B 1 451 ? -23.422 -10.391 3.936 1 97.12 451 ALA B C 1
ATOM 8439 O O . ALA B 1 451 ? -23.656 -9.281 4.422 1 97.12 451 ALA B O 1
ATOM 8440 N N . GLY B 1 452 ? -24.344 -11.148 3.439 1 96.75 452 GLY B N 1
ATOM 8441 C CA . GLY B 1 452 ? -25.75 -10.75 3.42 1 96.75 452 GLY B CA 1
ATOM 8442 C C . GLY B 1 452 ? -26.156 -10.062 2.131 1 96.75 452 GLY B C 1
ATOM 8443 O O . GLY B 1 452 ? -27.297 -9.625 1.99 1 96.75 452 GLY B O 1
ATOM 8444 N N . ALA B 1 453 ? -25.281 -9.992 1.163 1 97.25 453 ALA B N 1
ATOM 8445 C CA . ALA B 1 453 ? -25.484 -9.289 -0.097 1 97.25 453 ALA B CA 1
ATOM 8446 C C . ALA B 1 453 ? -26.234 -10.172 -1.101 1 97.25 453 ALA B C 1
ATOM 8448 O O . ALA B 1 453 ? -26.25 -11.398 -0.958 1 97.25 453 ALA B O 1
ATOM 8449 N N . PRO B 1 454 ? -26.875 -9.539 -2.07 1 97.56 454 PRO B N 1
ATOM 8450 C CA . PRO B 1 454 ? -27.328 -10.328 -3.221 1 97.56 454 PRO B CA 1
ATOM 8451 C C . PRO B 1 454 ? -26.156 -10.938 -4.004 1 97.56 454 PRO B C 1
ATOM 8453 O O . PRO B 1 454 ? -25.062 -10.367 -4.023 1 97.56 454 PRO B O 1
ATOM 8456 N N . VAL B 1 455 ? -26.406 -12.086 -4.57 1 98.19 455 VAL B N 1
ATOM 8457 C CA . VAL B 1 455 ? -25.359 -12.781 -5.328 1 98.19 455 VAL B CA 1
ATOM 8458 C C . VAL B 1 455 ? -25.703 -12.75 -6.816 1 98.19 455 VAL B C 1
ATOM 8460 O O . VAL B 1 455 ? -26.844 -12.445 -7.195 1 98.19 455 VAL B O 1
ATOM 8463 N N . CYS B 1 456 ? -24.766 -12.992 -7.656 1 97.69 456 CYS B N 1
ATOM 8464 C CA . CYS B 1 456 ? -24.922 -13.008 -9.102 1 97.69 456 CYS B CA 1
ATOM 8465 C C . CYS B 1 456 ? -25.375 -14.375 -9.594 1 97.69 456 CYS B C 1
ATOM 8467 O O . CYS B 1 456 ? -24.562 -15.172 -10.055 1 97.69 456 CYS B O 1
ATOM 8469 N N . ALA B 1 457 ? -26.594 -14.648 -9.492 1 98.06 457 ALA B N 1
ATOM 8470 C CA . ALA B 1 457 ? -27.219 -15.906 -9.891 1 98.06 457 ALA B CA 1
ATOM 8471 C C . ALA B 1 457 ? -28.734 -15.75 -10.016 1 98.06 457 ALA B C 1
ATOM 8473 O O . ALA B 1 457 ? -29.297 -14.773 -9.523 1 98.06 457 ALA B O 1
ATOM 8474 N N . LYS B 1 458 ? -29.328 -16.641 -10.711 1 97.5 458 LYS B N 1
ATOM 8475 C CA . LYS B 1 458 ? -30.781 -16.719 -10.734 1 97.5 458 LYS B CA 1
ATOM 8476 C C . LYS B 1 458 ? -31.328 -17.25 -9.422 1 97.5 458 LYS B C 1
ATOM 8478 O O . LYS B 1 458 ? -32.312 -16.75 -8.898 1 97.5 458 LYS B O 1
ATOM 8483 N N . SER B 1 459 ? -30.719 -18.219 -8.945 1 97.94 459 SER B N 1
ATOM 8484 C CA . SER B 1 459 ? -31 -18.766 -7.617 1 97.94 459 SER B CA 1
ATOM 8485 C C . SER B 1 459 ? -29.734 -19.312 -6.965 1 97.94 459 SER B C 1
ATOM 8487 O O . SER B 1 459 ? -28.828 -19.766 -7.652 1 97.94 459 SER B O 1
ATOM 8489 N N . PHE B 1 460 ? -29.688 -19.266 -5.664 1 98.31 460 PHE B N 1
ATOM 8490 C CA . PHE B 1 460 ? -28.516 -19.672 -4.914 1 98.31 460 PHE B CA 1
ATOM 8491 C C . PHE B 1 460 ? -28.891 -20.219 -3.543 1 98.31 460 PHE B C 1
ATOM 8493 O O . PHE B 1 460 ? -29.312 -19.453 -2.668 1 98.31 460 PHE B O 1
ATOM 8500 N N . ASP B 1 461 ? -28.859 -21.484 -3.375 1 97.75 461 ASP B N 1
ATOM 8501 C CA . ASP B 1 461 ? -29.141 -22.156 -2.119 1 97.75 461 ASP B CA 1
ATOM 8502 C C . ASP B 1 461 ? -27.906 -22.875 -1.576 1 97.75 461 ASP B C 1
ATOM 8504 O O . ASP B 1 461 ? -27.344 -23.75 -2.24 1 97.75 461 ASP B O 1
ATOM 8508 N N . ALA B 1 462 ? -27.516 -22.516 -0.38 1 96.81 462 ALA B N 1
ATOM 8509 C CA . ALA B 1 462 ? -26.297 -23.125 0.153 1 96.81 462 ALA B CA 1
ATOM 8510 C C . ALA B 1 462 ? -26.375 -23.281 1.669 1 96.81 462 ALA B C 1
ATOM 8512 O O . ALA B 1 462 ? -27.094 -22.531 2.336 1 96.81 462 ALA B O 1
ATOM 8513 N N . THR B 1 463 ? -25.719 -24.203 2.209 1 95.62 463 THR B N 1
ATOM 8514 C CA . THR B 1 463 ? -25.5 -24.391 3.639 1 95.62 463 THR B CA 1
ATOM 8515 C C . THR B 1 463 ? -24.344 -23.5 4.121 1 95.62 463 THR B C 1
ATOM 8517 O O . THR B 1 463 ? -23.453 -23.156 3.342 1 95.62 463 THR B O 1
ATOM 8520 N N . CYS B 1 464 ? -24.391 -23.141 5.387 1 94.88 464 CYS B N 1
ATOM 8521 C CA . CYS B 1 464 ? -23.25 -22.453 5.984 1 94.88 464 CYS B CA 1
ATOM 8522 C C . CYS B 1 464 ? -22.031 -23.391 6.051 1 94.88 464 CYS B C 1
ATOM 8524 O O . CYS B 1 464 ? -22.078 -24.422 6.727 1 94.88 464 CYS B O 1
ATOM 8526 N N . MET B 1 465 ? -21.078 -23.016 5.312 1 94.75 465 MET B N 1
ATOM 8527 C CA . MET B 1 465 ? -19.891 -23.859 5.23 1 94.75 465 MET B CA 1
ATOM 8528 C C . MET B 1 465 ? -18.609 -23.031 5.34 1 94.75 465 MET B C 1
ATOM 8530 O O . MET B 1 465 ? -18.594 -21.875 4.926 1 94.75 465 MET B O 1
ATOM 8534 N N . ALA B 1 466 ? -17.578 -23.719 5.922 1 94.38 466 ALA B N 1
ATOM 8535 C CA . ALA B 1 466 ? -16.266 -23.109 5.82 1 94.38 466 ALA B CA 1
ATOM 8536 C C . ALA B 1 466 ? -15.719 -23.219 4.398 1 94.38 466 ALA B C 1
ATOM 8538 O O . ALA B 1 466 ? -15.844 -24.266 3.754 1 94.38 466 ALA B O 1
ATOM 8539 N N . ILE B 1 467 ? -15.164 -22.141 3.906 1 95.5 467 ILE B N 1
ATOM 8540 C CA . ILE B 1 467 ? -14.672 -22.125 2.535 1 95.5 467 ILE B CA 1
ATOM 8541 C C . ILE B 1 467 ? -13.156 -22.312 2.533 1 95.5 467 ILE B C 1
ATOM 8543 O O . ILE B 1 467 ? -12.43 -21.547 3.17 1 95.5 467 ILE B O 1
ATOM 8547 N N . PHE B 1 468 ? -12.672 -23.312 1.894 1 95.5 468 PHE B N 1
ATOM 8548 C CA . PHE B 1 468 ? -11.25 -23.547 1.688 1 95.5 468 PHE B CA 1
ATOM 8549 C C . PHE B 1 468 ? -10.906 -23.5 0.204 1 95.5 468 PHE B C 1
ATOM 8551 O O . PHE B 1 468 ? -11.633 -24.062 -0.623 1 95.5 468 PHE B O 1
ATOM 8558 N N . THR B 1 469 ? -9.852 -22.797 -0.119 1 95.69 469 THR B N 1
ATOM 8559 C CA . THR B 1 469 ? -9.469 -22.672 -1.519 1 95.69 469 THR B CA 1
ATOM 8560 C C . THR B 1 469 ? -7.98 -22.969 -1.698 1 95.69 469 THR B C 1
ATOM 8562 O O . THR B 1 469 ? -7.184 -22.766 -0.785 1 95.69 469 THR B O 1
ATOM 8565 N N . SER B 1 470 ? -7.617 -23.516 -2.795 1 94.56 470 SER B N 1
ATOM 8566 C CA . SER B 1 470 ? -6.254 -23.703 -3.281 1 94.56 470 SER B CA 1
ATOM 8567 C C . SER B 1 470 ? -6.16 -23.422 -4.777 1 94.56 470 SER B C 1
ATOM 8569 O O . SER B 1 470 ? -6.363 -24.312 -5.598 1 94.56 470 SER B O 1
ATOM 8571 N N . MET B 1 471 ? -5.898 -22.188 -5.098 1 90.38 471 MET B N 1
ATOM 8572 C CA . MET B 1 471 ? -5.883 -21.781 -6.5 1 90.38 471 MET B CA 1
ATOM 8573 C C . MET B 1 471 ? -4.578 -21.062 -6.84 1 90.38 471 MET B C 1
ATOM 8575 O O . MET B 1 471 ? -3.912 -21.406 -7.816 1 90.38 471 MET B O 1
ATOM 8579 N N . ARG B 1 472 ? -4.23 -20.109 -6.027 1 86.25 472 ARG B N 1
ATOM 8580 C CA . ARG B 1 472 ? -2.986 -19.359 -6.191 1 86.25 472 ARG B CA 1
ATOM 8581 C C . ARG B 1 472 ? -1.994 -19.703 -5.086 1 86.25 472 ARG B C 1
ATOM 8583 O O . ARG B 1 472 ? -2.174 -19.312 -3.936 1 86.25 472 ARG B O 1
ATOM 8590 N N . ILE B 1 473 ? -1.051 -20.391 -5.512 1 83.25 473 ILE B N 1
ATOM 8591 C CA . ILE B 1 473 ? -0.056 -20.812 -4.535 1 83.25 473 ILE B CA 1
ATOM 8592 C C . ILE B 1 473 ? 1.266 -20.094 -4.797 1 83.25 473 ILE B C 1
ATOM 8594 O O . ILE B 1 473 ? 1.711 -20 -5.945 1 83.25 473 ILE B O 1
ATOM 8598 N N . GLN B 1 474 ? 1.725 -19.5 -3.773 1 77.12 474 GLN B N 1
ATOM 8599 C CA . GLN B 1 474 ? 2.994 -18.797 -3.904 1 77.12 474 GLN B CA 1
ATOM 8600 C C . GLN B 1 474 ? 4.066 -19.422 -3.016 1 77.12 474 GLN B C 1
ATOM 8602 O O . GLN B 1 474 ? 3.781 -19.844 -1.893 1 77.12 474 GLN B O 1
ATOM 8607 N N . ASP B 1 475 ? 5.23 -19.453 -3.535 1 78.44 475 ASP B N 1
ATOM 8608 C CA . ASP B 1 475 ? 6.379 -19.906 -2.766 1 78.44 475 ASP B CA 1
ATOM 8609 C C . ASP B 1 475 ? 6.93 -18.797 -1.872 1 78.44 475 ASP B C 1
ATOM 8611 O O . ASP B 1 475 ? 6.418 -17.688 -1.881 1 78.44 475 ASP B O 1
ATOM 8615 N N . ASP B 1 476 ? 7.766 -19.297 -0.919 1 75.19 476 ASP B N 1
ATOM 8616 C CA . ASP B 1 476 ? 8.469 -18.375 -0.038 1 75.19 476 ASP B CA 1
ATOM 8617 C C . ASP B 1 476 ? 9.938 -18.75 0.102 1 75.19 476 ASP B C 1
ATOM 8619 O O . ASP B 1 476 ? 10.289 -19.609 0.912 1 75.19 476 ASP B O 1
ATOM 8623 N N . VAL B 1 477 ? 10.773 -18.031 -0.599 1 74.31 477 VAL B N 1
ATOM 8624 C CA . VAL B 1 477 ? 12.195 -18.344 -0.611 1 74.31 477 VAL B CA 1
ATOM 8625 C C . VAL B 1 477 ? 12.789 -18.125 0.778 1 74.31 477 VAL B C 1
ATOM 8627 O O . VAL B 1 477 ? 13.602 -18.922 1.25 1 74.31 477 VAL B O 1
ATOM 8630 N N . SER B 1 478 ? 12.305 -17.078 1.376 1 74 478 SER B N 1
ATOM 8631 C CA . SER B 1 478 ? 12.883 -16.719 2.666 1 74 478 SER B CA 1
ATOM 8632 C C . SER B 1 478 ? 12.586 -17.781 3.723 1 74 478 SER B C 1
ATOM 8634 O O . SER B 1 478 ? 13.352 -17.953 4.668 1 74 478 SER B O 1
ATOM 8636 N N . GLN B 1 479 ? 11.523 -18.578 3.475 1 75.12 479 GLN B N 1
ATOM 8637 C CA . GLN B 1 479 ? 11.148 -19.609 4.434 1 75.12 479 GLN B CA 1
ATOM 8638 C C . GLN B 1 479 ? 11.477 -21 3.902 1 75.12 479 GLN B C 1
ATOM 8640 O O . GLN B 1 479 ? 11.203 -22.016 4.562 1 75.12 479 GLN B O 1
ATOM 8645 N N . GLY B 1 480 ? 11.992 -21.047 2.738 1 76 480 GLY B N 1
ATOM 8646 C CA . GLY B 1 480 ? 12.391 -22.312 2.141 1 76 480 GLY B CA 1
ATOM 8647 C C . GLY B 1 480 ? 11.203 -23.156 1.707 1 76 480 GLY B C 1
ATOM 8648 O O . GLY B 1 480 ? 11.266 -24.391 1.749 1 76 480 GLY B O 1
ATOM 8649 N N . ILE B 1 481 ? 10.133 -22.562 1.487 1 80.06 481 ILE B N 1
ATOM 8650 C CA . ILE B 1 481 ? 8.93 -23.281 1.094 1 80.06 481 ILE B CA 1
ATOM 8651 C C . ILE B 1 481 ? 8.742 -23.188 -0.419 1 80.06 481 ILE B C 1
ATOM 8653 O O . ILE B 1 481 ? 8.672 -22.094 -0.981 1 80.06 481 ILE B O 1
ATOM 8657 N N . SER B 1 482 ? 8.719 -24.391 -1.025 1 84.25 482 SER B N 1
ATOM 8658 C CA . SER B 1 482 ? 8.469 -24.438 -2.461 1 84.25 482 SER B CA 1
ATOM 8659 C C . SER B 1 482 ? 6.977 -24.312 -2.762 1 84.25 482 SER B C 1
ATOM 8661 O O . SER B 1 482 ? 6.145 -24.422 -1.858 1 84.25 482 SER B O 1
ATOM 8663 N N . THR B 1 483 ? 6.664 -24.094 -3.994 1 84.75 483 THR B N 1
ATOM 8664 C CA . THR B 1 483 ? 5.273 -23.984 -4.418 1 84.75 483 THR B CA 1
ATOM 8665 C C . THR B 1 483 ? 4.531 -25.297 -4.184 1 84.75 483 THR B C 1
ATOM 8667 O O . THR B 1 483 ? 3.41 -25.297 -3.672 1 84.75 483 THR B O 1
ATOM 8670 N N . PHE B 1 484 ? 5.184 -26.453 -4.473 1 87.88 484 PHE B N 1
ATOM 8671 C CA . PHE B 1 484 ? 4.562 -27.766 -4.305 1 87.88 484 PHE B CA 1
ATOM 8672 C C . PHE B 1 484 ? 4.305 -28.047 -2.83 1 87.88 484 PHE B C 1
ATOM 8674 O O . PHE B 1 484 ? 3.209 -28.484 -2.459 1 87.88 484 PHE B O 1
ATOM 8681 N N . TYR B 1 485 ? 5.258 -27.812 -2.062 1 87.88 485 TYR B N 1
ATOM 8682 C CA . TYR B 1 485 ? 5.098 -28.062 -0.636 1 87.88 485 TYR B CA 1
ATOM 8683 C C . TYR B 1 485 ? 4.035 -27.156 -0.035 1 87.88 485 TYR B C 1
ATOM 8685 O O . TYR B 1 485 ? 3.281 -27.562 0.849 1 87.88 485 TYR B O 1
ATOM 8693 N N . ALA B 1 486 ? 4.043 -25.938 -0.499 1 88.62 486 ALA B N 1
ATOM 8694 C CA . ALA B 1 486 ? 2.996 -25.031 -0.052 1 88.62 486 ALA B CA 1
ATOM 8695 C C . ALA B 1 486 ? 1.611 -25.578 -0.385 1 88.62 486 ALA B C 1
ATOM 8697 O O . ALA B 1 486 ? 0.678 -25.438 0.41 1 88.62 486 ALA B O 1
ATOM 8698 N N . GLU B 1 487 ? 1.469 -26.156 -1.478 1 91.69 487 GLU B N 1
ATOM 8699 C CA . GLU B 1 487 ? 0.2 -26.75 -1.879 1 91.69 487 GLU B CA 1
ATOM 8700 C C . GLU B 1 487 ? -0.154 -27.938 -0.987 1 91.69 487 GLU B C 1
ATOM 8702 O O . GLU B 1 487 ? -1.309 -28.094 -0.584 1 91.69 487 GLU B O 1
ATOM 8707 N N . ILE B 1 488 ? 0.844 -28.75 -0.698 1 92.94 488 ILE B N 1
ATOM 8708 C CA . ILE B 1 488 ? 0.65 -29.891 0.185 1 92.94 488 ILE B CA 1
ATOM 8709 C C . ILE B 1 488 ? 0.132 -29.422 1.54 1 92.94 488 ILE B C 1
ATOM 8711 O O . ILE B 1 488 ? -0.816 -29.984 2.084 1 92.94 488 ILE B O 1
ATOM 8715 N N . LEU B 1 489 ? 0.743 -28.375 1.974 1 91.19 489 LEU B N 1
ATOM 8716 C CA . LEU B 1 489 ? 0.35 -27.844 3.275 1 91.19 489 LEU B CA 1
ATOM 8717 C C . LEU B 1 489 ? -1.086 -27.328 3.242 1 91.19 489 LEU B C 1
ATOM 8719 O O . LEU B 1 489 ? -1.823 -27.469 4.219 1 91.19 489 LEU B O 1
ATOM 8723 N N . ARG B 1 490 ? -1.462 -26.75 2.162 1 93.38 490 ARG B N 1
ATOM 8724 C CA . ARG B 1 490 ? -2.828 -26.266 2.004 1 93.38 490 ARG B CA 1
ATOM 8725 C C . ARG B 1 490 ? -3.828 -27.406 2.053 1 93.38 490 ARG B C 1
ATOM 8727 O O . ARG B 1 490 ? -4.824 -27.344 2.773 1 93.38 490 ARG B O 1
ATOM 8734 N N . ILE B 1 491 ? -3.564 -28.422 1.316 1 95.12 491 ILE B N 1
ATOM 8735 C CA . ILE B 1 491 ? -4.453 -29.578 1.271 1 95.12 491 ILE B CA 1
ATOM 8736 C C . ILE B 1 491 ? -4.488 -30.25 2.639 1 95.12 491 ILE B C 1
ATOM 8738 O O . ILE B 1 491 ? -5.555 -30.672 3.102 1 95.12 491 ILE B O 1
ATOM 8742 N N . LYS B 1 492 ? -3.312 -30.344 3.26 1 94.81 492 LYS B N 1
ATOM 8743 C CA . LYS B 1 492 ? -3.236 -30.906 4.602 1 94.81 492 LYS B CA 1
ATOM 8744 C C . LYS B 1 492 ? -4.152 -30.156 5.57 1 94.81 492 LYS B C 1
ATOM 8746 O O . LYS B 1 492 ? -4.848 -30.781 6.375 1 94.81 492 LYS B O 1
ATOM 8751 N N . SER B 1 493 ? -4.152 -28.891 5.465 1 94.62 493 SER B N 1
ATOM 8752 C CA . SER B 1 493 ? -4.988 -28.078 6.348 1 94.62 493 SER B CA 1
ATOM 8753 C C . SER B 1 493 ? -6.469 -28.359 6.117 1 94.62 493 SER B C 1
ATOM 8755 O O . SER B 1 493 ? -7.262 -28.375 7.062 1 94.62 493 SER B O 1
ATOM 8757 N N . MET B 1 494 ? -6.867 -28.594 4.918 1 95.69 494 MET B N 1
ATOM 8758 C CA . MET B 1 494 ? -8.25 -28.938 4.59 1 95.69 494 MET B CA 1
ATOM 8759 C C . MET B 1 494 ? -8.625 -30.281 5.199 1 95.69 494 MET B C 1
ATOM 8761 O O . MET B 1 494 ? -9.703 -30.422 5.785 1 95.69 494 MET B O 1
ATOM 8765 N N . ILE B 1 495 ? -7.695 -31.188 5.047 1 96.06 495 ILE B N 1
ATOM 8766 C CA . ILE B 1 495 ? -7.941 -32.531 5.578 1 96.06 495 ILE B CA 1
ATOM 8767 C C . ILE B 1 495 ? -8.062 -32.469 7.098 1 96.06 495 ILE B C 1
ATOM 8769 O O . ILE B 1 495 ? -8.953 -33.094 7.684 1 96.06 495 ILE B O 1
ATOM 8773 N N . GLN B 1 496 ? -7.203 -31.672 7.703 1 96 496 GLN B N 1
ATOM 8774 C CA . GLN B 1 496 ? -7.238 -31.531 9.156 1 96 496 GLN B CA 1
ATOM 8775 C C . GLN B 1 496 ? -8.555 -30.906 9.617 1 96 496 GLN B C 1
ATOM 8777 O O . GLN B 1 496 ? -9.133 -31.344 10.609 1 96 496 GLN B O 1
ATOM 8782 N N . TYR B 1 497 ? -9.008 -29.969 8.883 1 95.12 497 TYR B N 1
ATOM 8783 C CA . TYR B 1 497 ? -10.273 -29.344 9.242 1 95.12 497 TYR B CA 1
ATOM 8784 C C . TYR B 1 497 ? -11.43 -30.312 9.078 1 95.12 497 TYR B C 1
ATOM 8786 O O . TYR B 1 497 ? -12.383 -30.297 9.859 1 95.12 497 TYR B O 1
ATOM 8794 N N . SER B 1 498 ? -11.391 -31.125 8.07 1 95.44 498 SER B N 1
ATOM 8795 C CA . SER B 1 498 ? -12.469 -32.062 7.797 1 95.44 498 SER B CA 1
ATOM 8796 C C . SER B 1 498 ? -12.672 -33.031 8.969 1 95.44 498 SER B C 1
ATOM 8798 O O . SER B 1 498 ? -13.758 -33.594 9.133 1 95.44 498 SER B O 1
ATOM 8800 N N . LEU B 1 499 ? -11.602 -33.156 9.766 1 95.12 499 LEU B N 1
ATOM 8801 C CA . LEU B 1 499 ? -11.703 -34.062 10.914 1 95.12 499 LEU B CA 1
ATOM 8802 C C . LEU B 1 499 ? -12.633 -33.469 11.977 1 95.12 499 LEU B C 1
ATOM 8804 O O . LEU B 1 499 ? -13.102 -34.188 12.859 1 95.12 499 LEU B O 1
ATOM 8808 N N . LYS B 1 500 ? -13 -32.219 11.891 1 95.06 500 LYS B N 1
ATOM 8809 C CA . LYS B 1 500 ? -13.898 -31.562 12.836 1 95.06 500 LYS B CA 1
ATOM 8810 C C . LYS B 1 500 ? -15.352 -31.906 12.547 1 95.06 500 LYS B C 1
ATOM 8812 O O . LYS B 1 500 ? -16.234 -31.641 13.359 1 95.06 500 LYS B O 1
ATOM 8817 N N . GLU B 1 501 ? -15.617 -32.5 11.422 1 95.56 501 GLU B N 1
ATOM 8818 C CA . GLU B 1 501 ? -16.938 -32.938 11.008 1 95.56 501 GLU B CA 1
ATOM 8819 C C . GLU B 1 501 ? -17.938 -31.781 10.938 1 95.56 501 GLU B C 1
ATOM 8821 O O . GLU B 1 501 ? -19.062 -31.891 11.43 1 95.56 501 GLU B O 1
ATOM 8826 N N . LEU B 1 502 ? -17.406 -30.609 10.445 1 94.69 502 LEU B N 1
ATOM 8827 C CA . LEU B 1 502 ? -18.219 -29.422 10.164 1 94.69 502 LEU B CA 1
ATOM 8828 C C . LEU B 1 502 ? -18.359 -29.203 8.664 1 94.69 502 LEU B C 1
ATOM 8830 O O . LEU B 1 502 ? -17.469 -29.562 7.895 1 94.69 502 LEU B O 1
ATOM 8834 N N . PRO B 1 503 ? -19.469 -28.703 8.234 1 95.44 503 PRO B N 1
ATOM 8835 C CA . PRO B 1 503 ? -19.656 -28.469 6.801 1 95.44 503 PRO B CA 1
ATOM 8836 C C . PRO B 1 503 ? -18.578 -27.594 6.195 1 95.44 503 PRO B C 1
ATOM 8838 O O . PRO B 1 503 ? -18.25 -26.547 6.762 1 95.44 503 PRO B O 1
ATOM 8841 N N . MET B 1 504 ? -18.062 -28 5.066 1 95.5 504 MET B N 1
ATOM 8842 C CA . MET B 1 504 ? -17.016 -27.203 4.43 1 95.5 504 MET B CA 1
ATOM 8843 C C . MET B 1 504 ? -17.078 -27.344 2.914 1 95.5 504 MET B C 1
ATOM 8845 O O . MET B 1 504 ? -17.531 -28.359 2.395 1 95.5 504 MET B O 1
ATOM 8849 N N . LEU B 1 505 ? -16.75 -26.328 2.244 1 96.5 505 LEU B N 1
ATOM 8850 C CA . LEU B 1 505 ? -16.594 -26.266 0.796 1 96.5 505 LEU B CA 1
ATOM 8851 C C . LEU B 1 505 ? -15.109 -26.156 0.424 1 96.5 505 LEU B C 1
ATOM 8853 O O . LEU B 1 505 ? -14.406 -25.281 0.912 1 96.5 505 LEU B O 1
ATOM 8857 N N . VAL B 1 506 ? -14.648 -27.094 -0.38 1 97.19 506 VAL B N 1
ATOM 8858 C CA . VAL B 1 506 ? -13.258 -27.125 -0.811 1 97.19 506 VAL B CA 1
ATOM 8859 C C . VAL B 1 506 ? -13.172 -26.844 -2.311 1 97.19 506 VAL B C 1
ATOM 8861 O O . VAL B 1 506 ? -13.773 -27.562 -3.115 1 97.19 506 VAL B O 1
ATOM 8864 N N . LEU B 1 507 ? -12.523 -25.797 -2.656 1 97.19 507 LEU B N 1
ATOM 8865 C CA . LEU B 1 507 ? -12.289 -25.438 -4.051 1 97.19 507 LEU B CA 1
ATOM 8866 C C . LEU B 1 507 ? -10.805 -25.531 -4.391 1 97.19 507 LEU B C 1
ATOM 8868 O O . LEU B 1 507 ? -10.008 -24.703 -3.945 1 97.19 507 LEU B O 1
ATOM 8872 N N . VAL B 1 508 ? -10.422 -26.469 -5.203 1 96.31 508 VAL B N 1
ATOM 8873 C CA . VAL B 1 508 ? -9.023 -26.703 -5.555 1 96.31 508 VAL B CA 1
ATOM 8874 C C . VAL B 1 508 ? -8.852 -26.609 -7.07 1 96.31 508 VAL B C 1
ATOM 8876 O O . VAL B 1 508 ? -9.477 -27.359 -7.82 1 96.31 508 VAL B O 1
ATOM 8879 N N . ASP B 1 509 ? -8.055 -25.656 -7.469 1 93.12 509 ASP B N 1
ATOM 8880 C CA . ASP B 1 509 ? -7.785 -25.484 -8.891 1 93.12 509 ASP B CA 1
ATOM 8881 C C . ASP B 1 509 ? -6.48 -26.156 -9.289 1 93.12 509 ASP B C 1
ATOM 8883 O O . ASP B 1 509 ? -5.41 -25.812 -8.781 1 93.12 509 ASP B O 1
ATOM 8887 N N . GLU B 1 510 ? -6.488 -27.094 -10.164 1 88.5 510 GLU B N 1
ATOM 8888 C CA . GLU B 1 510 ? -5.336 -27.828 -10.664 1 88.5 510 GLU B CA 1
ATOM 8889 C C . GLU B 1 510 ? -4.488 -28.359 -9.508 1 88.5 510 GLU B C 1
ATOM 8891 O O . GLU B 1 510 ? -3.383 -27.875 -9.266 1 88.5 510 GLU B O 1
ATOM 8896 N N . ILE B 1 511 ? -4.93 -29.453 -8.969 1 88.19 511 ILE B N 1
ATOM 8897 C CA . ILE B 1 511 ? -4.352 -30 -7.746 1 88.19 511 ILE B CA 1
ATOM 8898 C C . ILE B 1 511 ? -2.965 -30.562 -8.039 1 88.19 511 ILE B C 1
ATOM 8900 O O . ILE B 1 511 ? -2.779 -31.297 -9.016 1 88.19 511 ILE B O 1
ATOM 8904 N N . PHE B 1 512 ? -1.944 -30.156 -7.324 1 87.25 512 PHE B N 1
ATOM 8905 C CA . PHE B 1 512 ? -0.567 -30.641 -7.293 1 87.25 512 PHE B CA 1
ATOM 8906 C C . PHE B 1 512 ? 0.116 -30.406 -8.633 1 87.25 512 PHE B C 1
ATOM 8908 O O . PHE B 1 512 ? 0.663 -31.344 -9.227 1 87.25 512 PHE B O 1
ATOM 8915 N N . LYS B 1 513 ? 0.257 -29.141 -9.039 1 78.81 513 LYS B N 1
ATOM 8916 C CA . LYS B 1 513 ? 0.83 -28.75 -10.32 1 78.81 513 LYS B CA 1
ATOM 8917 C C . LYS B 1 513 ? 2.354 -28.812 -10.289 1 78.81 513 LYS B C 1
ATOM 8919 O O . LYS B 1 513 ? 3.002 -28.844 -11.336 1 78.81 513 LYS B O 1
ATOM 8924 N N . GLY B 1 514 ? 2.887 -28.922 -9.203 1 78.38 514 GLY B N 1
ATOM 8925 C CA . GLY B 1 514 ? 4.328 -28.766 -9.109 1 78.38 514 GLY B CA 1
ATOM 8926 C C . GLY B 1 514 ? 5.066 -30.094 -9.008 1 78.38 514 GLY B C 1
ATOM 8927 O O . GLY B 1 514 ? 6.086 -30.188 -8.32 1 78.38 514 GLY B O 1
ATOM 8928 N N . THR B 1 515 ? 4.516 -31.188 -9.555 1 81.38 515 THR B N 1
ATOM 8929 C CA . THR B 1 515 ? 5.156 -32.5 -9.516 1 81.38 515 THR B CA 1
ATOM 8930 C C . THR B 1 515 ? 4.895 -33.25 -10.812 1 81.38 515 THR B C 1
ATOM 8932 O O . THR B 1 515 ? 4.258 -32.75 -11.734 1 81.38 515 THR B O 1
ATOM 8935 N N . ASN B 1 516 ? 5.508 -34.406 -10.891 1 77.12 516 ASN B N 1
ATOM 8936 C CA . ASN B 1 516 ? 5.309 -35.219 -12.094 1 77.12 516 ASN B CA 1
ATOM 8937 C C . ASN B 1 516 ? 3.895 -35.781 -12.164 1 77.12 516 ASN B C 1
ATOM 8939 O O . ASN B 1 516 ? 3.217 -35.875 -11.141 1 77.12 516 ASN B O 1
ATOM 8943 N N . SER B 1 517 ? 3.447 -36.156 -13.266 1 77.81 517 SER B N 1
ATOM 8944 C CA . SER B 1 517 ? 2.064 -36.531 -13.539 1 77.81 517 SER B CA 1
ATOM 8945 C C . SER B 1 517 ? 1.649 -37.75 -12.711 1 77.81 517 SER B C 1
ATOM 8947 O O . SER B 1 517 ? 0.562 -37.781 -12.133 1 77.81 517 SER B O 1
ATOM 8949 N N . ALA B 1 518 ? 2.533 -38.75 -12.703 1 80.38 518 ALA B N 1
ATOM 8950 C CA . ALA B 1 518 ? 2.191 -39.969 -11.992 1 80.38 518 ALA B CA 1
ATOM 8951 C C . ALA B 1 518 ? 1.948 -39.688 -10.508 1 80.38 518 ALA B C 1
ATOM 8953 O O . ALA B 1 518 ? 0.937 -40.125 -9.953 1 80.38 518 ALA B O 1
ATOM 8954 N N . ASP B 1 519 ? 2.828 -39.062 -9.938 1 84.75 519 ASP B N 1
ATOM 8955 C CA . ASP B 1 519 ? 2.699 -38.688 -8.523 1 84.75 519 ASP B CA 1
ATOM 8956 C C . ASP B 1 519 ? 1.497 -37.781 -8.289 1 84.75 519 ASP B C 1
ATOM 8958 O O . ASP B 1 519 ? 0.818 -37.906 -7.27 1 84.75 519 ASP B O 1
ATOM 8962 N N . ARG B 1 520 ? 1.307 -36.969 -9.219 1 87.69 520 ARG B N 1
ATOM 8963 C CA . ARG B 1 520 ? 0.19 -36.031 -9.133 1 87.69 520 ARG B CA 1
ATOM 8964 C C . ARG B 1 520 ? -1.142 -36.75 -9.062 1 87.69 520 ARG B C 1
ATOM 8966 O O . ARG B 1 520 ? -1.988 -36.438 -8.227 1 87.69 520 ARG B O 1
ATOM 8973 N N . ILE B 1 521 ? -1.304 -37.719 -9.945 1 87.31 521 ILE B N 1
ATOM 8974 C CA . ILE B 1 521 ? -2.557 -38.438 -10.031 1 87.31 521 ILE B CA 1
ATOM 8975 C C . ILE B 1 521 ? -2.779 -39.25 -8.742 1 87.31 521 ILE B C 1
ATOM 8977 O O . ILE B 1 521 ? -3.881 -39.219 -8.188 1 87.31 521 ILE B O 1
ATOM 8981 N N . ILE B 1 522 ? -1.735 -39.844 -8.281 1 89.19 522 ILE B N 1
ATOM 8982 C CA . ILE B 1 522 ? -1.824 -40.625 -7.055 1 89.19 522 ILE B CA 1
ATOM 8983 C C . ILE B 1 522 ? -2.156 -39.688 -5.883 1 89.19 522 ILE B C 1
ATOM 8985 O O . ILE B 1 522 ? -3.066 -39.969 -5.102 1 89.19 522 ILE B O 1
ATOM 8989 N N . GLY B 1 523 ? -1.426 -38.656 -5.754 1 91.12 523 GLY B N 1
ATOM 8990 C CA . GLY B 1 523 ? -1.651 -37.719 -4.68 1 91.12 523 GLY B CA 1
ATOM 8991 C C . GLY B 1 523 ? -3.035 -37.094 -4.711 1 91.12 523 GLY B C 1
ATOM 8992 O O . GLY B 1 523 ? -3.701 -37 -3.68 1 91.12 523 GLY B O 1
ATOM 8993 N N . ALA B 1 524 ? -3.42 -36.719 -5.902 1 92 524 ALA B N 1
ATOM 8994 C CA . ALA B 1 524 ? -4.734 -36.094 -6.074 1 92 524 ALA B CA 1
ATOM 8995 C C . ALA B 1 524 ? -5.852 -37.062 -5.719 1 92 524 ALA B C 1
ATOM 8997 O O . ALA B 1 524 ? -6.82 -36.688 -5.055 1 92 524 ALA B O 1
ATOM 8998 N N . SER B 1 525 ? -5.68 -38.281 -6.195 1 91.56 525 SER B N 1
ATOM 8999 C CA . SER B 1 525 ? -6.68 -39.312 -5.906 1 91.56 525 SER B CA 1
ATOM 9000 C C . SER B 1 525 ? -6.832 -39.531 -4.406 1 91.56 525 SER B C 1
ATOM 9002 O O . SER B 1 525 ? -7.953 -39.594 -3.893 1 91.56 525 SER B O 1
ATOM 9004 N N . GLU B 1 526 ? -5.719 -39.594 -3.734 1 92.06 526 GLU B N 1
ATOM 9005 C CA . GLU B 1 526 ? -5.75 -39.812 -2.291 1 92.06 526 GLU B CA 1
ATOM 9006 C C . GLU B 1 526 ? -6.34 -38.625 -1.562 1 92.06 526 GLU B C 1
ATOM 9008 O O . GLU B 1 526 ? -7.074 -38.781 -0.585 1 92.06 526 GLU B O 1
ATOM 9013 N N . ALA B 1 527 ? -5.918 -37.469 -1.97 1 93 527 ALA B N 1
ATOM 9014 C CA . ALA B 1 527 ? -6.445 -36.25 -1.368 1 93 527 ALA B CA 1
ATOM 9015 C C . ALA B 1 527 ? -7.961 -36.188 -1.527 1 93 527 ALA B C 1
ATOM 9017 O O . ALA B 1 527 ? -8.68 -35.844 -0.575 1 93 527 ALA B O 1
ATOM 9018 N N . VAL B 1 528 ? -8.445 -36.469 -2.705 1 92.88 528 VAL B N 1
ATOM 9019 C CA . VAL B 1 528 ? -9.867 -36.438 -2.998 1 92.88 528 VAL B CA 1
ATOM 9020 C C . VAL B 1 528 ? -10.602 -37.438 -2.123 1 92.88 528 VAL B C 1
ATOM 9022 O O . VAL B 1 528 ? -11.672 -37.156 -1.575 1 92.88 528 VAL B O 1
ATOM 9025 N N . LYS B 1 529 ? -10.055 -38.625 -1.984 1 92.31 529 LYS B N 1
ATOM 9026 C CA . LYS B 1 529 ? -10.656 -39.656 -1.138 1 92.31 529 LYS B CA 1
ATOM 9027 C C . LYS B 1 529 ? -10.789 -39.156 0.304 1 92.31 529 LYS B C 1
ATOM 9029 O O . LYS B 1 529 ? -11.836 -39.344 0.932 1 92.31 529 LYS B O 1
ATOM 9034 N N . LYS B 1 530 ? -9.75 -38.562 0.775 1 92.44 530 LYS B N 1
ATOM 9035 C CA . LYS B 1 530 ? -9.727 -38.094 2.158 1 92.44 530 LYS B CA 1
ATOM 9036 C C . LYS B 1 530 ? -10.703 -36.938 2.365 1 92.44 530 LYS B C 1
ATOM 9038 O O . LYS B 1 530 ? -11.219 -36.75 3.467 1 92.44 530 LYS B O 1
ATOM 9043 N N . LEU B 1 531 ? -10.969 -36.25 1.318 1 94.25 531 LEU B N 1
ATOM 9044 C CA . LEU B 1 531 ? -11.836 -35.094 1.422 1 94.25 531 LEU B CA 1
ATOM 9045 C C . LEU B 1 531 ? -13.266 -35.438 1.008 1 94.25 531 LEU B C 1
ATOM 9047 O O . LEU B 1 531 ? -14.133 -34.562 0.965 1 94.25 531 LEU B O 1
ATOM 9051 N N . SER B 1 532 ? -13.414 -36.625 0.619 1 93.12 532 SER B N 1
ATOM 9052 C CA . SER B 1 532 ? -14.766 -37.094 0.308 1 93.12 532 SER B CA 1
ATOM 9053 C C . SER B 1 532 ? -15.484 -37.562 1.562 1 93.12 532 SER B C 1
ATOM 9055 O O . SER B 1 532 ? -15.484 -38.781 1.857 1 93.12 532 SER B O 1
ATOM 9057 N N . LYS B 1 533 ? -16.031 -36.656 2.285 1 93.12 533 LYS B N 1
ATOM 9058 C CA . LYS B 1 533 ? -16.781 -36.906 3.518 1 93.12 533 LYS B CA 1
ATOM 9059 C C . LYS B 1 533 ? -18.203 -36.375 3.41 1 93.12 533 LYS B C 1
ATOM 9061 O O . LYS B 1 533 ? -18.5 -35.531 2.566 1 93.12 533 LYS B O 1
ATOM 9066 N N . PRO B 1 534 ? -19.125 -36.875 4.25 1 92.94 534 PRO B N 1
ATOM 9067 C CA . PRO B 1 534 ? -20.516 -36.438 4.191 1 92.94 534 PRO B CA 1
ATOM 9068 C C . PRO B 1 534 ? -20.688 -34.938 4.527 1 92.94 534 PRO B C 1
ATOM 9070 O O . PRO B 1 534 ? -21.719 -34.344 4.191 1 92.94 534 PRO B O 1
ATOM 9073 N N . TRP B 1 535 ? -19.719 -34.344 5.172 1 95.38 535 TRP B N 1
ATOM 9074 C CA . TRP B 1 535 ? -19.844 -32.938 5.57 1 95.38 535 TRP B CA 1
ATOM 9075 C C . TRP B 1 535 ? -18.953 -32.031 4.711 1 95.38 535 TRP B C 1
ATOM 9077 O O . TRP B 1 535 ? -18.703 -30.875 5.055 1 95.38 535 TRP B O 1
ATOM 9087 N N . VAL B 1 536 ? -18.5 -32.625 3.498 1 96.25 536 VAL B N 1
ATOM 9088 C CA . VAL B 1 536 ? -17.594 -31.875 2.639 1 96.25 536 VAL B CA 1
ATOM 9089 C C . VAL B 1 536 ? -18.141 -31.828 1.215 1 96.25 536 VAL B C 1
ATOM 9091 O O . VAL B 1 536 ? -18.625 -32.844 0.701 1 96.25 536 VAL B O 1
ATOM 9094 N N . ILE B 1 537 ? -18.234 -30.719 0.639 1 96.69 537 ILE B N 1
ATOM 9095 C CA . ILE B 1 537 ? -18.375 -30.562 -0.804 1 96.69 537 ILE B CA 1
ATOM 9096 C C . ILE B 1 537 ? -17.016 -30.156 -1.402 1 96.69 537 ILE B C 1
ATOM 9098 O O . ILE B 1 537 ? -16.438 -29.141 -1.009 1 96.69 537 ILE B O 1
ATOM 9102 N N . SER B 1 538 ? -16.5 -30.969 -2.309 1 96.5 538 SER B N 1
ATOM 9103 C CA . SER B 1 538 ? -15.211 -30.688 -2.924 1 96.5 538 SER B CA 1
ATOM 9104 C C . SER B 1 538 ? -15.344 -30.5 -4.43 1 96.5 538 SER B C 1
ATOM 9106 O O . SER B 1 538 ? -16 -31.297 -5.105 1 96.5 538 SER B O 1
ATOM 9108 N N . MET B 1 539 ? -14.852 -29.438 -4.879 1 96.69 539 MET B N 1
ATOM 9109 C CA . MET B 1 539 ? -14.727 -29.203 -6.316 1 96.69 539 MET B CA 1
ATOM 9110 C C . MET B 1 539 ? -13.258 -29.094 -6.719 1 96.69 539 MET B C 1
ATOM 9112 O O . MET B 1 539 ? -12.547 -28.203 -6.254 1 96.69 539 MET B O 1
ATOM 9116 N N . VAL B 1 540 ? -12.828 -29.984 -7.57 1 95.75 540 VAL B N 1
ATOM 9117 C CA . VAL B 1 540 ? -11.43 -30.047 -7.969 1 95.75 540 VAL B CA 1
ATOM 9118 C C . VAL B 1 540 ? -11.32 -29.984 -9.492 1 95.75 540 VAL B C 1
ATOM 9120 O O . VAL B 1 540 ? -11.984 -30.75 -10.195 1 95.75 540 VAL B O 1
ATOM 9123 N N . THR B 1 541 ? -10.586 -29.047 -9.961 1 93.38 541 THR B N 1
ATOM 9124 C CA . THR B 1 541 ? -10.312 -29.016 -11.398 1 93.38 541 THR B CA 1
ATOM 9125 C C . THR B 1 541 ? -8.984 -29.703 -11.711 1 93.38 541 THR B C 1
ATOM 9127 O O . THR B 1 541 ? -8.055 -29.656 -10.906 1 93.38 541 THR B O 1
ATOM 9130 N N . THR B 1 542 ? -8.914 -30.328 -12.828 1 88.38 542 THR B N 1
ATOM 9131 C CA . THR B 1 542 ? -7.688 -31 -13.242 1 88.38 542 THR B CA 1
ATOM 9132 C C . THR B 1 542 ? -7.625 -31.125 -14.758 1 88.38 542 THR B C 1
ATOM 9134 O O . THR B 1 542 ? -8.648 -31 -15.445 1 88.38 542 THR B O 1
ATOM 9137 N N . HIS B 1 543 ? -6.453 -31.266 -15.211 1 83.62 543 HIS B N 1
ATOM 9138 C CA . HIS B 1 543 ? -6.227 -31.562 -16.625 1 83.62 543 HIS B CA 1
ATOM 9139 C C . HIS B 1 543 ? -5.945 -33.031 -16.844 1 83.62 543 HIS B C 1
ATOM 9141 O O . HIS B 1 543 ? -5.832 -33.5 -17.984 1 83.62 543 HIS B O 1
ATOM 9147 N N . ASP B 1 544 ? -5.891 -33.781 -15.758 1 81.62 544 ASP B N 1
ATOM 9148 C CA . ASP B 1 544 ? -5.609 -35.188 -15.82 1 81.62 544 ASP B CA 1
ATOM 9149 C C . ASP B 1 544 ? -6.902 -36 -15.875 1 81.62 544 ASP B C 1
ATOM 9151 O O . ASP B 1 544 ? -7.578 -36.188 -14.859 1 81.62 544 ASP B O 1
ATOM 9155 N N . PHE B 1 545 ? -7.078 -36.625 -16.906 1 81.88 545 PHE B N 1
ATOM 9156 C CA . PHE B 1 545 ? -8.328 -37.344 -17.141 1 81.88 545 PHE B CA 1
ATOM 9157 C C . PHE B 1 545 ? -8.406 -38.562 -16.25 1 81.88 545 PHE B C 1
ATOM 9159 O O . PHE B 1 545 ? -9.5 -39.062 -15.953 1 81.88 545 PHE B O 1
ATOM 9166 N N . GLU B 1 546 ? -7.285 -39 -15.828 1 81.81 546 GLU B N 1
ATOM 9167 C CA . GLU B 1 546 ? -7.219 -40.219 -15.031 1 81.81 546 GLU B CA 1
ATOM 9168 C C . GLU B 1 546 ? -7.938 -40.062 -13.695 1 81.81 546 GLU B C 1
ATOM 9170 O O . GLU B 1 546 ? -8.422 -41.031 -13.117 1 81.81 546 GLU B O 1
ATOM 9175 N N . LEU B 1 547 ? -7.957 -38.906 -13.273 1 84.38 547 LEU B N 1
ATOM 9176 C CA . LEU B 1 547 ? -8.609 -38.656 -11.992 1 84.38 547 LEU B CA 1
ATOM 9177 C C . LEU B 1 547 ? -10.117 -38.906 -12.102 1 84.38 547 LEU B C 1
ATOM 9179 O O . LEU B 1 547 ? -10.781 -39.156 -11.094 1 84.38 547 LEU B O 1
ATOM 9183 N N . CYS B 1 548 ? -10.656 -38.75 -13.281 1 83.81 548 CYS B N 1
ATOM 9184 C CA . CYS B 1 548 ? -12.086 -38.938 -13.5 1 83.81 548 CYS B CA 1
ATOM 9185 C C . CYS B 1 548 ? -12.477 -40.375 -13.25 1 83.81 548 CYS B C 1
ATOM 9187 O O . CYS B 1 548 ? -13.656 -40.688 -13.055 1 83.81 548 CYS B O 1
ATOM 9189 N N . ASP B 1 549 ? -11.531 -41.219 -13.258 1 81.75 549 ASP B N 1
ATOM 9190 C CA . ASP B 1 549 ? -11.805 -42.656 -13.117 1 81.75 549 ASP B CA 1
ATOM 9191 C C . ASP B 1 549 ? -12.172 -43 -11.68 1 81.75 549 ASP B C 1
ATOM 9193 O O . ASP B 1 549 ? -12.625 -44.125 -11.398 1 81.75 549 ASP B O 1
ATOM 9197 N N . LEU B 1 550 ? -11.961 -42.156 -10.812 1 78.44 550 LEU B N 1
ATOM 9198 C CA . LEU B 1 550 ? -12.344 -42.344 -9.414 1 78.44 550 LEU B CA 1
ATOM 9199 C C . LEU B 1 550 ? -13.844 -42.531 -9.281 1 78.44 550 LEU B C 1
ATOM 9201 O O . LEU B 1 550 ? -14.312 -43.188 -8.328 1 78.44 550 LEU B O 1
ATOM 9205 N N . SER B 1 551 ? -14.75 -41.938 -10.023 1 70 551 SER B N 1
ATOM 9206 C CA . SER B 1 551 ? -16.203 -42.031 -9.969 1 70 551 SER B CA 1
ATOM 9207 C C . SER B 1 551 ? -16.672 -43.469 -10.055 1 70 551 SER B C 1
ATOM 9209 O O . SER B 1 551 ? -17.688 -43.844 -9.469 1 70 551 SER B O 1
ATOM 9211 N N . GLY B 1 552 ? -15.891 -44.375 -10.594 1 64.12 552 GLY B N 1
ATOM 9212 C CA . GLY B 1 552 ? -16.297 -45.75 -10.82 1 64.12 552 GLY B CA 1
ATOM 9213 C C . GLY B 1 552 ? -15.68 -46.719 -9.836 1 64.12 552 GLY B C 1
ATOM 9214 O O . GLY B 1 552 ? -15.977 -47.938 -9.867 1 64.12 552 GLY B O 1
ATOM 9215 N N . SER B 1 553 ? -14.891 -46.219 -8.961 1 64.5 553 SER B N 1
ATOM 9216 C CA . SER B 1 553 ? -14.125 -47.156 -8.141 1 64.5 553 SER B CA 1
ATOM 9217 C C . SER B 1 553 ? -14.914 -47.594 -6.91 1 64.5 553 SER B C 1
ATOM 9219 O O . SER B 1 553 ? -14.547 -48.562 -6.242 1 64.5 553 SER B O 1
ATOM 9221 N N . GLY B 1 554 ? -16.234 -47.125 -6.73 1 63.88 554 GLY B N 1
ATOM 9222 C CA . GLY B 1 554 ? -17.094 -47.531 -5.629 1 63.88 554 GLY B CA 1
ATOM 9223 C C . GLY B 1 554 ? -16.672 -46.938 -4.297 1 63.88 554 GLY B C 1
ATOM 9224 O O . GLY B 1 554 ? -17.438 -46.969 -3.328 1 63.88 554 GLY B O 1
ATOM 9225 N N . ASP B 1 555 ? -15.445 -46.5 -4.031 1 65.5 555 ASP B N 1
ATOM 9226 C CA . ASP B 1 555 ? -14.93 -46.062 -2.74 1 65.5 555 ASP B CA 1
ATOM 9227 C C . ASP B 1 555 ? -15.406 -44.656 -2.404 1 65.5 555 ASP B C 1
ATOM 9229 O O . ASP B 1 555 ? -15.617 -44.344 -1.235 1 65.5 555 ASP B O 1
ATOM 9233 N N . VAL B 1 556 ? -15.531 -43.844 -3.445 1 76.5 556 VAL B N 1
ATOM 9234 C CA . VAL B 1 556 ? -15.922 -42.469 -3.215 1 76.5 556 VAL B CA 1
ATOM 9235 C C . VAL B 1 556 ? -16.969 -42.031 -4.25 1 76.5 556 VAL B C 1
ATOM 9237 O O . VAL B 1 556 ? -16.938 -42.5 -5.391 1 76.5 556 VAL B O 1
ATOM 9240 N N . GLU B 1 557 ? -17.953 -41.375 -3.768 1 80.25 557 GLU B N 1
ATOM 9241 C CA . GLU B 1 557 ? -18.938 -40.844 -4.691 1 80.25 557 GLU B CA 1
ATOM 9242 C C . GLU B 1 557 ? -18.422 -39.594 -5.375 1 80.25 557 GLU B C 1
ATOM 9244 O O . GLU B 1 557 ? -18.406 -38.5 -4.773 1 80.25 557 GLU B O 1
ATOM 9249 N N . VAL B 1 558 ? -17.938 -39.75 -6.59 1 89.44 558 VAL B N 1
ATOM 9250 C CA . VAL B 1 558 ? -17.406 -38.625 -7.355 1 89.44 558 VAL B CA 1
ATOM 9251 C C . VAL B 1 558 ? -18.25 -38.406 -8.609 1 89.44 558 VAL B C 1
ATOM 9253 O O . VAL B 1 558 ? -18.672 -39.375 -9.258 1 89.44 558 VAL B O 1
ATOM 9256 N N . VAL B 1 559 ? -18.609 -37.188 -8.805 1 92.06 559 VAL B N 1
ATOM 9257 C CA . VAL B 1 559 ? -19.297 -36.812 -10.039 1 92.06 559 VAL B CA 1
ATOM 9258 C C . VAL B 1 559 ? -18.344 -36.062 -10.953 1 92.06 559 VAL B C 1
ATOM 9260 O O . VAL B 1 559 ? -17.547 -35.25 -10.492 1 92.06 559 VAL B O 1
ATOM 9263 N N . ASN B 1 560 ? -18.422 -36.312 -12.289 1 93.88 560 ASN B N 1
ATOM 9264 C CA . ASN B 1 560 ? -17.531 -35.688 -13.25 1 93.88 560 ASN B CA 1
ATOM 9265 C C . ASN B 1 560 ? -18.266 -34.656 -14.094 1 93.88 560 ASN B C 1
ATOM 9267 O O . ASN B 1 560 ? -19.406 -34.875 -14.516 1 93.88 560 ASN B O 1
ATOM 9271 N N . TYR B 1 561 ? -17.703 -33.531 -14.227 1 94.5 561 TYR B N 1
ATOM 9272 C CA . TYR B 1 561 ? -18.109 -32.469 -15.141 1 94.5 561 TYR B CA 1
ATOM 9273 C C . TYR B 1 561 ? -16.953 -32.031 -16.016 1 94.5 561 TYR B C 1
ATOM 9275 O O . TYR B 1 561 ? -15.805 -32.375 -15.766 1 94.5 561 TYR B O 1
ATOM 9283 N N . HIS B 1 562 ? -17.266 -31.375 -17.141 1 93.94 562 HIS B N 1
ATOM 9284 C CA . HIS B 1 562 ? -16.172 -30.875 -17.953 1 93.94 562 HIS B CA 1
ATOM 9285 C C . HIS B 1 562 ? -16.578 -29.609 -18.703 1 93.94 562 HIS B C 1
ATOM 9287 O O . HIS B 1 562 ? -17.766 -29.328 -18.875 1 93.94 562 HIS B O 1
ATOM 9293 N N . PHE B 1 563 ? -15.617 -28.781 -19 1 92.81 563 PHE B N 1
ATOM 9294 C CA . PHE B 1 563 ? -15.703 -27.688 -19.969 1 92.81 563 PHE B CA 1
ATOM 9295 C C . PHE B 1 563 ? -15 -28.062 -21.266 1 92.81 563 PHE B C 1
ATOM 9297 O O . PHE B 1 563 ? -14.078 -28.875 -21.266 1 92.81 563 PHE B O 1
ATOM 9304 N N . SER B 1 564 ? -15.5 -27.516 -22.344 1 89.31 564 SER B N 1
ATOM 9305 C CA . SER B 1 564 ? -14.906 -27.922 -23.609 1 89.31 564 SER B CA 1
ATOM 9306 C C . SER B 1 564 ? -14.766 -26.734 -24.562 1 89.31 564 SER B C 1
ATOM 9308 O O . SER B 1 564 ? -15.383 -25.688 -24.359 1 89.31 564 SER B O 1
ATOM 9310 N N . GLU B 1 565 ? -13.859 -26.906 -25.453 1 88.25 565 GLU B N 1
ATOM 9311 C CA . GLU B 1 565 ? -13.672 -25.969 -26.547 1 88.25 565 GLU B CA 1
ATOM 9312 C C . GLU B 1 565 ? -14.227 -26.531 -27.859 1 88.25 565 GLU B C 1
ATOM 9314 O O . GLU B 1 565 ? -14.547 -27.719 -27.938 1 88.25 565 GLU B O 1
ATOM 9319 N N . TYR B 1 566 ? -14.445 -25.672 -28.75 1 86.25 566 TYR B N 1
ATOM 9320 C CA . TYR B 1 566 ? -14.797 -26.125 -30.094 1 86.25 566 TYR B CA 1
ATOM 9321 C C . TYR B 1 566 ? -14.078 -25.297 -31.156 1 86.25 566 TYR B C 1
ATOM 9323 O O . TYR B 1 566 ? -13.57 -24.203 -30.859 1 86.25 566 TYR B O 1
ATOM 9331 N N . TYR B 1 567 ? -13.867 -25.891 -32.25 1 86.56 567 TYR B N 1
ATOM 9332 C CA . TYR B 1 567 ? -13.094 -25.25 -33.281 1 86.56 567 TYR B CA 1
ATOM 9333 C C . TYR B 1 567 ? -14 -24.812 -34.438 1 86.56 567 TYR B C 1
ATOM 9335 O O . TYR B 1 567 ? -14.891 -25.547 -34.844 1 86.56 567 TYR B O 1
ATOM 9343 N N . VAL B 1 568 ? -13.922 -23.562 -34.812 1 87.25 568 VAL B N 1
ATOM 9344 C CA . VAL B 1 568 ? -14.562 -23.031 -36 1 87.25 568 VAL B CA 1
ATOM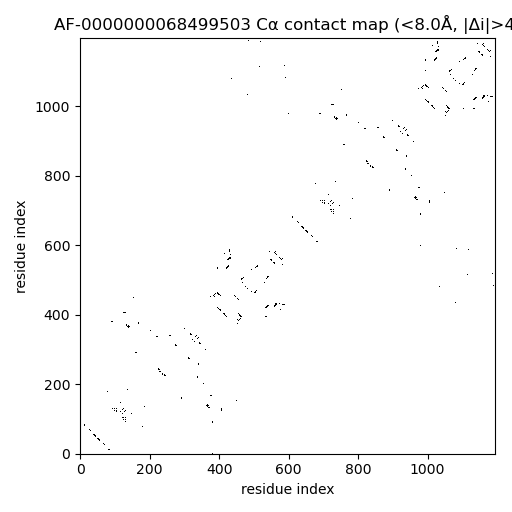 9345 C C . VAL B 1 568 ? -13.508 -22.438 -36.938 1 87.25 568 VAL B C 1
ATOM 9347 O O . VAL B 1 568 ? -12.805 -21.5 -36.562 1 87.25 568 VAL B O 1
ATOM 9350 N N . ASP B 1 569 ? -13.406 -22.859 -38.219 1 84.38 569 ASP B N 1
ATOM 9351 C CA . ASP B 1 569 ? -12.43 -22.375 -39.188 1 84.38 569 ASP B CA 1
ATOM 9352 C C . ASP B 1 569 ? -11.023 -22.375 -38.594 1 84.38 569 ASP B C 1
ATOM 9354 O O . ASP B 1 569 ? -10.328 -21.359 -38.656 1 84.38 569 ASP B O 1
ATOM 9358 N N . ASP B 1 570 ? -10.656 -23.391 -37.781 1 74.62 570 ASP B N 1
ATOM 9359 C CA . ASP B 1 570 ? -9.344 -23.641 -37.188 1 74.62 570 ASP B CA 1
ATOM 9360 C C . ASP B 1 570 ? -9.039 -22.641 -36.062 1 74.62 570 ASP B C 1
ATOM 9362 O O . ASP B 1 570 ? -7.875 -22.422 -35.719 1 74.62 570 ASP B O 1
ATOM 9366 N N . LYS B 1 571 ? -10.125 -22.031 -35.75 1 81.88 571 LYS B N 1
ATOM 9367 C CA . LYS B 1 571 ? -9.984 -21.141 -34.594 1 81.88 571 LYS B CA 1
ATOM 9368 C C . LYS B 1 571 ? -10.656 -21.719 -33.344 1 81.88 571 LYS B C 1
ATOM 9370 O O . LYS B 1 571 ? -11.75 -22.281 -33.438 1 81.88 571 LYS B O 1
ATOM 9375 N N . ILE B 1 572 ? -9.945 -21.672 -32.188 1 85.25 572 ILE B N 1
ATOM 9376 C CA . ILE B 1 572 ? -10.438 -22.234 -30.938 1 85.25 572 ILE B CA 1
ATOM 9377 C C . ILE B 1 572 ? -11.516 -21.312 -30.359 1 85.25 572 ILE B C 1
ATOM 9379 O O . ILE B 1 572 ? -11.352 -20.094 -30.312 1 85.25 572 ILE B O 1
ATOM 9383 N N . HIS B 1 573 ? -12.633 -21.812 -30.062 1 88.19 573 HIS B N 1
ATOM 9384 C CA . HIS B 1 573 ? -13.727 -21.109 -29.391 1 88.19 573 HIS B CA 1
ATOM 9385 C C . HIS B 1 573 ? -14.125 -21.828 -28.094 1 88.19 573 HIS B C 1
ATOM 9387 O O . HIS B 1 573 ? -13.914 -23.031 -27.969 1 88.19 573 HIS B O 1
ATOM 9393 N N . PHE B 1 574 ? -14.672 -21.047 -27.188 1 88.62 574 PHE B N 1
ATOM 9394 C CA . PHE B 1 574 ? -15.109 -21.578 -25.891 1 88.62 574 PHE B CA 1
ATOM 9395 C C . PHE B 1 574 ? -16.562 -21.203 -25.625 1 88.62 574 PHE B C 1
ATOM 9397 O O . PHE B 1 574 ? -16.969 -20.062 -25.859 1 88.62 574 PHE B O 1
ATOM 9404 N N . ASP B 1 575 ? -17.359 -22.094 -25.266 1 90.31 575 ASP B N 1
ATOM 9405 C CA . ASP B 1 575 ? -18.719 -21.75 -24.875 1 90.31 575 ASP B CA 1
ATOM 9406 C C . ASP B 1 575 ? -18.828 -21.469 -23.391 1 90.31 575 ASP B C 1
ATOM 9408 O O . ASP B 1 575 ? -19.828 -20.922 -22.922 1 90.31 575 ASP B O 1
ATOM 9412 N N . TYR B 1 576 ? -17.812 -21.875 -22.609 1 92.69 576 TYR B N 1
ATOM 9413 C CA . TYR B 1 576 ? -17.688 -21.625 -21.188 1 92.69 576 TYR B CA 1
ATOM 9414 C C . TYR B 1 576 ? -18.844 -22.219 -20.406 1 92.69 576 TYR B C 1
ATOM 9416 O O . TYR B 1 576 ? -19.234 -21.703 -19.359 1 92.69 576 TYR B O 1
ATOM 9424 N N . LYS B 1 577 ? -19.453 -23.297 -20.938 1 94.81 577 LYS B N 1
ATOM 9425 C CA . LYS B 1 577 ? -20.562 -23.984 -20.281 1 94.81 577 LYS B CA 1
ATOM 9426 C C . LYS B 1 577 ? -20.109 -25.297 -19.656 1 94.81 577 LYS B C 1
ATOM 9428 O O . LYS B 1 577 ? -19.344 -26.062 -20.266 1 94.81 577 LYS B O 1
ATOM 9433 N N . ILE B 1 578 ? -20.547 -25.469 -18.438 1 95.81 578 ILE B N 1
ATOM 9434 C CA . ILE B 1 578 ? -20.234 -26.719 -17.75 1 95.81 578 ILE B CA 1
ATOM 9435 C C . ILE B 1 578 ? -21.109 -27.844 -18.312 1 95.81 578 ILE B C 1
ATOM 9437 O O . ILE B 1 578 ? -22.297 -27.656 -18.578 1 95.81 578 ILE B O 1
ATOM 9441 N N . LYS B 1 579 ? -20.578 -29.016 -18.594 1 94.81 579 LYS B N 1
ATOM 9442 C CA . LYS B 1 579 ? -21.25 -30.172 -19.156 1 94.81 579 LYS B CA 1
ATOM 9443 C C . LYS B 1 579 ? -21.016 -31.406 -18.297 1 94.81 579 LYS B C 1
ATOM 9445 O O . LYS B 1 579 ? -20.016 -31.5 -17.578 1 94.81 579 LYS B O 1
ATOM 9450 N N . ASP B 1 580 ? -21.875 -32.375 -18.438 1 93.12 580 ASP B N 1
ATOM 9451 C CA . ASP B 1 580 ? -21.734 -33.625 -17.688 1 93.12 580 ASP B CA 1
ATOM 9452 C C . ASP B 1 580 ? -20.656 -34.5 -18.297 1 93.12 580 ASP B C 1
ATOM 9454 O O . ASP B 1 580 ? -20.469 -34.531 -19.516 1 93.12 580 ASP B O 1
ATOM 9458 N N . GLY B 1 581 ? -19.984 -35.156 -17.391 1 90 581 GLY B N 1
ATOM 9459 C CA . GLY B 1 581 ? -19.047 -36.188 -17.859 1 90 581 GLY B CA 1
ATOM 9460 C C . GLY B 1 581 ? -17.625 -35.688 -17.922 1 90 581 GLY B C 1
ATOM 9461 O O . GLY B 1 581 ? -17.297 -34.625 -17.359 1 90 581 GLY B O 1
ATOM 9462 N N . ARG B 1 582 ? -16.766 -36.469 -18.453 1 86.75 582 ARG B N 1
ATOM 9463 C CA . ARG B 1 582 ? -15.344 -36.156 -18.547 1 86.75 582 ARG B CA 1
ATOM 9464 C C . ARG B 1 582 ? -15.016 -35.469 -19.875 1 86.75 582 ARG B C 1
ATOM 9466 O O . ARG B 1 582 ? -15.703 -35.688 -20.875 1 86.75 582 ARG B O 1
ATOM 9473 N N . CYS B 1 583 ? -14.016 -34.656 -19.812 1 85.62 583 CYS B N 1
ATOM 9474 C CA . CYS B 1 583 ? -13.5 -34.031 -21.031 1 85.62 583 CYS B CA 1
ATOM 9475 C C . CYS B 1 583 ? -12.68 -35.031 -21.844 1 85.62 583 CYS B C 1
ATOM 9477 O O . CYS B 1 583 ? -12.023 -35.906 -21.281 1 85.62 583 CYS B O 1
ATOM 9479 N N . LYS B 1 584 ? -12.695 -34.875 -23.188 1 81.19 584 LYS B N 1
ATOM 9480 C CA . LYS B 1 584 ? -11.977 -35.844 -24.031 1 81.19 584 LYS B CA 1
ATOM 9481 C C . LYS B 1 584 ? -10.992 -35.125 -24.953 1 81.19 584 LYS B C 1
ATOM 9483 O O . LYS B 1 584 ? -10.289 -35.75 -25.75 1 81.19 584 LYS B O 1
ATOM 9488 N N . THR B 1 585 ? -10.977 -33.812 -24.797 1 80.12 585 THR B N 1
ATOM 9489 C CA . THR B 1 585 ? -10.141 -33.031 -25.719 1 80.12 585 THR B CA 1
ATOM 9490 C C . THR B 1 585 ? -9.156 -32.156 -24.938 1 80.12 585 THR B C 1
ATOM 9492 O O . THR B 1 585 ? -9.383 -31.844 -23.766 1 80.12 585 THR B O 1
ATOM 9495 N N . THR B 1 586 ? -7.953 -31.953 -25.562 1 81.56 586 THR B N 1
ATOM 9496 C CA . THR B 1 586 ? -6.965 -31.016 -25.062 1 81.56 586 THR B CA 1
ATOM 9497 C C . THR B 1 586 ? -6.668 -29.922 -26.094 1 81.56 586 THR B C 1
ATOM 9499 O O . THR B 1 586 ? -6.852 -30.141 -27.297 1 81.56 586 THR B O 1
ATOM 9502 N N . ASN B 1 587 ? -6.367 -28.703 -25.688 1 84.25 587 ASN B N 1
ATOM 9503 C CA . ASN B 1 587 ? -6.148 -27.625 -26.641 1 84.25 587 ASN B CA 1
ATOM 9504 C C . ASN B 1 587 ? -4.809 -26.938 -26.406 1 84.25 587 ASN B C 1
ATOM 9506 O O . ASN B 1 587 ? -4.551 -25.875 -26.969 1 84.25 587 ASN B O 1
ATOM 9510 N N . ALA B 1 588 ? -4.035 -27.484 -25.5 1 86.69 588 ALA B N 1
ATOM 9511 C CA . ALA B 1 588 ? -2.766 -26.859 -25.156 1 86.69 588 ALA B CA 1
ATOM 9512 C C . ALA B 1 588 ? -1.883 -26.688 -26.391 1 86.69 588 ALA B C 1
ATOM 9514 O O . ALA B 1 588 ? -1.29 -25.625 -26.594 1 86.69 588 ALA B O 1
ATOM 9515 N N . LYS B 1 589 ? -1.822 -27.672 -27.188 1 87 589 LYS B N 1
ATOM 9516 C CA . LYS B 1 589 ? -0.997 -27.609 -28.391 1 87 589 LYS B CA 1
ATOM 9517 C C . LYS B 1 589 ? -1.471 -26.516 -29.344 1 87 589 LYS B C 1
ATOM 9519 O O . LYS B 1 589 ? -0.657 -25.797 -29.922 1 87 589 LYS B O 1
ATOM 9524 N N . GLN B 1 590 ? -2.736 -26.469 -29.469 1 87.19 590 GLN B N 1
ATOM 9525 C CA . GLN B 1 590 ? -3.293 -25.438 -30.344 1 87.19 590 GLN B CA 1
ATOM 9526 C C . GLN B 1 590 ? -2.979 -24.031 -29.812 1 87.19 590 GLN B C 1
ATOM 9528 O O . GLN B 1 590 ? -2.662 -23.141 -30.594 1 87.19 590 GLN B O 1
ATOM 9533 N N . LEU B 1 591 ? -3.125 -23.844 -28.594 1 87.94 591 LEU B N 1
ATOM 9534 C CA . LEU B 1 591 ? -2.805 -22.547 -28 1 87.94 591 LEU B CA 1
ATOM 9535 C C . LEU B 1 591 ? -1.34 -22.203 -28.219 1 87.94 591 LEU B C 1
ATOM 9537 O O . LEU B 1 591 ? -1.021 -21.047 -28.547 1 87.94 591 LEU B O 1
ATOM 9541 N N . MET B 1 592 ? -0.46 -23.141 -28.109 1 91.44 592 MET B N 1
ATOM 9542 C CA . MET B 1 592 ? 0.967 -22.922 -28.312 1 91.44 592 MET B CA 1
ATOM 9543 C C . MET B 1 592 ? 1.259 -22.594 -29.781 1 91.44 592 MET B C 1
ATOM 9545 O O . MET B 1 592 ? 2.125 -21.781 -30.078 1 91.44 592 MET B O 1
ATOM 9549 N N . ARG B 1 593 ? 0.52 -23.234 -30.609 1 89.94 593 ARG B N 1
ATOM 9550 C CA . ARG B 1 593 ? 0.655 -22.953 -32.031 1 89.94 593 ARG B CA 1
ATOM 9551 C C . ARG B 1 593 ? 0.237 -21.516 -32.344 1 89.94 593 ARG B C 1
ATOM 9553 O O . ARG B 1 593 ? 0.917 -20.828 -33.094 1 89.94 593 ARG B O 1
ATOM 9560 N N . MET B 1 594 ? -0.799 -21.156 -31.797 1 86.56 594 MET B N 1
ATOM 9561 C CA . MET B 1 594 ? -1.313 -19.797 -32 1 86.56 594 MET B CA 1
ATOM 9562 C C . MET B 1 594 ? -0.317 -18.766 -31.5 1 86.56 594 MET B C 1
ATOM 9564 O O . MET B 1 594 ? -0.214 -17.672 -32.062 1 86.56 594 MET B O 1
ATOM 9568 N N . ALA B 1 595 ? 0.411 -19.141 -30.516 1 88.31 595 ALA B N 1
ATOM 9569 C CA . ALA B 1 595 ? 1.377 -18.219 -29.938 1 88.31 595 ALA B CA 1
ATOM 9570 C C . ALA B 1 595 ? 2.715 -18.281 -30.672 1 88.31 595 ALA B C 1
ATOM 9572 O O . ALA B 1 595 ? 3.631 -17.516 -30.375 1 88.31 595 ALA B O 1
ATOM 9573 N N . GLY B 1 596 ? 2.863 -19.203 -31.594 1 87.94 596 GLY B N 1
ATOM 9574 C CA . GLY B 1 596 ? 4.078 -19.344 -32.375 1 87.94 596 GLY B CA 1
ATOM 9575 C C . GLY B 1 596 ? 5.156 -20.141 -31.688 1 87.94 596 GLY B C 1
ATOM 9576 O O . GLY B 1 596 ? 6.34 -20.031 -32 1 87.94 596 GLY B O 1
ATOM 9577 N N . ILE B 1 597 ? 4.773 -20.875 -30.688 1 90.69 597 ILE B N 1
ATOM 9578 C CA . ILE B 1 597 ? 5.738 -21.703 -29.984 1 90.69 597 ILE B CA 1
ATOM 9579 C C . ILE B 1 597 ? 5.898 -23.031 -30.703 1 90.69 597 ILE B C 1
ATOM 9581 O O . ILE B 1 597 ? 7.016 -23.547 -30.844 1 90.69 597 ILE B O 1
ATOM 9585 N N . LEU B 1 598 ? 4.777 -23.531 -31.172 1 89.44 598 LEU B N 1
ATOM 9586 C CA . LEU B 1 598 ? 4.797 -24.734 -31.969 1 89.44 598 LEU B CA 1
ATOM 9587 C C . LEU B 1 598 ? 4.664 -24.406 -33.469 1 89.44 598 LEU B C 1
ATOM 9589 O O . LEU B 1 598 ? 4.07 -23.391 -33.812 1 89.44 598 LEU B O 1
#